Protein AF-0000000078269345 (afdb_homodimer)

Organism: Desulfomicrobium norvegicum (strain DSM 1741 / NCIMB 8310) (NCBI:txid52561)

Secondary structure (DSSP, 8-state):
--GGGTTTT-TTEEEPTTS-EEESS---SHHHHHHHHHHHHIIIIIIHHHHHSTT--PPPGGGGS----------TTS--EEEEEESS---GGG-SSEEEE---TTS--TT--S-HHHHHHHHHHHHHHHHHHHS-HHHHHHHHHHHTTS-TTBGGGHHHHHHHHTTSSSEEEEEE-TTS-EEEEEEEEE----HHHHHHHHHHHTTS--TT-HHHHHHHHHHHHHHHHHHTT--S--HHHHHHHHHHHHHHHTT--EEEEEE-SSS--EEEEE--STT-SS-EEEEEEEEE-----HHHHHHHHHHT--SBTTTTEEEEEEEEEE----TT-TTTT-SEEEEEEEEEPTTT--EE-S--SS--HHHHHHHHHHHHHT--EEEEEETTTEEEEE--SHHHHHHHHHHHHHHHHHHHHHS-HHHHHHHHHHHHHHHT-GGGHHHHHHTHHHHHHHHHHHHHHHHHHHHHHHHHHHTTEETTEE--HHHHHHHHHHHHHHHHHHTTS--HHHHHHHHHHHHHHHT-HHHIIIIISS-GGGS-HHHHHHHHHHHHHHHHHHHHHHHHHHHHH-/--GGGTTTT-TTEEEPTTS-EEESS---SHHHHHHHHHHHHIIIIIIHHHHHSTT--PPPGGGGS----------TTS--EEEEEESS---GGG-SSEEEE---TTS--TT--S-HHHHHHHHHHHHHHHHHHHS-HHHHHHHHHHHTTS-TTBGGGHHHHHHHHTTSSSEEEEEE-TTS-EEEEEEEEE----HHHHHHHHHHHTTS--TT-HHHHHHHHHHHHHHHHHHTT--S--HHHHHHHHHHHHHHHTT--EEEEEE-SSS--EEEEE--STT-SS-EEEEEEEEE-----HHHHHHHHHHT--SBTTTTEEEEEEEEEE----TT-TTTT-SEEEEEEEEEPTTT--EE-S--SS--HHHHHHHHHHHHHT----EEEETTTEEEE-S-SHHHHHHHHHHHHHHHHHHHHHS-HHHHHHHHHHHHHHHT-GGGHHHHHHTHHHHHHHHHHHHHHHHHHHHHHHHHHHTTEETTEE--HHHHHHHHHHHHHHHHHHTTS--HHHHHHHHHHHHHHHT-HHHIIIIISS-GGGS-HHHHHHHHHHHHHHHHHHHHHHHHHHHHH-

Radius of gyration: 35.59 Å; Cα contacts (8 Å, |Δi|>4): 1760; chains: 2; bounding box: 74×124×96 Å

Solvent-accessible surface area (backbone atoms only — not comparable to full-atom values): 61365 Å² total; per-residue (Å²): 110,63,54,59,53,48,46,53,64,26,85,65,44,43,62,46,95,86,34,42,54,28,66,74,57,86,43,67,46,64,67,56,42,49,54,55,48,50,54,46,46,44,39,64,56,45,41,36,46,52,74,69,37,86,81,53,80,71,35,57,51,65,70,71,41,84,57,79,66,50,60,67,56,73,38,84,88,47,56,25,38,40,35,42,32,38,74,40,61,82,54,77,64,76,48,87,47,42,58,46,80,41,64,52,85,72,49,68,56,79,80,67,72,65,65,72,65,65,49,47,54,52,44,45,51,52,42,50,47,57,50,44,72,71,44,41,74,87,49,43,62,60,47,52,63,71,40,68,90,48,58,77,27,40,53,63,36,42,51,66,44,47,72,54,49,23,71,33,94,41,19,36,32,33,25,24,45,79,83,46,36,51,26,42,37,28,37,64,24,48,63,44,33,63,58,42,63,53,49,52,52,48,24,44,74,70,62,51,31,52,90,92,32,46,68,47,31,66,73,32,43,64,57,49,52,44,38,56,32,34,52,60,72,33,49,76,66,49,70,68,55,49,17,50,37,47,36,48,52,51,40,52,76,70,67,50,54,40,40,35,40,36,30,43,40,42,68,56,37,41,35,38,42,29,53,63,73,91,86,59,94,61,62,42,39,35,38,34,35,49,24,57,64,80,72,81,54,61,64,59,54,48,50,36,55,75,74,48,31,43,46,38,69,90,68,33,26,30,40,37,35,38,35,46,39,71,48,78,89,39,95,72,37,75,67,48,76,52,20,46,44,82,68,46,52,34,38,35,24,46,38,53,57,49,71,42,64,84,63,70,74,65,71,49,56,62,57,52,52,51,48,52,49,26,33,76,70,30,65,31,80,48,76,43,58,31,90,76,71,42,75,40,62,44,15,74,45,69,69,37,24,35,42,46,46,33,33,50,45,64,71,41,36,65,55,58,44,69,47,54,68,70,58,44,49,53,50,48,49,52,49,50,57,60,78,66,32,73,91,44,47,67,61,41,59,75,40,40,68,48,47,49,50,33,47,49,54,51,48,46,41,55,52,44,32,53,42,43,49,41,53,36,31,55,70,28,30,57,98,88,34,79,52,51,71,57,56,33,40,54,52,47,41,50,52,52,59,51,48,64,68,55,46,82,68,73,49,66,72,58,52,54,39,46,46,52,37,51,48,53,49,70,64,30,62,65,58,40,60,69,42,60,64,53,59,75,88,76,43,54,74,68,35,51,52,38,41,53,39,49,53,48,37,52,52,52,47,52,50,49,51,50,51,50,51,54,57,69,73,94,111,62,53,59,54,46,45,53,63,26,87,65,43,44,61,46,94,87,34,43,54,29,68,74,58,86,42,65,45,63,69,57,42,49,54,53,49,49,54,47,46,45,39,65,55,44,42,37,45,53,75,70,37,86,80,54,79,69,35,56,53,66,71,72,40,85,54,81,66,52,61,67,56,73,38,85,89,47,55,25,37,40,36,41,33,36,76,41,61,80,53,75,63,77,48,85,47,42,59,45,79,41,65,53,83,74,50,66,56,83,81,66,72,66,65,72,66,66,48,46,56,53,45,44,52,51,41,48,47,57,50,43,72,71,44,42,75,87,49,44,63,59,48,52,63,72,40,68,90,48,59,77,27,40,54,65,36,43,51,65,44,48,72,55,49,24,71,35,94,41,18,36,32,34,23,24,45,82,84,44,35,50,26,42,38,27,37,64,25,48,61,44,31,61,59,41,61,53,48,51,51,49,24,45,73,70,61,51,30,52,92,90,32,45,66,49,30,66,73,32,42,64,58,49,52,45,36,57,33,34,50,58,71,31,48,72,65,52,70,68,57,50,18,51,40,48,35,48,52,50,39,52,76,70,68,49,55,40,39,34,40,38,31,44,40,44,67,56,39,41,36,38,41,29,54,62,74,91,87,61,94,60,63,42,39,37,39,34,34,49,24,58,63,81,70,80,54,62,65,58,53,48,50,37,54,76,72,47,31,44,47,37,69,91,68,33,26,30,41,38,34,40,36,45,40,72,46,78,87,37,93,72,37,74,69,44,76,52,20,45,43,81,67,46,51,32,37,35,24,45,39,52,58,50,71,42,64,84,63,70,74,67,71,49,56,62,58,51,52,49,47,51,49,26,33,77,70,30,66,32,81,52,77,44,59,29,89,70,70,42,74,40,80,34,12,76,44,69,70,38,24,37,41,46,46,35,32,51,46,62,71,40,36,64,56,60,42,69,47,54,69,71,59,42,49,53,50,47,50,53,48,49,58,58,78,66,32,72,90,45,46,68,61,40,60,75,38,40,69,50,47,49,51,33,46,51,54,50,49,47,40,56,51,44,33,54,42,42,49,40,53,36,30,56,71,28,30,56,96,88,36,79,53,52,71,57,56,34,39,53,52,46,42,51,52,52,59,51,48,65,68,56,45,80,68,73,51,67,71,58,53,53,39,44,45,50,37,52,47,54,51,68,64,30,63,67,56,40,60,68,44,63,64,54,58,75,87,76,44,52,75,68,35,50,52,38,42,53,39,49,55,49,38,50,52,51,46,52,50,49,51,49,51,50,51,54,56,70,76,94

Structure (mmCIF, N/CA/C/O backbone):
data_AF-0000000078269345-model_v1
#
loop_
_entity.id
_entity.type
_entity.pdbx_description
1 polymer 'Uncharacterized protein'
#
loop_
_atom_site.group_PDB
_atom_site.id
_atom_site.type_symbol
_atom_site.label_atom_id
_atom_site.label_alt_id
_atom_site.label_comp_id
_atom_site.label_asym_id
_atom_site.label_entity_id
_atom_site.label_seq_id
_atom_site.pdbx_PDB_ins_code
_atom_site.Cartn_x
_atom_site.Cartn_y
_atom_site.Cartn_z
_atom_site.occupancy
_atom_site.B_iso_or_equiv
_atom_site.auth_seq_id
_atom_site.auth_comp_id
_atom_site.auth_asym_id
_atom_site.auth_atom_id
_atom_site.pdbx_PDB_model_num
ATOM 1 N N . MET A 1 1 ? 23.844 -25.688 14.57 1 81.94 1 MET A N 1
ATOM 2 C CA . MET A 1 1 ? 24.719 -24.547 14.344 1 81.94 1 MET A CA 1
ATOM 3 C C . MET A 1 1 ? 24.062 -23.266 14.844 1 81.94 1 MET A C 1
ATOM 5 O O . MET A 1 1 ? 22.859 -23.094 14.734 1 81.94 1 MET A O 1
ATOM 9 N N . LYS A 1 2 ? 24.875 -22.453 15.406 1 90.5 2 LYS A N 1
ATOM 10 C CA . LYS A 1 2 ? 24.391 -21.141 15.828 1 90.5 2 LYS A CA 1
ATOM 11 C C . LYS A 1 2 ? 24.266 -20.188 14.641 1 90.5 2 LYS A C 1
ATOM 13 O O . LYS A 1 2 ? 25.141 -20.172 13.766 1 90.5 2 LYS A O 1
ATOM 18 N N . TRP A 1 3 ? 23.172 -19.5 14.578 1 93.38 3 TRP A N 1
ATOM 19 C CA . TRP A 1 3 ? 22.906 -18.625 13.438 1 93.38 3 TRP A CA 1
ATOM 20 C C . TRP A 1 3 ? 24.016 -17.578 13.297 1 93.38 3 TRP A C 1
ATOM 22 O O . TRP A 1 3 ? 24.312 -17.125 12.195 1 93.38 3 TRP A O 1
ATOM 32 N N . GLN A 1 4 ? 24.688 -17.188 14.352 1 92.56 4 GLN A N 1
ATOM 33 C CA . GLN A 1 4 ? 25.734 -16.172 14.359 1 92.56 4 GLN A CA 1
ATOM 34 C C . GLN A 1 4 ? 26.938 -16.594 13.516 1 92.56 4 GLN A C 1
ATOM 36 O O . GLN A 1 4 ? 27.672 -15.75 13 1 92.56 4 GLN A O 1
ATOM 41 N N . ASN A 1 5 ? 27.078 -17.875 13.359 1 93.38 5 ASN A N 1
ATOM 42 C CA . ASN A 1 5 ? 28.219 -18.406 12.625 1 93.38 5 ASN A CA 1
ATOM 43 C C . ASN A 1 5 ? 27.891 -18.641 11.156 1 93.38 5 ASN A C 1
ATOM 45 O O . ASN A 1 5 ? 28.766 -19 10.367 1 93.38 5 ASN A O 1
ATOM 49 N N . ALA A 1 6 ? 26.688 -18.375 10.828 1 96.25 6 ALA A N 1
ATOM 50 C CA . ALA A 1 6 ? 26.281 -18.609 9.445 1 96.25 6 ALA A CA 1
ATOM 51 C C . ALA A 1 6 ? 27.109 -17.766 8.484 1 96.25 6 ALA A C 1
ATOM 53 O O . ALA A 1 6 ? 27.312 -16.562 8.719 1 96.25 6 ALA A O 1
ATOM 54 N N . PHE A 1 7 ? 27.672 -18.422 7.449 1 97.25 7 PHE A N 1
ATOM 55 C CA . PHE A 1 7 ? 28.391 -17.828 6.328 1 97.25 7 PHE A CA 1
ATOM 56 C C . PHE A 1 7 ? 29.703 -17.188 6.793 1 97.25 7 PHE A C 1
ATOM 58 O O . PHE A 1 7 ? 30.172 -16.219 6.195 1 97.25 7 PHE A O 1
ATOM 65 N N . SER A 1 8 ? 30.219 -17.656 7.855 1 94.94 8 SER A N 1
ATOM 66 C CA . SER A 1 8 ? 31.469 -17.125 8.406 1 94.94 8 SER A CA 1
ATOM 67 C C . SER A 1 8 ? 32.656 -17.578 7.594 1 94.94 8 SER A C 1
ATOM 69 O O . SER A 1 8 ? 33.75 -17 7.703 1 94.94 8 SER A O 1
ATOM 71 N N . LYS A 1 9 ? 32.469 -18.531 6.719 1 95 9 LYS A N 1
ATOM 72 C CA . LYS A 1 9 ? 33.625 -19.094 5.977 1 95 9 LYS A CA 1
ATOM 73 C C . LYS A 1 9 ? 33.562 -18.641 4.516 1 95 9 LYS A C 1
ATOM 75 O O . LYS A 1 9 ? 34.25 -19.219 3.668 1 95 9 LYS A O 1
ATOM 80 N N . ILE A 1 10 ? 32.75 -17.734 4.168 1 95.31 10 ILE A N 1
ATOM 81 C CA . ILE A 1 10 ? 32.75 -17.188 2.816 1 95.31 10 ILE A CA 1
ATOM 82 C C . ILE A 1 10 ? 33.969 -16.281 2.625 1 95.31 10 ILE A C 1
ATOM 84 O O . ILE A 1 10 ? 34.125 -15.297 3.342 1 95.31 10 ILE A O 1
ATOM 88 N N . PRO A 1 11 ? 34.781 -16.484 1.674 1 93 11 PRO A N 1
ATOM 89 C CA . PRO A 1 11 ? 36.062 -15.773 1.539 1 93 11 PRO A CA 1
ATOM 90 C C . PRO A 1 11 ? 35.906 -14.289 1.24 1 93 11 PRO A C 1
ATOM 92 O O . PRO A 1 11 ? 36.75 -13.477 1.604 1 93 11 PRO A O 1
ATOM 95 N N . THR A 1 12 ? 34.875 -13.938 0.641 1 93.25 12 THR A N 1
ATOM 96 C CA . THR A 1 12 ? 34.688 -12.562 0.177 1 93.25 12 THR A CA 1
ATOM 97 C C . THR A 1 12 ? 34.125 -11.688 1.286 1 93.25 12 THR A C 1
ATOM 99 O O . THR A 1 12 ? 33.969 -10.477 1.117 1 93.25 12 THR A O 1
ATOM 102 N N . PHE A 1 13 ? 33.875 -12.336 2.455 1 94.62 13 PHE A N 1
ATOM 103 C CA . PHE A 1 13 ? 33.25 -11.586 3.545 1 94.62 13 PHE A CA 1
ATOM 104 C C . PHE A 1 13 ? 34.094 -11.688 4.812 1 94.62 13 PHE A C 1
ATOM 106 O O . PHE A 1 13 ? 34.812 -12.672 5.008 1 94.62 13 PHE A O 1
ATOM 113 N N . LYS A 1 14 ? 34 -10.625 5.547 1 93.81 14 LYS A N 1
ATOM 114 C CA . LYS A 1 14 ? 34.531 -10.625 6.906 1 93.81 14 LYS A CA 1
ATOM 115 C C . LYS A 1 14 ? 33.406 -10.75 7.934 1 93.81 14 LYS A C 1
ATOM 117 O O . LYS A 1 14 ? 32.406 -10.055 7.844 1 93.81 14 LYS A O 1
ATOM 122 N N . THR A 1 15 ? 33.625 -11.703 8.836 1 92.75 15 THR A N 1
ATOM 123 C CA . THR A 1 15 ? 32.656 -11.898 9.891 1 92.75 15 THR A CA 1
ATOM 124 C C . THR A 1 15 ? 33.125 -11.289 11.203 1 92.75 15 THR A C 1
ATOM 126 O O . THR A 1 15 ? 34.188 -11.633 11.695 1 92.75 15 THR A O 1
ATOM 129 N N . LEU A 1 16 ? 32.281 -10.438 11.695 1 90.38 16 LEU A N 1
ATOM 130 C CA . LEU A 1 16 ? 32.594 -9.836 12.984 1 90.38 16 LEU A CA 1
ATOM 131 C C . LEU A 1 16 ? 32.188 -10.75 14.125 1 90.38 16 LEU A C 1
ATOM 133 O O . LEU A 1 16 ? 31.438 -11.711 13.914 1 90.38 16 LEU A O 1
ATOM 137 N N . LYS A 1 17 ? 32.594 -10.375 15.32 1 85.25 17 LYS A N 1
ATOM 138 C CA . LYS A 1 17 ? 32.25 -11.156 16.516 1 85.25 17 LYS A CA 1
ATOM 139 C C . LYS A 1 17 ? 30.766 -11.125 16.781 1 85.25 17 LYS A C 1
ATOM 141 O O . LYS A 1 17 ? 30.188 -12.109 17.266 1 85.25 17 LYS A O 1
ATOM 146 N N . SER A 1 18 ? 30.188 -10.117 16.406 1 84.62 18 SER A N 1
ATOM 147 C CA . SER A 1 18 ? 28.75 -9.938 16.625 1 84.62 18 SER A CA 1
ATOM 148 C C . SER A 1 18 ? 27.938 -10.719 15.594 1 84.62 18 SER A C 1
ATOM 150 O O . SER A 1 18 ? 26.719 -10.82 15.711 1 84.62 18 SER A O 1
ATOM 152 N N . GLY A 1 19 ? 28.625 -11.273 14.633 1 89.88 19 GLY A N 1
ATOM 153 C CA . GLY A 1 19 ? 27.953 -12.055 13.609 1 89.88 19 GLY A CA 1
ATOM 154 C C . GLY A 1 19 ? 27.688 -11.266 12.344 1 89.88 19 GLY A C 1
ATOM 155 O O . GLY A 1 19 ? 27.266 -11.828 11.328 1 89.88 19 GLY A O 1
ATOM 156 N N . HIS A 1 20 ? 27.969 -9.984 12.383 1 93.69 20 HIS A N 1
ATOM 157 C CA . HIS A 1 20 ? 27.688 -9.141 11.227 1 93.69 20 HIS A CA 1
ATOM 158 C C . HIS A 1 20 ? 28.672 -9.422 10.094 1 93.69 20 HIS A C 1
ATOM 160 O O . HIS A 1 20 ? 29.828 -9.766 10.352 1 93.69 20 HIS A O 1
ATOM 166 N N . LEU A 1 21 ? 28.203 -9.32 8.891 1 94.88 21 LEU A N 1
ATOM 167 C CA . LEU A 1 21 ? 29 -9.594 7.699 1 94.88 21 LEU A CA 1
ATOM 168 C C . LEU A 1 21 ? 29.391 -8.297 7.004 1 94.88 21 LEU A C 1
ATOM 170 O O . LEU A 1 21 ? 28.578 -7.398 6.84 1 94.88 21 LEU A O 1
ATOM 174 N N . LEU A 1 22 ? 30.672 -8.234 6.637 1 94.81 22 LEU A N 1
ATOM 175 C CA . LEU A 1 22 ? 31.203 -7.094 5.898 1 94.81 22 LEU A CA 1
ATOM 176 C C . LEU A 1 22 ? 31.844 -7.543 4.594 1 94.81 22 LEU A C 1
ATOM 178 O O . LEU A 1 22 ? 32.562 -8.547 4.566 1 94.81 22 LEU A O 1
ATOM 182 N N . PRO A 1 23 ? 31.531 -6.781 3.555 1 95.12 23 PRO A N 1
ATOM 183 C CA . PRO A 1 23 ? 32.25 -7.113 2.328 1 95.12 23 PRO A CA 1
ATOM 184 C C . PRO A 1 23 ? 33.719 -6.73 2.396 1 95.12 23 PRO A C 1
ATOM 186 O O . PRO A 1 23 ? 34.062 -5.656 2.895 1 95.12 23 PRO A O 1
ATOM 189 N N . LYS A 1 24 ? 34.625 -7.531 1.898 1 93.75 24 LYS A N 1
ATOM 190 C CA . LYS A 1 24 ? 36.062 -7.27 1.914 1 93.75 24 LYS A CA 1
ATOM 191 C C . LYS A 1 24 ? 36.438 -6.25 0.845 1 93.75 24 LYS A C 1
ATOM 193 O O . LYS A 1 24 ? 37.469 -5.586 0.953 1 93.75 24 LYS A O 1
ATOM 198 N N . SER A 1 25 ? 35.656 -6.195 -0.203 1 94.12 25 SER A N 1
ATOM 199 C CA . SER A 1 25 ? 35.875 -5.242 -1.289 1 94.12 25 SER A CA 1
ATOM 200 C C . SER A 1 25 ? 34.562 -4.473 -1.593 1 94.12 25 SER A C 1
ATOM 202 O O . SER A 1 25 ? 33.469 -4.965 -1.33 1 94.12 25 SER A O 1
ATOM 204 N N . PRO A 1 26 ? 34.812 -3.287 -2.09 1 94.19 26 PRO A N 1
ATOM 205 C CA . PRO A 1 26 ? 33.594 -2.529 -2.461 1 94.19 26 PRO A CA 1
ATOM 206 C C . PRO A 1 26 ? 32.75 -3.258 -3.488 1 94.19 26 PRO A C 1
ATOM 208 O O . PRO A 1 26 ? 33.281 -3.924 -4.383 1 94.19 26 PRO A O 1
ATOM 211 N N . LEU A 1 27 ? 31.453 -3.119 -3.307 1 96.69 27 LEU A N 1
ATOM 212 C CA . LEU A 1 27 ? 30.5 -3.727 -4.23 1 96.69 27 LEU A CA 1
ATOM 213 C C . LEU A 1 27 ? 30.172 -2.777 -5.375 1 96.69 27 LEU A C 1
ATOM 215 O O . LEU A 1 27 ? 29.688 -1.662 -5.148 1 96.69 27 LEU A O 1
ATOM 219 N N . ARG A 1 28 ? 30.375 -3.275 -6.633 1 95.75 28 ARG A N 1
ATOM 220 C CA . ARG A 1 28 ? 30.266 -2.352 -7.758 1 95.75 28 ARG A CA 1
ATOM 221 C C . ARG A 1 28 ? 29.266 -2.854 -8.781 1 95.75 28 ARG A C 1
ATOM 223 O O . ARG A 1 28 ? 28.875 -2.119 -9.695 1 95.75 28 ARG A O 1
ATOM 230 N N . ASP A 1 29 ? 28.859 -4.004 -8.602 1 94.69 29 ASP A N 1
ATOM 231 C CA . ASP A 1 29 ? 27.875 -4.547 -9.547 1 94.69 29 ASP A CA 1
ATOM 232 C C . ASP A 1 29 ? 26.703 -5.188 -8.812 1 94.69 29 ASP A C 1
ATOM 234 O O . ASP A 1 29 ? 26.844 -5.605 -7.66 1 94.69 29 ASP A O 1
ATOM 238 N N . LEU A 1 30 ? 25.594 -5.242 -9.531 1 96.19 30 LEU A N 1
ATOM 239 C CA . LEU A 1 30 ? 24.344 -5.699 -8.93 1 96.19 30 LEU A CA 1
ATOM 240 C C . LEU A 1 30 ? 24.438 -7.172 -8.531 1 96.19 30 LEU A C 1
ATOM 242 O O . LEU A 1 30 ? 23.797 -7.598 -7.566 1 96.19 30 LEU A O 1
ATOM 246 N N . ASP A 1 31 ? 25.219 -7.941 -9.297 1 94.44 31 ASP A N 1
ATOM 247 C CA . ASP A 1 31 ? 25.344 -9.359 -8.977 1 94.44 31 ASP A CA 1
ATOM 248 C C . ASP A 1 31 ? 26.094 -9.555 -7.66 1 94.44 31 ASP A C 1
ATOM 250 O O . ASP A 1 31 ? 25.719 -10.398 -6.844 1 94.44 31 ASP A O 1
ATOM 254 N N . GLU A 1 32 ? 27.125 -8.781 -7.527 1 95.56 32 GLU A N 1
ATOM 255 C CA . GLU A 1 32 ? 27.859 -8.812 -6.273 1 95.56 32 GLU A CA 1
ATOM 256 C C . GLU A 1 32 ? 27 -8.352 -5.105 1 95.56 32 GLU A C 1
ATOM 258 O O . GLU A 1 32 ? 27.031 -8.953 -4.027 1 95.56 32 GLU A O 1
ATOM 263 N N . LEU A 1 33 ? 26.312 -7.336 -5.379 1 97.69 33 LEU A N 1
ATOM 264 C CA . LEU A 1 33 ? 25.406 -6.828 -4.344 1 97.69 33 LEU A CA 1
ATOM 265 C C . LEU A 1 33 ? 24.359 -7.867 -3.977 1 97.69 33 LEU A C 1
ATOM 267 O O . LEU A 1 33 ? 24.078 -8.086 -2.795 1 97.69 33 LEU A O 1
ATOM 271 N N . ARG A 1 34 ? 23.734 -8.445 -4.926 1 97.06 34 ARG A N 1
ATOM 272 C CA . ARG A 1 34 ? 22.703 -9.453 -4.707 1 97.06 34 ARG A CA 1
ATOM 273 C C . ARG A 1 34 ? 23.219 -10.578 -3.822 1 97.06 34 ARG A C 1
ATOM 275 O O . ARG A 1 34 ? 22.562 -10.984 -2.869 1 97.06 34 ARG A O 1
ATOM 282 N N . ARG A 1 35 ? 24.375 -11.047 -4.105 1 95.88 35 ARG A N 1
ATOM 283 C CA . ARG A 1 35 ? 24.969 -12.133 -3.334 1 95.88 35 ARG A CA 1
ATOM 284 C C . ARG A 1 35 ? 25.203 -11.719 -1.883 1 95.88 35 ARG A C 1
ATOM 286 O O . ARG A 1 35 ? 24.875 -12.477 -0.96 1 95.88 35 ARG A O 1
ATOM 293 N N . PHE A 1 36 ? 25.75 -10.617 -1.763 1 97.5 36 PHE A N 1
ATOM 294 C CA . PHE A 1 36 ? 25.984 -10.086 -0.425 1 97.5 36 PHE A CA 1
ATOM 295 C C . PHE A 1 36 ? 24.672 -9.977 0.35 1 97.5 36 PHE A C 1
ATOM 297 O O . PHE A 1 36 ? 24.578 -10.438 1.489 1 97.5 36 PHE A O 1
ATOM 304 N N . LEU A 1 37 ? 23.656 -9.383 -0.252 1 98.25 37 LEU A N 1
ATOM 305 C CA . LEU A 1 37 ? 22.359 -9.18 0.382 1 98.25 37 LEU A CA 1
ATOM 306 C C . LEU A 1 37 ? 21.688 -10.516 0.678 1 98.25 37 LEU A C 1
ATOM 308 O O . LEU A 1 37 ? 21 -10.656 1.693 1 98.25 37 LEU A O 1
ATOM 312 N N . ASP A 1 38 ? 21.828 -11.469 -0.211 1 97.88 38 ASP A N 1
ATOM 313 C CA . ASP A 1 38 ? 21.266 -12.797 0.034 1 97.88 38 ASP A CA 1
ATOM 314 C C . ASP A 1 38 ? 21.719 -13.352 1.381 1 97.88 38 ASP A C 1
ATOM 316 O O . ASP A 1 38 ? 20.906 -13.773 2.195 1 97.88 38 ASP A O 1
ATOM 320 N N . PHE A 1 39 ? 22.938 -13.281 1.564 1 97.94 39 PHE A N 1
ATOM 321 C CA . PHE A 1 39 ? 23.484 -13.898 2.768 1 97.94 39 PHE A CA 1
ATOM 322 C C . PHE A 1 39 ? 23.078 -13.117 4.012 1 97.94 39 PHE A C 1
ATOM 324 O O . PHE A 1 39 ? 22.781 -13.711 5.051 1 97.94 39 PHE A O 1
ATOM 331 N N . ILE A 1 40 ? 23.078 -11.828 3.879 1 97.94 40 ILE A N 1
ATOM 332 C CA . ILE A 1 40 ? 22.656 -11.016 5.012 1 97.94 40 ILE A CA 1
ATOM 333 C C . ILE A 1 40 ? 21.188 -11.297 5.328 1 97.94 40 ILE A C 1
ATOM 335 O O . ILE A 1 40 ? 20.828 -11.516 6.488 1 97.94 40 ILE A O 1
ATOM 339 N N . HIS A 1 41 ? 20.375 -11.312 4.352 1 98 41 HIS A N 1
ATOM 340 C CA . HIS A 1 41 ? 18.938 -11.508 4.547 1 98 41 HIS A CA 1
ATOM 341 C C . HIS A 1 41 ? 18.656 -12.914 5.066 1 98 41 HIS A C 1
ATOM 343 O O . HIS A 1 41 ? 17.797 -13.094 5.938 1 98 41 HIS A O 1
ATOM 349 N N . ILE A 1 42 ? 19.312 -13.867 4.527 1 97.88 42 ILE A N 1
ATOM 350 C CA . ILE A 1 42 ? 19.141 -15.227 5.02 1 97.88 42 ILE A CA 1
ATOM 351 C C . ILE A 1 42 ? 19.5 -15.289 6.5 1 97.88 42 ILE A C 1
ATOM 353 O O . ILE A 1 42 ? 18.734 -15.828 7.309 1 97.88 42 ILE A O 1
ATOM 357 N N . LYS A 1 43 ? 20.594 -14.75 6.801 1 97.19 43 LYS A N 1
ATOM 358 C CA . LYS A 1 43 ? 21.141 -14.836 8.148 1 97.19 43 LYS A CA 1
ATOM 359 C C . LYS A 1 43 ? 20.234 -14.109 9.148 1 97.19 43 LYS A C 1
ATOM 361 O O . LYS A 1 43 ? 19.812 -14.695 10.148 1 97.19 43 LYS A O 1
ATOM 366 N N . PHE A 1 44 ? 19.859 -12.93 8.852 1 96.75 44 PHE A N 1
ATOM 367 C CA . PHE A 1 44 ? 19.25 -12.078 9.859 1 96.75 44 PHE A CA 1
ATOM 368 C C . PHE A 1 44 ? 17.734 -12.133 9.758 1 96.75 44 PHE A C 1
ATOM 370 O O . PHE A 1 44 ? 17.031 -11.812 10.727 1 96.75 44 PHE A O 1
ATOM 377 N N . CYS A 1 45 ? 17.234 -12.523 8.625 1 96.62 45 CYS A N 1
ATOM 378 C CA . CYS A 1 45 ? 15.797 -12.438 8.461 1 96.62 45 CYS A CA 1
ATOM 379 C C . CYS A 1 45 ? 15.172 -13.828 8.375 1 96.62 45 CYS A C 1
ATOM 381 O O . CYS A 1 45 ? 13.953 -13.969 8.453 1 96.62 45 CYS A O 1
ATOM 383 N N . LEU A 1 46 ? 15.953 -14.836 8.188 1 96.56 46 LEU A N 1
ATOM 384 C CA . LEU A 1 46 ? 15.414 -16.188 8.156 1 96.56 46 LEU A CA 1
ATOM 385 C C . LEU A 1 46 ? 16 -17.031 9.281 1 96.56 46 LEU A C 1
ATOM 387 O O . LEU A 1 46 ? 15.273 -17.5 10.156 1 96.56 46 LEU A O 1
ATOM 391 N N . LEU A 1 47 ? 17.297 -17.109 9.383 1 96.94 47 LEU A N 1
ATOM 392 C CA . LEU A 1 47 ? 17.953 -18.016 10.32 1 96.94 47 LEU A CA 1
ATOM 393 C C . LEU A 1 47 ? 17.812 -17.516 11.75 1 96.94 47 LEU A C 1
ATOM 395 O O . LEU A 1 47 ? 17.484 -18.281 12.656 1 96.94 47 LEU A O 1
ATOM 399 N N . LYS A 1 48 ? 18.062 -16.281 11.953 1 95.75 48 LYS A N 1
ATOM 400 C CA . LYS A 1 48 ? 17.953 -15.719 13.297 1 95.75 48 LYS A CA 1
ATOM 401 C C . LYS A 1 48 ? 16.547 -15.883 13.852 1 95.75 48 LYS A C 1
ATOM 403 O O . LYS A 1 48 ? 16.359 -16.438 14.93 1 95.75 48 LYS A O 1
ATOM 408 N N . PRO A 1 49 ? 15.578 -15.422 13.148 1 95.12 49 PRO A N 1
ATOM 409 C CA . PRO A 1 49 ? 14.227 -15.656 13.664 1 95.12 49 PRO A CA 1
ATOM 410 C C . PRO A 1 49 ? 13.914 -17.141 13.875 1 95.12 49 PRO A C 1
ATOM 412 O O . PRO A 1 49 ? 13.219 -17.5 14.828 1 95.12 49 PRO A O 1
ATOM 415 N N . TYR A 1 50 ? 14.344 -18 13 1 95.25 50 TYR A N 1
ATOM 416 C CA . TYR A 1 50 ? 14.156 -19.438 13.133 1 95.25 50 TYR A CA 1
ATOM 417 C C . TYR A 1 50 ? 14.727 -19.938 14.453 1 95.25 50 TYR A C 1
ATOM 419 O O . TYR A 1 50 ? 14.117 -20.781 15.117 1 95.25 50 TYR A O 1
ATOM 427 N N . ALA A 1 51 ? 15.812 -19.391 14.836 1 94.31 51 ALA A N 1
ATOM 428 C CA . ALA A 1 51 ? 16.516 -19.844 16.047 1 94.31 51 ALA A CA 1
ATOM 429 C C . ALA A 1 51 ? 15.906 -19.219 17.297 1 94.31 51 ALA A C 1
ATOM 431 O O . ALA A 1 51 ? 15.914 -19.812 18.359 1 94.31 51 ALA A O 1
ATOM 432 N N . GLU A 1 52 ? 15.344 -18.031 17.141 1 93.12 52 GLU A N 1
ATOM 433 C CA . GLU A 1 52 ? 14.984 -17.25 18.328 1 93.12 52 GLU A CA 1
ATOM 434 C C . GLU A 1 52 ? 13.477 -17.312 18.594 1 93.12 52 GLU A C 1
ATOM 436 O O . GLU A 1 52 ? 13.031 -17.172 19.734 1 93.12 52 GLU A O 1
ATOM 441 N N . ILE A 1 53 ? 12.805 -17.453 17.594 1 90.06 53 ILE A N 1
ATOM 442 C CA . ILE A 1 53 ? 11.359 -17.391 17.766 1 90.06 53 ILE A CA 1
ATOM 443 C C . ILE A 1 53 ? 10.789 -18.812 17.766 1 90.06 53 ILE A C 1
ATOM 445 O O . ILE A 1 53 ? 10.992 -19.562 16.812 1 90.06 53 ILE A O 1
ATOM 449 N N . LYS A 1 54 ? 10.039 -19.016 18.812 1 86.56 54 LYS A N 1
ATOM 450 C CA . LYS A 1 54 ? 9.398 -20.328 18.922 1 86.56 54 LYS A CA 1
ATOM 451 C C . LYS A 1 54 ? 8.258 -20.469 17.938 1 86.56 54 LYS A C 1
ATOM 453 O O . LYS A 1 54 ? 7.426 -19.578 17.797 1 86.56 54 LYS A O 1
ATOM 458 N N . GLY A 1 55 ? 8.289 -21.625 17.234 1 82.94 55 GLY A N 1
ATOM 459 C CA . GLY A 1 55 ? 7.219 -21.891 16.297 1 82.94 55 GLY A CA 1
ATOM 460 C C . GLY A 1 55 ? 7.398 -21.172 14.961 1 82.94 55 GLY A C 1
ATOM 461 O O . GLY A 1 55 ? 6.418 -20.828 14.305 1 82.94 55 GLY A O 1
ATOM 462 N N . TYR A 1 56 ? 8.562 -20.938 14.625 1 87.94 56 TYR A N 1
ATOM 463 C CA . TYR A 1 56 ? 8.844 -20.344 13.328 1 87.94 56 TYR A CA 1
ATOM 464 C C . TYR A 1 56 ? 8.18 -21.125 12.211 1 87.94 56 TYR A C 1
ATOM 466 O O . TYR A 1 56 ? 8.305 -22.359 12.148 1 87.94 56 TYR A O 1
ATOM 474 N N . PRO A 1 57 ? 7.473 -20.453 11.383 1 85.12 57 PRO A N 1
ATOM 475 C CA . PRO A 1 57 ? 6.781 -21.141 10.281 1 85.12 57 PRO A CA 1
ATOM 476 C C . PRO A 1 57 ? 7.727 -21.531 9.148 1 85.12 57 PRO A C 1
ATOM 478 O O . PRO A 1 57 ? 8.008 -20.734 8.258 1 85.12 57 PRO A O 1
ATOM 481 N N . VAL A 1 58 ? 8.117 -22.719 9.141 1 85.19 58 VAL A N 1
ATOM 482 C CA . VAL A 1 58 ? 8.984 -23.203 8.078 1 85.19 58 VAL A CA 1
ATOM 483 C C . VAL A 1 58 ? 8.164 -23.422 6.805 1 85.19 58 VAL A C 1
ATOM 485 O O . VAL A 1 58 ? 6.98 -23.781 6.875 1 85.19 58 VAL A O 1
ATOM 488 N N . VAL A 1 59 ? 8.82 -23.25 5.695 1 85.06 59 VAL A N 1
ATOM 489 C CA . VAL A 1 59 ? 8.148 -23.344 4.406 1 85.06 59 VAL A CA 1
ATOM 490 C C . VAL A 1 59 ? 8.227 -24.781 3.883 1 85.06 59 VAL A C 1
ATOM 492 O O . VAL A 1 59 ? 9.289 -25.406 3.938 1 85.06 59 VAL A O 1
ATOM 495 N N . ASP A 1 60 ? 7.094 -25.188 3.455 1 78.94 60 ASP A N 1
ATOM 496 C CA . ASP A 1 60 ? 7.105 -26.453 2.74 1 78.94 60 ASP A CA 1
ATOM 497 C C . ASP A 1 60 ? 7.719 -26.297 1.35 1 78.94 60 ASP A C 1
ATOM 499 O O . ASP A 1 60 ? 7.426 -25.328 0.642 1 78.94 60 ASP A O 1
ATOM 503 N N . ALA A 1 61 ? 8.609 -27.234 1.045 1 78.62 61 ALA A N 1
ATOM 504 C CA . ALA A 1 61 ? 9.289 -27.156 -0.247 1 78.62 61 ALA A CA 1
ATOM 505 C C . ALA A 1 61 ? 8.281 -26.984 -1.384 1 78.62 61 ALA A C 1
ATOM 507 O O . ALA A 1 61 ? 8.555 -26.281 -2.357 1 78.62 61 ALA A O 1
ATOM 508 N N . ARG A 1 62 ? 7.215 -27.469 -1.246 1 72.69 62 ARG A N 1
ATOM 509 C CA . ARG A 1 62 ? 6.191 -27.453 -2.283 1 72.69 62 ARG A CA 1
ATOM 510 C C . ARG A 1 62 ? 5.586 -26.062 -2.439 1 72.69 62 ARG A C 1
ATOM 512 O O . ARG A 1 62 ? 5.008 -25.75 -3.48 1 72.69 62 ARG A O 1
ATOM 519 N N . ASP A 1 63 ? 5.723 -25.297 -1.416 1 77.44 63 ASP A N 1
ATOM 520 C CA . ASP A 1 63 ? 5.195 -23.922 -1.474 1 77.44 63 ASP A CA 1
ATOM 521 C C . ASP A 1 63 ? 6.031 -23.062 -2.408 1 77.44 63 ASP A C 1
ATOM 523 O O . ASP A 1 63 ? 5.602 -21.969 -2.799 1 77.44 63 ASP A O 1
ATOM 527 N N . LEU A 1 64 ? 7.125 -23.625 -2.709 1 85.12 64 LEU A N 1
ATOM 528 C CA . LEU A 1 64 ? 8.008 -22.859 -3.596 1 85.12 64 LEU A CA 1
ATOM 529 C C . LEU A 1 64 ? 7.688 -23.156 -5.059 1 85.12 64 LEU A C 1
ATOM 531 O O . LEU A 1 64 ? 8.219 -22.5 -5.957 1 85.12 64 LEU A O 1
ATOM 535 N N . LEU A 1 65 ? 6.84 -24.094 -5.215 1 77.38 65 LEU A N 1
ATOM 536 C CA . LEU A 1 65 ? 6.355 -24.312 -6.574 1 77.38 65 LEU A CA 1
ATOM 537 C C . LEU A 1 65 ? 5.395 -23.203 -6.996 1 77.38 65 LEU A C 1
ATOM 539 O O . LEU A 1 65 ? 4.648 -22.672 -6.168 1 77.38 65 LEU A O 1
ATOM 543 N N . PRO A 1 66 ? 5.562 -22.906 -8.266 1 70.06 66 PRO A N 1
ATOM 544 C CA . PRO A 1 66 ? 4.668 -21.844 -8.719 1 70.06 66 PRO A CA 1
ATOM 545 C C . PRO A 1 66 ? 3.195 -22.172 -8.492 1 70.06 66 PRO A C 1
ATOM 547 O O . PRO A 1 66 ? 2.734 -23.25 -8.875 1 70.06 66 PRO A O 1
ATOM 550 N N . SER A 1 67 ? 2.664 -21.656 -7.324 1 61.81 67 SER A N 1
ATOM 551 C CA . SER A 1 67 ? 1.261 -21.938 -7.043 1 61.81 67 SER A CA 1
ATOM 552 C C . SER A 1 67 ? 0.445 -20.641 -6.949 1 61.81 67 SER A C 1
ATOM 554 O O . SER A 1 67 ? 1 -19.562 -6.742 1 61.81 67 SER A O 1
ATOM 556 N N . PHE A 1 68 ? -0.877 -20.797 -7.277 1 56.91 68 PHE A N 1
ATOM 557 C CA . PHE A 1 68 ? -1.891 -19.75 -7.258 1 56.91 68 PHE A CA 1
ATOM 558 C C . PHE A 1 68 ? -2.391 -19.516 -5.84 1 56.91 68 PHE A C 1
ATOM 560 O O . PHE A 1 68 ? -3.154 -18.578 -5.598 1 56.91 68 PHE A O 1
ATOM 567 N N . GLU A 1 69 ? -1.93 -20.312 -4.906 1 56.19 69 GLU A N 1
ATOM 568 C CA . GLU A 1 69 ? -2.686 -20.219 -3.662 1 56.19 69 GLU A CA 1
ATOM 569 C C . GLU A 1 69 ? -2.098 -19.156 -2.744 1 56.19 69 GLU A C 1
ATOM 571 O O . GLU A 1 69 ? -0.885 -19.109 -2.529 1 56.19 69 GLU A O 1
ATOM 576 N N . PRO A 1 70 ? -2.973 -18.234 -2.385 1 57.44 70 PRO A N 1
ATOM 577 C CA . PRO A 1 70 ? -2.523 -17.203 -1.443 1 57.44 70 PRO A CA 1
ATOM 578 C C . PRO A 1 70 ? -2.289 -17.75 -0.037 1 57.44 70 PRO A C 1
ATOM 580 O O . PRO A 1 70 ? -2.99 -18.672 0.398 1 57.44 70 PRO A O 1
ATOM 583 N N . SER A 1 71 ? -1.088 -17.594 0.478 1 57.75 71 SER A N 1
ATOM 584 C CA . SER A 1 71 ? -0.898 -17.859 1.9 1 57.75 71 SER A CA 1
ATOM 585 C C . SER A 1 71 ? -1.55 -16.781 2.756 1 57.75 71 SER A C 1
ATOM 587 O O . SER A 1 71 ? -1.228 -15.602 2.623 1 57.75 71 SER A O 1
ATOM 589 N N . LEU A 1 72 ? -2.648 -17.094 3.562 1 60.41 72 LEU A N 1
ATOM 590 C CA . LEU A 1 72 ? -3.498 -16.078 4.172 1 60.41 72 LEU A CA 1
ATOM 591 C C . LEU A 1 72 ? -3.082 -15.812 5.617 1 60.41 72 LEU A C 1
ATOM 593 O O . LEU A 1 72 ? -3.65 -14.938 6.281 1 60.41 72 LEU A O 1
ATOM 597 N N . THR A 1 73 ? -1.941 -16.531 6.113 1 63.28 73 THR A N 1
ATOM 598 C CA . THR A 1 73 ? -1.596 -16.219 7.496 1 63.28 73 THR A CA 1
ATOM 599 C C . THR A 1 73 ? -0.434 -15.234 7.555 1 63.28 73 THR A C 1
ATOM 601 O O . THR A 1 73 ? 0.599 -15.445 6.914 1 63.28 73 THR A O 1
ATOM 604 N N . GLU A 1 74 ? -0.661 -14.156 8.297 1 69.88 74 GLU A N 1
ATOM 605 C CA . GLU A 1 74 ? 0.409 -13.172 8.461 1 69.88 74 GLU A CA 1
ATOM 606 C C . GLU A 1 74 ? 1.064 -13.297 9.836 1 69.88 74 GLU A C 1
ATOM 608 O O . GLU A 1 74 ? 0.382 -13.516 10.836 1 69.88 74 GLU A O 1
ATOM 613 N N . PHE A 1 75 ? 2.434 -13.211 9.836 1 76.25 75 PHE A N 1
ATOM 614 C CA . PHE A 1 75 ? 3.227 -13.211 11.062 1 76.25 75 PHE A CA 1
ATOM 615 C C . PHE A 1 75 ? 3.873 -11.852 11.281 1 76.25 75 PHE A C 1
ATOM 617 O O . PHE A 1 75 ? 5.035 -11.641 10.93 1 76.25 75 PHE A O 1
ATOM 624 N N . PRO A 1 76 ? 3.107 -11.008 11.945 1 73.69 76 PRO A N 1
ATOM 625 C CA . PRO A 1 76 ? 3.568 -9.617 12.062 1 73.69 76 PRO A CA 1
ATOM 626 C C . PRO A 1 76 ? 4.828 -9.484 12.914 1 73.69 76 PRO A C 1
ATOM 628 O O . PRO A 1 76 ? 5.535 -8.477 12.812 1 73.69 76 PRO A O 1
ATOM 631 N N . GLU A 1 77 ? 5.129 -10.438 13.703 1 81.81 77 GLU A N 1
ATOM 632 C CA . GLU A 1 77 ? 6.285 -10.367 14.594 1 81.81 77 GLU A CA 1
ATOM 633 C C . GLU A 1 77 ? 7.578 -10.695 13.844 1 81.81 77 GLU A C 1
ATOM 635 O O . GLU A 1 77 ? 8.672 -10.406 14.336 1 81.81 77 GLU A O 1
ATOM 640 N N . LEU A 1 78 ? 7.414 -11.242 12.727 1 89.56 78 LEU A N 1
ATOM 641 C CA . LEU A 1 78 ? 8.586 -11.648 11.969 1 89.56 78 LEU A CA 1
ATOM 642 C C . LEU A 1 78 ? 9.055 -10.523 11.047 1 89.56 78 LEU A C 1
ATOM 644 O O . LEU A 1 78 ? 8.25 -9.695 10.617 1 89.56 78 LEU A O 1
ATOM 648 N N . PRO A 1 79 ? 10.312 -10.508 10.781 1 92.06 79 PRO A N 1
ATOM 649 C CA . PRO A 1 79 ? 10.828 -9.445 9.914 1 92.06 79 PRO A CA 1
ATOM 650 C C . PRO A 1 79 ? 10.227 -9.5 8.508 1 92.06 79 PRO A C 1
ATOM 652 O O . PRO A 1 79 ? 9.977 -10.578 7.977 1 92.06 79 PRO A O 1
ATOM 655 N N . GLY A 1 80 ? 9.977 -8.375 7.953 1 91.69 80 GLY A N 1
ATOM 656 C CA . GLY A 1 80 ? 9.516 -8.18 6.586 1 91.69 80 GLY A CA 1
ATOM 657 C C . GLY A 1 80 ? 10.016 -6.891 5.965 1 91.69 80 GLY A C 1
ATOM 658 O O . GLY A 1 80 ? 10.141 -5.875 6.652 1 91.69 80 GLY A O 1
ATOM 659 N N . PHE A 1 81 ? 10.344 -6.984 4.676 1 93.75 81 PHE A N 1
ATOM 660 C CA . PHE A 1 81 ? 10.844 -5.766 4.047 1 93.75 81 PHE A CA 1
ATOM 661 C C . PHE A 1 81 ? 10.664 -5.824 2.537 1 93.75 81 PHE A C 1
ATOM 663 O O . PHE A 1 81 ? 10.352 -6.883 1.983 1 93.75 81 PHE A O 1
ATOM 670 N N . SER A 1 82 ? 10.789 -4.711 1.898 1 94.25 82 SER A N 1
ATOM 671 C CA . SER A 1 82 ? 10.992 -4.539 0.464 1 94.25 82 SER A CA 1
ATOM 672 C C . SER A 1 82 ? 12.141 -3.582 0.181 1 94.25 82 SER A C 1
ATOM 674 O O . SER A 1 82 ? 12.453 -2.717 1.002 1 94.25 82 SER A O 1
ATOM 676 N N . MET A 1 83 ? 12.766 -3.816 -0.843 1 97.38 83 MET A N 1
ATOM 677 C CA . MET A 1 83 ? 13.867 -2.934 -1.209 1 97.38 83 MET A CA 1
ATOM 678 C C . MET A 1 83 ? 14.078 -2.918 -2.721 1 97.38 83 MET A C 1
ATOM 680 O O . MET A 1 83 ? 13.633 -3.828 -3.422 1 97.38 83 MET A O 1
ATOM 684 N N . VAL A 1 84 ? 14.688 -1.882 -3.207 1 97.81 84 VAL A N 1
ATOM 685 C CA . VAL A 1 84 ? 15.07 -1.761 -4.609 1 97.81 84 VAL A CA 1
ATOM 686 C C . VAL A 1 84 ? 16.5 -1.253 -4.711 1 97.81 84 VAL A C 1
ATOM 688 O O . VAL A 1 84 ? 16.938 -0.428 -3.902 1 97.81 84 VAL A O 1
ATOM 691 N N . ALA A 1 85 ? 17.234 -1.808 -5.574 1 98.56 85 ALA A N 1
ATOM 692 C CA . ALA A 1 85 ? 18.594 -1.357 -5.887 1 98.56 85 ALA A CA 1
ATOM 693 C C . ALA A 1 85 ? 18.734 -1.062 -7.375 1 98.56 85 ALA A C 1
ATOM 695 O O . ALA A 1 85 ? 18.188 -1.782 -8.219 1 98.56 85 ALA A O 1
ATOM 696 N N . PHE A 1 86 ? 19.531 -0.043 -7.676 1 97.69 86 PHE A N 1
ATOM 697 C CA . PHE A 1 86 ? 19.766 0.355 -9.062 1 97.69 86 PHE A CA 1
ATOM 698 C C . PHE A 1 86 ? 21.25 0.273 -9.406 1 97.69 86 PHE A C 1
ATOM 700 O O . PHE A 1 86 ? 22.109 0.635 -8.594 1 97.69 86 PHE A O 1
ATOM 707 N N . GLY A 1 87 ? 21.531 -0.256 -10.617 1 96.69 87 GLY A N 1
ATOM 708 C CA . GLY A 1 87 ? 22.891 -0.293 -11.109 1 96.69 87 GLY A CA 1
ATOM 709 C C . GLY A 1 87 ? 23.359 1.041 -11.656 1 96.69 87 GLY A C 1
ATOM 710 O O . GLY A 1 87 ? 24.062 1.09 -12.672 1 96.69 87 GLY A O 1
ATOM 711 N N . ARG A 1 88 ? 22.906 2.088 -11.117 1 95.88 88 ARG A N 1
ATOM 712 C CA . ARG A 1 88 ? 23.266 3.461 -11.469 1 95.88 88 ARG A CA 1
ATOM 713 C C . ARG A 1 88 ? 23.062 4.395 -10.273 1 95.88 88 ARG A C 1
ATOM 715 O O . ARG A 1 88 ? 22.5 4 -9.258 1 95.88 88 ARG A O 1
ATOM 722 N N . SER A 1 89 ? 23.609 5.586 -10.445 1 94.62 89 SER A N 1
ATOM 723 C CA . SER A 1 89 ? 23.328 6.613 -9.453 1 94.62 89 SER A CA 1
ATOM 724 C C . SER A 1 89 ? 21.891 7.109 -9.555 1 94.62 89 SER A C 1
ATOM 726 O O . SER A 1 89 ? 21.281 7.039 -10.617 1 94.62 89 SER A O 1
ATOM 728 N N . LEU A 1 90 ? 21.406 7.645 -8.43 1 94.62 90 LEU A N 1
ATOM 729 C CA . LEU A 1 90 ? 20.031 8.141 -8.391 1 94.62 90 LEU A CA 1
ATOM 730 C C . LEU A 1 90 ? 19.953 9.57 -8.914 1 94.62 90 LEU A C 1
ATOM 732 O O . LEU A 1 90 ? 20.875 10.359 -8.727 1 94.62 90 LEU A O 1
ATOM 736 N N . ASP A 1 91 ? 18.875 9.828 -9.664 1 92.25 91 ASP A N 1
ATOM 737 C CA . ASP A 1 91 ? 18.438 11.18 -10 1 92.25 91 ASP A CA 1
ATOM 738 C C . ASP A 1 91 ? 17.188 11.555 -9.219 1 92.25 91 ASP A C 1
ATOM 740 O O . ASP A 1 91 ? 16.062 11.383 -9.711 1 92.25 91 ASP A O 1
ATOM 744 N N . TYR A 1 92 ? 17.469 12.078 -8.086 1 92.56 92 TYR A N 1
ATOM 745 C CA . TYR A 1 92 ? 16.484 12.164 -7.008 1 92.56 92 TYR A CA 1
ATOM 746 C C . TYR A 1 92 ? 15.156 12.703 -7.52 1 92.56 92 TYR A C 1
ATOM 748 O O . TYR A 1 92 ? 14.109 12.102 -7.297 1 92.56 92 TYR A O 1
ATOM 756 N N . PHE A 1 93 ? 15.172 13.797 -8.258 1 91.5 93 PHE A N 1
ATOM 757 C CA . PHE A 1 93 ? 13.945 14.43 -8.727 1 91.5 93 PHE A CA 1
ATOM 758 C C . PHE A 1 93 ? 13.297 13.602 -9.828 1 91.5 93 PHE A C 1
ATOM 760 O O . PHE A 1 93 ? 12.07 13.547 -9.93 1 91.5 93 PHE A O 1
ATOM 767 N N . ASN A 1 94 ? 14.062 12.906 -10.609 1 90.69 94 ASN A N 1
ATOM 768 C CA . ASN A 1 94 ? 13.547 12.266 -11.812 1 90.69 94 ASN A CA 1
ATOM 769 C C . ASN A 1 94 ? 13.195 10.797 -11.555 1 90.69 94 ASN A C 1
ATOM 771 O O . ASN A 1 94 ? 12.688 10.109 -12.438 1 90.69 94 ASN A O 1
ATOM 775 N N . GLU A 1 95 ? 13.414 10.406 -10.352 1 93.25 95 GLU A N 1
ATOM 776 C CA . GLU A 1 95 ? 13.016 9.031 -10.047 1 93.25 95 GLU A CA 1
ATOM 777 C C . GLU A 1 95 ? 11.5 8.859 -10.133 1 93.25 95 GLU A C 1
ATOM 779 O O . GLU A 1 95 ? 10.75 9.82 -9.945 1 93.25 95 GLU A O 1
ATOM 784 N N . ILE A 1 96 ? 10.992 7.68 -10.312 1 90.94 96 ILE A N 1
ATOM 785 C CA . ILE A 1 96 ? 9.578 7.449 -10.594 1 90.94 96 ILE A CA 1
ATOM 786 C C . ILE A 1 96 ? 8.875 6.961 -9.328 1 90.94 96 ILE A C 1
ATOM 788 O O . ILE A 1 96 ? 7.777 6.402 -9.398 1 90.94 96 ILE A O 1
ATOM 792 N N . PHE A 1 97 ? 9.438 7.051 -8.172 1 92.69 97 PHE A N 1
ATOM 793 C CA . PHE A 1 97 ? 8.867 6.684 -6.883 1 92.69 97 PHE A CA 1
ATOM 794 C C . PHE A 1 97 ? 9.359 7.621 -5.789 1 92.69 97 PHE A C 1
ATOM 796 O O . PHE A 1 97 ? 10.273 8.422 -6.012 1 92.69 97 PHE A O 1
ATOM 803 N N . GLN A 1 98 ? 8.711 7.57 -4.613 1 90.94 98 GLN A N 1
ATOM 804 C CA . GLN A 1 98 ? 9.016 8.477 -3.512 1 90.94 98 GLN A CA 1
ATOM 805 C C . GLN A 1 98 ? 9.859 7.793 -2.443 1 90.94 98 GLN A C 1
ATOM 807 O O . GLN A 1 98 ? 9.633 6.629 -2.117 1 90.94 98 GLN A O 1
ATOM 812 N N . PHE A 1 99 ? 10.852 8.484 -1.979 1 93 99 PHE A N 1
ATOM 813 C CA . PHE A 1 99 ? 11.672 8.016 -0.873 1 93 99 PHE A CA 1
ATOM 814 C C . PHE A 1 99 ? 12.406 9.172 -0.213 1 93 99 PHE A C 1
ATOM 816 O O . PHE A 1 99 ? 12.5 10.266 -0.783 1 93 99 PHE A O 1
ATOM 823 N N . ASP A 1 100 ? 12.852 8.961 0.991 1 92.19 100 ASP A N 1
ATOM 824 C CA . ASP A 1 100 ? 13.734 9.914 1.659 1 92.19 100 ASP A CA 1
ATOM 825 C C . ASP A 1 100 ? 15.195 9.641 1.328 1 92.19 100 ASP A C 1
ATOM 827 O O . ASP A 1 100 ? 15.68 8.523 1.521 1 92.19 100 ASP A O 1
ATOM 831 N N . LEU A 1 101 ? 15.852 10.656 0.919 1 94.25 101 LEU A N 1
ATOM 832 C CA . LEU A 1 101 ? 17.219 10.523 0.425 1 94.25 101 LEU A CA 1
ATOM 833 C C . LEU A 1 101 ? 18.219 10.469 1.58 1 94.25 101 LEU A C 1
ATOM 835 O O . LEU A 1 101 ? 18.094 11.219 2.549 1 94.25 101 LEU A O 1
ATOM 839 N N . LEU A 1 102 ? 19.141 9.531 1.481 1 94.31 102 LEU A N 1
ATOM 840 C CA . LEU A 1 102 ? 20.297 9.477 2.371 1 94.31 102 LEU A CA 1
ATOM 841 C C . LEU A 1 102 ? 21.562 9.914 1.644 1 94.31 102 LEU A C 1
ATOM 843 O O . LEU A 1 102 ? 21.609 9.898 0.411 1 94.31 102 LEU A O 1
ATOM 847 N N . HIS A 1 103 ? 22.547 10.297 2.432 1 90.5 103 HIS A N 1
ATOM 848 C CA . HIS A 1 103 ? 23.75 10.852 1.84 1 90.5 103 HIS A CA 1
ATOM 849 C C . HIS A 1 103 ? 24.984 10.07 2.283 1 90.5 103 HIS A C 1
ATOM 851 O O . HIS A 1 103 ? 25 9.484 3.367 1 90.5 103 HIS A O 1
ATOM 857 N N . THR A 1 104 ? 25.922 10.008 1.406 1 90 104 THR A N 1
ATOM 858 C CA . THR A 1 104 ? 27.203 9.375 1.709 1 90 104 THR A CA 1
ATOM 859 C C . THR A 1 104 ? 28.344 10.375 1.605 1 90 104 THR A C 1
ATOM 861 O O . THR A 1 104 ? 28.219 11.398 0.922 1 90 104 THR A O 1
ATOM 864 N N . CYS A 1 105 ? 29.391 10.102 2.303 1 82.12 105 CYS A N 1
ATOM 865 C CA . CYS A 1 105 ? 30.547 10.977 2.297 1 82.12 105 CYS A CA 1
ATOM 866 C C . CYS A 1 105 ? 31.281 10.906 0.958 1 82.12 105 CYS A C 1
ATOM 868 O O . CYS A 1 105 ? 32.062 11.797 0.632 1 82.12 105 CYS A O 1
ATOM 870 N N . ARG A 1 106 ? 30.938 9.977 0.201 1 75.81 106 ARG A N 1
ATOM 871 C CA . ARG A 1 106 ? 31.625 9.766 -1.07 1 75.81 106 ARG A CA 1
ATOM 872 C C . ARG A 1 106 ? 30.969 10.578 -2.184 1 75.81 106 ARG A C 1
ATOM 874 O O . ARG A 1 106 ? 31.5 10.641 -3.299 1 75.81 106 ARG A O 1
ATOM 881 N N . ASP A 1 107 ? 29.719 11.031 -1.989 1 68.06 107 ASP A N 1
ATOM 882 C CA . ASP A 1 107 ? 29.047 11.883 -2.967 1 68.06 107 ASP A CA 1
ATOM 883 C C . ASP A 1 107 ? 29.062 13.344 -2.527 1 68.06 107 ASP A C 1
ATOM 885 O O . ASP A 1 107 ? 28.141 13.805 -1.861 1 68.06 107 ASP A O 1
ATOM 889 N N . PRO A 1 108 ? 30.234 13.875 -2.504 1 53.06 108 PRO A N 1
ATOM 890 C CA . PRO A 1 108 ? 30.281 15.242 -1.977 1 53.06 108 PRO A CA 1
ATOM 891 C C . PRO A 1 108 ? 29.266 16.172 -2.654 1 53.06 108 PRO A C 1
ATOM 893 O O . PRO A 1 108 ? 29.312 16.359 -3.873 1 53.06 108 PRO A O 1
ATOM 896 N N . ASP A 1 109 ? 28.141 15.977 -2.705 1 50.31 109 ASP A N 1
ATOM 897 C CA . ASP A 1 109 ? 27.422 17.156 -3.174 1 50.31 109 ASP A CA 1
ATOM 898 C C . ASP A 1 109 ? 28.172 18.438 -2.811 1 50.31 109 ASP A C 1
ATOM 900 O O . ASP A 1 109 ? 28.953 18.453 -1.854 1 50.31 109 ASP A O 1
ATOM 904 N N . SER A 1 110 ? 28.141 19.375 -3.895 1 44.25 110 SER A N 1
ATOM 905 C CA . SER A 1 110 ? 28.828 20.656 -4.055 1 44.25 110 SER A CA 1
ATOM 906 C C . SER A 1 110 ? 28.844 21.438 -2.752 1 44.25 110 SER A C 1
ATOM 908 O O . SER A 1 110 ? 29.594 22.406 -2.607 1 44.25 110 SER A O 1
ATOM 910 N N . ARG A 1 111 ? 27.781 21.406 -2.078 1 39.31 111 ARG A N 1
ATOM 911 C CA . ARG A 1 111 ? 27.719 22.531 -1.153 1 39.31 111 ARG A CA 1
ATOM 912 C C . ARG A 1 111 ? 28.812 22.438 -0.092 1 39.31 111 ARG A C 1
ATOM 914 O O . ARG A 1 111 ? 29.094 23.422 0.604 1 39.31 111 ARG A O 1
ATOM 921 N N . VAL A 1 112 ? 29.016 21.234 0.511 1 42.56 112 VAL A N 1
ATOM 922 C CA . VAL A 1 112 ? 29.875 21.344 1.687 1 42.56 112 VAL A CA 1
ATOM 923 C C . VAL A 1 112 ? 31.344 21.297 1.264 1 42.56 112 VAL A C 1
ATOM 925 O O . VAL A 1 112 ? 31.875 20.219 0.998 1 42.56 112 VAL A O 1
ATOM 928 N N . LEU A 1 113 ? 31.75 21.953 0.529 1 38.38 113 LEU A N 1
ATOM 929 C CA . LEU A 1 113 ? 33.156 22.172 0.266 1 38.38 113 LEU A CA 1
ATOM 930 C C . LEU A 1 113 ? 33.969 22.109 1.56 1 38.38 113 LEU A C 1
ATOM 932 O O . LEU A 1 113 ? 35.188 22.328 1.549 1 38.38 113 LEU A O 1
ATOM 936 N N . GLY A 1 114 ? 33.375 22.266 2.787 1 38.91 114 GLY A N 1
ATOM 937 C CA . GLY A 1 114 ? 34.406 22.438 3.803 1 38.91 114 GLY A CA 1
ATOM 938 C C . GLY A 1 114 ? 35.125 21.141 4.129 1 38.91 114 GLY A C 1
ATOM 939 O O . GLY A 1 114 ? 34.938 20.125 3.465 1 38.91 114 GLY A O 1
ATOM 940 N N . GLU A 1 115 ? 35.875 21.062 5.289 1 44.03 115 GLU A N 1
ATOM 941 C CA . GLU A 1 115 ? 36.75 20.016 5.812 1 44.03 115 GLU A CA 1
ATOM 942 C C . GLU A 1 115 ? 36 18.703 5.992 1 44.03 115 GLU A C 1
ATOM 944 O O . GLU A 1 115 ? 34.844 18.703 6.465 1 44.03 115 GLU A O 1
ATOM 949 N N . SER A 1 116 ? 36.438 17.562 5.43 1 47.44 116 SER A N 1
ATOM 950 C CA . SER A 1 116 ? 35.969 16.172 5.305 1 47.44 116 SER A CA 1
ATOM 951 C C . SER A 1 116 ? 35.219 15.727 6.562 1 47.44 116 SER A C 1
ATOM 953 O O . SER A 1 116 ? 34.156 15.102 6.477 1 47.44 116 SER A O 1
ATOM 955 N N . CYS A 1 117 ? 35.844 16.031 7.723 1 49.78 117 CYS A N 1
ATOM 956 C CA . CYS A 1 117 ? 35.375 15.523 9.008 1 49.78 117 CYS A CA 1
ATOM 957 C C . CYS A 1 117 ? 34.031 16.156 9.383 1 49.78 117 CYS A C 1
ATOM 959 O O . CYS A 1 117 ? 33.156 15.477 9.922 1 49.78 117 CYS A O 1
ATOM 961 N N . VAL A 1 118 ? 34 17.469 9.25 1 48.28 118 VAL A N 1
ATOM 962 C CA . VAL A 1 118 ? 32.812 18.203 9.656 1 48.28 118 VAL A CA 1
ATOM 963 C C . VAL A 1 118 ? 31.625 17.75 8.828 1 48.28 118 VAL A C 1
ATOM 965 O O . VAL A 1 118 ? 30.516 17.594 9.352 1 48.28 118 VAL A O 1
ATOM 968 N N . LEU A 1 119 ? 31.969 17.172 7.723 1 58.06 119 LEU A N 1
ATOM 969 C CA . LEU A 1 119 ? 30.953 16.766 6.77 1 58.06 119 LEU A CA 1
ATOM 970 C C . LEU A 1 119 ? 30.359 15.406 7.16 1 58.06 119 LEU A C 1
ATOM 972 O O . LEU A 1 119 ? 29.156 15.211 7.078 1 58.06 119 LEU A O 1
ATOM 976 N N . GLU A 1 120 ? 31.297 14.68 7.801 1 69.38 120 GLU A N 1
ATOM 977 C CA . GLU A 1 120 ? 30.875 13.328 8.133 1 69.38 120 GLU A CA 1
ATOM 978 C C . GLU A 1 120 ? 29.844 13.336 9.273 1 69.38 120 GLU A C 1
ATOM 980 O O . GLU A 1 120 ? 28.859 12.609 9.219 1 69.38 120 GLU A O 1
ATOM 985 N N . THR A 1 121 ? 30.188 14.195 10.188 1 73.75 121 THR A N 1
ATOM 986 C CA . THR A 1 121 ? 29.297 14.25 11.336 1 73.75 121 THR A CA 1
ATOM 987 C C . THR A 1 121 ? 27.953 14.859 10.953 1 73.75 121 THR A C 1
ATOM 989 O O . THR A 1 121 ? 26.891 14.406 11.414 1 73.75 121 THR A O 1
ATOM 992 N N . SER A 1 122 ? 28.062 15.852 10.109 1 77.12 122 SER A N 1
ATOM 993 C CA . SER A 1 122 ? 26.828 16.516 9.68 1 77.12 122 SER A CA 1
ATOM 994 C C . SER A 1 122 ? 25.969 15.578 8.844 1 77.12 122 SER A C 1
ATOM 996 O O . SER A 1 122 ? 24.75 15.547 9.008 1 77.12 122 SER A O 1
ATOM 998 N N . LEU A 1 123 ? 26.641 14.82 8.078 1 82.56 123 LEU A N 1
ATOM 999 C CA . LEU A 1 123 ? 25.922 13.883 7.23 1 82.56 123 LEU A CA 1
ATOM 1000 C C . LEU A 1 123 ? 25.297 12.766 8.062 1 82.56 123 LEU A C 1
ATOM 1002 O O . LEU A 1 123 ? 24.172 12.344 7.797 1 82.56 123 LEU A O 1
ATOM 1006 N N . HIS A 1 124 ? 26.078 12.391 8.984 1 85.56 124 HIS A N 1
ATOM 1007 C CA . HIS A 1 124 ? 25.578 11.344 9.867 1 85.56 124 HIS A CA 1
ATOM 1008 C C . HIS A 1 124 ? 24.328 11.805 10.609 1 85.56 124 HIS A C 1
ATOM 1010 O O . HIS A 1 124 ? 23.344 11.062 10.695 1 85.56 124 HIS A O 1
ATOM 1016 N N . ASP A 1 125 ? 24.438 12.953 11.055 1 82.56 125 ASP A N 1
ATOM 1017 C CA . ASP A 1 125 ? 23.297 13.492 11.805 1 82.56 125 ASP A CA 1
ATOM 1018 C C . ASP A 1 125 ? 22.062 13.625 10.914 1 82.56 125 ASP A C 1
ATOM 1020 O O . ASP A 1 125 ? 20.953 13.352 11.352 1 82.56 125 ASP A O 1
ATOM 1024 N N . LYS A 1 126 ? 22.328 14 9.773 1 83.31 126 LYS A N 1
ATOM 1025 C CA . LYS A 1 126 ? 21.219 14.133 8.82 1 83.31 126 LYS A CA 1
ATOM 1026 C C . LYS A 1 126 ? 20.594 12.781 8.516 1 83.31 126 LYS A C 1
ATOM 1028 O O . LYS A 1 126 ? 19.359 12.656 8.5 1 83.31 126 LYS A O 1
ATOM 1033 N N . ASN A 1 127 ? 21.359 11.82 8.289 1 91.81 127 ASN A N 1
ATOM 1034 C CA . ASN A 1 127 ? 20.859 10.477 8.008 1 91.81 127 ASN A CA 1
ATOM 1035 C C . ASN A 1 127 ? 20.172 9.867 9.219 1 91.81 127 ASN A C 1
ATOM 1037 O O . ASN A 1 127 ? 19.141 9.195 9.07 1 91.81 127 ASN A O 1
ATOM 1041 N N . LEU A 1 128 ? 20.766 10.125 10.312 1 90.5 128 LEU A N 1
ATOM 1042 C CA . LEU A 1 128 ? 20.172 9.641 11.555 1 90.5 128 LEU A CA 1
ATOM 1043 C C . LEU A 1 128 ? 18.781 10.234 11.758 1 90.5 128 LEU A C 1
ATOM 1045 O O . LEU A 1 128 ? 17.844 9.516 12.102 1 90.5 128 LEU A O 1
ATOM 1049 N N . ALA A 1 129 ? 18.688 11.469 11.516 1 84.38 129 ALA A N 1
ATOM 1050 C CA . ALA A 1 129 ? 17.406 12.156 11.664 1 84.38 129 ALA A CA 1
ATOM 1051 C C . ALA A 1 129 ? 16.375 11.594 10.688 1 84.38 129 ALA A C 1
ATOM 1053 O O . ALA A 1 129 ? 15.203 11.469 11.031 1 84.38 129 ALA A O 1
ATOM 1054 N N . CYS A 1 130 ? 16.828 11.297 9.594 1 87.81 130 CYS A N 1
ATOM 1055 C CA . CYS A 1 130 ? 15.945 10.742 8.57 1 87.81 130 CYS A CA 1
ATOM 1056 C C . CYS A 1 130 ? 15.367 9.406 9.023 1 87.81 130 CYS A C 1
ATOM 1058 O O . CYS A 1 130 ? 14.172 9.156 8.867 1 87.81 130 CYS A O 1
ATOM 1060 N N . PHE A 1 131 ? 16.141 8.586 9.648 1 91 131 PHE A N 1
ATOM 1061 C CA . PHE A 1 131 ? 15.695 7.289 10.148 1 91 131 PHE A CA 1
ATOM 1062 C C . PHE A 1 131 ? 14.719 7.465 11.305 1 91 131 PHE A C 1
ATOM 1064 O O . PHE A 1 131 ? 13.672 6.824 11.344 1 91 131 PHE A O 1
ATOM 1071 N N . LEU A 1 132 ? 15.102 8.297 12.109 1 85.38 132 LEU A N 1
ATOM 1072 C CA . LEU A 1 132 ? 14.328 8.469 13.336 1 85.38 132 LEU A CA 1
ATOM 1073 C C . LEU A 1 132 ? 12.938 9.023 13.031 1 85.38 132 LEU A C 1
ATOM 1075 O O . LEU A 1 132 ? 11.977 8.719 13.734 1 85.38 132 LEU A O 1
ATOM 1079 N N . ALA A 1 133 ? 12.852 9.727 11.977 1 78.75 133 ALA A N 1
ATOM 1080 C CA . ALA A 1 133 ? 11.578 10.32 11.586 1 78.75 133 ALA A CA 1
ATOM 1081 C C . ALA A 1 133 ? 10.555 9.25 11.227 1 78.75 133 ALA A C 1
ATOM 1083 O O . ALA A 1 133 ? 9.352 9.469 11.352 1 78.75 133 ALA A O 1
ATOM 1084 N N . HIS A 1 134 ? 11 8.094 10.906 1 81.38 134 HIS A N 1
ATOM 1085 C CA . HIS A 1 134 ? 10.094 7.066 10.406 1 81.38 134 HIS A CA 1
ATOM 1086 C C . HIS A 1 134 ? 10.117 5.828 11.297 1 81.38 134 HIS A C 1
ATOM 1088 O O . HIS A 1 134 ? 9.406 4.855 11.039 1 81.38 134 HIS A O 1
ATOM 1094 N N . MET A 1 135 ? 10.867 5.895 12.312 1 82.69 135 MET A N 1
ATOM 1095 C CA . MET A 1 135 ? 11.008 4.734 13.188 1 82.69 135 MET A CA 1
ATOM 1096 C C . MET A 1 135 ? 10.055 4.82 14.367 1 82.69 135 MET A C 1
ATOM 1098 O O . MET A 1 135 ? 9.844 5.898 14.93 1 82.69 135 MET A O 1
ATOM 1102 N N . PRO A 1 136 ? 9.508 3.682 14.695 1 73.44 136 PRO A N 1
ATOM 1103 C CA . PRO A 1 136 ? 8.719 3.68 15.938 1 73.44 136 PRO A CA 1
ATOM 1104 C C . PRO A 1 136 ? 9.523 4.156 17.141 1 73.44 136 PRO A C 1
ATOM 1106 O O . PRO A 1 136 ? 10.727 3.904 17.219 1 73.44 136 PRO A O 1
ATOM 1109 N N . LYS A 1 137 ? 8.914 4.664 18.078 1 71.56 137 LYS A N 1
ATOM 1110 C CA . LYS A 1 137 ? 9.547 5.266 19.25 1 71.56 137 LYS A CA 1
ATOM 1111 C C . LYS A 1 137 ? 10.344 4.23 20.047 1 71.56 137 LYS A C 1
ATOM 1113 O O . LYS A 1 137 ? 11.43 4.523 20.547 1 71.56 137 LYS A O 1
ATOM 1118 N N . GLU A 1 138 ? 9.789 3.094 20.016 1 75 138 GLU A N 1
ATOM 1119 C CA . GLU A 1 138 ? 10.391 2.039 20.828 1 75 138 GLU A CA 1
ATOM 1120 C C . GLU A 1 138 ? 11.766 1.646 20.297 1 75 138 GLU A C 1
ATOM 1122 O O . GLU A 1 138 ? 12.602 1.143 21.047 1 75 138 GLU A O 1
ATOM 1127 N N . MET A 1 139 ? 11.992 1.947 19.062 1 85.81 139 MET A N 1
ATOM 1128 C CA . MET A 1 139 ? 13.227 1.479 18.422 1 85.81 139 MET A CA 1
ATOM 1129 C C . MET A 1 139 ? 14.258 2.6 18.344 1 85.81 139 MET A C 1
ATOM 1131 O O . MET A 1 139 ? 15.43 2.35 18.047 1 85.81 139 MET A O 1
ATOM 1135 N N . ARG A 1 140 ? 13.914 3.73 18.656 1 85.25 140 ARG A N 1
ATOM 1136 C CA . ARG A 1 140 ? 14.742 4.902 18.375 1 85.25 140 ARG A CA 1
ATOM 1137 C C . ARG A 1 140 ? 16 4.898 19.234 1 85.25 140 ARG A C 1
ATOM 1139 O O . ARG A 1 140 ? 17.094 5.137 18.734 1 85.25 140 ARG A O 1
ATOM 1146 N N . GLU A 1 141 ? 15.852 4.57 20.469 1 87.38 141 GLU A N 1
ATOM 1147 C CA . GLU A 1 141 ? 17.016 4.574 21.359 1 87.38 141 GLU A CA 1
ATOM 1148 C C . GLU A 1 141 ? 17.984 3.457 21 1 87.38 141 GLU A C 1
ATOM 1150 O O . GLU A 1 141 ? 19.203 3.666 20.969 1 87.38 141 GLU A O 1
ATOM 1155 N N . GLU A 1 142 ? 17.438 2.41 20.75 1 91.38 142 GLU A N 1
ATOM 1156 C CA . GLU A 1 142 ? 18.266 1.284 20.344 1 91.38 142 GLU A CA 1
ATOM 1157 C C . GLU A 1 142 ? 19.016 1.594 19.047 1 91.38 142 GLU A C 1
ATOM 1159 O O . GLU A 1 142 ? 20.188 1.233 18.891 1 91.38 142 GLU A O 1
ATOM 1164 N N . PHE A 1 143 ? 18.406 2.268 18.188 1 94.56 143 PHE A N 1
ATOM 1165 C CA . PHE A 1 143 ? 19 2.605 16.906 1 94.56 143 PHE A CA 1
ATOM 1166 C C . PHE A 1 143 ? 20.141 3.6 17.078 1 94.56 143 PHE A C 1
ATOM 1168 O O . PHE A 1 143 ? 21.203 3.434 16.469 1 94.56 143 PHE A O 1
ATOM 1175 N N . LYS A 1 144 ? 19.938 4.5 17.859 1 91.38 144 LYS A N 1
ATOM 1176 C CA . LYS A 1 144 ? 20.969 5.496 18.125 1 91.38 144 LYS A CA 1
ATOM 1177 C C . LYS A 1 144 ? 22.219 4.855 18.703 1 91.38 144 LYS A C 1
ATOM 1179 O O . LYS A 1 144 ? 23.328 5.156 18.281 1 91.38 144 LYS A O 1
ATOM 1184 N N . GLU A 1 145 ? 21.969 4.023 19.531 1 91.69 145 GLU A N 1
ATOM 1185 C CA . GLU A 1 145 ? 23.094 3.354 20.188 1 91.69 145 GLU A CA 1
ATOM 1186 C C . GLU A 1 145 ? 23.812 2.428 19.219 1 91.69 145 GLU A C 1
ATOM 1188 O O . GLU A 1 145 ? 25.047 2.4 19.188 1 91.69 145 GLU A O 1
ATOM 1193 N N . ALA A 1 146 ? 23.094 1.792 18.469 1 92.81 146 ALA A N 1
ATOM 1194 C CA . ALA A 1 146 ? 23.656 0.805 17.562 1 92.81 146 ALA A CA 1
ATOM 1195 C C . ALA A 1 146 ? 24.453 1.482 16.453 1 92.81 146 ALA A C 1
ATOM 1197 O O . ALA A 1 146 ? 25.422 0.914 15.93 1 92.81 146 ALA A O 1
ATOM 1198 N N . THR A 1 147 ? 24.078 2.717 16.109 1 92.56 147 THR A N 1
ATOM 1199 C CA . THR A 1 147 ? 24.672 3.342 14.93 1 92.56 147 THR A CA 1
ATOM 1200 C C . THR A 1 147 ? 25.656 4.438 15.328 1 92.56 147 THR A C 1
ATOM 1202 O O . THR A 1 147 ? 26.188 5.148 14.469 1 92.56 147 THR A O 1
ATOM 1205 N N . LYS A 1 148 ? 25.938 4.566 16.484 1 87.56 148 LYS A N 1
ATOM 1206 C CA . LYS A 1 148 ? 26.766 5.645 17.016 1 87.56 148 LYS A CA 1
ATOM 1207 C C . LYS A 1 148 ? 28.141 5.656 16.344 1 87.56 148 LYS A C 1
ATOM 1209 O O . LYS A 1 148 ? 28.656 6.719 16 1 87.56 148 LYS A O 1
ATOM 1214 N N . ASP A 1 149 ? 28.641 4.531 16.094 1 84.62 149 ASP A N 1
ATOM 1215 C CA . ASP A 1 149 ? 30 4.434 15.578 1 84.62 149 ASP A CA 1
ATOM 1216 C C . ASP A 1 149 ? 30 3.963 14.125 1 84.62 149 ASP A C 1
ATOM 1218 O O . ASP A 1 149 ? 31.016 3.475 13.625 1 84.62 149 ASP A O 1
ATOM 1222 N N . HIS A 1 150 ? 28.875 4.09 13.523 1 87.62 150 HIS A N 1
ATOM 1223 C CA . HIS A 1 150 ? 28.766 3.584 12.156 1 87.62 150 HIS A CA 1
ATOM 1224 C C . HIS A 1 150 ? 28.234 4.656 11.211 1 87.62 150 HIS A C 1
ATOM 1226 O O . HIS A 1 150 ? 27.391 5.473 11.602 1 87.62 150 HIS A O 1
ATOM 1232 N N . GLN A 1 151 ? 28.766 4.625 10.062 1 88.94 151 GLN A N 1
ATOM 1233 C CA . GLN A 1 151 ? 28.141 5.43 9.023 1 88.94 151 GLN A CA 1
ATOM 1234 C C . GLN A 1 151 ? 26.891 4.75 8.469 1 88.94 151 GLN A C 1
ATOM 1236 O O . GLN A 1 151 ? 26.984 3.754 7.746 1 88.94 151 GLN A O 1
ATOM 1241 N N . ILE A 1 152 ? 25.812 5.32 8.633 1 92.62 152 ILE A N 1
ATOM 1242 C CA . ILE A 1 152 ? 24.5 4.715 8.414 1 92.62 152 ILE A CA 1
ATOM 1243 C C . ILE A 1 152 ? 24.328 4.379 6.934 1 92.62 152 ILE A C 1
ATOM 1245 O O . ILE A 1 152 ? 23.781 3.326 6.586 1 92.62 152 ILE A O 1
ATOM 1249 N N . SER A 1 153 ? 24.844 5.164 6.055 1 94.19 153 SER A N 1
ATOM 1250 C CA . SER A 1 153 ? 24.562 4.977 4.633 1 94.19 153 SER A CA 1
ATOM 1251 C C . SER A 1 153 ? 25.578 4.023 4 1 94.19 153 SER A C 1
ATOM 1253 O O . SER A 1 153 ? 25.391 3.564 2.873 1 94.19 153 SER A O 1
ATOM 1255 N N . ASP A 1 154 ? 26.625 3.689 4.707 1 93.5 154 ASP A N 1
ATOM 1256 C CA . ASP A 1 154 ? 27.656 2.807 4.176 1 93.5 154 ASP A CA 1
ATOM 1257 C C . ASP A 1 154 ? 27.156 1.37 4.07 1 93.5 154 ASP A C 1
ATOM 1259 O O . ASP A 1 154 ? 26.469 0.881 4.973 1 93.5 154 ASP A O 1
ATOM 1263 N N . ILE A 1 155 ? 27.578 0.723 3.014 1 95.31 155 ILE A N 1
ATOM 1264 C CA . ILE A 1 155 ? 27.125 -0.64 2.752 1 95.31 155 ILE A CA 1
ATOM 1265 C C . ILE A 1 155 ? 27.625 -1.571 3.85 1 95.31 155 ILE A C 1
ATOM 1267 O O . ILE A 1 155 ? 27.016 -2.604 4.129 1 95.31 155 ILE A O 1
ATOM 1271 N N . SER A 1 156 ? 28.688 -1.224 4.488 1 92.75 156 SER A N 1
ATOM 1272 C CA . SER A 1 156 ? 29.25 -2.029 5.562 1 92.75 156 SER A CA 1
ATOM 1273 C C . SER A 1 156 ? 28.344 -2.061 6.777 1 92.75 156 SER A C 1
ATOM 1275 O O . SER A 1 156 ? 28.422 -2.965 7.609 1 92.75 156 SER A O 1
ATOM 1277 N N . SER A 1 157 ? 27.484 -1.087 6.867 1 94.25 157 SER A N 1
ATOM 1278 C CA . SER A 1 157 ? 26.578 -1.001 8.008 1 94.25 157 SER A CA 1
ATOM 1279 C C . SER A 1 157 ? 25.266 -1.738 7.727 1 94.25 157 SER A C 1
ATOM 1281 O O . SER A 1 157 ? 24.422 -1.885 8.617 1 94.25 157 SER A O 1
ATOM 1283 N N . TYR A 1 158 ? 25.109 -2.223 6.539 1 97.12 158 TYR A N 1
ATOM 1284 C CA . TYR A 1 158 ? 23.828 -2.791 6.137 1 97.12 158 TYR A CA 1
ATOM 1285 C C . TYR A 1 158 ? 23.469 -4 6.992 1 97.12 158 TYR A C 1
ATOM 1287 O O . TYR A 1 158 ? 22.312 -4.195 7.359 1 97.12 158 TYR A O 1
ATOM 1295 N N . SER A 1 159 ? 24.484 -4.785 7.262 1 95.69 159 SER A N 1
ATOM 1296 C CA . SER A 1 159 ? 24.25 -5.973 8.078 1 95.69 159 SER A CA 1
ATOM 1297 C C . SER A 1 159 ? 23.656 -5.609 9.438 1 95.69 159 SER A C 1
ATOM 1299 O O . SER A 1 159 ? 22.812 -6.34 9.969 1 95.69 159 SER A O 1
ATOM 1301 N N . LEU A 1 160 ? 24.047 -4.547 9.945 1 94.62 160 LEU A N 1
ATOM 1302 C CA . LEU A 1 160 ? 23.516 -4.047 11.211 1 94.62 160 LEU A CA 1
ATOM 1303 C C . LEU A 1 160 ? 22.141 -3.436 11.016 1 94.62 160 LEU A C 1
ATOM 1305 O O . LEU A 1 160 ? 21.219 -3.695 11.805 1 94.62 160 LEU A O 1
ATOM 1309 N N . LEU A 1 161 ? 21.984 -2.711 9.953 1 96.62 161 LEU A N 1
ATOM 1310 C CA . LEU A 1 161 ? 20.797 -1.904 9.727 1 96.62 161 LEU A CA 1
ATOM 1311 C C . LEU A 1 161 ? 19.609 -2.785 9.344 1 96.62 161 LEU A C 1
ATOM 1313 O O . LEU A 1 161 ? 18.453 -2.393 9.531 1 96.62 161 LEU A O 1
ATOM 1317 N N . VAL A 1 162 ? 19.859 -3.945 8.828 1 96.31 162 VAL A N 1
ATOM 1318 C CA . VAL A 1 162 ? 18.797 -4.801 8.312 1 96.31 162 VAL A CA 1
ATOM 1319 C C . VAL A 1 162 ? 17.844 -5.164 9.438 1 96.31 162 VAL A C 1
ATOM 1321 O O . VAL A 1 162 ? 16.641 -5.344 9.203 1 96.31 162 VAL A O 1
ATOM 1324 N N . GLY A 1 163 ? 18.297 -5.23 10.648 1 93.06 163 GLY A N 1
ATOM 1325 C CA . GLY A 1 163 ? 17.453 -5.508 11.797 1 93.06 163 GLY A CA 1
ATOM 1326 C C . GLY A 1 163 ? 16.422 -4.422 12.055 1 93.06 163 GLY A C 1
ATOM 1327 O O . GLY A 1 163 ? 15.344 -4.695 12.594 1 93.06 163 GLY A O 1
ATOM 1328 N N . PHE A 1 164 ? 16.703 -3.205 11.656 1 94.31 164 PHE A N 1
ATOM 1329 C CA . PHE A 1 164 ? 15.797 -2.076 11.805 1 94.31 164 PHE A CA 1
ATOM 1330 C C . PHE A 1 164 ? 14.961 -1.88 10.547 1 94.31 164 PHE A C 1
ATOM 1332 O O . PHE A 1 164 ? 13.758 -1.655 10.625 1 94.31 164 PHE A O 1
ATOM 1339 N N . LEU A 1 165 ? 15.617 -2.066 9.43 1 95.06 165 LEU A N 1
ATOM 1340 C CA . LEU A 1 165 ? 14.961 -1.885 8.141 1 95.06 165 LEU A CA 1
ATOM 1341 C C . LEU A 1 165 ? 13.828 -2.889 7.965 1 95.06 165 LEU A C 1
ATOM 1343 O O . LEU A 1 165 ? 12.797 -2.566 7.371 1 95.06 165 LEU A O 1
ATOM 1347 N N . SER A 1 166 ? 13.969 -4.023 8.484 1 92.94 166 SER A N 1
ATOM 1348 C CA . SER A 1 166 ? 12.984 -5.09 8.336 1 92.94 166 SER A CA 1
ATOM 1349 C C . SER A 1 166 ? 11.773 -4.855 9.242 1 92.94 166 SER A C 1
ATOM 1351 O O . SER A 1 166 ? 10.789 -5.594 9.172 1 92.94 166 SER A O 1
ATOM 1353 N N . ARG A 1 167 ? 11.852 -3.852 10.008 1 86.31 167 ARG A N 1
ATOM 1354 C CA . ARG A 1 167 ? 10.75 -3.516 10.898 1 86.31 167 ARG A CA 1
ATOM 1355 C C . ARG A 1 167 ? 10.078 -2.211 10.477 1 86.31 167 ARG A C 1
ATOM 1357 O O . ARG A 1 167 ? 9.172 -1.728 11.148 1 86.31 167 ARG A O 1
ATOM 1364 N N . MET A 1 168 ? 10.617 -1.696 9.445 1 83.94 168 MET A N 1
ATOM 1365 C CA . MET A 1 168 ? 10.031 -0.473 8.906 1 83.94 168 MET A CA 1
ATOM 1366 C C . MET A 1 168 ? 8.992 -0.793 7.836 1 83.94 168 MET A C 1
ATOM 1368 O O . MET A 1 168 ? 9.102 -1.807 7.141 1 83.94 168 MET A O 1
ATOM 1372 N N . ASP A 1 169 ? 7.969 0.016 7.637 1 75.38 169 ASP A N 1
ATOM 1373 C CA . ASP A 1 169 ? 6.801 -0.242 6.801 1 75.38 169 ASP A CA 1
ATOM 1374 C C . ASP A 1 169 ? 7.141 -0.092 5.316 1 75.38 169 ASP A C 1
ATOM 1376 O O . ASP A 1 169 ? 6.574 -0.786 4.473 1 75.38 169 ASP A O 1
ATOM 1380 N N . ARG A 1 170 ? 7.984 0.786 4.957 1 87.69 170 ARG A N 1
ATOM 1381 C CA . ARG A 1 170 ? 8.227 1.089 3.551 1 87.69 170 ARG A CA 1
ATOM 1382 C C . ARG A 1 170 ? 9.602 0.597 3.113 1 87.69 170 ARG A C 1
ATOM 1384 O O . ARG A 1 170 ? 10.367 0.074 3.924 1 87.69 170 ARG A O 1
ATOM 1391 N N . ALA A 1 171 ? 9.805 0.654 1.848 1 93.62 171 ALA A N 1
ATOM 1392 C CA . ALA A 1 171 ? 10.977 0.028 1.244 1 93.62 171 ALA A CA 1
ATOM 1393 C C . ALA A 1 171 ? 12.227 0.884 1.451 1 93.62 171 ALA A C 1
ATOM 1395 O O . ALA A 1 171 ? 12.125 2.053 1.834 1 93.62 171 ALA A O 1
ATOM 1396 N N . HIS A 1 172 ? 13.383 0.295 1.351 1 97.06 172 HIS A N 1
ATOM 1397 C CA . HIS A 1 172 ? 14.625 1.053 1.32 1 97.06 172 HIS A CA 1
ATOM 1398 C C . HIS A 1 172 ? 15.312 0.931 -0.037 1 97.06 172 HIS A C 1
ATOM 1400 O O . HIS A 1 172 ? 14.93 0.091 -0.855 1 97.06 172 HIS A O 1
ATOM 1406 N N . VAL A 1 173 ? 16.281 1.834 -0.304 1 98.06 173 VAL A N 1
ATOM 1407 C CA . VAL A 1 173 ? 16.828 1.996 -1.643 1 98.06 173 VAL A CA 1
ATOM 1408 C C . VAL A 1 173 ? 18.359 1.914 -1.581 1 98.06 173 VAL A C 1
ATOM 1410 O O . VAL A 1 173 ? 18.984 2.506 -0.698 1 98.06 173 VAL A O 1
ATOM 1413 N N . LEU A 1 174 ? 18.922 1.151 -2.48 1 98.56 174 LEU A N 1
ATOM 1414 C CA . LEU A 1 174 ? 20.359 1.116 -2.691 1 98.56 174 LEU A CA 1
ATOM 1415 C C . LEU A 1 174 ? 20.719 1.583 -4.102 1 98.56 174 LEU A C 1
ATOM 1417 O O . LEU A 1 174 ? 19.938 1.381 -5.039 1 98.56 174 LEU A O 1
ATOM 1421 N N . SER A 1 175 ? 21.844 2.207 -4.258 1 98 175 SER A N 1
ATOM 1422 C CA . SER A 1 175 ? 22.312 2.664 -5.562 1 98 175 SER A CA 1
ATOM 1423 C C . SER A 1 175 ? 23.812 2.91 -5.559 1 98 175 SER A C 1
ATOM 1425 O O . SER A 1 175 ? 24.484 2.734 -4.531 1 98 175 SER A O 1
ATOM 1427 N N . LEU A 1 176 ? 24.312 3.232 -6.711 1 97.12 176 LEU A N 1
ATOM 1428 C CA . LEU A 1 176 ? 25.734 3.531 -6.848 1 97.12 176 LEU A CA 1
ATOM 1429 C C . LEU A 1 176 ? 26.016 5 -6.543 1 97.12 176 LEU A C 1
ATOM 1431 O O . LEU A 1 176 ? 25.219 5.875 -6.895 1 97.12 176 LEU A O 1
ATOM 1435 N N . ASP A 1 177 ? 27.156 5.18 -5.852 1 93.69 177 ASP A N 1
ATOM 1436 C CA . ASP A 1 177 ? 27.625 6.551 -5.668 1 93.69 177 ASP A CA 1
ATOM 1437 C C . ASP A 1 177 ? 28.5 6.988 -6.836 1 93.69 177 ASP A C 1
ATOM 1439 O O . ASP A 1 177 ? 28.578 6.305 -7.859 1 93.69 177 ASP A O 1
ATOM 1443 N N . ARG A 1 178 ? 29.156 8.117 -6.711 1 88.88 178 ARG A N 1
ATOM 1444 C CA . ARG A 1 178 ? 29.969 8.68 -7.789 1 88.88 178 ARG A CA 1
ATOM 1445 C C . ARG A 1 178 ? 31.188 7.809 -8.078 1 88.88 178 ARG A C 1
ATOM 1447 O O . ARG A 1 178 ? 31.703 7.809 -9.195 1 88.88 178 ARG A O 1
ATOM 1454 N N . ASP A 1 179 ? 31.625 7.07 -7.078 1 91.44 179 ASP A N 1
ATOM 1455 C CA . ASP A 1 179 ? 32.781 6.207 -7.246 1 91.44 179 ASP A CA 1
ATOM 1456 C C . ASP A 1 179 ? 32.375 4.82 -7.742 1 91.44 179 ASP A C 1
ATOM 1458 O O . ASP A 1 179 ? 33.219 3.924 -7.863 1 91.44 179 ASP A O 1
ATOM 1462 N N . GLY A 1 180 ? 31.125 4.664 -7.887 1 94.62 180 GLY A N 1
ATOM 1463 C CA . GLY A 1 180 ? 30.641 3.396 -8.406 1 94.62 180 GLY A CA 1
ATOM 1464 C C . GLY A 1 180 ? 30.516 2.324 -7.344 1 94.62 180 GLY A C 1
ATOM 1465 O O . GLY A 1 180 ? 30.656 1.136 -7.633 1 94.62 180 GLY A O 1
ATOM 1466 N N . GLN A 1 181 ? 30.281 2.742 -6.117 1 96.06 181 GLN A N 1
ATOM 1467 C CA . GLN A 1 181 ? 30.094 1.796 -5.023 1 96.06 181 GLN A CA 1
ATOM 1468 C C . GLN A 1 181 ? 28.672 1.87 -4.461 1 96.06 181 GLN A C 1
ATOM 1470 O O . GLN A 1 181 ? 28.125 2.959 -4.316 1 96.06 181 GLN A O 1
ATOM 1475 N N . PHE A 1 182 ? 28.141 0.725 -4.121 1 97.75 182 PHE A N 1
ATOM 1476 C CA . PHE A 1 182 ? 26.781 0.695 -3.584 1 97.75 182 PHE A CA 1
ATOM 1477 C C . PHE A 1 182 ? 26.75 1.249 -2.164 1 97.75 182 PHE A C 1
ATOM 1479 O O . PHE A 1 182 ? 27.672 1.013 -1.378 1 97.75 182 PHE A O 1
ATOM 1486 N N . TYR A 1 183 ? 25.719 1.924 -1.851 1 96.69 183 TYR A N 1
ATOM 1487 C CA . TYR A 1 183 ? 25.422 2.404 -0.507 1 96.69 183 TYR A CA 1
ATOM 1488 C C . TYR A 1 183 ? 23.906 2.449 -0.27 1 96.69 183 TYR A C 1
ATOM 1490 O O . TYR A 1 183 ? 23.125 2.27 -1.202 1 96.69 183 TYR A O 1
ATOM 1498 N N . LEU A 1 184 ? 23.531 2.547 0.958 1 97.62 184 LEU A N 1
ATOM 1499 C CA . LEU A 1 184 ? 22.125 2.787 1.293 1 97.62 184 LEU A CA 1
ATOM 1500 C C . LEU A 1 184 ? 21.734 4.223 0.965 1 97.62 184 LEU A C 1
ATOM 1502 O O . LEU A 1 184 ? 22.062 5.148 1.706 1 97.62 184 LEU A O 1
ATOM 1506 N N . SER A 1 185 ? 20.906 4.371 -0.082 1 97 185 SER A N 1
ATOM 1507 C CA . SER A 1 185 ? 20.719 5.703 -0.644 1 97 185 SER A CA 1
ATOM 1508 C C . SER A 1 185 ? 19.375 6.285 -0.254 1 97 185 SER A C 1
ATOM 1510 O O . SER A 1 185 ? 19.125 7.477 -0.442 1 97 185 SER A O 1
ATOM 1512 N N . GLY A 1 186 ? 18.5 5.461 0.264 1 96.88 186 GLY A N 1
ATOM 1513 C CA . GLY A 1 186 ? 17.203 5.996 0.655 1 96.88 186 GLY A CA 1
ATOM 1514 C C . GLY A 1 186 ? 16.422 5.055 1.545 1 96.88 186 GLY A C 1
ATOM 1515 O O . GLY A 1 186 ? 16.703 3.859 1.607 1 96.88 186 GLY A O 1
ATOM 1516 N N . ILE A 1 187 ? 15.414 5.641 2.236 1 94.88 187 ILE A N 1
ATOM 1517 C CA . ILE A 1 187 ? 14.5 4.871 3.074 1 94.88 187 ILE A CA 1
ATOM 1518 C C . ILE A 1 187 ? 13.078 5.387 2.9 1 94.88 187 ILE A C 1
ATOM 1520 O O . ILE A 1 187 ? 12.852 6.379 2.199 1 94.88 187 ILE A O 1
ATOM 1524 N N . TYR A 1 188 ? 12.141 4.594 3.439 1 91 188 TYR A N 1
ATOM 1525 C CA . TYR A 1 188 ? 10.734 4.969 3.441 1 91 188 TYR A CA 1
ATOM 1526 C C . TYR A 1 188 ? 10.219 5.172 2.02 1 91 188 TYR A C 1
ATOM 1528 O O . TYR A 1 188 ? 9.562 6.172 1.73 1 91 188 TYR A O 1
ATOM 1536 N N . ALA A 1 189 ? 10.594 4.27 1.206 1 92.06 189 ALA A N 1
ATOM 1537 C CA . ALA A 1 189 ? 10.242 4.355 -0.208 1 92.06 189 ALA A CA 1
ATOM 1538 C C . ALA A 1 189 ? 8.844 3.787 -0.459 1 92.06 189 ALA A C 1
ATOM 1540 O O . ALA A 1 189 ? 8.484 2.752 0.104 1 92.06 189 ALA A O 1
ATOM 1541 N N . SER A 1 190 ? 8.102 4.5 -1.209 1 88.25 190 SER A N 1
ATOM 1542 C CA . SER A 1 190 ? 6.812 4.023 -1.707 1 88.25 190 SER A CA 1
ATOM 1543 C C . SER A 1 190 ? 6.926 3.535 -3.148 1 88.25 190 SER A C 1
ATOM 1545 O O . SER A 1 190 ? 7.094 4.34 -4.07 1 88.25 190 SER A O 1
ATOM 1547 N N . LEU A 1 191 ? 6.75 2.254 -3.283 1 87.94 191 LEU A N 1
ATOM 1548 C CA . LEU A 1 191 ? 6.801 1.679 -4.625 1 87.94 191 LEU A CA 1
ATOM 1549 C C . LEU A 1 191 ? 5.43 1.74 -5.293 1 87.94 191 LEU A C 1
ATOM 1551 O O . LEU A 1 191 ? 4.484 1.089 -4.844 1 87.94 191 LEU A O 1
ATOM 1555 N N . PRO A 1 192 ? 5.359 2.646 -6.266 1 78.94 192 PRO A N 1
ATOM 1556 C CA . PRO A 1 192 ? 4.051 2.805 -6.906 1 78.94 192 PRO A CA 1
ATOM 1557 C C . PRO A 1 192 ? 3.545 1.513 -7.543 1 78.94 192 PRO A C 1
ATOM 1559 O O . PRO A 1 192 ? 4.34 0.731 -8.07 1 78.94 192 PRO A O 1
ATOM 1562 N N . SER A 1 193 ? 2.215 1.264 -7.289 1 77.19 193 SER A N 1
ATOM 1563 C CA . SER A 1 193 ? 1.579 0.101 -7.898 1 77.19 193 SER A CA 1
ATOM 1564 C C . SER A 1 193 ? 0.257 0.478 -8.562 1 77.19 193 SER A C 1
ATOM 1566 O O . SER A 1 193 ? -0.747 0.688 -7.879 1 77.19 193 SER A O 1
ATOM 1568 N N . ASP A 1 194 ? 0.351 0.812 -9.828 1 82.44 194 ASP A N 1
ATOM 1569 C CA . ASP A 1 194 ? -0.877 0.992 -10.594 1 82.44 194 ASP A CA 1
ATOM 1570 C C . ASP A 1 194 ? -1.408 -0.346 -11.102 1 82.44 194 ASP A C 1
ATOM 1572 O O . ASP A 1 194 ? -1.373 -0.617 -12.305 1 82.44 194 ASP A O 1
ATOM 1576 N N . LEU A 1 195 ? -1.982 -1.1 -10.203 1 85.06 195 LEU A N 1
ATOM 1577 C CA . LEU A 1 195 ? -2.398 -2.475 -10.461 1 85.06 195 LEU A CA 1
ATOM 1578 C C . LEU A 1 195 ? -3.479 -2.525 -11.539 1 85.06 195 LEU A C 1
ATOM 1580 O O . LEU A 1 195 ? -3.418 -3.357 -12.445 1 85.06 195 LEU A O 1
ATOM 1584 N N . ASP A 1 196 ? -4.422 -1.617 -11.547 1 87.75 196 ASP A N 1
ATOM 1585 C CA . ASP A 1 196 ? -5.555 -1.658 -12.469 1 87.75 196 ASP A CA 1
ATOM 1586 C C . ASP A 1 196 ? -5.098 -1.486 -13.914 1 87.75 196 ASP A C 1
ATOM 1588 O O . ASP A 1 196 ? -5.484 -2.262 -14.789 1 87.75 196 ASP A O 1
ATOM 1592 N N . THR A 1 197 ? -4.246 -0.525 -14.039 1 86.81 197 THR A N 1
ATOM 1593 C CA . THR A 1 197 ? -3.773 -0.239 -15.391 1 86.81 197 THR A CA 1
ATOM 1594 C C . THR A 1 197 ? -2.98 -1.418 -15.945 1 86.81 197 THR A C 1
ATOM 1596 O O . THR A 1 197 ? -3.193 -1.831 -17.094 1 86.81 197 THR A O 1
ATOM 1599 N N . GLU A 1 198 ? -2.197 -1.977 -15.188 1 88.75 198 GLU A N 1
ATOM 1600 C CA . GLU A 1 198 ? -1.359 -3.088 -15.633 1 88.75 198 GLU A CA 1
ATOM 1601 C C . GLU A 1 198 ? -2.191 -4.344 -15.875 1 88.75 198 GLU A C 1
ATOM 1603 O O . GLU A 1 198 ? -1.972 -5.059 -16.859 1 88.75 198 GLU A O 1
ATOM 1608 N N . LEU A 1 199 ? -3.125 -4.594 -15.016 1 91.31 199 LEU A N 1
ATOM 1609 C CA . LEU A 1 199 ? -3.992 -5.758 -15.141 1 91.31 199 LEU A CA 1
ATOM 1610 C C . LEU A 1 199 ? -4.84 -5.668 -16.406 1 91.31 199 LEU A C 1
ATOM 1612 O O . LEU A 1 199 ? -4.914 -6.625 -17.172 1 91.31 199 LEU A O 1
ATOM 1616 N N . LYS A 1 200 ? -5.457 -4.578 -16.594 1 93 200 LYS A N 1
ATOM 1617 C CA . LYS A 1 200 ? -6.336 -4.398 -17.75 1 93 200 LYS A CA 1
ATOM 1618 C C . LYS A 1 200 ? -5.539 -4.406 -19.062 1 93 200 LYS A C 1
ATOM 1620 O O . LYS A 1 200 ? -5.988 -4.973 -20.062 1 93 200 L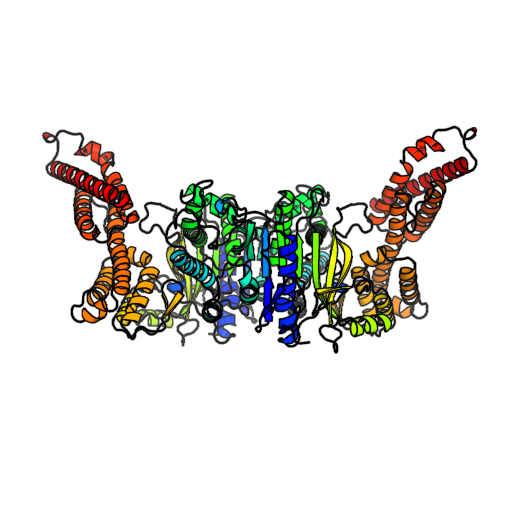YS A O 1
ATOM 1625 N N . ARG A 1 201 ? -4.379 -3.805 -19.062 1 91.81 201 ARG A N 1
ATOM 1626 C CA . ARG A 1 201 ? -3.531 -3.85 -20.25 1 91.81 201 ARG A CA 1
ATOM 1627 C C . ARG A 1 201 ? -3.158 -5.285 -20.594 1 91.81 201 ARG A C 1
ATOM 1629 O O . ARG A 1 201 ? -3.254 -5.688 -21.766 1 91.81 201 ARG A O 1
ATOM 1636 N N . PHE A 1 202 ? -2.762 -5.984 -19.688 1 90.31 202 PHE A N 1
ATOM 1637 C CA . PHE A 1 202 ? -2.387 -7.379 -19.891 1 90.31 202 PHE A CA 1
ATOM 1638 C C . PHE A 1 202 ? -3.588 -8.203 -20.344 1 90.31 202 PHE A C 1
ATOM 1640 O O . PHE A 1 202 ? -3.48 -9.023 -21.25 1 90.31 202 PHE A O 1
ATOM 1647 N N . GLY A 1 203 ? -4.715 -7.988 -19.641 1 93.25 203 GLY A N 1
ATOM 1648 C CA . GLY A 1 203 ? -5.93 -8.711 -20 1 93.25 203 GLY A CA 1
ATOM 1649 C C . GLY A 1 203 ? -6.398 -8.438 -21.406 1 93.25 203 GLY A C 1
ATOM 1650 O O . GLY A 1 203 ? -6.863 -9.344 -22.109 1 93.25 203 GLY A O 1
ATOM 1651 N N . LEU A 1 204 ? -6.25 -7.242 -21.812 1 93.88 204 LEU A N 1
ATOM 1652 C CA . LEU A 1 204 ? -6.625 -6.867 -23.172 1 93.88 204 LEU A CA 1
ATOM 1653 C C . LEU A 1 204 ? -5.664 -7.477 -24.188 1 93.88 204 LEU A C 1
ATOM 1655 O O . LEU A 1 204 ? -6.094 -8.023 -25.203 1 93.88 204 LEU A O 1
ATOM 1659 N N . ARG A 1 205 ? -4.434 -7.469 -23.875 1 89 205 ARG A N 1
ATOM 1660 C CA . ARG A 1 205 ? -3.414 -8.016 -24.766 1 89 205 ARG A CA 1
ATOM 1661 C C . ARG A 1 205 ? -3.557 -9.523 -24.906 1 89 205 ARG A C 1
ATOM 1663 O O . ARG A 1 205 ? -3.336 -10.078 -25.984 1 89 205 ARG A O 1
ATOM 1670 N N . SER A 1 206 ? -3.877 -10.133 -23.828 1 88.25 206 SER A N 1
ATOM 1671 C CA . SER A 1 206 ? -4.02 -11.586 -23.828 1 88.25 206 SER A CA 1
ATOM 1672 C C . SER A 1 206 ? -5.402 -12.008 -24.312 1 88.25 206 SER A C 1
ATOM 1674 O O . SER A 1 206 ? -5.727 -13.195 -24.328 1 88.25 206 SER A O 1
ATOM 1676 N N . ARG A 1 207 ? -6.273 -11.047 -24.531 1 87.94 207 ARG A N 1
ATOM 1677 C CA . ARG A 1 207 ? -7.621 -11.266 -25.047 1 87.94 207 ARG A CA 1
ATOM 1678 C C . ARG A 1 207 ? -8.5 -11.961 -24.016 1 87.94 207 ARG A C 1
ATOM 1680 O O . ARG A 1 207 ? -9.422 -12.695 -24.375 1 87.94 207 ARG A O 1
ATOM 1687 N N . LYS A 1 208 ? -8.062 -11.766 -22.875 1 91.69 208 LYS A N 1
ATOM 1688 C CA . LYS A 1 208 ? -8.891 -12.258 -21.781 1 91.69 208 LYS A CA 1
ATOM 1689 C C . LYS A 1 208 ? -9.938 -11.219 -21.375 1 91.69 208 LYS A C 1
ATOM 1691 O O . LYS A 1 208 ? -10.906 -11.547 -20.688 1 91.69 208 LYS A O 1
ATOM 1696 N N . PHE A 1 209 ? -9.656 -10.008 -21.688 1 94.88 209 PHE A N 1
ATOM 1697 C CA . PHE A 1 209 ? -10.594 -8.914 -21.484 1 94.88 209 PHE A CA 1
ATOM 1698 C C . PHE A 1 209 ? -11.016 -8.305 -22.812 1 94.88 209 PHE A C 1
ATOM 1700 O O . PHE A 1 209 ? -10.328 -8.477 -23.828 1 94.88 209 PHE A O 1
ATOM 1707 N N . LYS A 1 210 ? -12.125 -7.77 -22.859 1 93.69 210 LYS A N 1
ATOM 1708 C CA . LYS A 1 210 ? -12.617 -6.93 -23.953 1 93.69 210 LYS A CA 1
ATOM 1709 C C . LYS A 1 210 ? -13.172 -5.609 -23.422 1 93.69 210 LYS A C 1
ATOM 1711 O O . LYS A 1 210 ? -13.828 -5.582 -22.391 1 93.69 210 LYS A O 1
ATOM 1716 N N . SER A 1 211 ? -12.898 -4.598 -24.219 1 90.5 211 SER A N 1
ATOM 1717 C CA . SER A 1 211 ? -13.344 -3.277 -23.797 1 90.5 211 SER A CA 1
ATOM 1718 C C . SER A 1 211 ? -14.852 -3.25 -23.578 1 90.5 211 SER A C 1
ATOM 1720 O O . SER A 1 211 ? -15.617 -3.719 -24.422 1 90.5 211 SER A O 1
ATOM 1722 N N . ASN A 1 212 ? -15.242 -2.779 -22.453 1 87.56 212 ASN A N 1
ATOM 1723 C CA . ASN A 1 212 ? -16.641 -2.553 -22.109 1 87.56 212 ASN A CA 1
ATOM 1724 C C . ASN A 1 212 ? -17.391 -3.867 -21.906 1 87.56 212 ASN A C 1
ATOM 1726 O O . ASN A 1 212 ? -18.609 -3.916 -22.062 1 87.56 212 ASN A O 1
ATOM 1730 N N . ASP A 1 213 ? -16.688 -4.934 -21.656 1 91.94 213 ASP A N 1
ATOM 1731 C CA . ASP A 1 213 ? -17.312 -6.223 -21.391 1 91.94 213 ASP A CA 1
ATOM 1732 C C . ASP A 1 213 ? -17.094 -6.648 -19.938 1 91.94 213 ASP A C 1
ATOM 1734 O O . ASP A 1 213 ? -16.109 -7.312 -19.625 1 91.94 213 ASP A O 1
ATOM 1738 N N . ASN A 1 214 ? -18.047 -6.422 -19.141 1 89.19 214 ASN A N 1
ATOM 1739 C CA . ASN A 1 214 ? -17.938 -6.652 -17.703 1 89.19 214 ASN A CA 1
ATOM 1740 C C . ASN A 1 214 ? -18 -8.141 -17.375 1 89.19 214 ASN A C 1
ATOM 1742 O O . ASN A 1 214 ? -17.359 -8.594 -16.438 1 89.19 214 ASN A O 1
ATOM 1746 N N . LEU A 1 215 ? -18.766 -8.773 -18.094 1 87.94 215 LEU A N 1
ATOM 1747 C CA . LEU A 1 215 ? -18.922 -10.203 -17.828 1 87.94 215 LEU A CA 1
ATOM 1748 C C . LEU A 1 215 ? -17.625 -10.953 -18.109 1 87.94 215 LEU A C 1
ATOM 1750 O O . LEU A 1 215 ? -17.156 -11.742 -17.281 1 87.94 215 LEU A O 1
ATOM 1754 N N . LEU A 1 216 ? -17.078 -10.656 -19.219 1 91.69 216 LEU A N 1
ATOM 1755 C CA . LEU A 1 216 ? -15.805 -11.273 -19.562 1 91.69 216 LEU A CA 1
ATOM 1756 C C . LEU A 1 216 ? -14.719 -10.883 -18.562 1 91.69 216 LEU A C 1
ATOM 1758 O O . LEU A 1 216 ? -13.898 -11.719 -18.188 1 91.69 216 LEU A O 1
ATOM 1762 N N . TYR A 1 217 ? -14.789 -9.703 -18.172 1 93.38 217 TYR A N 1
ATOM 1763 C CA . TYR A 1 217 ? -13.836 -9.203 -17.188 1 93.38 217 TYR A CA 1
ATOM 1764 C C . TYR A 1 217 ? -13.969 -9.953 -15.867 1 93.38 217 TYR A C 1
ATOM 1766 O O . TYR A 1 217 ? -12.977 -10.43 -15.32 1 93.38 217 TYR A O 1
ATOM 1774 N N . GLU A 1 218 ? -15.156 -10.125 -15.422 1 89.25 218 GLU A N 1
ATOM 1775 C CA . GLU A 1 218 ? -15.414 -10.789 -14.148 1 89.25 218 GLU A CA 1
ATOM 1776 C C . GLU A 1 218 ? -14.961 -12.242 -14.172 1 89.25 218 GLU A C 1
ATOM 1778 O O . GLU A 1 218 ? -14.391 -12.734 -13.195 1 89.25 218 GLU A O 1
ATOM 1783 N N . ASN A 1 219 ? -15.102 -12.781 -15.297 1 85.94 219 ASN A N 1
ATOM 1784 C CA . ASN A 1 219 ? -14.828 -14.211 -15.406 1 85.94 219 ASN A CA 1
ATOM 1785 C C . ASN A 1 219 ? -13.328 -14.484 -15.492 1 85.94 219 ASN A C 1
ATOM 1787 O O . ASN A 1 219 ? -12.867 -15.555 -15.086 1 85.94 219 ASN A O 1
ATOM 1791 N N . ASN A 1 220 ? -12.617 -13.477 -15.977 1 89.69 220 ASN A N 1
ATOM 1792 C CA . ASN A 1 220 ? -11.219 -13.758 -16.266 1 89.69 220 ASN A CA 1
ATOM 1793 C C . ASN A 1 220 ? -10.289 -12.977 -15.344 1 89.69 220 ASN A C 1
ATOM 1795 O O . ASN A 1 220 ? -9.078 -13.211 -15.336 1 89.69 220 ASN A O 1
ATOM 1799 N N . ARG A 1 221 ? -10.812 -12.18 -14.609 1 90.25 221 ARG A N 1
ATOM 1800 C CA . ARG A 1 221 ? -9.992 -11.273 -13.805 1 90.25 221 ARG A CA 1
ATOM 1801 C C . ARG A 1 221 ? -9.094 -12.055 -12.859 1 90.25 221 ARG A C 1
ATOM 1803 O O . ARG A 1 221 ? -7.906 -11.742 -12.727 1 90.25 221 ARG A O 1
ATOM 1810 N N . GLU A 1 222 ? -9.633 -12.984 -12.219 1 82.75 222 GLU A N 1
ATOM 1811 C CA . GLU A 1 222 ? -8.844 -13.766 -11.258 1 82.75 222 GLU A CA 1
ATOM 1812 C C . GLU A 1 222 ? -7.672 -14.461 -11.945 1 82.75 222 GLU A C 1
ATOM 1814 O O . GLU A 1 222 ? -6.551 -14.445 -11.438 1 82.75 222 GLU A O 1
ATOM 1819 N N . PHE A 1 223 ? -7.945 -15.008 -13.07 1 83.31 223 PHE A N 1
ATOM 1820 C CA . PHE A 1 223 ? -6.895 -15.68 -13.82 1 83.31 223 PHE A CA 1
ATOM 1821 C C . PHE A 1 223 ? -5.789 -14.703 -14.203 1 83.31 223 PHE A C 1
ATOM 1823 O O . PHE A 1 223 ? -4.605 -14.992 -14.023 1 83.31 223 PHE A O 1
ATOM 1830 N N . VAL A 1 224 ? -6.23 -13.594 -14.781 1 88.5 224 VAL A N 1
ATOM 1831 C CA . VAL A 1 224 ? -5.262 -12.617 -15.258 1 88.5 224 VAL A CA 1
ATOM 1832 C C . VAL A 1 224 ? -4.438 -12.086 -14.086 1 88.5 224 VAL A C 1
ATOM 1834 O O . VAL A 1 224 ? -3.215 -11.953 -14.195 1 88.5 224 VAL A O 1
ATOM 1837 N N . TYR A 1 225 ? -5.16 -11.82 -13.008 1 87.69 225 TYR A N 1
ATOM 1838 C CA . TYR A 1 225 ? -4.496 -11.336 -11.805 1 87.69 225 TYR A CA 1
ATOM 1839 C C . TYR A 1 225 ? -3.471 -12.344 -11.305 1 87.69 225 TYR A C 1
ATOM 1841 O O . TYR A 1 225 ? -2.314 -11.992 -11.055 1 87.69 225 TYR A O 1
ATOM 1849 N N . GLN A 1 226 ? -3.771 -13.531 -11.242 1 83.88 226 GLN A N 1
ATOM 1850 C CA . GLN A 1 226 ? -2.893 -14.602 -10.766 1 83.88 226 GLN A CA 1
ATOM 1851 C C . GLN A 1 226 ? -1.702 -14.789 -11.703 1 83.88 226 GLN A C 1
ATOM 1853 O O . GLN A 1 226 ? -0.566 -14.938 -11.25 1 83.88 226 GLN A O 1
ATOM 1858 N N . PHE A 1 227 ? -2.021 -14.812 -12.938 1 84.94 227 PHE A N 1
ATOM 1859 C CA . PHE A 1 227 ? -0.963 -15.008 -13.922 1 84.94 227 PHE A CA 1
ATOM 1860 C C . PHE A 1 227 ? 0.084 -13.906 -13.812 1 84.94 227 PHE A C 1
ATOM 1862 O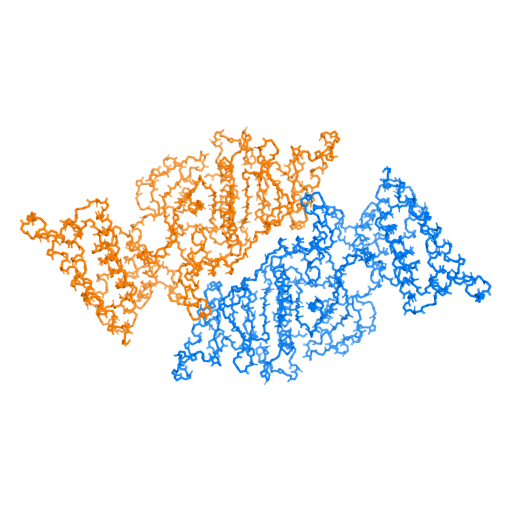 O . PHE A 1 227 ? 1.285 -14.18 -13.812 1 84.94 227 PHE A O 1
ATOM 1869 N N . LEU A 1 228 ? -0.422 -12.758 -13.734 1 86.88 228 LEU A N 1
ATOM 1870 C CA . LEU A 1 228 ? 0.477 -11.617 -13.672 1 86.88 228 LEU A CA 1
ATOM 1871 C C . LEU A 1 228 ? 1.331 -11.664 -12.406 1 86.88 228 LEU A C 1
ATOM 1873 O O . LEU A 1 228 ? 2.539 -11.43 -12.461 1 86.88 228 LEU A O 1
ATOM 1877 N N . MET A 1 229 ? 0.792 -11.961 -11.305 1 86.12 229 MET A N 1
ATOM 1878 C CA . MET A 1 229 ? 1.518 -12.023 -10.039 1 86.12 229 MET A CA 1
ATOM 1879 C C . MET A 1 229 ? 2.496 -13.195 -10.031 1 86.12 229 MET A C 1
ATOM 1881 O O . MET A 1 229 ? 3.619 -13.062 -9.539 1 86.12 229 MET A O 1
ATOM 1885 N N . GLU A 1 230 ? 2.094 -14.227 -10.617 1 84.56 230 GLU A N 1
ATOM 1886 C CA . GLU A 1 230 ? 2.971 -15.391 -10.711 1 84.56 230 GLU A CA 1
ATOM 1887 C C . GLU A 1 230 ? 4.191 -15.094 -11.578 1 84.56 230 GLU A C 1
ATOM 1889 O O . GLU A 1 230 ? 5.293 -15.562 -11.289 1 84.56 230 GLU A O 1
ATOM 1894 N N . LEU A 1 231 ? 3.902 -14.391 -12.594 1 85.81 231 LEU A N 1
ATOM 1895 C CA . LEU A 1 231 ? 4.98 -14.023 -13.5 1 85.81 231 LEU A CA 1
ATOM 1896 C C . LEU A 1 231 ? 6.133 -13.367 -12.742 1 85.81 231 LEU A C 1
ATOM 1898 O O . LEU A 1 231 ? 7.297 -13.523 -13.117 1 85.81 231 LEU A O 1
ATOM 1902 N N . TYR A 1 232 ? 5.805 -12.789 -11.648 1 86 232 TYR A N 1
ATOM 1903 C CA . TYR A 1 232 ? 6.824 -12.055 -10.906 1 86 232 TYR A CA 1
ATOM 1904 C C . TYR A 1 232 ? 7.078 -12.703 -9.547 1 86 232 TYR A C 1
ATOM 1906 O O . TYR A 1 232 ? 7.621 -12.07 -8.641 1 86 232 TYR A O 1
ATOM 1914 N N . GLY A 1 233 ? 6.566 -13.844 -9.383 1 83 233 GLY A N 1
ATOM 1915 C CA . GLY A 1 233 ? 6.984 -14.703 -8.281 1 83 233 GLY A CA 1
ATOM 1916 C C . GLY A 1 233 ? 6.18 -14.477 -7.016 1 83 233 GLY A C 1
ATOM 1917 O O . GLY A 1 233 ? 6.594 -14.898 -5.93 1 83 233 GLY A O 1
ATOM 1918 N N . TYR A 1 234 ? 5.051 -13.836 -7.133 1 80.19 234 TYR A N 1
ATOM 1919 C CA . TYR A 1 234 ? 4.273 -13.578 -5.926 1 80.19 234 TYR A CA 1
ATOM 1920 C C . TYR A 1 234 ? 2.859 -14.125 -6.059 1 80.19 234 TYR A C 1
ATOM 1922 O O . TYR A 1 234 ? 2.252 -14.039 -7.129 1 80.19 234 TYR A O 1
ATOM 1930 N N . PRO A 1 235 ? 2.408 -14.734 -4.934 1 75.69 235 PRO A N 1
ATOM 1931 C CA . PRO A 1 235 ? 0.958 -14.922 -4.871 1 75.69 235 PRO A CA 1
ATOM 1932 C C . PRO A 1 235 ? 0.201 -13.625 -4.629 1 75.69 235 PRO A C 1
ATOM 1934 O O . PRO A 1 235 ? 0.812 -12.594 -4.32 1 75.69 235 PRO A O 1
ATOM 1937 N N . ILE A 1 236 ? -1.127 -13.656 -4.914 1 70.81 236 ILE A N 1
ATOM 1938 C CA . ILE A 1 236 ? -1.945 -12.508 -4.543 1 70.81 236 ILE A CA 1
ATOM 1939 C C . ILE A 1 236 ? -2.096 -12.453 -3.023 1 70.81 236 ILE A C 1
ATOM 1941 O O . ILE A 1 236 ? -2.822 -13.258 -2.436 1 70.81 236 ILE A O 1
ATOM 1945 N N . SER A 1 237 ? -1.293 -11.781 -2.314 1 68.38 237 SER A N 1
ATOM 1946 C CA . SER A 1 237 ? -1.369 -11.852 -0.86 1 68.38 237 SER A CA 1
ATOM 1947 C C . SER A 1 237 ? -1.307 -10.469 -0.232 1 68.38 237 SER A C 1
ATOM 1949 O O . SER A 1 237 ? -2.146 -10.117 0.6 1 68.38 237 SER A O 1
ATOM 1951 N N . SER A 1 238 ? -0.163 -9.742 -0.306 1 72.19 238 SER A N 1
ATOM 1952 C CA . SER A 1 238 ? 0 -8.477 0.398 1 72.19 238 SER A CA 1
ATOM 1953 C C . SER A 1 238 ? 0.266 -7.336 -0.576 1 72.19 238 SER A C 1
ATOM 1955 O O . SER A 1 238 ? 0.692 -7.562 -1.71 1 72.19 238 SER A O 1
ATOM 1957 N N . GLU A 1 239 ? -0.054 -6.176 -0.076 1 73.94 239 GLU A N 1
ATOM 1958 C CA . GLU A 1 239 ? 0.173 -4.977 -0.874 1 73.94 239 GLU A CA 1
ATOM 1959 C C . GLU A 1 239 ? 1.658 -4.781 -1.166 1 73.94 239 GLU A C 1
ATOM 1961 O O . GLU A 1 239 ? 2.029 -4.324 -2.25 1 73.94 239 GLU A O 1
ATOM 1966 N N . ARG A 1 240 ? 2.457 -5.227 -0.201 1 77.56 240 ARG A N 1
ATOM 1967 C CA . ARG A 1 240 ? 3.9 -5.09 -0.364 1 77.56 240 ARG A CA 1
ATOM 1968 C C . ARG A 1 240 ? 4.402 -5.926 -1.536 1 77.56 240 ARG A C 1
ATOM 1970 O O . ARG A 1 240 ? 5.191 -5.445 -2.354 1 77.56 240 ARG A O 1
ATOM 1977 N N . LYS A 1 241 ? 3.938 -7.082 -1.66 1 81.38 241 LYS A N 1
ATOM 1978 C CA . LYS A 1 241 ? 4.367 -7.996 -2.717 1 81.38 241 LYS A CA 1
ATOM 1979 C C . LYS A 1 241 ? 3.811 -7.566 -4.07 1 81.38 241 LYS A C 1
ATOM 1981 O O . LYS A 1 241 ? 4.516 -7.613 -5.082 1 81.38 241 LYS A O 1
ATOM 1986 N N . THR A 1 242 ? 2.619 -7.129 -4.008 1 82.69 242 THR A N 1
ATOM 1987 C CA . THR A 1 242 ? 2.008 -6.66 -5.246 1 82.69 242 THR A CA 1
ATOM 1988 C C . THR A 1 242 ? 2.73 -5.422 -5.773 1 82.69 242 THR A C 1
ATOM 1990 O O . THR A 1 242 ? 3.014 -5.324 -6.969 1 82.69 242 THR A O 1
ATOM 1993 N N . SER A 1 243 ? 3.043 -4.508 -4.867 1 86.62 243 SER A N 1
ATOM 1994 C CA . SER A 1 243 ? 3.746 -3.289 -5.262 1 86.62 243 SER A CA 1
ATOM 1995 C C . SER A 1 243 ? 5.133 -3.605 -5.809 1 86.62 243 SER A C 1
ATOM 1997 O O . SER A 1 243 ? 5.574 -3 -6.789 1 86.62 243 SER A O 1
ATOM 1999 N N . ALA A 1 244 ? 5.75 -4.562 -5.203 1 89.25 244 ALA A N 1
ATOM 2000 C CA . ALA A 1 244 ? 7.074 -4.973 -5.664 1 89.25 244 ALA A CA 1
ATOM 2001 C C . ALA A 1 244 ? 7.008 -5.578 -7.062 1 89.25 244 ALA A C 1
ATOM 2003 O O . ALA A 1 244 ? 7.828 -5.25 -7.926 1 89.25 244 ALA A O 1
ATOM 2004 N N . ALA A 1 245 ? 6.051 -6.402 -7.285 1 89.94 245 ALA A N 1
ATOM 2005 C CA . ALA A 1 245 ? 5.879 -7.059 -8.578 1 89.94 245 ALA A CA 1
ATOM 2006 C C . ALA A 1 245 ? 5.602 -6.035 -9.68 1 89.94 245 ALA A C 1
ATOM 2008 O O . ALA A 1 245 ? 6.246 -6.055 -10.727 1 89.94 245 ALA A O 1
ATOM 2009 N N . ILE A 1 246 ? 4.711 -5.156 -9.445 1 90.06 246 ILE A N 1
ATOM 2010 C CA . ILE A 1 246 ? 4.289 -4.184 -10.445 1 90.06 246 ILE A CA 1
ATOM 2011 C C . ILE A 1 246 ? 5.414 -3.184 -10.703 1 90.06 246 ILE A C 1
ATOM 2013 O O . ILE A 1 246 ? 5.629 -2.754 -11.836 1 90.06 246 ILE A O 1
ATOM 2017 N N . PHE A 1 247 ? 6.121 -2.828 -9.68 1 93.12 247 PHE A N 1
ATOM 2018 C CA . PHE A 1 247 ? 7.254 -1.929 -9.852 1 93.12 247 PHE A CA 1
ATOM 2019 C C . PHE A 1 247 ? 8.352 -2.594 -10.68 1 93.12 247 PHE A C 1
ATOM 2021 O O . PHE A 1 247 ? 8.961 -1.957 -11.539 1 93.12 247 PHE A O 1
ATOM 2028 N N . ALA A 1 248 ? 8.578 -3.859 -10.406 1 93.69 248 ALA A N 1
ATOM 2029 C CA . ALA A 1 248 ? 9.555 -4.609 -11.195 1 93.69 248 ALA A CA 1
ATOM 2030 C C . ALA A 1 248 ? 9.172 -4.617 -12.672 1 93.69 248 ALA A C 1
ATOM 2032 O O . ALA A 1 248 ? 10.023 -4.434 -13.547 1 93.69 248 ALA A O 1
ATOM 2033 N N . ARG A 1 249 ? 7.996 -4.875 -12.898 1 90.75 249 ARG A N 1
ATOM 2034 C CA . ARG A 1 249 ? 7.504 -4.871 -14.273 1 90.75 249 ARG A CA 1
ATOM 2035 C C . ARG A 1 249 ? 7.754 -3.523 -14.945 1 90.75 249 ARG A C 1
ATOM 2037 O O . ARG A 1 249 ? 8.203 -3.467 -16.094 1 90.75 249 ARG A O 1
ATOM 2044 N N . ARG A 1 250 ? 7.477 -2.475 -14.273 1 90.12 250 ARG A N 1
ATOM 2045 C CA . ARG A 1 250 ? 7.684 -1.128 -14.797 1 90.12 250 ARG A CA 1
ATOM 2046 C C . ARG A 1 250 ? 9.164 -0.875 -15.086 1 90.12 250 ARG A C 1
ATOM 2048 O O . ARG A 1 250 ? 9.508 -0.371 -16.156 1 90.12 250 ARG A O 1
ATOM 2055 N N . LEU A 1 251 ? 9.953 -1.159 -14.141 1 93.31 251 LEU A N 1
ATOM 2056 C CA . LEU A 1 251 ? 11.383 -0.96 -14.305 1 93.31 251 LEU A CA 1
ATOM 2057 C C . LEU A 1 251 ? 11.914 -1.774 -15.484 1 93.31 251 LEU A C 1
ATOM 2059 O O . LEU A 1 251 ? 12.734 -1.288 -16.266 1 93.31 251 LEU A O 1
ATOM 2063 N N . HIS A 1 252 ? 11.445 -2.963 -15.594 1 92.06 252 HIS A N 1
ATOM 2064 C CA . HIS A 1 252 ? 11.875 -3.824 -16.688 1 92.06 252 HIS A CA 1
ATOM 2065 C C . HIS A 1 252 ? 11.484 -3.232 -18.047 1 92.06 252 HIS A C 1
ATOM 2067 O O . HIS A 1 252 ? 12.281 -3.232 -18.984 1 92.06 252 HIS A O 1
ATOM 2073 N N . LYS A 1 253 ? 10.312 -2.83 -18.156 1 86.44 253 LYS A N 1
ATOM 2074 C CA . LYS A 1 253 ? 9.82 -2.213 -19.391 1 86.44 253 LYS A CA 1
ATOM 2075 C C . LYS A 1 253 ? 10.648 -0.977 -19.75 1 86.44 253 LYS A C 1
ATOM 2077 O O . LYS A 1 253 ? 10.82 -0.663 -20.922 1 86.44 253 LYS A O 1
ATOM 2082 N N . MET A 1 254 ? 11.164 -0.321 -18.766 1 89.5 254 MET A N 1
ATOM 2083 C CA . MET A 1 254 ? 11.945 0.896 -18.953 1 89.5 254 MET A CA 1
ATOM 2084 C C . MET A 1 254 ? 13.398 0.563 -19.312 1 89.5 254 MET A C 1
ATOM 2086 O O . MET A 1 254 ? 14.18 1.454 -19.641 1 89.5 254 MET A O 1
ATOM 2090 N N . GLY A 1 255 ? 13.75 -0.663 -19.203 1 89.75 255 GLY A N 1
ATOM 2091 C CA . GLY A 1 255 ? 15.109 -1.072 -19.5 1 89.75 255 GLY A CA 1
ATOM 2092 C C . GLY A 1 255 ? 16.094 -0.773 -18.391 1 89.75 255 GLY A C 1
ATOM 2093 O O . GLY A 1 255 ? 17.297 -0.663 -18.625 1 89.75 255 GLY A O 1
ATOM 2094 N N . GLU A 1 256 ? 15.602 -0.656 -17.156 1 93.44 256 GLU A N 1
ATOM 2095 C CA . GLU A 1 256 ? 16.438 -0.358 -16 1 93.44 256 GLU A CA 1
ATOM 2096 C C . GLU A 1 256 ? 17.219 -1.588 -15.555 1 93.44 256 GLU A C 1
ATOM 2098 O O . GLU A 1 256 ? 16.75 -2.717 -15.688 1 93.44 256 GLU A O 1
ATOM 2103 N N . ASN A 1 257 ? 18.422 -1.355 -15.125 1 95.38 257 ASN A N 1
ATOM 2104 C CA . ASN A 1 257 ? 19.188 -2.363 -14.391 1 95.38 257 ASN A CA 1
ATOM 2105 C C . ASN A 1 257 ? 18.875 -2.316 -12.898 1 95.38 257 ASN A C 1
ATOM 2107 O O . ASN A 1 257 ? 19.328 -1.408 -12.195 1 95.38 257 ASN A O 1
ATOM 2111 N N . PHE A 1 258 ? 18.125 -3.32 -12.43 1 97.12 258 PHE A N 1
ATOM 2112 C CA . PHE A 1 258 ? 17.594 -3.184 -11.07 1 97.12 258 PHE A CA 1
ATOM 2113 C C . PHE A 1 258 ? 17.594 -4.527 -10.352 1 97.12 258 PHE A C 1
ATOM 2115 O O . PHE A 1 258 ? 17.797 -5.57 -10.977 1 97.12 258 PHE A O 1
ATOM 2122 N N . LEU A 1 259 ? 17.5 -4.496 -9.039 1 98 259 LEU A N 1
ATOM 2123 C CA . LEU A 1 259 ? 17.281 -5.605 -8.125 1 98 259 LEU A CA 1
ATOM 2124 C C . LEU A 1 259 ? 16.203 -5.258 -7.098 1 98 259 LEU A C 1
ATOM 2126 O O . LEU A 1 259 ? 16.312 -4.27 -6.375 1 98 259 LEU A O 1
ATOM 2130 N N . ILE A 1 260 ? 15.125 -6.008 -7.102 1 97.31 260 ILE A N 1
ATOM 2131 C CA . ILE A 1 260 ? 14.086 -5.863 -6.086 1 97.31 260 ILE A CA 1
ATOM 2132 C C . ILE A 1 260 ? 14.055 -7.102 -5.199 1 97.31 260 ILE A C 1
ATOM 2134 O O . ILE A 1 260 ? 14.133 -8.227 -5.691 1 97.31 260 ILE A O 1
ATOM 2138 N N . LYS A 1 261 ? 14.039 -6.902 -3.932 1 96.94 261 LYS A N 1
ATOM 2139 C CA . LYS A 1 261 ? 13.883 -7.988 -2.969 1 96.94 261 LYS A CA 1
ATOM 2140 C C . LYS A 1 261 ? 12.711 -7.715 -2.021 1 96.94 261 LYS A C 1
ATOM 2142 O O . LYS A 1 261 ? 12.477 -6.57 -1.635 1 96.94 261 LYS A O 1
ATOM 2147 N N . ALA A 1 262 ? 12.055 -8.758 -1.731 1 94.5 262 ALA A N 1
ATOM 2148 C CA . ALA A 1 262 ? 10.93 -8.633 -0.808 1 94.5 262 ALA A CA 1
ATOM 2149 C C . ALA A 1 262 ? 10.812 -9.867 0.079 1 94.5 262 ALA A C 1
ATOM 2151 O O . ALA A 1 262 ? 10.992 -10.992 -0.388 1 94.5 262 ALA A O 1
ATOM 2152 N N . LEU A 1 263 ? 10.68 -9.648 1.305 1 92.88 263 LEU A N 1
ATOM 2153 C CA . LEU A 1 263 ? 10.367 -10.672 2.287 1 92.88 263 LEU A CA 1
ATOM 2154 C C . LEU A 1 263 ? 9.016 -10.398 2.947 1 92.88 263 LEU A C 1
ATOM 2156 O O . LEU A 1 263 ? 8.836 -9.359 3.59 1 92.88 263 LEU A O 1
ATOM 2160 N N . GLY A 1 264 ? 8.141 -11.266 2.693 1 81.81 264 GLY A N 1
ATOM 2161 C CA . GLY A 1 264 ? 6.824 -11.102 3.291 1 81.81 264 GLY A CA 1
ATOM 2162 C C . GLY A 1 264 ? 6.711 -11.727 4.672 1 81.81 264 GLY A C 1
ATOM 2163 O O . GLY A 1 264 ? 7.562 -12.523 5.066 1 81.81 264 GLY A O 1
ATOM 2164 N N . GLN A 1 265 ? 5.664 -11.344 5.344 1 80.38 265 GLN A N 1
ATOM 2165 C CA . GLN A 1 265 ? 5.414 -11.883 6.68 1 80.38 265 GLN A CA 1
ATOM 2166 C C . GLN A 1 265 ? 4.391 -13.016 6.629 1 80.38 265 GLN A C 1
ATOM 2168 O O . GLN A 1 265 ? 4.023 -13.578 7.664 1 80.38 265 GLN A O 1
ATOM 2173 N N . SER A 1 266 ? 4.039 -13.383 5.41 1 73.81 266 SER A N 1
ATOM 2174 C CA . SER A 1 266 ? 3.074 -14.469 5.266 1 73.81 266 SER A CA 1
ATOM 2175 C C . SER A 1 266 ? 3.742 -15.734 4.75 1 73.81 266 SER A C 1
ATOM 2177 O O . SER A 1 266 ? 3.539 -16.812 5.305 1 73.81 266 SER A O 1
ATOM 2179 N N . ASP A 1 267 ? 4.496 -15.711 3.699 1 76.38 267 ASP A N 1
ATOM 2180 C CA . ASP A 1 267 ? 5.051 -16.906 3.074 1 76.38 267 ASP A CA 1
ATOM 2181 C C . ASP A 1 267 ? 6.496 -17.141 3.508 1 76.38 267 ASP A C 1
ATOM 2183 O O . ASP A 1 267 ? 7.055 -18.219 3.291 1 76.38 267 ASP A O 1
ATOM 2187 N N . ARG A 1 268 ? 7.152 -16.297 4.207 1 88 268 ARG A N 1
ATOM 2188 C CA . ARG A 1 268 ? 8.523 -16.375 4.711 1 88 268 ARG A CA 1
ATOM 2189 C C . ARG A 1 268 ? 9.492 -16.75 3.602 1 88 268 ARG A C 1
ATOM 2191 O O . ARG A 1 268 ? 10.422 -17.531 3.822 1 88 268 ARG A O 1
ATOM 2198 N N . THR A 1 269 ? 9.211 -16.312 2.418 1 90.88 269 THR A N 1
ATOM 2199 C CA . THR A 1 269 ? 10.07 -16.531 1.257 1 90.88 269 THR A CA 1
ATOM 2200 C C . THR A 1 269 ? 10.727 -15.234 0.815 1 90.88 269 THR A C 1
ATOM 2202 O O . THR A 1 269 ? 10.047 -14.219 0.639 1 90.88 269 THR A O 1
ATOM 2205 N N . LEU A 1 270 ? 12.016 -15.305 0.722 1 94.81 270 LEU A N 1
ATOM 2206 C CA . LEU A 1 270 ? 12.758 -14.18 0.16 1 94.81 270 LEU A CA 1
ATOM 2207 C C . LEU A 1 270 ? 12.727 -14.219 -1.364 1 94.81 270 LEU A C 1
ATOM 2209 O O . LEU A 1 270 ? 13.289 -15.117 -1.982 1 94.81 270 LEU A O 1
ATOM 2213 N N . THR A 1 271 ? 12.078 -13.25 -1.953 1 94.69 271 THR A N 1
ATOM 2214 C CA . THR A 1 271 ? 11.961 -13.219 -3.406 1 94.69 271 THR A CA 1
ATOM 2215 C C . THR A 1 271 ? 12.852 -12.125 -3.994 1 94.69 271 THR A C 1
ATOM 2217 O O . THR A 1 271 ? 12.844 -10.984 -3.521 1 94.69 271 THR A O 1
ATOM 2220 N N . SER A 1 272 ? 13.609 -12.492 -4.895 1 96.5 272 SER A N 1
ATOM 2221 C CA . SER A 1 272 ? 14.445 -11.555 -5.637 1 96.5 272 SER A CA 1
ATOM 2222 C C . SER A 1 272 ? 14.016 -11.477 -7.102 1 96.5 272 SER A C 1
ATOM 2224 O O . SER A 1 272 ? 13.836 -12.508 -7.754 1 96.5 272 SER A O 1
ATOM 2226 N N . ILE A 1 273 ? 13.805 -10.281 -7.625 1 95.81 273 ILE A N 1
ATOM 2227 C CA . ILE A 1 273 ? 13.508 -10 -9.023 1 95.81 273 ILE A CA 1
ATOM 2228 C C . ILE A 1 273 ? 14.578 -9.062 -9.594 1 95.81 273 ILE A C 1
ATOM 2230 O O . ILE A 1 273 ? 14.812 -7.984 -9.055 1 95.81 273 ILE A O 1
ATOM 2234 N N . PHE A 1 274 ? 15.258 -9.453 -10.625 1 95.69 274 PHE A N 1
ATOM 2235 C CA . PHE A 1 274 ? 16.344 -8.586 -11.086 1 95.69 274 PHE A CA 1
ATOM 2236 C C . PHE A 1 274 ? 16.531 -8.719 -12.594 1 95.69 274 PHE A C 1
ATOM 2238 O O . PHE A 1 274 ? 16.109 -9.703 -13.195 1 95.69 274 PHE A O 1
ATOM 2245 N N . SER A 1 275 ? 17.078 -7.656 -13.094 1 91.62 275 SER A N 1
ATOM 2246 C CA . SER A 1 275 ? 17.297 -7.574 -14.531 1 91.62 275 SER A CA 1
ATOM 2247 C C . SER A 1 275 ? 18.453 -8.469 -14.977 1 91.62 275 SER A C 1
ATOM 2249 O O . SER A 1 275 ? 19.375 -8.727 -14.195 1 91.62 275 SER A O 1
ATOM 2251 N N . THR A 1 276 ? 18.172 -9.117 -16.047 1 78.19 276 THR A N 1
ATOM 2252 C CA . THR A 1 276 ? 19.25 -9.891 -16.656 1 78.19 276 THR A CA 1
ATOM 2253 C C . THR A 1 276 ? 19.781 -9.18 -17.891 1 78.19 276 THR A C 1
ATOM 2255 O O . THR A 1 276 ? 19.312 -8.094 -18.25 1 78.19 276 THR A O 1
ATOM 2258 N N . GLN A 1 277 ? 20.781 -9.883 -18.422 1 68.62 277 GLN A N 1
ATOM 2259 C CA . GLN A 1 277 ? 21.391 -9.344 -19.625 1 68.62 277 GLN A CA 1
ATOM 2260 C C . GLN A 1 277 ? 20.328 -9.016 -20.672 1 68.62 277 GLN A C 1
ATOM 2262 O O . GLN A 1 277 ? 19.219 -9.539 -20.625 1 68.62 277 GLN A O 1
ATOM 2267 N N . SER A 1 278 ? 20.609 -8.125 -21.516 1 65 278 SER A N 1
ATOM 2268 C CA . SER A 1 278 ? 19.781 -7.512 -22.547 1 65 278 SER A CA 1
ATOM 2269 C C . SER A 1 278 ? 19.125 -8.57 -23.438 1 65 278 SER A C 1
ATOM 2271 O O . SER A 1 278 ? 19.75 -9.594 -23.734 1 65 278 SER A O 1
ATOM 2273 N N . GLY A 1 279 ? 17.656 -8.523 -23.5 1 68.19 279 GLY A N 1
ATOM 2274 C CA . GLY A 1 279 ? 16.953 -9.258 -24.531 1 68.19 279 GLY A CA 1
ATOM 2275 C C . GLY A 1 279 ? 15.867 -10.172 -23.969 1 68.19 279 GLY A C 1
ATOM 2276 O O . GLY A 1 279 ? 15.031 -10.68 -24.719 1 68.19 279 GLY A O 1
ATOM 2277 N N . HIS A 1 280 ? 15.883 -10.391 -22.609 1 80.38 280 HIS A N 1
ATOM 2278 C CA . HIS A 1 280 ? 14.844 -11.281 -22.078 1 80.38 280 HIS A CA 1
ATOM 2279 C C . HIS A 1 280 ? 13.547 -10.523 -21.844 1 80.38 280 HIS A C 1
ATOM 2281 O O . HIS A 1 280 ? 13.57 -9.375 -21.375 1 80.38 280 HIS A O 1
ATOM 2287 N N . PRO A 1 281 ? 12.516 -11.172 -22.156 1 83.62 281 PRO A N 1
ATOM 2288 C CA . PRO A 1 281 ? 11.219 -10.5 -22.031 1 83.62 281 PRO A CA 1
ATOM 2289 C C . PRO A 1 281 ? 10.812 -10.266 -20.578 1 83.62 281 PRO A C 1
ATOM 2291 O O . PRO A 1 281 ? 9.969 -9.414 -20.297 1 83.62 281 PRO A O 1
ATOM 2294 N N . TYR A 1 282 ? 11.406 -11.031 -19.703 1 89.56 282 TYR A N 1
ATOM 2295 C CA . TYR A 1 282 ? 11.062 -10.914 -18.297 1 89.56 282 TYR A CA 1
ATOM 2296 C C . TYR A 1 282 ? 12.312 -10.891 -17.422 1 89.56 282 TYR A C 1
ATOM 2298 O O . TYR A 1 282 ? 13.359 -11.406 -17.828 1 89.56 282 TYR A O 1
ATOM 2306 N N . PRO A 1 283 ? 12.148 -10.281 -16.25 1 92.62 283 PRO A N 1
ATOM 2307 C CA . PRO A 1 283 ? 13.266 -10.367 -15.32 1 92.62 283 PRO A CA 1
ATOM 2308 C C . PRO A 1 283 ? 13.422 -11.758 -14.711 1 92.62 283 PRO A C 1
ATOM 2310 O O . PRO A 1 283 ? 12.555 -12.625 -14.906 1 92.62 283 PRO A O 1
ATOM 2313 N N . ARG A 1 284 ? 14.516 -11.945 -14.047 1 92.94 284 ARG A N 1
ATOM 2314 C CA . ARG A 1 284 ? 14.742 -13.203 -13.344 1 92.94 284 ARG A CA 1
ATOM 2315 C C . ARG A 1 284 ? 14.102 -13.188 -11.961 1 92.94 284 ARG A C 1
ATOM 2317 O O . ARG A 1 284 ? 14.047 -12.141 -11.305 1 92.94 284 ARG A O 1
ATOM 2324 N N . VAL A 1 285 ? 13.656 -14.383 -11.602 1 94.19 285 VAL A N 1
ATOM 2325 C CA . VAL A 1 285 ? 13.008 -14.523 -10.305 1 94.19 285 VAL A CA 1
ATOM 2326 C C . VAL A 1 285 ? 13.648 -15.68 -9.531 1 94.19 285 VAL A C 1
ATOM 2328 O O . VAL A 1 285 ? 13.875 -16.75 -10.094 1 94.19 285 VAL A O 1
ATOM 2331 N N . GLU A 1 286 ? 14 -15.391 -8.289 1 95.69 286 GLU A N 1
ATOM 2332 C CA . GLU A 1 286 ? 14.492 -16.422 -7.379 1 95.69 286 GLU A CA 1
ATOM 2333 C C . GLU A 1 286 ? 13.82 -16.312 -6.016 1 95.69 286 GLU A C 1
ATOM 2335 O O . GLU A 1 286 ? 13.438 -15.219 -5.586 1 95.69 286 GLU A O 1
ATOM 2340 N N . LYS A 1 287 ? 13.68 -17.453 -5.395 1 94.31 287 LYS A N 1
ATOM 2341 C CA . LYS A 1 287 ? 13.133 -17.5 -4.043 1 94.31 287 LYS A CA 1
ATOM 2342 C C . LYS A 1 287 ? 14.031 -18.297 -3.111 1 94.31 287 LYS A C 1
ATOM 2344 O O . LYS A 1 287 ? 14.609 -19.312 -3.518 1 94.31 287 LYS A O 1
ATOM 2349 N N . ILE A 1 288 ? 14.148 -17.797 -1.926 1 96.44 288 ILE A N 1
ATOM 2350 C CA . ILE A 1 288 ? 14.922 -18.484 -0.903 1 96.44 288 ILE A CA 1
ATOM 2351 C C . ILE A 1 288 ? 14.055 -18.703 0.338 1 96.44 288 ILE A C 1
ATOM 2353 O O . ILE A 1 288 ? 13.32 -17.812 0.748 1 96.44 288 ILE A O 1
ATOM 2357 N N . ALA A 1 289 ? 14.117 -19.938 0.89 1 95.31 289 ALA A N 1
ATOM 2358 C CA . ALA A 1 289 ? 13.375 -20.234 2.109 1 95.31 289 ALA A CA 1
ATOM 2359 C C . ALA A 1 289 ? 14.055 -21.344 2.912 1 95.31 289 ALA A C 1
ATOM 2361 O O . ALA A 1 289 ? 14.969 -22 2.412 1 95.31 289 ALA A O 1
ATOM 2362 N N . LEU A 1 290 ? 13.742 -21.391 4.156 1 96 290 LEU A N 1
ATOM 2363 C CA . LEU A 1 290 ? 14.125 -22.531 4.984 1 96 290 LEU A CA 1
ATOM 2364 C C . LEU A 1 290 ? 13.133 -23.688 4.816 1 96 290 LEU A C 1
ATOM 2366 O O . LEU A 1 290 ? 11.93 -23.5 5.02 1 96 290 LEU A O 1
ATOM 2370 N N . VAL A 1 291 ? 13.664 -24.828 4.441 1 92.81 291 VAL A N 1
ATOM 2371 C CA . VAL A 1 291 ? 12.781 -25.938 4.105 1 92.81 291 VAL A CA 1
ATOM 2372 C C . VAL A 1 291 ? 13.242 -27.203 4.84 1 92.81 291 VAL A C 1
ATOM 2374 O O . VAL A 1 291 ? 14.445 -27.469 4.922 1 92.81 291 VAL A O 1
ATOM 2377 N N . PRO A 1 292 ? 12.281 -27.906 5.414 1 90.69 292 PRO A N 1
ATOM 2378 C CA . PRO A 1 292 ? 12.633 -29.219 5.961 1 90.69 292 PRO A CA 1
ATOM 2379 C C . PRO A 1 292 ? 12.789 -30.281 4.883 1 90.69 292 PRO A C 1
ATOM 2381 O O . PRO A 1 292 ? 12.031 -30.297 3.906 1 90.69 292 PRO A O 1
ATOM 2384 N N . VAL A 1 293 ? 13.758 -31.094 5.043 1 87.75 293 VAL A N 1
ATOM 2385 C CA . VAL A 1 293 ? 13.992 -32.188 4.105 1 87.75 293 VAL A CA 1
ATOM 2386 C C . VAL A 1 293 ? 13.227 -33.438 4.551 1 87.75 293 VAL A C 1
ATOM 2388 O O . VAL A 1 293 ? 13.57 -34.031 5.559 1 87.75 293 VAL A O 1
ATOM 2391 N N . GLU A 1 294 ? 12.18 -33.625 3.812 1 74.12 294 GLU A N 1
ATOM 2392 C CA . GLU A 1 294 ? 11.344 -34.781 4.137 1 74.12 294 GLU A CA 1
ATOM 2393 C C . GLU A 1 294 ? 11.586 -35.938 3.152 1 74.12 294 GLU A C 1
ATOM 2395 O O . GLU A 1 294 ? 10.766 -36.844 3.039 1 74.12 294 GLU A O 1
ATOM 2400 N N . ILE A 1 295 ? 12.688 -35.938 2.516 1 64.81 295 ILE A N 1
ATOM 2401 C CA . ILE A 1 295 ? 12.961 -36.969 1.526 1 64.81 295 ILE A CA 1
ATOM 2402 C C . ILE A 1 295 ? 13.297 -38.281 2.23 1 64.81 295 ILE A C 1
ATOM 2404 O O . ILE A 1 295 ? 13.953 -38.281 3.277 1 64.81 295 ILE A O 1
ATOM 2408 N N . ARG A 1 296 ? 12.711 -39.406 1.77 1 61.84 296 ARG A N 1
ATOM 2409 C CA . ARG A 1 296 ? 12.938 -40.719 2.367 1 61.84 296 ARG A CA 1
ATOM 2410 C C . ARG A 1 296 ? 14.266 -41.312 1.907 1 61.84 296 ARG A C 1
ATOM 2412 O O . ARG A 1 296 ? 14.766 -42.25 2.5 1 61.84 296 ARG A O 1
ATOM 2419 N N . GLY A 1 297 ? 14.781 -40.719 0.778 1 64.75 297 GLY A N 1
ATOM 2420 C CA . GLY A 1 297 ? 16.016 -41.344 0.361 1 64.75 297 GLY A CA 1
ATOM 2421 C C . GLY A 1 297 ? 17.156 -41.125 1.343 1 64.75 297 GLY A C 1
ATOM 2422 O O . GLY A 1 297 ? 17.625 -40 1.52 1 64.75 297 GLY A O 1
ATOM 2423 N N . LEU A 1 298 ? 17.5 -42.156 1.989 1 70.94 298 LEU A N 1
ATOM 2424 C CA . LEU A 1 298 ? 18.547 -42.125 3.012 1 70.94 298 LEU A CA 1
ATOM 2425 C C . LEU A 1 298 ? 19.859 -41.656 2.43 1 70.94 298 LEU A C 1
ATOM 2427 O O . LEU A 1 298 ? 20.625 -40.969 3.109 1 70.94 298 LEU A O 1
ATOM 2431 N N . ASP A 1 299 ? 20 -41.875 1.213 1 80.06 299 ASP A N 1
ATOM 2432 C CA . ASP A 1 299 ? 21.25 -41.469 0.582 1 80.06 299 ASP A CA 1
ATOM 2433 C C . ASP A 1 299 ? 21.359 -39.969 0.496 1 80.06 299 ASP A C 1
ATOM 2435 O O . ASP A 1 299 ? 22.422 -39.406 0.722 1 80.06 299 ASP A O 1
ATOM 2439 N N . VAL A 1 300 ? 20.328 -39.375 0.239 1 84.12 300 VAL A N 1
ATOM 2440 C CA . VAL A 1 300 ? 20.312 -37.906 0.109 1 84.12 300 VAL A CA 1
ATOM 2441 C C . VAL A 1 300 ? 20.516 -37.281 1.477 1 84.12 300 VAL A C 1
ATOM 2443 O O . VAL A 1 300 ? 21.297 -36.312 1.608 1 84.12 300 VAL A O 1
ATOM 2446 N N . ILE A 1 301 ? 19.922 -37.812 2.477 1 88.69 301 ILE A N 1
ATOM 2447 C CA . ILE A 1 301 ? 20.016 -37.281 3.83 1 88.69 301 ILE A CA 1
ATOM 2448 C C . ILE A 1 301 ? 21.453 -37.438 4.336 1 88.69 301 ILE A C 1
ATOM 2450 O O . ILE A 1 301 ? 22 -36.5 4.934 1 88.69 301 ILE A O 1
ATOM 2454 N N . ASP A 1 302 ? 21.953 -38.562 3.984 1 90.69 302 ASP A N 1
ATOM 2455 C CA . ASP A 1 302 ? 23.328 -38.812 4.426 1 90.69 302 ASP A CA 1
ATOM 2456 C C . ASP A 1 302 ? 24.312 -37.875 3.729 1 90.69 302 ASP A C 1
ATOM 2458 O O . ASP A 1 302 ? 25.25 -37.406 4.355 1 90.69 302 ASP A O 1
ATOM 2462 N N . HIS A 1 303 ? 24.078 -37.719 2.539 1 91.38 303 HIS A N 1
ATOM 2463 C CA . HIS A 1 303 ? 24.953 -36.844 1.782 1 91.38 303 HIS A CA 1
ATOM 2464 C C . HIS A 1 303 ? 24.891 -35.406 2.334 1 91.38 303 HIS A C 1
ATOM 2466 O O . HIS A 1 303 ? 25.922 -34.781 2.555 1 91.38 303 HIS A O 1
ATOM 2472 N N . LEU A 1 304 ? 23.75 -34.906 2.598 1 93.56 304 LEU A N 1
ATOM 2473 C CA . LEU A 1 304 ? 23.562 -33.562 3.092 1 93.56 304 LEU A CA 1
ATOM 2474 C C . LEU A 1 304 ? 24.141 -33.406 4.496 1 93.56 304 LEU A C 1
ATOM 2476 O O . LEU A 1 304 ? 24.672 -32.344 4.836 1 93.56 304 LEU A O 1
ATOM 2480 N N . ASP A 1 305 ? 23.969 -34.438 5.211 1 93.5 305 ASP A N 1
ATOM 2481 C CA . ASP A 1 305 ? 24.5 -34.406 6.57 1 93.5 305 ASP A CA 1
ATOM 2482 C C . ASP A 1 305 ? 26.031 -34.438 6.566 1 93.5 305 ASP A C 1
ATOM 2484 O O . ASP A 1 305 ? 26.656 -33.625 7.242 1 93.5 305 ASP A O 1
ATOM 2488 N N . LYS A 1 306 ? 26.594 -35.312 5.793 1 93.19 306 LYS A N 1
ATOM 2489 C CA . LYS A 1 306 ? 28.047 -35.469 5.723 1 93.19 306 LYS A CA 1
ATOM 2490 C C . LYS A 1 306 ? 28.703 -34.188 5.219 1 93.19 306 LYS A C 1
ATOM 2492 O O . LYS A 1 306 ? 29.766 -33.781 5.703 1 93.19 306 LYS A O 1
ATOM 2497 N N . GLU A 1 307 ? 28.062 -33.594 4.266 1 94.31 307 GLU A N 1
ATOM 2498 C CA . GLU A 1 307 ? 28.641 -32.406 3.654 1 94.31 307 GLU A CA 1
ATOM 2499 C C . GLU A 1 307 ? 28.266 -31.141 4.434 1 94.31 307 GLU A C 1
ATOM 2501 O O . GLU A 1 307 ? 28.734 -30.047 4.121 1 94.31 307 GLU A O 1
ATOM 2506 N N . GLY A 1 308 ? 27.375 -31.172 5.422 1 94.38 308 GLY A N 1
ATOM 2507 C CA . GLY A 1 308 ? 27.094 -30.078 6.344 1 94.38 308 GLY A CA 1
ATOM 2508 C C . GLY A 1 308 ? 26.062 -29.109 5.816 1 94.38 308 GLY A C 1
ATOM 2509 O O . GLY A 1 308 ? 26.125 -27.906 6.117 1 94.38 308 GLY A O 1
ATOM 2510 N N . TYR A 1 309 ? 25.109 -29.547 5.07 1 96.19 309 TYR A N 1
ATOM 2511 C CA . TYR A 1 309 ? 24.156 -28.656 4.441 1 96.19 309 TYR A CA 1
ATOM 2512 C C . TYR A 1 309 ? 22.984 -28.375 5.371 1 96.19 309 TYR A C 1
ATOM 2514 O O . TYR A 1 309 ? 22.188 -27.453 5.129 1 96.19 309 TYR A O 1
ATOM 2522 N N . PHE A 1 310 ? 22.891 -29.094 6.473 1 96.06 310 PHE A N 1
ATOM 2523 C CA . PHE A 1 310 ? 21.812 -28.859 7.426 1 96.06 310 PHE A CA 1
ATOM 2524 C C . PHE A 1 310 ? 22.156 -27.703 8.367 1 96.06 310 PHE A C 1
ATOM 2526 O O . PHE A 1 310 ? 23.219 -27.734 9.016 1 96.06 310 PHE A O 1
ATOM 2533 N N . PHE A 1 311 ? 21.266 -26.766 8.359 1 96 311 PHE A N 1
ATOM 2534 C CA . PHE A 1 311 ? 21.391 -25.75 9.406 1 96 311 PHE A CA 1
ATOM 2535 C C . PHE A 1 311 ? 20.953 -26.312 10.758 1 96 311 PHE A C 1
ATOM 2537 O O . PHE A 1 311 ? 21.625 -26.078 11.773 1 96 311 PHE A O 1
ATOM 2544 N N . ASP A 1 312 ? 19.828 -26.969 10.75 1 94.5 312 ASP A N 1
ATOM 2545 C CA . ASP A 1 312 ? 19.312 -27.703 11.891 1 94.5 312 ASP A CA 1
ATOM 2546 C C . ASP A 1 312 ? 19.234 -29.203 11.594 1 94.5 312 ASP A C 1
ATOM 2548 O O . ASP A 1 312 ? 18.297 -29.656 10.93 1 94.5 312 ASP A O 1
ATOM 2552 N N . ARG A 1 313 ? 20.047 -29.953 12.211 1 91.75 313 ARG A N 1
ATOM 2553 C CA . ARG A 1 313 ? 20.172 -31.375 11.945 1 91.75 313 ARG A CA 1
ATOM 2554 C C . ARG A 1 313 ? 18.969 -32.156 12.508 1 91.75 313 ARG A C 1
ATOM 2556 O O . ARG A 1 313 ? 18.484 -33.094 11.891 1 91.75 313 ARG A O 1
ATOM 2563 N N . LYS A 1 314 ? 18.609 -31.734 13.586 1 90.19 314 LYS A N 1
ATOM 2564 C CA . LYS A 1 314 ? 17.5 -32.438 14.242 1 90.19 314 LYS A CA 1
ATOM 2565 C C . LYS A 1 314 ? 16.219 -32.344 13.414 1 90.19 314 LYS A C 1
ATOM 2567 O O . LYS A 1 314 ? 15.531 -33.344 13.219 1 90.19 314 LYS A O 1
ATOM 2572 N N . ARG A 1 315 ? 16.031 -31.203 12.891 1 90.81 315 ARG A N 1
ATOM 2573 C CA . ARG A 1 315 ? 14.812 -31 12.109 1 90.81 315 ARG A CA 1
ATOM 2574 C C . ARG A 1 315 ? 15.078 -31.141 10.617 1 90.81 315 ARG A C 1
ATOM 2576 O O . ARG A 1 315 ? 14.164 -31.016 9.805 1 90.81 315 ARG A O 1
ATOM 2583 N N . ARG A 1 316 ? 16.312 -31.344 10.258 1 92.88 316 ARG A N 1
ATOM 2584 C CA . ARG A 1 316 ? 16.766 -31.5 8.875 1 92.88 316 ARG A CA 1
ATOM 2585 C C . ARG A 1 316 ? 16.344 -30.297 8.023 1 92.88 316 ARG A C 1
ATOM 2587 O O . ARG A 1 316 ? 15.742 -30.469 6.965 1 92.88 316 ARG A O 1
ATOM 2594 N N . THR A 1 317 ? 16.641 -29.141 8.523 1 95 317 THR A N 1
ATOM 2595 C CA . THR A 1 317 ? 16.281 -27.906 7.836 1 95 317 THR A CA 1
ATOM 2596 C C . THR A 1 317 ? 17.438 -27.406 6.969 1 95 317 THR A C 1
ATOM 2598 O O . THR A 1 317 ? 18.578 -27.328 7.434 1 95 317 THR A O 1
ATOM 2601 N N . VAL A 1 318 ? 17.125 -27.094 5.723 1 96.19 318 VAL A N 1
ATOM 2602 C CA . VAL A 1 318 ? 18.141 -26.609 4.797 1 96.19 318 VAL A CA 1
ATOM 2603 C C . VAL A 1 318 ? 17.719 -25.25 4.246 1 96.19 318 VAL A C 1
ATOM 2605 O O . VAL A 1 318 ? 16.562 -24.844 4.395 1 96.19 318 VAL A O 1
ATOM 2608 N N . ILE A 1 319 ? 18.672 -24.469 3.684 1 97.5 319 ILE A N 1
ATOM 2609 C CA . ILE A 1 319 ? 18.406 -23.25 2.934 1 97.5 319 ILE A CA 1
ATOM 2610 C C . ILE A 1 319 ? 18.25 -23.578 1.45 1 97.5 319 ILE A C 1
ATOM 2612 O O . ILE A 1 319 ? 19.203 -24 0.796 1 97.5 319 ILE A O 1
ATOM 2616 N N . LEU A 1 320 ? 17.109 -23.359 0.948 1 96.56 320 LEU A N 1
ATOM 2617 C CA . LEU A 1 320 ? 16.812 -23.75 -0.428 1 96.56 320 LEU A CA 1
ATOM 2618 C C . LEU A 1 320 ? 16.562 -22.516 -1.295 1 96.56 320 LEU A C 1
ATOM 2620 O O . LEU A 1 320 ? 15.766 -21.656 -0.939 1 96.56 320 LEU A O 1
ATOM 2624 N N . ARG A 1 321 ? 17.266 -22.453 -2.355 1 97.06 321 ARG A N 1
ATOM 2625 C CA . ARG A 1 321 ? 17.016 -21.438 -3.373 1 97.06 321 ARG A CA 1
ATOM 2626 C C . ARG A 1 321 ? 16.422 -22.047 -4.633 1 97.06 321 ARG A C 1
ATOM 2628 O O . ARG A 1 321 ? 16.922 -23.062 -5.133 1 97.06 321 ARG A O 1
ATOM 2635 N N . VAL A 1 322 ? 15.406 -21.453 -5.094 1 94.06 322 VAL A N 1
ATOM 2636 C CA . VAL A 1 322 ? 14.773 -21.906 -6.332 1 94.06 322 VAL A CA 1
ATOM 2637 C C . VAL A 1 322 ? 14.859 -20.797 -7.379 1 94.06 322 VAL A C 1
ATOM 2639 O O . VAL A 1 322 ? 14.531 -19.641 -7.098 1 94.06 322 VAL A O 1
ATOM 2642 N N . VAL A 1 323 ? 15.391 -21.156 -8.523 1 93.31 323 VAL A N 1
ATOM 2643 C CA . VAL A 1 323 ? 15.469 -20.25 -9.656 1 93.31 323 VAL A CA 1
ATOM 2644 C C . VAL A 1 323 ? 14.367 -20.578 -10.664 1 93.31 323 VAL A C 1
ATOM 2646 O O . VAL A 1 323 ? 14.188 -21.734 -11.031 1 93.31 323 VAL A O 1
ATOM 2649 N N . TYR A 1 324 ? 13.703 -19.5 -11.078 1 90.88 324 TYR A N 1
ATOM 2650 C CA . TYR A 1 324 ? 12.539 -19.75 -11.93 1 90.88 324 TYR A CA 1
ATOM 2651 C C . TYR A 1 324 ? 12.789 -19.266 -13.352 1 90.88 324 TYR A C 1
ATOM 2653 O O . TYR A 1 324 ? 13.664 -18.422 -13.586 1 90.88 324 TYR A O 1
ATOM 2661 N N . ARG A 1 325 ? 12 -19.859 -14.219 1 85.31 325 ARG A N 1
ATOM 2662 C CA . ARG A 1 325 ? 11.898 -19.406 -15.602 1 85.31 325 ARG A CA 1
ATOM 2663 C C . ARG A 1 325 ? 10.5 -18.875 -15.906 1 85.31 325 ARG A C 1
ATOM 2665 O O . ARG A 1 325 ? 9.508 -19.531 -15.602 1 85.31 325 ARG A O 1
ATOM 2672 N N . GLN A 1 326 ? 10.422 -17.688 -16.453 1 86.94 326 GLN A N 1
ATOM 2673 C CA . GLN A 1 326 ? 9.148 -17.078 -16.781 1 86.94 326 GLN A CA 1
ATOM 2674 C C . GLN A 1 326 ? 8.68 -17.484 -18.172 1 86.94 326 GLN A C 1
ATOM 2676 O O . GLN A 1 326 ? 9.5 -17.609 -19.094 1 86.94 326 GLN A O 1
ATOM 2681 N N . HIS A 1 327 ? 7.402 -17.688 -18.312 1 81 327 HIS A N 1
ATOM 2682 C CA . HIS A 1 327 ? 6.828 -18.062 -19.594 1 81 327 HIS A CA 1
ATOM 2683 C C . HIS A 1 327 ? 5.84 -17.016 -20.094 1 81 327 HIS A C 1
ATOM 2685 O O . HIS A 1 327 ? 5.07 -16.453 -19.297 1 81 327 HIS A O 1
ATOM 2691 N N . LYS A 1 328 ? 5.918 -16.797 -21.359 1 82.06 328 LYS A N 1
ATOM 2692 C CA . LYS A 1 328 ? 4.918 -15.945 -21.984 1 82.06 328 LYS A CA 1
ATOM 2693 C C . LYS A 1 328 ? 3.555 -16.625 -22.031 1 82.06 328 LYS A C 1
ATOM 2695 O O . LYS A 1 328 ? 3.469 -17.828 -22.25 1 82.06 328 LYS A O 1
ATOM 2700 N N . PHE A 1 329 ? 2.57 -15.812 -21.875 1 83.31 329 PHE A N 1
ATOM 2701 C CA . PHE A 1 329 ? 1.224 -16.359 -21.953 1 83.31 329 PHE A CA 1
ATOM 2702 C C . PHE A 1 329 ? 0.924 -16.891 -23.359 1 83.31 329 PHE A C 1
ATOM 2704 O O . PHE A 1 329 ? 1.166 -16.188 -24.344 1 83.31 329 PHE A O 1
ATOM 2711 N N . ASP A 1 330 ? 0.551 -18.109 -23.406 1 76.75 330 ASP A N 1
ATOM 2712 C CA . ASP A 1 330 ? 0.101 -18.766 -24.641 1 76.75 330 ASP A CA 1
ATOM 2713 C C . ASP A 1 330 ? -1.265 -19.422 -24.438 1 76.75 330 ASP A C 1
ATOM 2715 O O . ASP A 1 330 ? -1.406 -20.344 -23.641 1 76.75 330 ASP A O 1
ATOM 2719 N N . ILE A 1 331 ? -2.152 -18.828 -25.172 1 73.38 331 ILE A N 1
ATOM 2720 C CA . ILE A 1 331 ? -3.531 -19.281 -25.047 1 73.38 331 ILE A CA 1
ATOM 2721 C C . ILE A 1 331 ? -3.607 -20.781 -25.328 1 73.38 331 ILE A C 1
ATOM 2723 O O . ILE A 1 331 ? -4.496 -21.469 -24.828 1 73.38 331 ILE A O 1
ATOM 2727 N N . ASN A 1 332 ? -2.664 -21.25 -26.078 1 71.56 332 ASN A N 1
ATOM 2728 C CA . ASN A 1 332 ? -2.723 -22.625 -26.531 1 71.56 332 ASN A CA 1
ATOM 2729 C C . ASN A 1 332 ? -1.896 -23.547 -25.625 1 71.56 332 ASN A C 1
ATOM 2731 O O . ASN A 1 332 ? -1.881 -24.766 -25.828 1 71.56 332 ASN A O 1
ATOM 2735 N N . ASN A 1 333 ? -1.286 -22.891 -24.703 1 70.94 333 ASN A N 1
ATOM 2736 C CA . ASN A 1 333 ? -0.533 -23.703 -23.75 1 70.94 333 ASN A CA 1
ATOM 2737 C C . ASN A 1 333 ? -1.459 -24.469 -22.812 1 70.94 333 ASN A C 1
ATOM 2739 O O . ASN A 1 333 ? -2.309 -23.891 -22.141 1 70.94 333 ASN A O 1
ATOM 2743 N N . VAL A 1 334 ? -1.344 -25.719 -23.016 1 65 334 VAL A N 1
ATOM 2744 C CA . VAL A 1 334 ? -2.234 -26.594 -22.25 1 65 334 VAL A CA 1
ATOM 2745 C C . VAL A 1 334 ? -1.992 -26.422 -20.766 1 65 334 VAL A C 1
ATOM 2747 O O . VAL A 1 334 ? -2.898 -26.625 -19.953 1 65 334 VAL A O 1
ATOM 2750 N N . ARG A 1 335 ? -0.663 -26.234 -20.656 1 59 335 ARG A N 1
ATOM 2751 C CA . ARG A 1 335 ? -0.348 -25.984 -19.25 1 59 335 ARG A CA 1
ATOM 2752 C C . ARG A 1 335 ? -0.715 -24.562 -18.859 1 59 335 ARG A C 1
ATOM 2754 O O . ARG A 1 335 ? -0.294 -24.078 -17.797 1 59 335 ARG A O 1
ATOM 2761 N N . GLN A 1 336 ? -1.45 -23.906 -19.891 1 55.31 336 GLN A N 1
ATOM 2762 C CA . GLN A 1 336 ? -1.908 -22.531 -20.078 1 55.31 336 GLN A CA 1
ATOM 2763 C C . GLN A 1 336 ? -1.714 -21.719 -18.797 1 55.31 336 GLN A C 1
ATOM 2765 O O . GLN A 1 336 ? -1.496 -20.5 -18.859 1 55.31 336 GLN A O 1
ATOM 2770 N N . ASP A 1 337 ? -1.452 -22.359 -17.672 1 61.53 337 ASP A N 1
ATOM 2771 C CA . ASP A 1 337 ? -1.877 -21.547 -16.531 1 61.53 337 ASP A CA 1
ATOM 2772 C C . ASP A 1 337 ? -0.699 -21.234 -15.617 1 61.53 337 ASP A C 1
ATOM 2774 O O . ASP A 1 337 ? -0.887 -20.719 -14.516 1 61.53 337 ASP A O 1
ATOM 2778 N N . ARG A 1 338 ? 0.47 -21.469 -16.391 1 71.5 338 ARG A N 1
ATOM 2779 C CA . ARG A 1 338 ? 1.544 -21.156 -15.453 1 71.5 338 ARG A CA 1
ATOM 2780 C C . ARG A 1 338 ? 2.463 -20.078 -16.016 1 71.5 338 ARG A C 1
ATOM 2782 O O . ARG A 1 338 ? 2.848 -20.125 -17.188 1 71.5 338 ARG A O 1
ATOM 2789 N N . ALA A 1 339 ? 2.717 -19.219 -15.258 1 82.88 339 ALA A N 1
ATOM 2790 C CA . ALA A 1 339 ? 3.59 -18.109 -15.664 1 82.88 339 ALA A CA 1
ATOM 2791 C C . ALA A 1 339 ? 5.043 -18.406 -15.305 1 82.88 339 ALA A C 1
ATOM 2793 O O . ALA A 1 339 ? 5.957 -17.766 -15.828 1 82.88 339 ALA A O 1
ATOM 2794 N N . LEU A 1 340 ? 5.246 -19.469 -14.383 1 86.06 340 LEU A N 1
ATOM 2795 C CA . LEU A 1 340 ? 6.59 -19.766 -13.898 1 86.06 340 LEU A CA 1
ATOM 2796 C C . LEU A 1 340 ? 6.828 -21.281 -13.883 1 86.06 340 LEU A C 1
ATOM 2798 O O . LEU A 1 340 ? 5.898 -22.047 -13.672 1 86.06 340 LEU A O 1
ATOM 2802 N N . SER A 1 341 ? 8.07 -21.609 -14.18 1 82 341 SER A N 1
ATOM 2803 C CA . SER A 1 341 ? 8.539 -22.984 -13.961 1 82 341 SER A CA 1
ATOM 2804 C C . SER A 1 341 ? 9.883 -23 -13.234 1 82 341 SER A C 1
ATOM 2806 O O . SER A 1 341 ? 10.625 -22.016 -13.281 1 82 341 SER A O 1
ATOM 2808 N N . VAL A 1 342 ? 10.125 -24.062 -12.523 1 85.38 342 VAL A N 1
ATOM 2809 C CA . VAL A 1 342 ? 11.398 -24.188 -11.82 1 85.38 342 VAL A CA 1
ATOM 2810 C C . VAL A 1 342 ? 12.516 -24.484 -12.812 1 85.38 342 VAL A C 1
ATOM 2812 O O . VAL A 1 342 ? 12.43 -25.438 -13.594 1 85.38 342 VAL A O 1
ATOM 2815 N N . TRP A 1 343 ? 13.461 -23.688 -12.812 1 86.56 343 TRP A N 1
ATOM 2816 C CA . TRP A 1 343 ? 14.633 -23.891 -13.656 1 86.56 343 TRP A CA 1
ATOM 2817 C C . TRP A 1 343 ? 15.68 -24.734 -12.938 1 86.56 343 TRP A C 1
ATOM 2819 O O . TRP A 1 343 ? 16.203 -25.703 -13.508 1 86.56 343 TRP A O 1
ATOM 2829 N N . ARG A 1 344 ? 15.898 -24.375 -11.742 1 90.12 344 ARG A N 1
ATOM 2830 C CA . ARG A 1 344 ? 16.844 -25.141 -10.938 1 90.12 344 ARG A CA 1
ATOM 2831 C C . ARG A 1 344 ? 16.656 -24.859 -9.453 1 90.12 344 ARG A C 1
ATOM 2833 O O . ARG A 1 344 ? 16.031 -23.875 -9.078 1 90.12 344 ARG A O 1
ATOM 2840 N N . GLN A 1 345 ? 17.172 -25.797 -8.672 1 92.88 345 GLN A N 1
ATOM 2841 C CA . GLN A 1 345 ? 17.172 -25.656 -7.219 1 92.88 345 GLN A CA 1
ATOM 2842 C C . GLN A 1 345 ? 18.594 -25.734 -6.668 1 92.88 345 GLN A C 1
ATOM 2844 O O . GLN A 1 345 ? 19.453 -26.422 -7.23 1 92.88 345 GLN A O 1
ATOM 2849 N N . GLU A 1 346 ? 18.797 -24.969 -5.656 1 95.88 346 GLU A N 1
ATOM 2850 C CA . GLU A 1 346 ? 20.109 -24.922 -5.012 1 95.88 346 GLU A CA 1
ATOM 2851 C C . GLU A 1 346 ? 19.984 -25 -3.494 1 95.88 346 GLU A C 1
ATOM 2853 O O . GLU A 1 346 ? 19.188 -24.266 -2.893 1 95.88 346 GLU A O 1
ATOM 2858 N N . ILE A 1 347 ? 20.703 -25.953 -2.916 1 96.56 347 ILE A N 1
ATOM 2859 C CA . ILE A 1 347 ? 20.812 -25.984 -1.462 1 96.56 347 ILE A CA 1
ATOM 2860 C C . ILE A 1 347 ? 22.062 -25.25 -1.024 1 96.56 347 ILE A C 1
ATOM 2862 O O . ILE A 1 347 ? 23.172 -25.609 -1.424 1 96.56 347 ILE A O 1
ATOM 2866 N N . ILE A 1 348 ? 21.906 -24.25 -0.211 1 97.69 348 ILE A N 1
ATOM 2867 C CA . ILE A 1 348 ? 23 -23.359 0.162 1 97.69 348 ILE A CA 1
ATOM 2868 C C . ILE A 1 348 ? 23.641 -23.844 1.465 1 97.69 348 ILE A C 1
ATOM 2870 O O . ILE A 1 348 ? 22.938 -24.078 2.457 1 97.69 348 ILE A O 1
ATOM 2874 N N . HIS A 1 349 ? 24.906 -24.031 1.444 1 97.69 349 HIS A N 1
ATOM 2875 C CA . HIS A 1 349 ? 25.641 -24.422 2.646 1 97.69 349 HIS A CA 1
ATOM 2876 C C . HIS A 1 349 ? 25.609 -23.297 3.686 1 97.69 349 HIS A C 1
ATOM 2878 O O . HIS A 1 349 ? 25.984 -22.156 3.387 1 97.69 349 HIS A O 1
ATOM 2884 N N . PRO A 1 350 ? 25.25 -23.578 4.902 1 97.12 350 PRO A N 1
ATOM 2885 C CA . PRO A 1 350 ? 25.047 -22.516 5.891 1 97.12 350 PRO A CA 1
ATOM 2886 C C . PRO A 1 350 ? 26.344 -21.875 6.355 1 97.12 350 PRO A C 1
ATOM 2888 O O . PRO A 1 350 ? 26.328 -20.75 6.887 1 97.12 350 PRO A O 1
ATOM 2891 N N . LEU A 1 351 ? 27.516 -22.469 6.141 1 96.38 351 LEU A N 1
ATOM 2892 C CA . LEU A 1 351 ? 28.781 -21.906 6.594 1 96.38 351 LEU A CA 1
ATOM 2893 C C . LEU A 1 351 ? 29.547 -21.281 5.438 1 96.38 351 LEU A C 1
ATOM 2895 O O . LEU A 1 351 ? 30.047 -20.156 5.559 1 96.38 351 LEU A O 1
ATOM 2899 N N . THR A 1 352 ? 29.578 -21.969 4.301 1 96.12 352 THR A N 1
ATOM 2900 C CA . THR A 1 352 ? 30.469 -21.562 3.213 1 96.12 352 THR A CA 1
ATOM 2901 C C . THR A 1 352 ? 29.688 -20.859 2.111 1 96.12 352 THR A C 1
ATOM 2903 O O . THR A 1 352 ? 30.266 -20.188 1.257 1 96.12 352 THR A O 1
ATOM 2906 N N . GLY A 1 353 ? 28.375 -21.047 2.051 1 96.06 353 GLY A N 1
ATOM 2907 C CA . GLY A 1 353 ? 27.562 -20.469 0.985 1 96.06 353 GLY A CA 1
ATOM 2908 C C . GLY A 1 353 ? 27.641 -21.25 -0.313 1 96.06 353 GLY A C 1
ATOM 2909 O O . GLY A 1 353 ? 27 -20.875 -1.299 1 96.06 353 GLY A O 1
ATOM 2910 N N . GLN A 1 354 ? 28.391 -22.328 -0.301 1 95.88 354 GLN A N 1
ATOM 2911 C CA . GLN A 1 354 ? 28.453 -23.172 -1.486 1 95.88 354 GLN A CA 1
ATOM 2912 C C . GLN A 1 354 ? 27.094 -23.812 -1.777 1 95.88 354 GLN A C 1
ATOM 2914 O O . GLN A 1 354 ? 26.297 -24.031 -0.863 1 95.88 354 GLN A O 1
ATOM 2919 N N . VAL A 1 355 ? 26.906 -24.125 -3.059 1 96.12 355 VAL A N 1
ATOM 2920 C CA . VAL A 1 355 ? 25.578 -24.594 -3.434 1 96.12 355 VAL A CA 1
ATOM 2921 C C . VAL A 1 355 ? 25.656 -26.047 -3.908 1 96.12 355 VAL A C 1
ATOM 2923 O O . VAL A 1 355 ? 26.625 -26.438 -4.566 1 96.12 355 VAL A O 1
ATOM 2926 N N . CYS A 1 356 ? 24.672 -26.781 -3.502 1 94.75 356 CYS A N 1
ATOM 2927 C CA . CYS A 1 356 ? 24.453 -28.141 -3.982 1 94.75 356 CYS A CA 1
ATOM 2928 C C . CYS A 1 356 ? 23.281 -28.188 -4.945 1 94.75 356 CYS A C 1
ATOM 2930 O O . CYS A 1 356 ? 22.141 -27.859 -4.574 1 94.75 356 CYS A O 1
ATOM 2932 N N . THR A 1 357 ? 23.531 -28.625 -6.164 1 91.62 357 THR A N 1
ATOM 2933 C CA . THR A 1 357 ? 22.484 -28.656 -7.176 1 91.62 357 THR A CA 1
ATOM 2934 C C . THR A 1 357 ? 22.078 -30.094 -7.492 1 91.62 357 THR A C 1
ATOM 2936 O O . THR A 1 357 ? 21.156 -30.312 -8.273 1 91.62 357 THR A O 1
ATOM 2939 N N . SER A 1 358 ? 22.609 -31.031 -6.871 1 84.69 358 SER A N 1
ATOM 2940 C CA . SER A 1 358 ? 22.391 -32.438 -7.23 1 84.69 358 SER A CA 1
ATOM 2941 C C . SER A 1 358 ? 21.141 -33 -6.562 1 84.69 358 SER A C 1
ATOM 2943 O O . SER A 1 358 ? 20.594 -34 -7.004 1 84.69 358 SER A O 1
ATOM 2945 N N . VAL A 1 359 ? 20.766 -32.375 -5.543 1 83.06 359 VAL A N 1
ATOM 2946 C CA . VAL A 1 359 ? 19.609 -32.875 -4.797 1 83.06 359 VAL A CA 1
ATOM 2947 C C . VAL A 1 359 ? 18.375 -32.094 -5.188 1 83.06 359 VAL A C 1
ATOM 2949 O O . VAL A 1 359 ? 18.375 -30.844 -5.156 1 83.06 359 VAL A O 1
ATOM 2952 N N . ASN A 1 360 ? 17.359 -32.812 -5.617 1 80.44 360 ASN A N 1
ATOM 2953 C CA . ASN A 1 360 ? 16.078 -32.188 -5.949 1 80.44 360 ASN A CA 1
ATOM 2954 C C . ASN A 1 360 ? 15.047 -32.375 -4.844 1 80.44 360 ASN A C 1
ATOM 2956 O O . ASN A 1 360 ? 14.539 -33.5 -4.664 1 80.44 360 ASN A O 1
ATOM 2960 N N . LEU A 1 361 ? 14.766 -31.328 -4.168 1 81.5 361 LEU A N 1
ATOM 2961 C CA . LEU A 1 361 ? 13.82 -31.391 -3.057 1 81.5 361 LEU A CA 1
ATOM 2962 C C . LEU A 1 361 ? 12.398 -31.109 -3.531 1 81.5 361 LEU A C 1
ATOM 2964 O O . LEU A 1 361 ? 11.438 -31.469 -2.852 1 81.5 361 LEU A O 1
ATOM 2968 N N . LEU A 1 362 ? 12.25 -30.438 -4.625 1 75.75 362 LEU A N 1
ATOM 2969 C CA . LEU A 1 362 ? 10.938 -30 -5.082 1 75.75 362 LEU A CA 1
ATOM 2970 C C . LEU A 1 362 ? 10.227 -31.125 -5.84 1 75.75 362 LEU A C 1
ATOM 2972 O O . LEU A 1 362 ? 9 -31.25 -5.777 1 75.75 362 LEU A O 1
ATOM 2976 N N . LYS A 1 363 ? 10.945 -31.781 -6.766 1 60.84 363 LYS A N 1
ATOM 2977 C CA . LYS A 1 363 ? 10.344 -32.781 -7.637 1 60.84 363 LYS A CA 1
ATOM 2978 C C . LYS A 1 363 ? 10.07 -34.094 -6.879 1 60.84 363 LYS A C 1
ATOM 2980 O O . LYS A 1 363 ? 9.766 -35.094 -7.484 1 60.84 363 LYS A O 1
ATOM 2985 N N . ASP A 1 364 ? 10.102 -33.938 -5.609 1 56.28 364 ASP A N 1
ATOM 2986 C CA . ASP A 1 364 ? 9.945 -35.25 -4.965 1 56.28 364 ASP A CA 1
ATOM 2987 C C . ASP A 1 364 ? 8.555 -35.812 -5.219 1 56.28 364 ASP A C 1
ATOM 2989 O O . ASP A 1 364 ? 7.598 -35.469 -4.527 1 56.28 364 ASP A O 1
ATOM 2993 N N . THR A 1 365 ? 8.422 -36.312 -6.516 1 55.88 365 THR A N 1
ATOM 2994 C CA . THR A 1 365 ? 7.266 -37 -7.043 1 55.88 365 THR A CA 1
ATOM 2995 C C . THR A 1 365 ? 6.863 -38.156 -6.109 1 55.88 365 THR A C 1
ATOM 2997 O O . THR A 1 365 ? 5.691 -38.531 -6.051 1 55.88 365 THR A O 1
ATOM 3000 N N . TYR A 1 366 ? 7.801 -38.594 -5.383 1 56.28 366 TYR A N 1
ATOM 3001 C CA . TYR A 1 366 ? 7.5 -39.75 -4.559 1 56.28 366 TYR A CA 1
ATOM 3002 C C . TYR A 1 366 ? 6.539 -39.375 -3.432 1 56.28 366 TYR A C 1
ATOM 3004 O O . TYR A 1 366 ? 5.582 -40.125 -3.164 1 56.28 366 TYR A O 1
ATOM 3012 N N . THR A 1 367 ? 6.723 -38.281 -3.006 1 63.38 367 THR A N 1
ATOM 3013 C CA . THR A 1 367 ? 5.887 -37.875 -1.881 1 63.38 367 THR A CA 1
ATOM 3014 C C . THR A 1 367 ? 4.453 -37.594 -2.336 1 63.38 367 THR A C 1
ATOM 3016 O O . THR A 1 367 ? 3.504 -37.875 -1.589 1 63.38 367 THR A O 1
ATOM 3019 N N . MET A 1 368 ? 4.395 -37.312 -3.572 1 72.06 368 MET A N 1
ATOM 3020 C CA . MET A 1 368 ? 3.051 -37.062 -4.078 1 72.06 368 MET A CA 1
ATOM 3021 C C . MET A 1 368 ? 2.264 -38.375 -4.227 1 72.06 368 MET A C 1
ATOM 3023 O O . MET A 1 368 ? 1.089 -38.438 -3.861 1 72.06 368 MET A O 1
ATOM 3027 N N . SER A 1 369 ? 2.955 -39.375 -4.715 1 73.31 369 SER A N 1
ATOM 3028 C CA . SER A 1 369 ? 2.303 -40.688 -4.883 1 73.31 369 SER A CA 1
ATOM 3029 C C . SER A 1 369 ? 1.94 -41.281 -3.537 1 73.31 369 SER A C 1
ATOM 3031 O O . SER A 1 369 ? 0.879 -41.906 -3.393 1 73.31 369 SER A O 1
ATOM 3033 N N . LEU A 1 370 ? 2.764 -41 -2.627 1 74 370 LEU A N 1
ATOM 3034 C CA . LEU A 1 370 ? 2.502 -41.531 -1.296 1 74 370 LEU A CA 1
ATOM 3035 C C . LEU A 1 370 ? 1.308 -40.844 -0.653 1 74 370 LEU A C 1
ATOM 3037 O O . LEU A 1 370 ? 0.455 -41.5 -0.048 1 74 370 LEU A O 1
ATOM 3041 N N . LYS A 1 371 ? 1.317 -39.625 -0.856 1 77.06 371 LYS A N 1
ATOM 3042 C CA . LYS A 1 371 ? 0.207 -38.875 -0.29 1 77.06 371 LYS A CA 1
ATOM 3043 C C . LYS A 1 371 ? -1.117 -39.281 -0.938 1 77.06 371 LYS A C 1
ATOM 3045 O O . LYS A 1 371 ? -2.133 -39.406 -0.252 1 77.06 371 LYS A O 1
ATOM 3050 N N . LEU A 1 372 ? -1.045 -39.438 -2.199 1 85.81 372 LEU A N 1
ATOM 3051 C CA . LEU A 1 372 ? -2.248 -39.844 -2.91 1 85.81 372 LEU A CA 1
ATOM 3052 C C . LEU A 1 372 ? -2.725 -41.219 -2.426 1 85.81 372 LEU A C 1
ATOM 3054 O O . LEU A 1 372 ? -3.924 -41.438 -2.242 1 85.81 372 LEU A O 1
ATOM 3058 N N . ASN A 1 373 ? -1.743 -42.031 -2.229 1 85.06 373 ASN A N 1
ATOM 3059 C CA . ASN A 1 373 ? -2.082 -43.344 -1.702 1 85.06 373 ASN A CA 1
ATOM 3060 C C . ASN A 1 373 ? -2.707 -43.25 -0.313 1 85.06 373 ASN A C 1
ATOM 3062 O O . ASN A 1 373 ? -3.674 -43.969 -0.013 1 85.06 373 ASN A O 1
ATOM 3066 N N . ASP A 1 374 ? -2.205 -42.406 0.459 1 85.81 374 ASP A N 1
ATOM 3067 C CA . ASP A 1 374 ? -2.746 -42.219 1.801 1 85.81 374 ASP A CA 1
ATOM 3068 C C . ASP A 1 374 ? -4.16 -41.625 1.743 1 85.81 374 ASP A C 1
ATOM 3070 O O . ASP A 1 374 ? -5.012 -42 2.561 1 85.81 374 ASP A O 1
ATOM 3074 N N . ILE A 1 375 ? -4.359 -40.781 0.862 1 88.81 375 ILE A N 1
ATOM 3075 C CA . ILE A 1 375 ? -5.672 -40.188 0.719 1 88.81 375 ILE A CA 1
ATOM 3076 C C . ILE A 1 375 ? -6.699 -41.219 0.321 1 88.81 375 ILE A C 1
ATOM 3078 O O . ILE A 1 375 ? -7.766 -41.312 0.932 1 88.81 375 ILE A O 1
ATOM 3082 N N . VAL A 1 376 ? -6.379 -42.062 -0.639 1 90.06 376 VAL A N 1
ATOM 3083 C CA . VAL A 1 376 ? -7.312 -43.062 -1.177 1 90.06 376 VAL A CA 1
ATOM 3084 C C . VAL A 1 376 ? -7.555 -44.156 -0.149 1 90.06 376 VAL A C 1
ATOM 3086 O O . VAL A 1 376 ? -8.641 -44.719 -0.09 1 90.06 376 VAL A O 1
ATOM 3089 N N . ARG A 1 377 ? -6.551 -44.344 0.723 1 88.69 377 ARG A N 1
ATOM 3090 C CA . ARG A 1 377 ? -6.672 -45.375 1.739 1 88.69 377 ARG A CA 1
ATOM 3091 C C . ARG A 1 377 ? -7.348 -44.844 2.996 1 88.69 377 ARG A C 1
ATOM 3093 O O . ARG A 1 377 ? -7.684 -45.625 3.9 1 88.69 377 ARG A O 1
ATOM 3100 N N . GLY A 1 378 ? -7.504 -43.562 3.01 1 86.06 378 GLY A N 1
ATOM 3101 C CA . GLY A 1 378 ? -8.172 -42.938 4.152 1 86.06 378 GLY A CA 1
ATOM 3102 C C . GLY A 1 378 ? -7.242 -42.719 5.332 1 86.06 378 GLY A C 1
ATOM 3103 O O . GLY A 1 378 ? -7.695 -42.625 6.477 1 86.06 378 GLY A O 1
ATOM 3104 N N . GLU A 1 379 ? -6 -42.719 5.086 1 81.81 379 GLU A N 1
ATOM 3105 C CA . GLU A 1 379 ? -5.02 -42.625 6.16 1 81.81 379 GLU A CA 1
ATOM 3106 C C . GLU A 1 379 ? -4.391 -41.219 6.215 1 81.81 379 GLU A C 1
ATOM 3108 O O . GLU A 1 379 ? -3.613 -40.938 7.125 1 81.81 379 GLU A O 1
ATOM 3113 N N . PHE A 1 380 ? -4.73 -40.469 5.289 1 82.38 380 PHE A N 1
ATOM 3114 C CA . PHE A 1 380 ? -4.102 -39.156 5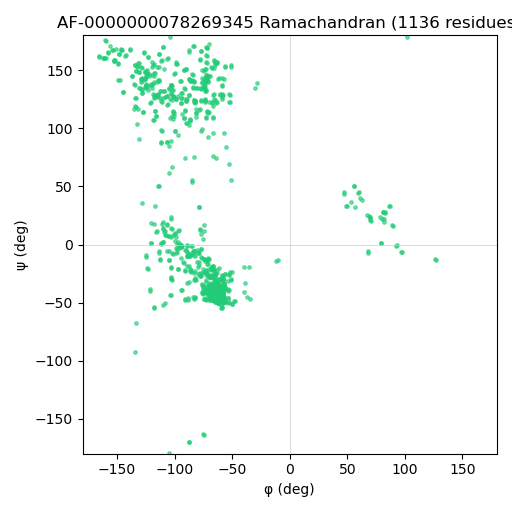.227 1 82.38 380 PHE A CA 1
ATOM 3115 C C . PHE A 1 380 ? -4.719 -38.219 6.25 1 82.38 380 PHE A C 1
ATOM 3117 O O . PHE A 1 380 ? -5.941 -38.094 6.328 1 82.38 380 PHE A O 1
ATOM 3124 N N . LEU A 1 381 ? -3.756 -37.719 7.082 1 70.44 381 LEU A N 1
ATOM 3125 C CA . LEU A 1 381 ? -4.18 -36.719 8.07 1 70.44 381 LEU A CA 1
ATOM 3126 C C . LEU A 1 381 ? -3.77 -35.312 7.652 1 70.44 381 LEU A C 1
ATOM 3128 O O . LEU A 1 381 ? -2.578 -35.031 7.5 1 70.44 381 LEU A O 1
ATOM 3132 N N . GLY A 1 382 ? -4.582 -34.594 6.91 1 66.88 382 GLY A N 1
ATOM 3133 C CA . GLY A 1 382 ? -4.301 -33.219 6.504 1 66.88 382 GLY A CA 1
ATOM 3134 C C . GLY A 1 382 ? -5.551 -32.375 6.297 1 66.88 382 GLY A C 1
ATOM 3135 O O . GLY A 1 382 ? -6.664 -32.875 6.523 1 66.88 382 GLY A O 1
ATOM 3136 N N . ARG A 1 383 ? -5.277 -31.109 6.172 1 63.84 383 ARG A N 1
ATOM 3137 C CA . ARG A 1 383 ? -6.406 -30.203 5.973 1 63.84 383 ARG A CA 1
ATOM 3138 C C . ARG A 1 383 ? -6.395 -29.609 4.57 1 63.84 383 ARG A C 1
ATOM 3140 O O . ARG A 1 383 ? -5.328 -29.328 4.02 1 63.84 383 ARG A O 1
ATOM 3147 N N . VAL A 1 384 ? -7.508 -29.812 3.844 1 66.62 384 VAL A N 1
ATOM 3148 C CA . VAL A 1 384 ? -7.637 -29.156 2.549 1 66.62 384 VAL A CA 1
ATOM 3149 C C . VAL A 1 384 ? -8.93 -28.344 2.512 1 66.62 384 VAL A C 1
ATOM 3151 O O . VAL A 1 384 ? -9.852 -28.594 3.295 1 66.62 384 VAL A O 1
ATOM 3154 N N . VAL A 1 385 ? -8.797 -27.312 1.756 1 60.53 385 VAL A N 1
ATOM 3155 C CA . VAL A 1 385 ? -10.016 -26.531 1.543 1 60.53 385 VAL A CA 1
ATOM 3156 C C . VAL A 1 385 ? -10.734 -27.016 0.291 1 60.53 385 VAL A C 1
ATOM 3158 O O . VAL A 1 385 ? -10.148 -27.062 -0.793 1 60.53 385 VAL A O 1
ATOM 3161 N N . TYR A 1 386 ? -11.867 -27.688 0.442 1 69.06 386 TYR A N 1
ATOM 3162 C CA . TYR A 1 386 ? -12.711 -28.125 -0.66 1 69.06 386 TYR A CA 1
ATOM 3163 C C . TYR A 1 386 ? -13.617 -27 -1.144 1 69.06 386 TYR A C 1
ATOM 3165 O O . TYR A 1 386 ? -14.359 -26.406 -0.357 1 69.06 386 TYR A O 1
ATOM 3173 N N . LYS A 1 387 ? -13.562 -26.641 -2.477 1 60.5 387 LYS A N 1
ATOM 3174 C CA . LYS A 1 387 ? -14.344 -25.625 -3.174 1 60.5 387 LYS A CA 1
ATOM 3175 C C . LYS A 1 387 ? -14.367 -24.312 -2.389 1 60.5 387 LYS A C 1
ATOM 3177 O O . LYS A 1 387 ? -15.43 -23.719 -2.195 1 60.5 387 LYS A O 1
ATOM 3182 N N . LYS A 1 388 ? -13.203 -23.891 -1.898 1 53.84 388 LYS A N 1
ATOM 3183 C CA . LYS A 1 388 ? -12.883 -22.609 -1.278 1 53.84 388 LYS A CA 1
ATOM 3184 C C . LYS A 1 388 ? -13.594 -22.469 0.063 1 53.84 388 LYS A C 1
ATOM 3186 O O . LYS A 1 388 ? -13.375 -21.484 0.783 1 53.84 388 LYS A O 1
ATOM 3191 N N . ASN A 1 389 ? -14.547 -23.484 0.43 1 55.06 389 ASN A N 1
ATOM 3192 C CA . ASN A 1 389 ? -15.438 -23.234 1.561 1 55.06 389 ASN A CA 1
ATOM 3193 C C . ASN A 1 389 ? -15.281 -24.297 2.641 1 55.06 389 ASN A C 1
ATOM 3195 O O . ASN A 1 389 ? -15.375 -24 3.832 1 55.06 389 ASN A O 1
ATOM 3199 N N . ASP A 1 390 ? -15.094 -25.531 2.26 1 63.47 390 ASP A N 1
ATOM 3200 C CA . ASP A 1 390 ? -15.156 -26.672 3.172 1 63.47 390 ASP A CA 1
ATOM 3201 C C . ASP A 1 390 ? -13.758 -27.156 3.545 1 63.47 390 ASP A C 1
ATOM 3203 O O . ASP A 1 390 ? -12.977 -27.531 2.672 1 63.47 390 ASP A O 1
ATOM 3207 N N . ILE A 1 391 ? -13.477 -26.875 4.926 1 66.5 391 ILE A N 1
ATOM 3208 C CA . ILE A 1 391 ? -12.195 -27.406 5.367 1 66.5 391 ILE A CA 1
ATOM 3209 C C . ILE A 1 391 ? -12.336 -28.875 5.711 1 66.5 391 ILE A C 1
ATOM 3211 O O . ILE A 1 391 ? -13.164 -29.25 6.547 1 66.5 391 ILE A O 1
ATOM 3215 N N . ILE A 1 392 ? -11.719 -29.688 5.074 1 75.62 392 ILE A N 1
ATOM 3216 C CA . ILE A 1 392 ? -11.719 -31.125 5.297 1 75.62 392 ILE A CA 1
ATOM 3217 C C . ILE A 1 392 ? -10.453 -31.531 6.043 1 75.62 392 ILE A C 1
ATOM 3219 O O . ILE A 1 392 ? -9.344 -31.172 5.633 1 75.62 392 ILE A O 1
ATOM 3223 N N . GLU A 1 393 ? -10.531 -32.031 7.336 1 74.19 393 GLU A N 1
ATOM 3224 C CA . GLU A 1 393 ? -9.359 -32.25 8.18 1 74.19 393 GLU A CA 1
ATOM 3225 C C . GLU A 1 393 ? -8.867 -33.688 8.086 1 74.19 393 GLU A C 1
ATOM 3227 O O . GLU A 1 393 ? -7.754 -34 8.508 1 74.19 393 GLU A O 1
ATOM 3232 N N . ASN A 1 394 ? -9.719 -34.656 7.434 1 76.94 394 ASN A N 1
ATOM 3233 C CA . ASN A 1 394 ? -9.273 -36.031 7.309 1 76.94 394 ASN A CA 1
ATOM 3234 C C . ASN A 1 394 ? -9.977 -36.719 6.148 1 76.94 394 ASN A C 1
ATOM 3236 O O . ASN A 1 394 ? -10.789 -36.125 5.449 1 76.94 394 ASN A O 1
ATOM 3240 N N . THR A 1 395 ? -9.398 -37.938 5.922 1 87.62 395 THR A N 1
ATOM 3241 C CA . THR A 1 395 ? -9.93 -38.656 4.785 1 87.62 395 THR A CA 1
ATOM 3242 C C . THR A 1 395 ? -10.578 -39.969 5.246 1 87.62 395 THR A C 1
ATOM 3244 O O . THR A 1 395 ? -10.594 -40.969 4.508 1 87.62 395 THR A O 1
ATOM 3247 N N . GLU A 1 396 ? -11.18 -39.969 6.465 1 86.62 396 GLU A N 1
ATOM 3248 C CA . GLU A 1 396 ? -11.68 -41.188 7.098 1 86.62 396 GLU A CA 1
ATOM 3249 C C . GLU A 1 396 ? -12.891 -41.75 6.348 1 86.62 396 GLU A C 1
ATOM 3251 O O . GLU A 1 396 ? -13.039 -42.969 6.223 1 86.62 396 GLU A O 1
ATOM 3256 N N . THR A 1 397 ? -13.781 -40.906 5.961 1 90.12 397 THR A N 1
ATOM 3257 C CA . THR A 1 397 ? -14.969 -41.344 5.234 1 90.12 397 THR A CA 1
ATOM 3258 C C . THR A 1 397 ? -14.789 -41.125 3.732 1 90.12 397 THR A C 1
ATOM 3260 O O . THR A 1 397 ? -13.953 -40.344 3.303 1 90.12 397 THR A O 1
ATOM 3263 N N . HIS A 1 398 ? -15.523 -41.906 3.004 1 91.75 398 HIS A N 1
ATOM 3264 C CA . HIS A 1 398 ? -15.43 -41.781 1.553 1 91.75 398 HIS A CA 1
ATOM 3265 C C . HIS A 1 398 ? -15.859 -40.406 1.079 1 91.75 398 HIS A C 1
ATOM 3267 O O . HIS A 1 398 ? -15.32 -39.906 0.097 1 91.75 398 HIS A O 1
ATOM 3273 N N . GLU A 1 399 ? -16.781 -39.906 1.729 1 91.88 399 GLU A N 1
ATOM 3274 C CA . GLU A 1 399 ? -17.172 -38.531 1.414 1 91.88 399 GLU A CA 1
ATOM 3275 C C . GLU A 1 399 ? -15.992 -37.562 1.578 1 91.88 399 GLU A C 1
ATOM 3277 O O . GLU A 1 399 ? -15.727 -36.75 0.697 1 91.88 399 GLU A O 1
ATOM 3282 N N . LYS A 1 400 ? -15.359 -37.75 2.619 1 90.12 400 LYS A N 1
ATOM 3283 C CA . LYS A 1 400 ? -14.219 -36.875 2.902 1 90.12 400 LYS A CA 1
ATOM 3284 C C . LYS A 1 400 ? -13.078 -37.125 1.923 1 90.12 400 LYS A C 1
ATOM 3286 O O . LYS A 1 400 ? -12.414 -36.188 1.474 1 90.12 400 LYS A O 1
ATOM 3291 N N . ARG A 1 401 ? -12.945 -38.375 1.594 1 92 401 ARG A N 1
ATOM 3292 C CA . ARG A 1 401 ? -11.898 -38.75 0.649 1 92 401 ARG A CA 1
ATOM 3293 C C . ARG A 1 401 ? -12.133 -38.094 -0.716 1 92 401 ARG A C 1
ATOM 3295 O O . ARG A 1 401 ? -11.211 -37.562 -1.324 1 92 401 ARG A O 1
ATOM 3302 N N . LEU A 1 402 ? -13.305 -38.125 -1.112 1 92.69 402 LEU A N 1
ATOM 3303 C CA . LEU A 1 402 ? -13.648 -37.594 -2.42 1 92.69 402 LEU A CA 1
ATOM 3304 C C . LEU A 1 402 ? -13.492 -36.062 -2.43 1 92.69 402 LEU A C 1
ATOM 3306 O O . LEU A 1 402 ? -12.977 -35.5 -3.398 1 92.69 402 LEU A O 1
ATOM 3310 N N . LYS A 1 403 ? -13.852 -35.531 -1.4 1 89.94 403 LYS A N 1
ATOM 3311 C CA . LYS A 1 403 ? -13.664 -34.062 -1.292 1 89.94 403 LYS A CA 1
ATOM 3312 C C . LYS A 1 403 ? -12.188 -33.719 -1.275 1 89.94 403 LYS A C 1
ATOM 3314 O O . LYS A 1 403 ? -11.773 -32.75 -1.931 1 89.94 403 LYS A O 1
ATOM 3319 N N . PHE A 1 404 ? -11.5 -34.438 -0.559 1 88 404 PHE A N 1
ATOM 3320 C CA . PHE A 1 404 ? -10.055 -34.25 -0.478 1 88 404 PHE A CA 1
ATOM 3321 C C . PHE A 1 404 ? -9.406 -34.438 -1.84 1 88 404 PHE A C 1
ATOM 3323 O O . PHE A 1 404 ? -8.555 -33.656 -2.25 1 88 404 PHE A O 1
ATOM 3330 N N . LEU A 1 405 ? -9.852 -35.469 -2.457 1 89.5 405 LEU A N 1
ATOM 3331 C CA . LEU A 1 405 ? -9.289 -35.781 -3.762 1 89.5 405 LEU A CA 1
ATOM 3332 C C . LEU A 1 405 ? -9.586 -34.688 -4.773 1 89.5 405 LEU A C 1
ATOM 3334 O O . LEU A 1 405 ? -8.727 -34.344 -5.582 1 89.5 405 LEU A O 1
ATOM 3338 N N . HIS A 1 406 ? -10.742 -34.219 -4.723 1 88.75 406 HIS A N 1
ATOM 3339 C CA . HIS A 1 406 ? -11.094 -33.125 -5.633 1 88.75 406 HIS A CA 1
ATOM 3340 C C . HIS A 1 406 ? -10.18 -31.938 -5.426 1 88.75 406 HIS A C 1
ATOM 3342 O O . HIS A 1 406 ? -9.633 -31.391 -6.391 1 88.75 406 HIS A O 1
ATOM 3348 N N . SER A 1 407 ? -10.023 -31.609 -4.238 1 82.75 407 SER A N 1
ATOM 3349 C CA . SER A 1 407 ? -9.195 -30.453 -3.914 1 82.75 407 SER A CA 1
ATOM 3350 C C . SER A 1 407 ? -7.73 -30.703 -4.27 1 82.75 407 SER A C 1
ATOM 3352 O O . SER A 1 407 ? -7.051 -29.828 -4.789 1 82.75 407 SER A O 1
ATOM 3354 N N . TRP A 1 408 ? -7.344 -31.859 -3.943 1 80.94 408 TRP A N 1
ATOM 3355 C CA . TRP A 1 408 ? -5.961 -32.25 -4.207 1 80.94 408 TRP A CA 1
ATOM 3356 C C . TRP A 1 408 ? -5.676 -32.25 -5.703 1 80.94 408 TRP A C 1
ATOM 3358 O O . TRP A 1 408 ? -4.648 -31.719 -6.148 1 80.94 408 TRP A O 1
ATOM 3368 N N . LEU A 1 409 ? -6.578 -32.812 -6.461 1 85.44 409 LEU A N 1
ATOM 3369 C CA . LEU A 1 409 ? -6.414 -32.875 -7.906 1 85.44 409 LEU A CA 1
ATOM 3370 C C . LEU A 1 409 ? -6.477 -31.484 -8.523 1 85.44 409 LEU A C 1
ATOM 3372 O O . LEU A 1 409 ? -5.703 -31.172 -9.43 1 85.44 409 LEU A O 1
ATOM 3376 N N . SER A 1 410 ? -7.344 -30.75 -8 1 78.31 410 SER A N 1
ATOM 3377 C CA . SER A 1 410 ? -7.473 -29.391 -8.508 1 78.31 410 SER A CA 1
ATOM 3378 C C . SER A 1 410 ? -6.215 -28.578 -8.227 1 78.31 410 SER A C 1
ATOM 3380 O O . SER A 1 410 ? -5.75 -27.828 -9.094 1 78.31 410 SER A O 1
ATOM 3382 N N . LYS A 1 411 ? -5.738 -28.797 -7.129 1 72.81 411 LYS A N 1
ATOM 3383 C CA . LYS A 1 411 ? -4.535 -28.078 -6.715 1 72.81 411 LYS A CA 1
ATOM 3384 C C . LYS A 1 411 ? -3.326 -28.5 -7.543 1 72.81 411 LYS A C 1
ATOM 3386 O O . LYS A 1 411 ? -2.486 -27.672 -7.898 1 72.81 411 LYS A O 1
ATOM 3391 N N . HIS A 1 412 ? -3.27 -29.734 -7.863 1 75.44 412 HIS A N 1
ATOM 3392 C CA . HIS A 1 412 ? -2.07 -30.281 -8.492 1 75.44 412 HIS A CA 1
ATOM 3393 C C . HIS A 1 412 ? -2.293 -30.531 -9.977 1 75.44 412 HIS A C 1
ATOM 3395 O O . HIS A 1 412 ? -1.48 -31.203 -10.625 1 75.44 412 HIS A O 1
ATOM 3401 N N . GLN A 1 413 ? -3.424 -30.078 -10.406 1 80.06 413 GLN A N 1
ATOM 3402 C CA . GLN A 1 413 ? -3.838 -30.328 -11.781 1 80.06 413 GLN A CA 1
ATOM 3403 C C . GLN A 1 413 ? -2.729 -29.953 -12.766 1 80.06 413 GLN A C 1
ATOM 3405 O O . GLN A 1 413 ? -2.32 -30.781 -13.586 1 80.06 413 GLN A O 1
ATOM 3410 N N . ARG A 1 414 ? -2.258 -28.953 -12.695 1 72.38 414 ARG A N 1
ATOM 3411 C CA . ARG A 1 414 ? -1.281 -28.438 -13.648 1 72.38 414 ARG A CA 1
ATOM 3412 C C . ARG A 1 414 ? 0.028 -29.203 -13.57 1 72.38 414 ARG A C 1
ATOM 3414 O O . ARG A 1 414 ? 0.67 -29.453 -14.594 1 72.38 414 ARG A O 1
ATOM 3421 N N . ARG A 1 415 ? 0.342 -29.547 -12.43 1 73.12 415 ARG A N 1
ATOM 3422 C CA . ARG A 1 415 ? 1.561 -30.328 -12.234 1 73.12 415 ARG A CA 1
ATOM 3423 C C . ARG A 1 415 ? 1.422 -31.719 -12.836 1 73.12 415 ARG A C 1
ATOM 3425 O O . ARG A 1 415 ? 2.355 -32.219 -13.461 1 73.12 415 ARG A O 1
ATOM 3432 N N . MET A 1 416 ? 0.333 -32.156 -12.609 1 79.5 416 MET A N 1
ATOM 3433 C CA . MET A 1 416 ? 0.088 -33.531 -13.078 1 79.5 416 MET A CA 1
ATOM 3434 C C . MET A 1 416 ? 0.116 -33.594 -14.602 1 79.5 416 MET A C 1
ATOM 3436 O O . MET A 1 416 ? 0.542 -34.594 -15.172 1 79.5 416 MET A O 1
ATOM 3440 N N . ILE A 1 417 ? -0.234 -32.5 -15.133 1 80.81 417 ILE A N 1
ATOM 3441 C CA . ILE A 1 417 ? -0.229 -32.438 -16.594 1 80.81 417 ILE A CA 1
ATOM 3442 C C . ILE A 1 417 ? 1.21 -32.469 -17.109 1 80.81 417 ILE A C 1
ATOM 3444 O O . ILE A 1 417 ? 1.491 -33 -18.172 1 80.81 417 ILE A O 1
ATOM 3448 N N . GLY A 1 418 ? 2.143 -32.031 -16.375 1 75.62 418 GLY A N 1
ATOM 3449 C CA . GLY A 1 418 ? 3.533 -31.938 -16.781 1 75.62 418 GLY A CA 1
ATOM 3450 C C . GLY A 1 418 ? 4.391 -33.094 -16.266 1 75.62 418 GLY A C 1
ATOM 3451 O O . GLY A 1 418 ? 5.59 -33.125 -16.531 1 75.62 418 GLY A O 1
ATOM 3452 N N . TYR A 1 419 ? 3.783 -34.031 -15.594 1 74.38 419 TYR A N 1
ATOM 3453 C CA . TYR A 1 419 ? 4.547 -35.125 -15.016 1 74.38 419 TYR A CA 1
ATOM 3454 C C . TYR A 1 419 ? 5.039 -36.094 -16.094 1 74.38 419 TYR A C 1
ATOM 3456 O O . TYR A 1 419 ? 4.438 -36.188 -17.172 1 74.38 419 TYR A O 1
ATOM 3464 N N . SER A 1 420 ? 6.168 -36.688 -15.719 1 76.25 420 SER A N 1
ATOM 3465 C CA . SER A 1 420 ? 6.652 -37.75 -16.594 1 76.25 420 SER A CA 1
ATOM 3466 C C . SER A 1 420 ? 5.672 -38.906 -16.656 1 76.25 420 SER A C 1
ATOM 3468 O O . SER A 1 420 ? 4.824 -39.062 -15.773 1 76.25 420 SER A O 1
ATOM 3470 N N . ASP A 1 421 ? 5.758 -39.656 -17.703 1 81.06 421 ASP A N 1
ATOM 3471 C CA . ASP A 1 421 ? 4.84 -40.781 -17.906 1 81.06 421 ASP A CA 1
ATOM 3472 C C . ASP A 1 421 ? 4.953 -41.781 -16.781 1 81.06 421 ASP A C 1
ATOM 3474 O O . ASP A 1 421 ? 3.951 -42.375 -16.359 1 81.06 421 ASP A O 1
ATOM 3478 N N . GLU A 1 422 ? 6.129 -41.938 -16.391 1 76.69 422 GLU A N 1
ATOM 3479 C CA . GLU A 1 422 ? 6.348 -42.906 -15.336 1 76.69 422 GLU A CA 1
ATOM 3480 C C . GLU A 1 422 ? 5.637 -42.5 -14.047 1 76.69 422 GLU A C 1
ATOM 3482 O O . GLU A 1 422 ? 4.941 -43.312 -13.43 1 76.69 422 GLU A O 1
ATOM 3487 N N . PHE A 1 423 ? 5.785 -41.406 -13.766 1 76.5 423 PHE A N 1
ATOM 3488 C CA . PHE A 1 423 ? 5.172 -40.906 -12.547 1 76.5 423 PHE A CA 1
ATOM 3489 C C . PHE A 1 423 ? 3.654 -40.844 -12.688 1 76.5 423 PHE A C 1
ATOM 3491 O O . PHE A 1 423 ? 2.922 -41.188 -11.766 1 76.5 423 PHE A O 1
ATOM 3498 N N . TYR A 1 424 ? 3.289 -40.406 -13.75 1 85.94 424 TYR A N 1
ATOM 3499 C CA . TYR A 1 424 ? 1.856 -40.281 -13.992 1 85.94 424 TYR A CA 1
ATOM 3500 C C . TYR A 1 424 ? 1.187 -41.656 -13.992 1 85.94 424 TYR A C 1
ATOM 3502 O O . TYR A 1 424 ? 0.045 -41.812 -13.547 1 85.94 424 TYR A O 1
ATOM 3510 N N . ALA A 1 425 ? 1.899 -42.594 -14.406 1 86.19 425 ALA A N 1
ATOM 3511 C CA . ALA A 1 425 ? 1.36 -43.938 -14.414 1 86.19 425 ALA A CA 1
ATOM 3512 C C . ALA A 1 425 ? 1.034 -44.438 -13 1 86.19 425 ALA A C 1
ATOM 3514 O O . ALA A 1 425 ? 0.045 -45.125 -12.789 1 86.19 425 ALA A O 1
ATOM 3515 N N . GLU A 1 426 ? 1.832 -44 -12.141 1 84.5 426 GLU A N 1
ATOM 3516 C CA . GLU A 1 426 ? 1.588 -44.375 -10.75 1 84.5 426 GLU A CA 1
ATOM 3517 C C . GLU A 1 426 ? 0.34 -43.688 -10.203 1 84.5 426 GLU A C 1
ATOM 3519 O O . GLU A 1 426 ? -0.453 -44.312 -9.484 1 84.5 426 GLU A O 1
ATOM 3524 N N . ILE A 1 427 ? 0.216 -42.5 -10.547 1 86.62 427 ILE A N 1
ATOM 3525 C CA . ILE A 1 427 ? -0.949 -41.719 -10.125 1 86.62 427 ILE A CA 1
ATOM 3526 C C . ILE A 1 427 ? -2.217 -42.344 -10.695 1 86.62 427 ILE A C 1
ATOM 3528 O O . ILE A 1 427 ? -3.221 -42.469 -10 1 86.62 427 ILE A O 1
ATOM 3532 N N . VAL A 1 428 ? -2.127 -42.75 -11.93 1 89.38 428 VAL A N 1
ATOM 3533 C CA . VAL A 1 428 ? -3.266 -43.344 -12.617 1 89.38 428 VAL A CA 1
ATOM 3534 C C . VAL A 1 428 ? -3.633 -44.656 -11.945 1 89.38 428 VAL A C 1
ATOM 3536 O O . VAL A 1 428 ? -4.812 -44.969 -11.734 1 89.38 428 VAL A O 1
ATOM 3539 N N . ARG A 1 429 ? -2.623 -45.312 -11.609 1 89.88 429 ARG A N 1
ATOM 3540 C CA . ARG A 1 429 ? -2.854 -46.594 -10.961 1 89.88 429 ARG A CA 1
ATOM 3541 C C . ARG A 1 429 ? -3.596 -46.438 -9.648 1 89.88 429 ARG A C 1
ATOM 3543 O O . ARG A 1 429 ? -4.559 -47.156 -9.367 1 89.88 429 ARG A O 1
ATOM 3550 N N . VAL A 1 430 ? -3.199 -45.531 -8.938 1 89.44 430 VAL A N 1
ATOM 3551 C CA . VAL A 1 430 ? -3.785 -45.281 -7.621 1 89.44 430 VAL A CA 1
ATOM 3552 C C . VAL A 1 430 ? -5.207 -44.75 -7.777 1 89.44 430 VAL A C 1
ATOM 3554 O O . VAL A 1 430 ? -6.137 -45.219 -7.129 1 89.44 430 VAL A O 1
ATOM 3557 N N . LEU A 1 431 ? -5.375 -43.812 -8.633 1 93 431 LEU A N 1
ATOM 3558 C CA . LEU A 1 431 ? -6.668 -43.156 -8.797 1 93 431 LEU A CA 1
ATOM 3559 C C . LEU A 1 431 ? -7.672 -44.125 -9.445 1 93 431 LEU A C 1
ATOM 3561 O O . LEU A 1 431 ? -8.82 -44.188 -9 1 93 431 LEU A O 1
ATOM 3565 N N . ASP A 1 432 ? -7.234 -44.75 -10.477 1 91.81 432 ASP A N 1
ATOM 3566 C CA . ASP A 1 432 ? -8.125 -45.719 -11.133 1 91.81 432 ASP A CA 1
ATOM 3567 C C . ASP A 1 432 ? -8.484 -46.844 -10.188 1 91.81 432 ASP A C 1
ATOM 3569 O O . ASP A 1 432 ? -9.625 -47.344 -10.203 1 91.81 432 ASP A O 1
ATOM 3573 N N . GLY A 1 433 ? -7.461 -47.281 -9.453 1 90.62 433 GLY A N 1
ATOM 3574 C CA . GLY A 1 433 ? -7.711 -48.344 -8.484 1 90.62 433 GLY A CA 1
ATOM 3575 C C . GLY A 1 433 ? -8.797 -47.969 -7.484 1 90.62 433 GLY A C 1
ATOM 3576 O O . GLY A 1 433 ? -9.586 -48.844 -7.086 1 90.62 433 GLY A O 1
ATOM 3577 N N . TYR A 1 434 ? -8.914 -46.781 -7.121 1 93.62 434 TYR A N 1
ATOM 3578 C CA . TYR A 1 434 ? -9.883 -46.344 -6.133 1 93.62 434 TYR A CA 1
ATOM 3579 C C . TYR A 1 434 ? -11.195 -45.938 -6.793 1 93.62 434 TYR A C 1
ATOM 3581 O O . TYR A 1 434 ? -12.266 -46.406 -6.391 1 93.62 434 TYR A O 1
ATOM 3589 N N . LEU A 1 435 ? -11.219 -45.156 -7.828 1 93.5 435 LEU A N 1
ATOM 3590 C CA . LEU A 1 435 ? -12.398 -44.531 -8.406 1 93.5 435 LEU A CA 1
ATOM 3591 C C . LEU A 1 435 ? -13.211 -45.562 -9.211 1 93.5 435 LEU A C 1
ATOM 3593 O O . LEU A 1 435 ? -14.406 -45.375 -9.438 1 93.5 435 LEU A O 1
ATOM 3597 N N . THR A 1 436 ? -12.539 -46.594 -9.664 1 91.75 436 THR A N 1
ATOM 3598 C CA . THR A 1 436 ? -13.242 -47.594 -10.477 1 91.75 436 THR A CA 1
ATOM 3599 C C . THR A 1 436 ? -13.383 -48.906 -9.711 1 91.75 436 THR A C 1
ATOM 3601 O O . THR A 1 436 ? -13.695 -49.938 -10.305 1 91.75 436 THR A O 1
ATOM 3604 N N . ASP A 1 437 ? -13.148 -48.844 -8.477 1 90.56 437 ASP A N 1
ATOM 3605 C CA . ASP A 1 437 ? -13.242 -50.062 -7.664 1 90.56 437 ASP A CA 1
ATOM 3606 C C . ASP A 1 437 ? -14.688 -50.562 -7.57 1 90.56 437 ASP A C 1
ATOM 3608 O O . ASP A 1 437 ? -15.539 -49.875 -6.992 1 90.56 437 ASP A O 1
ATOM 3612 N N . PRO A 1 438 ? -14.93 -51.75 -7.957 1 90.19 438 PRO A N 1
ATOM 3613 C CA . PRO A 1 438 ? -16.297 -52.25 -7.918 1 90.19 438 PRO A CA 1
ATOM 3614 C C . PRO A 1 438 ? -16.812 -52.469 -6.496 1 90.19 438 PRO A C 1
ATOM 3616 O O . PRO A 1 438 ? -18.016 -52.406 -6.25 1 90.19 438 PRO A O 1
ATOM 3619 N N . ALA A 1 439 ? -15.969 -52.719 -5.582 1 90.38 439 ALA A N 1
ATOM 3620 C CA . ALA A 1 439 ? -16.344 -52.969 -4.191 1 90.38 439 ALA A CA 1
ATOM 3621 C C . ALA A 1 439 ? -16.906 -51.688 -3.549 1 90.38 439 ALA A C 1
ATOM 3623 O O . ALA A 1 439 ? -17.625 -51.781 -2.549 1 90.38 439 ALA A O 1
ATOM 3624 N N . LEU A 1 440 ? -16.609 -50.594 -4.148 1 91.69 440 LEU A N 1
ATOM 3625 C CA . LEU A 1 440 ? -17.016 -49.344 -3.555 1 91.69 440 LEU A CA 1
ATOM 3626 C C . LEU A 1 440 ? -18.172 -48.719 -4.324 1 91.69 440 LEU A C 1
ATOM 3628 O O . LEU A 1 440 ? -18.453 -47.531 -4.176 1 91.69 440 LEU A O 1
ATOM 3632 N N . ALA A 1 441 ? -18.844 -49.469 -5.105 1 88.62 441 ALA A N 1
ATOM 3633 C CA . ALA A 1 441 ? -19.922 -48.969 -5.965 1 88.62 441 ALA A CA 1
ATOM 3634 C C . ALA A 1 441 ? -21.062 -48.406 -5.137 1 88.62 441 ALA A C 1
ATOM 3636 O O . ALA A 1 441 ? -21.656 -47.375 -5.512 1 88.62 441 ALA A O 1
ATOM 3637 N N . GLU A 1 442 ? -21.375 -49.062 -4.086 1 88.31 442 GLU A N 1
ATOM 3638 C CA . GLU A 1 442 ? -22.453 -48.594 -3.227 1 88.31 442 GLU A CA 1
ATOM 3639 C C . GLU A 1 442 ? -22.109 -47.25 -2.574 1 88.31 442 GLU A C 1
ATOM 3641 O O . GLU A 1 442 ? -22.938 -46.344 -2.516 1 88.31 442 GLU A O 1
ATOM 3646 N N . GLU A 1 443 ? -20.953 -47.156 -2.113 1 90.94 443 GLU A N 1
ATOM 3647 C CA . GLU A 1 443 ? -20.516 -45.938 -1.482 1 90.94 443 GLU A CA 1
ATOM 3648 C C . GLU A 1 443 ? -20.5 -44.781 -2.48 1 90.94 443 GLU A C 1
ATOM 3650 O O . GLU A 1 443 ? -20.906 -43.656 -2.154 1 90.94 443 GLU A O 1
ATOM 3655 N N . PHE A 1 444 ? -20.016 -45.031 -3.652 1 92.38 444 PHE A N 1
ATOM 3656 C CA . PHE A 1 444 ? -19.922 -44 -4.672 1 92.38 444 PHE A CA 1
ATOM 3657 C C . PHE A 1 444 ? -21.312 -43.594 -5.184 1 92.38 444 PHE A C 1
ATOM 3659 O O . PHE A 1 444 ? -21.531 -42.469 -5.613 1 92.38 444 PHE A O 1
ATOM 3666 N N . GLY A 1 445 ? -22.156 -44.531 -5.094 1 89.31 445 GLY A N 1
ATOM 3667 C CA . GLY A 1 445 ? -23.547 -44.219 -5.406 1 89.31 445 GLY A CA 1
ATOM 3668 C C . GLY A 1 445 ? -24.172 -43.25 -4.441 1 89.31 445 GLY A C 1
ATOM 3669 O O . GLY A 1 445 ? -24.922 -42.375 -4.848 1 89.31 445 GLY A O 1
ATOM 3670 N N . GLU A 1 446 ? -23.844 -43.375 -3.203 1 90.69 446 GLU A N 1
ATOM 3671 C CA . GLU A 1 446 ? -24.328 -42.469 -2.172 1 90.69 446 GLU A CA 1
ATOM 3672 C C . GLU A 1 446 ? -23.766 -41.062 -2.359 1 90.69 446 GLU A C 1
ATOM 3674 O O . GLU A 1 446 ? -24.406 -40.062 -2.023 1 90.69 446 GLU A O 1
ATOM 3679 N N . HIS A 1 447 ? -22.594 -41.031 -2.818 1 93.81 447 HIS A N 1
ATOM 3680 C CA . HIS A 1 447 ? -21.922 -39.75 -3.041 1 93.81 447 HIS A CA 1
ATOM 3681 C C . HIS A 1 447 ? -21.656 -39.5 -4.523 1 93.81 447 HIS A C 1
ATOM 3683 O O . HIS A 1 447 ? -20.547 -39.125 -4.906 1 93.81 447 HIS A O 1
ATOM 3689 N N . HIS A 1 448 ? -22.625 -39.656 -5.262 1 91.19 448 HIS A N 1
ATOM 3690 C CA . HIS A 1 448 ? -22.5 -39.656 -6.715 1 91.19 448 HIS A CA 1
ATOM 3691 C C . HIS A 1 448 ? -21.984 -38.344 -7.234 1 91.19 448 HIS A C 1
ATOM 3693 O O . HIS A 1 448 ? -21.078 -38.281 -8.078 1 91.19 448 HIS A O 1
ATOM 3699 N N . GLU A 1 449 ? -22.5 -37.344 -6.727 1 91 449 GLU A N 1
ATOM 3700 C CA . GLU A 1 449 ? -22.109 -36.031 -7.203 1 91 449 GLU A CA 1
ATOM 3701 C C . GLU A 1 449 ? -20.625 -35.75 -6.922 1 91 449 GLU A C 1
ATOM 3703 O O . GLU A 1 449 ? -19.922 -35.219 -7.777 1 91 449 GLU A O 1
ATOM 3708 N N . LEU A 1 450 ? -20.203 -36.125 -5.793 1 91.75 450 LEU A N 1
ATOM 3709 C CA . LEU A 1 450 ? -18.812 -35.938 -5.422 1 91.75 450 LEU A CA 1
ATOM 3710 C C . LEU A 1 450 ? -17.891 -36.781 -6.277 1 91.75 450 LEU A C 1
ATOM 3712 O O . LEU A 1 450 ? -16.828 -36.344 -6.711 1 91.75 450 LEU A O 1
ATOM 3716 N N . HIS A 1 451 ? -18.359 -37.969 -6.43 1 92.88 451 HIS A N 1
ATOM 3717 C CA . HIS A 1 451 ? -17.594 -38.875 -7.266 1 92.88 451 HIS A CA 1
ATOM 3718 C C . HIS A 1 451 ? -17.438 -38.344 -8.68 1 92.88 451 HIS A C 1
ATOM 3720 O O . HIS A 1 451 ? -16.359 -38.406 -9.266 1 92.88 451 HIS A O 1
ATOM 3726 N N . GLN A 1 452 ? -18.5 -37.812 -9.172 1 91.19 452 GLN A N 1
ATOM 3727 C CA . GLN A 1 452 ? -18.484 -37.25 -10.531 1 91.19 452 GLN A CA 1
ATOM 3728 C C . GLN A 1 452 ? -17.578 -36.031 -10.617 1 91.19 452 GLN A C 1
ATOM 3730 O O . GLN A 1 452 ? -16.906 -35.812 -11.633 1 91.19 452 GLN A O 1
ATOM 3735 N N . GLU A 1 453 ? -17.547 -35.344 -9.602 1 91.69 453 GLU A N 1
ATOM 3736 C CA . GLU A 1 453 ? -16.688 -34.156 -9.57 1 91.69 453 GLU A CA 1
ATOM 3737 C C . GLU A 1 453 ? -15.219 -34.562 -9.633 1 91.69 453 GLU A C 1
ATOM 3739 O O . GLU A 1 453 ? -14.438 -33.938 -10.375 1 91.69 453 GLU A O 1
ATOM 3744 N N . VAL A 1 454 ? -14.875 -35.5 -8.828 1 92.31 454 VAL A N 1
ATOM 3745 C CA . VAL A 1 454 ? -13.5 -35.969 -8.82 1 92.31 454 VAL A CA 1
ATOM 3746 C C . VAL A 1 454 ? -13.156 -36.594 -10.18 1 92.31 454 VAL A C 1
ATOM 3748 O O . VAL A 1 454 ? -12.086 -36.312 -10.734 1 92.31 454 VAL A O 1
ATOM 3751 N N . TRP A 1 455 ? -14.148 -37.281 -10.688 1 91.19 455 TRP A N 1
ATOM 3752 C CA . TRP A 1 455 ? -13.945 -37.906 -11.984 1 91.19 455 TRP A CA 1
ATOM 3753 C C . TRP A 1 455 ? -13.758 -36.875 -13.086 1 91.19 455 TRP A C 1
ATOM 3755 O O . TRP A 1 455 ? -12.93 -37.062 -13.977 1 91.19 455 TRP A O 1
ATOM 3765 N N . THR A 1 456 ? -14.492 -35.906 -13.031 1 90.94 456 THR A N 1
ATOM 3766 C CA . THR A 1 456 ? -14.398 -34.844 -14.023 1 90.94 456 THR A CA 1
ATOM 3767 C C . THR A 1 456 ? -13.031 -34.188 -13.984 1 90.94 456 THR A C 1
ATOM 3769 O O . THR A 1 456 ? -12.414 -33.938 -15.023 1 90.94 456 THR A O 1
ATOM 3772 N N . THR A 1 457 ? -12.57 -33.938 -12.773 1 90.88 457 THR A N 1
ATOM 3773 C CA . THR A 1 457 ? -11.258 -33.344 -12.625 1 90.88 457 THR A CA 1
ATOM 3774 C C . THR A 1 457 ? -10.164 -34.281 -13.133 1 90.88 457 THR A C 1
ATOM 3776 O O . THR A 1 457 ? -9.219 -33.844 -13.797 1 90.88 457 THR A O 1
ATOM 3779 N N . TYR A 1 458 ? -10.328 -35.469 -12.812 1 91.12 458 TYR A N 1
ATOM 3780 C CA . TYR A 1 458 ? -9.383 -36.5 -13.25 1 91.12 458 TYR A CA 1
ATOM 3781 C C . TYR A 1 458 ? -9.391 -36.625 -14.766 1 91.12 458 TYR A C 1
ATOM 3783 O O . TYR A 1 458 ? -8.336 -36.719 -15.398 1 91.12 458 TYR A O 1
ATOM 3791 N N . SER A 1 459 ? -10.547 -36.594 -15.328 1 90.19 459 SER A N 1
ATOM 3792 C CA . SER A 1 459 ? -10.688 -36.688 -16.781 1 90.19 459 SER A CA 1
ATOM 3793 C C . SER A 1 459 ? -10.039 -35.5 -17.469 1 90.19 459 SER A C 1
ATOM 3795 O O . SER A 1 459 ? -9.438 -35.656 -18.531 1 90.19 459 SER A O 1
ATOM 3797 N N . TYR A 1 460 ? -10.242 -34.406 -16.891 1 91.19 460 TYR A N 1
ATOM 3798 C CA . TYR A 1 460 ? -9.609 -33.219 -17.453 1 91.19 460 TYR A CA 1
ATOM 3799 C C . TYR A 1 460 ? -8.094 -33.375 -17.516 1 91.19 460 TYR A C 1
ATOM 3801 O O . TYR A 1 460 ? -7.473 -33.062 -18.531 1 91.19 460 TYR A O 1
ATOM 3809 N N . ILE A 1 461 ? -7.504 -33.844 -16.453 1 89.75 461 ILE A N 1
ATOM 3810 C CA . ILE A 1 461 ? -6.059 -34.031 -16.375 1 89.75 461 ILE A CA 1
ATOM 3811 C C . ILE A 1 461 ? -5.609 -35.031 -17.438 1 89.75 461 ILE A C 1
ATOM 3813 O O . ILE A 1 461 ? -4.617 -34.781 -18.141 1 89.75 461 ILE A O 1
ATOM 3817 N N . LYS A 1 462 ? -6.332 -36.062 -17.609 1 89.62 462 LYS A N 1
ATOM 3818 C CA . LYS A 1 462 ? -6.008 -37.094 -18.594 1 89.62 462 LYS A CA 1
ATOM 3819 C C . LYS A 1 462 ? -6.027 -36.531 -20.016 1 89.62 462 LYS A C 1
ATOM 3821 O O . LYS A 1 462 ? -5.082 -36.719 -20.781 1 89.62 462 LYS A O 1
ATOM 3826 N N . GLN A 1 463 ? -7.07 -35.812 -20.234 1 90.69 463 GLN A N 1
ATOM 3827 C CA . GLN A 1 463 ? -7.215 -35.219 -21.578 1 90.69 463 GLN A CA 1
ATOM 3828 C C . GLN A 1 463 ? -6.164 -34.156 -21.812 1 90.69 463 GLN A C 1
ATOM 3830 O O . GLN A 1 463 ? -5.594 -34.062 -22.906 1 90.69 463 GLN A O 1
ATOM 3835 N N . ALA A 1 464 ? -5.938 -33.406 -20.812 1 90.38 464 ALA A N 1
ATOM 3836 C CA . ALA A 1 464 ? -4.961 -32.344 -20.938 1 90.38 464 ALA A CA 1
ATOM 3837 C C . ALA A 1 464 ? -3.566 -32.875 -21.234 1 90.38 464 ALA A C 1
ATOM 3839 O O . ALA A 1 464 ? -2.793 -32.281 -21.969 1 90.38 464 ALA A O 1
ATOM 3840 N N . ARG A 1 465 ? -3.197 -33.938 -20.672 1 89.94 465 ARG A N 1
ATOM 3841 C CA . ARG A 1 465 ? -1.903 -34.562 -20.906 1 89.94 465 ARG A CA 1
ATOM 3842 C C . ARG A 1 465 ? -1.781 -35.031 -22.359 1 89.94 465 ARG A C 1
ATOM 3844 O O . ARG A 1 465 ? -0.717 -34.906 -22.969 1 89.94 465 ARG A O 1
ATOM 3851 N N . GLU A 1 466 ? -2.82 -35.531 -22.828 1 90.56 466 GLU A N 1
ATOM 3852 C CA . GLU A 1 466 ? -2.832 -35.969 -24.234 1 90.56 466 GLU A CA 1
ATOM 3853 C C . GLU A 1 466 ? -2.658 -34.75 -25.172 1 90.56 466 GLU A C 1
ATOM 3855 O O . GLU A 1 466 ? -1.934 -34.844 -26.156 1 90.56 466 GLU A O 1
ATOM 3860 N N . ILE A 1 467 ? -3.32 -33.781 -24.812 1 90.56 467 ILE A N 1
ATOM 3861 C CA . ILE A 1 467 ? -3.236 -32.594 -25.625 1 90.56 467 ILE A CA 1
ATOM 3862 C C . ILE A 1 467 ? -1.834 -31.984 -25.531 1 90.56 467 ILE A C 1
ATOM 3864 O O . ILE A 1 467 ? -1.307 -31.453 -26.516 1 90.56 467 ILE A O 1
ATOM 3868 N N . LYS A 1 468 ? -1.263 -32.062 -24.422 1 89.75 468 LYS A N 1
ATOM 3869 C CA . LYS A 1 468 ? 0.119 -31.609 -24.266 1 89.75 468 LYS A CA 1
ATOM 3870 C C . LYS A 1 468 ? 1.054 -32.375 -25.188 1 89.75 468 LYS A C 1
ATOM 3872 O O . LYS A 1 468 ? 1.99 -31.812 -25.75 1 89.75 468 LYS A O 1
ATOM 3877 N N . GLU A 1 469 ? 0.829 -33.594 -25.281 1 90 469 GLU A N 1
ATOM 3878 C CA . GLU A 1 469 ? 1.604 -34.406 -26.203 1 90 469 GLU A CA 1
ATOM 3879 C C . GLU A 1 469 ? 1.428 -33.906 -27.641 1 90 469 GLU A C 1
ATOM 3881 O O . GLU A 1 469 ? 2.383 -33.906 -28.422 1 90 469 GLU A O 1
ATOM 3886 N N . LEU A 1 470 ? 0.197 -33.531 -27.922 1 92.44 470 LEU A N 1
ATOM 3887 C CA . LEU A 1 470 ? -0.071 -32.969 -29.234 1 92.44 470 LEU A CA 1
ATOM 3888 C C . LEU A 1 470 ? 0.724 -31.703 -29.469 1 92.44 470 LEU A C 1
ATOM 3890 O O . LEU A 1 470 ? 1.21 -31.453 -30.578 1 92.44 470 LEU A O 1
ATOM 3894 N N . GLU A 1 471 ? 0.793 -30.906 -28.484 1 89.94 471 GLU A N 1
ATOM 3895 C CA . GLU A 1 471 ? 1.575 -29.672 -28.531 1 89.94 471 GLU A CA 1
ATOM 3896 C C . GLU A 1 471 ? 3.041 -29.969 -28.844 1 89.94 471 GLU A C 1
ATOM 3898 O O . GLU A 1 471 ? 3.654 -29.297 -29.672 1 89.94 471 GLU A O 1
ATOM 3903 N N . ASP A 1 472 ? 3.57 -30.938 -28.25 1 88.81 472 ASP A N 1
ATOM 3904 C CA . ASP A 1 472 ? 4.957 -31.312 -28.484 1 88.81 472 ASP A CA 1
ATOM 3905 C C . ASP A 1 472 ? 5.141 -31.875 -29.891 1 88.81 472 ASP A C 1
ATOM 3907 O O . ASP A 1 472 ? 6.141 -31.594 -30.547 1 88.81 472 ASP A O 1
ATOM 3911 N N . LEU A 1 473 ? 4.191 -32.594 -30.266 1 92.94 473 LEU A N 1
ATOM 3912 C CA . LEU A 1 473 ? 4.246 -33.219 -31.578 1 92.94 473 LEU A CA 1
ATOM 3913 C C . LEU A 1 473 ? 4.207 -32.188 -32.688 1 92.94 473 LEU A C 1
ATOM 3915 O O . LEU A 1 473 ? 4.836 -32.344 -33.719 1 92.94 473 LEU A O 1
ATOM 3919 N N . LYS A 1 474 ? 3.531 -31.156 -32.406 1 91.88 474 LYS A N 1
ATOM 3920 C CA . LYS A 1 474 ? 3.496 -30.047 -33.375 1 91.88 474 LYS A CA 1
ATOM 3921 C C . LYS A 1 474 ? 4.906 -29.562 -33.688 1 91.88 474 LYS A C 1
ATOM 3923 O O . LYS A 1 474 ? 5.188 -29.188 -34.844 1 91.88 474 LYS A O 1
ATOM 3928 N N . ASN A 1 475 ? 5.727 -29.688 -32.75 1 89.25 475 ASN A N 1
ATOM 3929 C CA . ASN A 1 475 ? 7.109 -29.266 -32.938 1 89.25 475 ASN A CA 1
ATOM 3930 C C . ASN A 1 475 ? 8.016 -30.453 -33.25 1 89.25 475 ASN A C 1
ATOM 3932 O O . ASN A 1 475 ? 9.242 -30.328 -33.219 1 89.25 475 ASN A O 1
ATOM 3936 N N . ARG A 1 476 ? 7.418 -31.562 -33.5 1 92.62 476 ARG A N 1
ATOM 3937 C CA . ARG A 1 476 ? 8.109 -32.812 -33.844 1 92.62 476 ARG A CA 1
ATOM 3938 C C . ARG A 1 476 ? 9.008 -33.25 -32.719 1 92.62 476 ARG A C 1
ATOM 3940 O O . ARG A 1 476 ? 10.141 -33.688 -32.938 1 92.62 476 ARG A O 1
ATOM 3947 N N . ILE A 1 477 ? 8.484 -33.062 -31.609 1 89.75 477 ILE A N 1
ATOM 3948 C CA . ILE A 1 477 ? 9.18 -33.531 -30.406 1 89.75 477 ILE A CA 1
ATOM 3949 C C . ILE A 1 477 ? 8.32 -34.562 -29.688 1 89.75 477 ILE A C 1
ATOM 3951 O O . ILE A 1 477 ? 7.121 -34.344 -29.484 1 89.75 477 ILE A O 1
ATOM 3955 N N . HIS A 1 478 ? 8.867 -35.656 -29.375 1 89.06 478 HIS A N 1
ATOM 3956 C CA . HIS A 1 478 ? 8.195 -36.688 -28.594 1 89.06 478 HIS A CA 1
ATOM 3957 C C . HIS A 1 478 ? 9.109 -37.25 -27.5 1 89.06 478 HIS A C 1
ATOM 3959 O O . HIS A 1 478 ? 10.188 -37.781 -27.781 1 89.06 478 HIS A O 1
ATOM 3965 N N . LYS A 1 479 ? 8.695 -37.031 -26.281 1 80.56 479 LYS A N 1
ATOM 3966 C CA . LYS A 1 479 ? 9.453 -37.469 -25.109 1 80.56 479 LYS A CA 1
ATOM 3967 C C . LYS A 1 479 ? 10.883 -36.969 -25.156 1 80.56 479 LYS A C 1
ATOM 3969 O O . LYS A 1 479 ? 11.836 -37.719 -24.938 1 80.56 479 LYS A O 1
ATOM 3974 N N . GLY A 1 480 ? 11.008 -35.781 -25.656 1 77 480 GLY A N 1
ATOM 3975 C CA . GLY A 1 480 ? 12.281 -35.094 -25.609 1 77 480 GLY A CA 1
ATOM 3976 C C . GLY A 1 480 ? 13.141 -35.312 -26.844 1 77 480 GLY A C 1
ATOM 3977 O O . GLY A 1 480 ? 14.219 -34.75 -26.969 1 77 480 GLY A O 1
ATOM 3978 N N . LYS A 1 481 ? 12.656 -36.094 -27.766 1 86.81 481 LYS A N 1
ATOM 3979 C CA . LYS A 1 481 ? 13.438 -36.406 -28.969 1 86.81 481 LYS A CA 1
ATOM 3980 C C . LYS A 1 481 ? 12.734 -35.906 -30.234 1 86.81 481 LYS A C 1
ATOM 3982 O O . LYS A 1 481 ? 11.508 -35.906 -30.297 1 86.81 481 LYS A O 1
ATOM 3987 N N . LYS A 1 482 ? 13.516 -35.5 -31.125 1 92.69 482 LYS A N 1
ATOM 3988 C CA . LYS A 1 482 ? 12.969 -35.094 -32.406 1 92.69 482 LYS A CA 1
ATOM 3989 C C . LYS A 1 482 ? 12.523 -36.312 -33.219 1 92.69 482 LYS A C 1
ATOM 3991 O O . LYS A 1 482 ? 13.211 -37.344 -33.25 1 92.69 482 LYS A O 1
ATOM 3996 N N . ILE A 1 483 ? 11.445 -36.156 -33.844 1 94.12 483 ILE A N 1
ATOM 3997 C CA . ILE A 1 483 ? 10.891 -37.281 -34.594 1 94.12 483 ILE A CA 1
ATOM 3998 C C . ILE A 1 483 ? 10.617 -36.875 -36.031 1 94.12 483 ILE A C 1
ATOM 4000 O O . ILE A 1 483 ? 10.664 -35.688 -36.375 1 94.12 483 ILE A O 1
ATOM 4004 N N . SER A 1 484 ? 10.406 -37.844 -36.875 1 93.12 484 SER A N 1
ATOM 4005 C CA . SER A 1 484 ? 10.102 -37.625 -38.281 1 93.12 484 SER A CA 1
ATOM 4006 C C . SER A 1 484 ? 8.656 -37.188 -38.469 1 93.12 484 SER A C 1
ATOM 4008 O O . SER A 1 484 ? 7.836 -37.312 -37.562 1 93.12 484 SER A O 1
ATOM 4010 N N . TYR A 1 485 ? 8.391 -36.719 -39.656 1 94.38 485 TYR A N 1
ATOM 4011 C CA . TYR A 1 485 ? 7.02 -36.312 -40 1 94.38 485 TYR A CA 1
ATOM 4012 C C . TYR A 1 485 ? 6.09 -37.531 -39.938 1 94.38 485 TYR A C 1
ATOM 4014 O O . TYR A 1 485 ? 4.926 -37.406 -39.562 1 94.38 485 TYR A O 1
ATOM 4022 N N . LEU A 1 486 ? 6.586 -38.625 -40.375 1 94.69 486 LEU A N 1
ATOM 4023 C CA . LEU A 1 486 ? 5.789 -39.844 -40.375 1 94.69 486 LEU A CA 1
ATOM 4024 C C . LEU A 1 486 ? 5.363 -40.188 -38.938 1 94.69 486 LEU A C 1
ATOM 4026 O O . LEU A 1 486 ? 4.184 -40.469 -38.688 1 94.69 486 LEU A O 1
ATOM 4030 N N . GLU A 1 487 ? 6.344 -40.156 -38.062 1 95.5 487 GLU A N 1
ATOM 4031 C CA . GLU A 1 487 ? 6.066 -40.5 -36.688 1 95.5 487 GLU A CA 1
ATOM 4032 C C . GLU A 1 487 ? 5.156 -39.469 -36.031 1 95.5 487 GLU A C 1
ATOM 4034 O O . GLU A 1 487 ? 4.289 -39.812 -35.219 1 95.5 487 GLU A O 1
ATOM 4039 N N . MET A 1 488 ? 5.324 -38.219 -36.312 1 96.5 488 MET A N 1
ATOM 4040 C CA . MET A 1 488 ? 4.492 -37.125 -35.812 1 96.5 488 MET A CA 1
ATOM 4041 C C . MET A 1 488 ? 3.025 -37.344 -36.156 1 96.5 488 MET A C 1
ATOM 4043 O O . MET A 1 488 ? 2.152 -37.281 -35.281 1 96.5 488 MET A O 1
ATOM 4047 N N . LEU A 1 489 ? 2.783 -37.688 -37.438 1 96.31 489 LEU A N 1
ATOM 4048 C CA . LEU A 1 489 ? 1.414 -37.875 -37.906 1 96.31 489 LEU A CA 1
ATOM 4049 C C . LEU A 1 489 ? 0.801 -39.156 -37.344 1 96.31 489 LEU A C 1
ATOM 4051 O O . LEU A 1 489 ? -0.388 -39.188 -37.031 1 96.31 489 LEU A O 1
ATOM 4055 N N . ARG A 1 490 ? 1.599 -40.188 -37.219 1 96.19 490 ARG A N 1
ATOM 4056 C CA . ARG A 1 490 ? 1.118 -41.438 -36.656 1 96.19 490 ARG A CA 1
ATOM 4057 C C . ARG A 1 490 ? 0.664 -41.25 -35.219 1 96.19 490 ARG A C 1
ATOM 4059 O O . ARG A 1 490 ? -0.43 -41.688 -34.844 1 96.19 490 ARG A O 1
ATOM 4066 N N . LEU A 1 491 ? 1.522 -40.656 -34.469 1 95.88 491 LEU A N 1
ATOM 4067 C CA . LEU A 1 491 ? 1.229 -40.469 -33.062 1 95.88 491 LEU A CA 1
ATOM 4068 C C . LEU A 1 491 ? 0.05 -39.5 -32.875 1 95.88 491 LEU A C 1
ATOM 4070 O O . LEU A 1 491 ? -0.823 -39.75 -32.062 1 95.88 491 LEU A O 1
ATOM 4074 N N . SER A 1 492 ? 0.006 -38.438 -33.688 1 96.5 492 SER A N 1
ATOM 4075 C CA . SER A 1 492 ? -1.054 -37.438 -33.594 1 96.5 492 SER A CA 1
ATOM 4076 C C . SER A 1 492 ? -2.414 -38.031 -33.938 1 96.5 492 SER A C 1
ATOM 4078 O O . SER A 1 492 ? -3.408 -37.75 -33.25 1 96.5 492 SER A O 1
ATOM 4080 N N . THR A 1 493 ? -2.434 -38.812 -34.938 1 95.94 493 THR A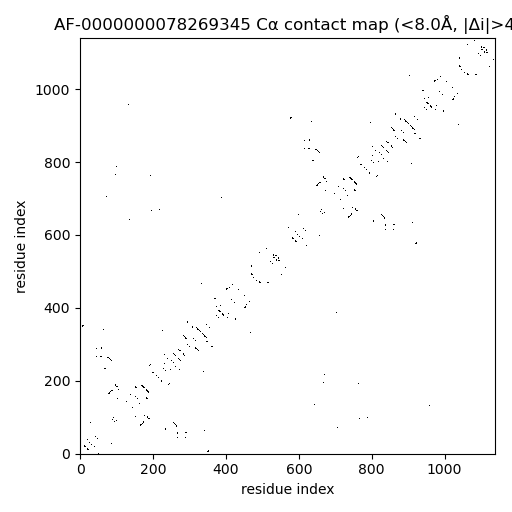 N 1
ATOM 4081 C CA . THR A 1 493 ? -3.68 -39.469 -35.344 1 95.94 493 THR A CA 1
ATOM 4082 C C . THR A 1 493 ? -4.141 -40.438 -34.25 1 95.94 493 THR A C 1
ATOM 4084 O O . THR A 1 493 ? -5.336 -40.531 -33.969 1 95.94 493 THR A O 1
ATOM 4087 N N . GLY A 1 494 ? -3.199 -41.125 -33.656 1 94.12 494 GLY A N 1
ATOM 4088 C CA . GLY A 1 494 ? -3.525 -42 -32.562 1 94.12 494 GLY A CA 1
ATOM 4089 C C . GLY A 1 494 ? -4.117 -41.281 -31.359 1 94.12 494 GLY A C 1
ATOM 4090 O O . GLY A 1 494 ? -5.129 -41.719 -30.812 1 94.12 494 GLY A O 1
ATOM 4091 N N . ILE A 1 495 ? -3.502 -40.25 -31 1 94.38 495 ILE A N 1
ATOM 4092 C CA . ILE A 1 495 ? -3.928 -39.438 -29.844 1 94.38 495 ILE A CA 1
ATOM 4093 C C . ILE A 1 495 ? -5.328 -38.875 -30.094 1 94.38 495 ILE A C 1
ATOM 4095 O O . ILE A 1 495 ? -6.195 -38.969 -29.219 1 94.38 495 ILE A O 1
ATOM 4099 N N . LEU A 1 496 ? -5.57 -38.375 -31.297 1 94 496 LEU A N 1
ATOM 4100 C CA . LEU A 1 496 ? -6.859 -37.75 -31.609 1 94 496 LEU A CA 1
ATOM 4101 C C . LEU A 1 496 ? -7.961 -38.812 -31.672 1 94 496 LEU A C 1
ATOM 4103 O O . LEU A 1 496 ? -9.102 -38.531 -31.297 1 94 496 LEU A O 1
ATOM 4107 N N . ALA A 1 497 ? -7.609 -39.938 -32.125 1 90.88 497 ALA A N 1
ATOM 4108 C CA . ALA A 1 497 ? -8.578 -41.031 -32.156 1 90.88 497 ALA A CA 1
ATOM 4109 C C . ALA A 1 497 ? -9 -41.438 -30.75 1 90.88 497 ALA A C 1
ATOM 4111 O O . ALA A 1 497 ? -10.18 -41.719 -30.516 1 90.88 497 ALA A O 1
ATOM 4112 N N . ASP A 1 498 ? -8.039 -41.438 -29.938 1 87.88 498 ASP A N 1
ATOM 4113 C CA . ASP A 1 498 ? -8.32 -41.781 -28.547 1 87.88 498 ASP A CA 1
ATOM 4114 C C . ASP A 1 498 ? -9.141 -40.688 -27.859 1 87.88 498 ASP A C 1
ATOM 4116 O O . ASP A 1 498 ? -10.039 -41 -27.062 1 87.88 498 ASP A O 1
ATOM 4120 N N . LEU A 1 499 ? -8.82 -39.469 -28.094 1 87.88 499 LEU A N 1
ATOM 4121 C CA . LEU A 1 499 ? -9.477 -38.344 -27.469 1 87.88 499 LEU A CA 1
ATOM 4122 C C . LEU A 1 499 ? -10.961 -38.281 -27.828 1 87.88 499 LEU A C 1
ATOM 4124 O O . LEU A 1 499 ? -11.789 -37.875 -27.016 1 87.88 499 LEU A O 1
ATOM 4128 N N . LYS A 1 500 ? -11.273 -38.656 -28.969 1 81.56 500 LYS A N 1
ATOM 4129 C CA . LYS A 1 500 ? -12.656 -38.688 -29.438 1 81.56 500 LYS A CA 1
ATOM 4130 C C . LYS A 1 500 ? -13.531 -39.531 -28.531 1 81.56 500 LYS A C 1
ATOM 4132 O O . LYS A 1 500 ? -14.688 -39.188 -28.266 1 81.56 500 LYS A O 1
ATOM 4137 N N . PHE A 1 501 ? -12.945 -40.594 -28.031 1 77.5 501 PHE A N 1
ATOM 4138 C CA . PHE A 1 501 ? -13.703 -41.5 -27.188 1 77.5 501 PHE A CA 1
ATOM 4139 C C . PHE A 1 501 ? -13.773 -41 -25.75 1 77.5 501 PHE A C 1
ATOM 4141 O O . PHE A 1 501 ? -14.695 -41.344 -25.016 1 77.5 501 PHE A O 1
ATOM 4148 N N . GLU A 1 502 ? -12.859 -40.219 -25.422 1 75.5 502 GLU A N 1
ATOM 4149 C CA . GLU A 1 502 ? -12.789 -39.719 -24.047 1 75.5 502 GLU A CA 1
ATOM 4150 C C . GLU A 1 502 ? -13.703 -38.5 -23.859 1 75.5 502 GLU A C 1
ATOM 4152 O O . GLU A 1 502 ? -13.93 -38.062 -22.734 1 75.5 502 GLU A O 1
ATOM 4157 N N . PHE A 1 503 ? -14.297 -38 -24.844 1 72.06 503 PHE A N 1
ATOM 4158 C CA . PHE A 1 503 ? -15.062 -36.75 -24.781 1 72.06 503 PHE A CA 1
ATOM 4159 C C . PHE A 1 503 ? -16.422 -36.969 -24.156 1 72.06 503 PHE A C 1
ATOM 4161 O O . PHE A 1 503 ? -17.312 -36.125 -24.25 1 72.06 503 PHE A O 1
ATOM 4168 N N . ALA A 1 504 ? -16.5 -38.219 -23.531 1 71.31 504 ALA A N 1
ATOM 4169 C CA . ALA A 1 504 ? -17.672 -38.344 -22.656 1 71.31 504 ALA A CA 1
ATOM 4170 C C . ALA A 1 504 ? -17.734 -37.188 -21.656 1 71.31 504 ALA A C 1
ATOM 4172 O O . ALA A 1 504 ? -18.812 -36.688 -21.359 1 71.31 504 ALA A O 1
ATOM 4173 N N . ASN A 1 505 ? -16.594 -36.844 -21.188 1 82.25 505 ASN A N 1
ATOM 4174 C CA . ASN A 1 505 ? -16.453 -35.625 -20.453 1 82.25 505 ASN A CA 1
ATOM 4175 C C . ASN A 1 505 ? -15.891 -34.5 -21.328 1 82.25 505 ASN A C 1
ATOM 4177 O O . ASN A 1 505 ? -14.688 -34.438 -21.562 1 82.25 505 ASN A O 1
ATOM 4181 N N . TYR A 1 506 ? -16.734 -33.656 -21.844 1 85.38 506 TYR A N 1
ATOM 4182 C CA . TYR A 1 506 ? -16.391 -32.656 -22.812 1 85.38 506 TYR A CA 1
ATOM 4183 C C . TYR A 1 506 ? -15.828 -31.406 -22.125 1 85.38 506 TYR A C 1
ATOM 4185 O O . TYR A 1 506 ? -16.469 -30.859 -21.219 1 85.38 506 TYR A O 1
ATOM 4193 N N . PHE A 1 507 ? -14.695 -31.078 -22.484 1 88.69 507 PHE A N 1
ATOM 4194 C CA . PHE A 1 507 ? -14.078 -29.844 -22.047 1 88.69 507 PHE A CA 1
ATOM 4195 C C . PHE A 1 507 ? -13.758 -28.938 -23.234 1 88.69 507 PHE A C 1
ATOM 4197 O O . PHE A 1 507 ? -12.766 -29.156 -23.938 1 88.69 507 PHE A O 1
ATOM 4204 N N . ASP A 1 508 ? -14.438 -27.906 -23.438 1 86.81 508 ASP A N 1
ATOM 4205 C CA . ASP A 1 508 ? -14.352 -27.062 -24.625 1 86.81 508 ASP A CA 1
ATOM 4206 C C . ASP A 1 508 ? -12.945 -26.484 -24.781 1 86.81 508 ASP A C 1
ATOM 4208 O O . ASP A 1 508 ? -12.383 -26.5 -25.875 1 86.81 508 ASP A O 1
ATOM 4212 N N . PRO A 1 509 ? -12.359 -26.031 -23.719 1 84 509 PRO A N 1
ATOM 4213 C CA . PRO A 1 509 ? -11.016 -25.469 -23.906 1 84 509 PRO A CA 1
ATOM 4214 C C . PRO A 1 509 ? -10.008 -26.484 -24.406 1 84 509 PRO A C 1
ATOM 4216 O O . PRO A 1 509 ? -9.125 -26.141 -25.203 1 84 509 PRO A O 1
ATOM 4219 N N . LEU A 1 510 ? -10.102 -27.688 -23.984 1 88.44 510 LEU A N 1
ATOM 4220 C CA . LEU A 1 510 ? -9.172 -28.734 -24.391 1 88.44 510 LEU A CA 1
ATOM 4221 C C . LEU A 1 510 ? -9.414 -29.141 -25.844 1 88.44 510 LEU A C 1
ATOM 4223 O O . LEU A 1 510 ? -8.461 -29.297 -26.609 1 88.44 510 LEU A O 1
ATOM 4227 N N . VAL A 1 511 ? -10.672 -29.203 -26.203 1 89.12 511 VAL A N 1
ATOM 4228 C CA . VAL A 1 511 ? -11.023 -29.547 -27.578 1 89.12 511 VAL A CA 1
ATOM 4229 C C . VAL A 1 511 ? -10.539 -28.453 -28.531 1 89.12 511 VAL A C 1
ATOM 4231 O O . VAL A 1 511 ? -9.992 -28.75 -29.594 1 89.12 511 VAL A O 1
ATOM 4234 N N . SER A 1 512 ? -10.766 -27.312 -28.125 1 89.19 512 SER A N 1
ATOM 4235 C CA . SER A 1 512 ? -10.305 -26.188 -28.922 1 89.19 512 SER A CA 1
ATOM 4236 C C . SER A 1 512 ? -8.789 -26.234 -29.125 1 89.19 512 SER A C 1
ATOM 4238 O O . SER A 1 512 ? -8.297 -25.953 -30.219 1 89.19 512 SER A O 1
ATOM 4240 N N . LYS A 1 513 ? -8.062 -26.594 -28.141 1 90.31 513 LYS A N 1
ATOM 4241 C CA . LYS A 1 513 ? -6.609 -26.672 -28.234 1 90.31 513 LYS A CA 1
ATOM 4242 C C . LYS A 1 513 ? -6.176 -27.844 -29.125 1 90.31 513 LYS A C 1
ATOM 4244 O O . LYS A 1 513 ? -5.219 -27.719 -29.891 1 90.31 513 LYS A O 1
ATOM 4249 N N . ALA A 1 514 ? -6.859 -28.891 -28.953 1 92.56 514 ALA A N 1
ATOM 4250 C CA . ALA A 1 514 ? -6.562 -30.047 -29.797 1 92.56 514 ALA A CA 1
ATOM 4251 C C . ALA A 1 514 ? -6.711 -29.688 -31.281 1 92.56 514 ALA A C 1
ATOM 4253 O O . ALA A 1 514 ? -5.863 -30.047 -32.094 1 92.56 514 ALA A O 1
ATOM 4254 N N . ILE A 1 515 ? -7.734 -28.953 -31.562 1 93 515 ILE A N 1
ATOM 4255 C CA . ILE A 1 515 ? -7.984 -28.531 -32.938 1 93 515 ILE A CA 1
ATOM 4256 C C . ILE A 1 515 ? -6.875 -27.594 -33.375 1 93 515 ILE A C 1
ATOM 4258 O O . ILE A 1 515 ? -6.336 -27.734 -34.5 1 93 515 ILE A O 1
ATOM 4262 N N . PHE A 1 516 ? -6.543 -26.75 -32.625 1 92.25 516 PHE A N 1
ATOM 4263 C CA . PHE A 1 516 ? -5.52 -25.766 -32.938 1 92.25 516 PHE A CA 1
ATOM 4264 C C . PHE A 1 516 ? -4.195 -26.453 -33.25 1 92.25 516 PHE A C 1
ATOM 4266 O O . PHE A 1 516 ? -3.584 -26.172 -34.281 1 92.25 516 PHE A O 1
ATOM 4273 N N . PHE A 1 517 ? -3.703 -27.328 -32.406 1 93.75 517 PHE A N 1
ATOM 4274 C CA . PHE A 1 517 ? -2.41 -27.969 -32.625 1 93.75 517 PHE A CA 1
ATOM 4275 C C . PHE A 1 517 ? -2.436 -28.875 -33.844 1 93.75 517 PHE A C 1
ATOM 4277 O O . PHE A 1 517 ? -1.461 -28.922 -34.594 1 93.75 517 PHE A O 1
ATOM 4284 N N . SER A 1 518 ? -3.533 -29.469 -34.031 1 94.94 518 SER A N 1
ATOM 4285 C CA . SER A 1 518 ? -3.67 -30.328 -35.188 1 94.94 518 SER A CA 1
ATOM 4286 C C . SER A 1 518 ? -3.664 -29.531 -36.5 1 94.94 518 SER A C 1
ATOM 4288 O O . SER A 1 518 ? -3.02 -29.922 -37.469 1 94.94 518 SER A O 1
ATOM 4290 N N . GLU A 1 519 ? -4.32 -28.422 -36.406 1 94.88 519 GLU A N 1
ATOM 4291 C CA . GLU A 1 519 ? -4.336 -27.562 -37.594 1 94.88 519 GLU A CA 1
ATOM 4292 C C . GLU A 1 519 ? -2.955 -26.969 -37.875 1 94.88 519 GLU A C 1
ATOM 4294 O O . GLU A 1 519 ? -2.562 -26.797 -39.031 1 94.88 519 GLU A O 1
ATOM 4299 N N . ALA A 1 520 ? -2.332 -26.719 -36.844 1 93.81 520 ALA A N 1
ATOM 4300 C CA . ALA A 1 520 ? -0.97 -26.203 -36.969 1 93.81 520 ALA A CA 1
ATOM 4301 C C . ALA A 1 520 ? -0.072 -27.234 -37.656 1 93.81 520 ALA A C 1
ATOM 4303 O O . ALA A 1 520 ? 0.776 -26.875 -38.5 1 93.81 520 ALA A O 1
ATOM 4304 N N . MET A 1 521 ? -0.228 -28.469 -37.375 1 94.94 521 MET A N 1
ATOM 4305 C CA . MET A 1 521 ? 0.537 -29.531 -38 1 94.94 521 MET A CA 1
ATOM 4306 C C . MET A 1 521 ? 0.154 -29.703 -39.469 1 94.94 521 MET A C 1
ATOM 4308 O O . MET A 1 521 ? 1.021 -29.891 -40.312 1 94.94 521 MET A O 1
ATOM 4312 N N . LEU A 1 522 ? -1.144 -29.531 -39.688 1 95 522 LEU A N 1
ATOM 4313 C CA . LEU A 1 522 ? -1.67 -29.719 -41.031 1 95 522 LEU A CA 1
ATOM 4314 C C . LEU A 1 522 ? -1.248 -28.562 -41.938 1 95 522 LEU A C 1
ATOM 4316 O O . LEU A 1 522 ? -1.139 -28.734 -43.156 1 95 522 LEU A O 1
ATOM 4320 N N . ASN A 1 523 ? -0.961 -27.438 -41.375 1 93.81 523 ASN A N 1
ATOM 4321 C CA . ASN A 1 523 ? -0.599 -26.25 -42.156 1 93.81 523 ASN A CA 1
ATOM 4322 C C . ASN A 1 523 ? 0.915 -26.078 -42.25 1 93.81 523 ASN A C 1
ATOM 4324 O O . ASN A 1 523 ? 1.402 -25.031 -42.656 1 93.81 523 ASN A O 1
ATOM 4328 N N . ASP A 1 524 ? 1.566 -27.125 -41.844 1 93.5 524 ASP A N 1
ATOM 4329 C CA . ASP A 1 524 ? 3.02 -27.094 -41.969 1 93.5 524 ASP A CA 1
ATOM 4330 C C . ASP A 1 524 ? 3.445 -27 -43.438 1 93.5 524 ASP A C 1
ATOM 4332 O O . ASP A 1 524 ? 3.148 -27.906 -44.219 1 93.5 524 ASP A O 1
ATOM 4336 N N . ARG A 1 525 ? 4.191 -26 -43.812 1 92.12 525 ARG A N 1
ATOM 4337 C CA . ARG A 1 525 ? 4.535 -25.703 -45.188 1 92.12 525 ARG A CA 1
ATOM 4338 C C . ARG A 1 525 ? 5.391 -26.797 -45.781 1 92.12 525 ARG A C 1
ATOM 4340 O O . ARG A 1 525 ? 5.207 -27.172 -46.969 1 92.12 525 ARG A O 1
ATOM 4347 N N . TYR A 1 526 ? 6.363 -27.219 -45.062 1 93.06 526 TYR A N 1
ATOM 4348 C CA . TYR A 1 526 ? 7.246 -28.266 -45.562 1 93.06 526 TYR A CA 1
ATOM 4349 C C . TYR A 1 526 ? 6.473 -29.547 -45.844 1 93.06 526 TYR A C 1
ATOM 4351 O O . TYR A 1 526 ? 6.676 -30.203 -46.875 1 93.06 526 TYR A O 1
ATOM 4359 N N . LEU A 1 527 ? 5.617 -29.891 -44.906 1 93.06 527 LEU A N 1
ATOM 4360 C CA . LEU A 1 527 ? 4.809 -31.094 -45.031 1 93.06 527 LEU A CA 1
ATOM 4361 C C . LEU A 1 527 ? 3.926 -31.016 -46.281 1 93.06 527 LEU A C 1
ATOM 4363 O O . LEU A 1 527 ? 3.83 -32 -47.031 1 93.06 527 LEU A O 1
ATOM 4367 N N . ILE A 1 528 ? 3.32 -29.906 -46.531 1 92.94 528 ILE A N 1
ATOM 4368 C CA . ILE A 1 528 ? 2.416 -29.719 -47.656 1 92.94 528 ILE A CA 1
ATOM 4369 C C . ILE A 1 528 ? 3.207 -29.75 -48.969 1 92.94 528 ILE A C 1
ATOM 4371 O O . ILE A 1 528 ? 2.836 -30.453 -49.906 1 92.94 528 ILE A O 1
ATOM 4375 N N . LYS A 1 529 ? 4.336 -29.094 -49 1 93.5 529 LYS A N 1
ATOM 4376 C CA . LYS A 1 529 ? 5.141 -28.984 -50.188 1 93.5 529 LYS A CA 1
ATOM 4377 C C . LYS A 1 529 ? 5.773 -30.312 -50.562 1 93.5 529 LYS A C 1
ATOM 4379 O O . LYS A 1 529 ? 5.859 -30.672 -51.75 1 93.5 529 LYS A O 1
ATOM 4384 N N . THR A 1 530 ? 6.18 -31.047 -49.594 1 93.12 530 THR A N 1
ATOM 4385 C CA . THR A 1 530 ? 6.996 -32.219 -49.812 1 93.12 530 THR A CA 1
ATOM 4386 C C . THR A 1 530 ? 6.117 -33.438 -50.031 1 93.12 530 THR A C 1
ATOM 4388 O O . THR A 1 530 ? 6.461 -34.344 -50.812 1 93.12 530 THR A O 1
ATOM 4391 N N . TYR A 1 531 ? 4.965 -33.469 -49.375 1 92.94 531 TYR A N 1
ATOM 4392 C CA . TYR A 1 531 ? 4.258 -34.75 -49.375 1 92.94 531 TYR A CA 1
ATOM 4393 C C . TYR A 1 53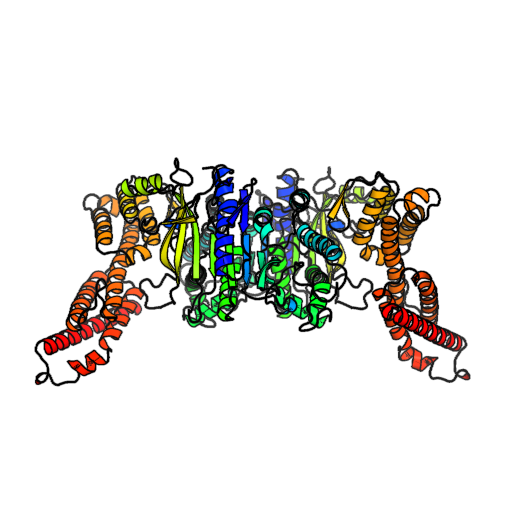1 ? 2.842 -34.594 -49.938 1 92.94 531 TYR A C 1
ATOM 4395 O O . TYR A 1 531 ? 2.229 -35.562 -50.375 1 92.94 531 TYR A O 1
ATOM 4403 N N . MET A 1 532 ? 2.311 -33.438 -49.938 1 90.75 532 MET A N 1
ATOM 4404 C CA . MET A 1 532 ? 0.913 -33.281 -50.344 1 90.75 532 MET A CA 1
ATOM 4405 C C . MET A 1 532 ? 0.804 -32.719 -51.75 1 90.75 532 MET A C 1
ATOM 4407 O O . MET A 1 532 ? -0.153 -33.031 -52.469 1 90.75 532 MET A O 1
ATOM 4411 N N . THR A 1 533 ? 1.715 -31.969 -52.219 1 90.31 533 THR A N 1
ATOM 4412 C CA . THR A 1 533 ? 1.657 -31.281 -53.5 1 90.31 533 THR A CA 1
ATOM 4413 C C . THR A 1 533 ? 2.07 -32.25 -54.625 1 90.31 533 THR A C 1
ATOM 4415 O O . THR A 1 533 ? 1.433 -32.281 -55.688 1 90.31 533 THR A O 1
ATOM 4418 N N . PRO A 1 534 ? 3.18 -32.969 -54.375 1 90.94 534 PRO A N 1
ATOM 4419 C CA . PRO A 1 534 ? 3.604 -33.844 -55.469 1 90.94 534 PRO A CA 1
ATOM 4420 C C . PRO A 1 534 ? 2.58 -34.969 -55.781 1 90.94 534 PRO A C 1
ATOM 4422 O O . PRO A 1 534 ? 1.785 -35.312 -54.906 1 90.94 534 PRO A O 1
ATOM 4425 N N . LYS A 1 535 ? 2.65 -35.469 -57.031 1 89.25 535 LYS A N 1
ATOM 4426 C CA . LYS A 1 535 ? 1.787 -36.594 -57.406 1 89.25 535 LYS A CA 1
ATOM 4427 C C . LYS A 1 535 ? 2.195 -37.875 -56.656 1 89.25 535 LYS A C 1
ATOM 4429 O O . LYS A 1 535 ? 3.346 -38 -56.25 1 89.25 535 LYS A O 1
ATOM 4434 N N . GLU A 1 536 ? 1.295 -38.719 -56.469 1 86.06 536 GLU A N 1
ATOM 4435 C CA . GLU A 1 536 ? 1.478 -39.906 -55.656 1 86.06 536 GLU A CA 1
ATOM 4436 C C . GLU A 1 536 ? 2.615 -40.781 -56.188 1 86.06 536 GLU A C 1
ATOM 4438 O O . GLU A 1 536 ? 3.322 -41.438 -55.406 1 86.06 536 GLU A O 1
ATOM 4443 N N . ASP A 1 537 ? 2.74 -40.75 -57.531 1 87.06 537 ASP A N 1
ATOM 4444 C CA . ASP A 1 537 ? 3.732 -41.594 -58.156 1 87.06 537 ASP A CA 1
ATOM 4445 C C . ASP A 1 537 ? 5.145 -41.062 -57.938 1 87.06 537 ASP A C 1
ATOM 4447 O O . ASP A 1 537 ? 6.125 -41.812 -58.094 1 87.06 537 ASP A O 1
ATOM 4451 N N . GLN A 1 538 ? 5.215 -39.844 -57.5 1 91.75 538 GLN A N 1
ATOM 4452 C CA . GLN A 1 538 ? 6.508 -39.219 -57.281 1 91.75 538 GLN A CA 1
ATOM 4453 C C . GLN A 1 538 ? 6.965 -39.375 -55.844 1 91.75 538 GLN A C 1
ATOM 4455 O O . GLN A 1 538 ? 8.078 -39 -55.5 1 91.75 538 GLN A O 1
ATOM 4460 N N . LEU A 1 539 ? 6.172 -40 -55.031 1 89.88 539 LEU A N 1
ATOM 4461 C CA . LEU A 1 539 ? 6.473 -40.125 -53.625 1 89.88 539 LEU A CA 1
ATOM 4462 C C . LEU A 1 539 ? 7.059 -41.469 -53.281 1 89.88 539 LEU A C 1
ATOM 4464 O O . LEU A 1 539 ? 6.777 -42.469 -53.969 1 89.88 539 LEU A O 1
ATOM 4468 N N . THR A 1 540 ? 7.902 -41.531 -52.344 1 91.56 540 THR A N 1
ATOM 4469 C CA . THR A 1 540 ? 8.406 -42.781 -51.812 1 91.56 540 THR A CA 1
ATOM 4470 C C . THR A 1 540 ? 7.324 -43.5 -51.031 1 91.56 540 THR A C 1
ATOM 4472 O O . THR A 1 540 ? 6.246 -42.969 -50.781 1 91.56 540 THR A O 1
ATOM 4475 N N . GLN A 1 541 ? 7.551 -44.719 -50.594 1 90.25 541 GLN A N 1
ATOM 4476 C CA . GLN A 1 541 ? 6.59 -45.469 -49.812 1 90.25 541 GLN A CA 1
ATOM 4477 C C . GLN A 1 541 ? 6.254 -44.75 -48.5 1 90.25 541 GLN A C 1
ATOM 4479 O O . GLN A 1 541 ? 5.094 -44.688 -48.094 1 90.25 541 GLN A O 1
ATOM 4484 N N . ASN A 1 542 ? 7.316 -44.188 -47.969 1 91.06 542 ASN A N 1
ATOM 4485 C CA . ASN A 1 542 ? 7.117 -43.375 -46.75 1 91.06 542 ASN A CA 1
ATOM 4486 C C . ASN A 1 542 ? 6.273 -42.156 -47.031 1 91.06 542 ASN A C 1
ATOM 4488 O O . ASN A 1 542 ? 5.449 -41.75 -46.219 1 91.06 542 ASN A O 1
ATOM 4492 N N . GLY A 1 543 ? 6.438 -41.625 -48.156 1 93.38 543 GLY A N 1
ATOM 4493 C CA . GLY A 1 543 ? 5.684 -40.469 -48.531 1 93.38 543 GLY A CA 1
ATOM 4494 C C . GLY A 1 543 ? 4.203 -40.719 -48.719 1 93.38 543 GLY A C 1
ATOM 4495 O O . GLY A 1 543 ? 3.363 -39.906 -48.344 1 93.38 543 GLY A O 1
ATOM 4496 N N . VAL A 1 544 ? 3.949 -41.875 -49.219 1 93.19 544 VAL A N 1
ATOM 4497 C CA . VAL A 1 544 ? 2.557 -42.25 -49.438 1 93.19 544 VAL A CA 1
ATOM 4498 C C . VAL A 1 544 ? 1.87 -42.469 -48.094 1 93.19 544 VAL A C 1
ATOM 4500 O O . VAL A 1 544 ? 0.711 -42.094 -47.906 1 93.19 544 VAL A O 1
ATOM 4503 N N . THR A 1 545 ? 2.6 -43.125 -47.219 1 94.06 545 THR A N 1
ATOM 4504 C CA . THR A 1 545 ? 2.059 -43.344 -45.875 1 94.06 545 THR A CA 1
ATOM 4505 C C . THR A 1 545 ? 1.799 -42 -45.156 1 94.06 545 THR A C 1
ATOM 4507 O O . THR A 1 545 ? 0.789 -41.844 -44.469 1 94.06 545 THR A O 1
ATOM 4510 N N . ILE A 1 546 ? 2.67 -41.062 -45.312 1 95.5 546 ILE A N 1
ATOM 4511 C CA . ILE A 1 546 ? 2.529 -39.719 -44.75 1 95.5 546 ILE A CA 1
ATOM 4512 C C . ILE A 1 546 ? 1.262 -39.062 -45.281 1 95.5 546 ILE A C 1
ATOM 4514 O O . ILE A 1 546 ? 0.504 -38.438 -44.5 1 95.5 546 ILE A O 1
ATOM 4518 N N . ARG A 1 547 ? 1.059 -39.156 -46.5 1 94.38 547 ARG A N 1
ATOM 4519 C CA . ARG A 1 547 ? -0.118 -38.562 -47.125 1 94.38 547 ARG A CA 1
ATOM 4520 C C . ARG A 1 547 ? -1.4 -39.188 -46.594 1 94.38 547 ARG A C 1
ATOM 4522 O O . ARG A 1 547 ? -2.389 -38.5 -46.375 1 94.38 547 ARG A O 1
ATOM 4529 N N . LYS A 1 548 ? -1.404 -40.469 -46.438 1 94.56 548 LYS A N 1
ATOM 4530 C CA . LYS A 1 548 ? -2.562 -41.188 -45.875 1 94.56 548 LYS A CA 1
ATOM 4531 C C . LYS A 1 548 ? -2.85 -40.688 -44.438 1 94.56 548 LYS A C 1
ATOM 4533 O O . LYS A 1 548 ? -4.004 -40.469 -44.094 1 94.56 548 LYS A O 1
ATOM 4538 N N . LEU A 1 549 ? -1.846 -40.656 -43.688 1 96.06 549 LEU A N 1
ATOM 4539 C CA . LEU A 1 549 ? -1.984 -40.219 -42.312 1 96.06 549 LEU A CA 1
ATOM 4540 C C . LEU A 1 549 ? -2.439 -38.781 -42.219 1 96.06 549 LEU A C 1
ATOM 4542 O O . LEU A 1 549 ? -3.205 -38.406 -41.344 1 96.06 549 LEU A O 1
ATOM 4546 N N . TYR A 1 550 ? -1.932 -37.938 -43.094 1 96.31 550 TYR A N 1
ATOM 4547 C CA . TYR A 1 550 ? -2.346 -36.531 -43.219 1 96.31 550 TYR A CA 1
ATOM 4548 C C . TYR A 1 550 ? -3.846 -36.438 -43.469 1 96.31 550 TYR A C 1
ATOM 4550 O O . TYR A 1 550 ? -4.539 -35.656 -42.781 1 96.31 550 TYR A O 1
ATOM 4558 N N . ARG A 1 551 ? -4.332 -37.188 -44.406 1 94.56 551 ARG A N 1
ATOM 4559 C CA . ARG A 1 551 ? -5.754 -37.188 -44.719 1 94.56 551 ARG A CA 1
ATOM 4560 C C . ARG A 1 551 ? -6.582 -37.656 -43.531 1 94.56 551 ARG A C 1
ATOM 4562 O O . ARG A 1 551 ? -7.676 -37.156 -43.281 1 94.56 551 ARG A O 1
ATOM 4569 N N . ARG A 1 552 ? -6.02 -38.656 -42.906 1 95.81 552 ARG A N 1
ATOM 4570 C CA . ARG A 1 552 ? -6.703 -39.156 -41.719 1 95.81 552 ARG A CA 1
ATOM 4571 C C . ARG A 1 552 ? -6.773 -38.094 -40.625 1 95.81 552 ARG A C 1
ATOM 4573 O O . ARG A 1 552 ? -7.793 -37.969 -39.938 1 95.81 552 ARG A O 1
ATOM 4580 N N . LEU A 1 553 ? -5.719 -37.438 -40.438 1 96.56 553 LEU A N 1
ATOM 4581 C CA . LEU A 1 553 ? -5.68 -36.344 -39.438 1 96.56 553 LEU A CA 1
ATOM 4582 C C . LEU A 1 553 ? -6.688 -35.281 -39.781 1 96.56 553 LEU A C 1
ATOM 4584 O O . LEU A 1 553 ? -7.348 -34.719 -38.906 1 96.56 553 LEU A O 1
ATOM 4588 N N . VAL A 1 554 ? -6.793 -34.906 -41.062 1 96 554 VAL A N 1
ATOM 4589 C CA . VAL A 1 554 ? -7.766 -33.906 -41.5 1 96 554 VAL A CA 1
ATOM 4590 C C . VAL A 1 554 ? -9.18 -34.375 -41.125 1 96 554 VAL A C 1
ATOM 4592 O O . VAL A 1 554 ? -9.977 -33.594 -40.625 1 96 554 VAL A O 1
ATOM 4595 N N . SER A 1 555 ? -9.445 -35.625 -41.375 1 94.94 555 SER A N 1
ATOM 4596 C CA . SER A 1 555 ? -10.766 -36.156 -41.062 1 94.94 555 SER A CA 1
ATOM 4597 C C . SER A 1 555 ? -11.07 -36.094 -39.594 1 94.94 555 SER A C 1
ATOM 4599 O O . SER A 1 555 ? -12.188 -35.781 -39.188 1 94.94 555 SER A O 1
ATOM 4601 N N . LEU A 1 556 ? -10.117 -36.469 -38.844 1 95.19 556 LEU A N 1
ATOM 4602 C CA . LEU A 1 556 ? -10.281 -36.469 -37.406 1 95.19 556 LEU A CA 1
ATOM 4603 C C . LEU A 1 556 ? -10.508 -35.031 -36.906 1 95.19 556 LEU A C 1
ATOM 4605 O O . LEU A 1 556 ? -11.328 -34.812 -36 1 95.19 556 LEU A O 1
ATOM 4609 N N . VAL A 1 557 ? -9.797 -34.094 -37.406 1 95.38 557 VAL A N 1
ATOM 4610 C CA . VAL A 1 557 ? -9.938 -32.688 -37 1 95.38 557 VAL A CA 1
ATOM 4611 C C . VAL A 1 557 ? -11.336 -32.188 -37.375 1 95.38 557 VAL A C 1
ATOM 4613 O O . VAL A 1 557 ? -11.977 -31.469 -36.594 1 95.38 557 VAL A O 1
ATOM 4616 N N . ASP A 1 558 ? -11.789 -32.531 -38.5 1 94.31 558 ASP A N 1
ATOM 4617 C CA . ASP A 1 558 ? -13.133 -32.156 -38.938 1 94.31 558 ASP A CA 1
ATOM 4618 C C . ASP A 1 558 ? -14.195 -32.719 -38 1 94.31 558 ASP A C 1
ATOM 4620 O O . ASP A 1 558 ? -15.195 -32.094 -37.719 1 94.31 558 ASP A O 1
ATOM 4624 N N . GLU A 1 559 ? -13.953 -33.906 -37.656 1 92.19 559 GLU A N 1
ATOM 4625 C CA . GLU A 1 559 ? -14.875 -34.531 -36.719 1 92.19 559 GLU A CA 1
ATOM 4626 C C . GLU A 1 559 ? -14.891 -33.812 -35.375 1 92.19 559 GLU A C 1
ATOM 4628 O O . GLU A 1 559 ? -15.953 -33.594 -34.781 1 92.19 559 GLU A O 1
ATOM 4633 N N . LEU A 1 560 ? -13.789 -33.469 -34.938 1 92.25 560 LEU A N 1
ATOM 4634 C CA . LEU A 1 560 ? -13.695 -32.719 -33.688 1 92.25 560 LEU A CA 1
ATOM 4635 C C . LEU A 1 560 ? -14.398 -31.359 -33.812 1 92.25 560 LEU A C 1
ATOM 4637 O O . LEU A 1 560 ? -15.055 -30.906 -32.875 1 92.25 560 LEU A O 1
ATOM 4641 N N . LYS A 1 561 ? -14.219 -30.75 -34.844 1 92.62 561 LYS A N 1
ATOM 4642 C CA . LYS A 1 561 ? -14.898 -29.469 -35.094 1 92.62 561 LYS A CA 1
ATOM 4643 C C . LYS A 1 561 ? -16.406 -29.656 -35.094 1 92.62 561 LYS A C 1
ATOM 4645 O O . LYS A 1 561 ? -17.141 -28.797 -34.594 1 92.62 561 LYS A O 1
ATOM 4650 N N . ALA A 1 562 ? -16.812 -30.688 -35.625 1 90.5 562 ALA A N 1
ATOM 4651 C CA . ALA A 1 562 ? -18.25 -30.984 -35.656 1 90.5 562 ALA A CA 1
ATOM 4652 C C . ALA A 1 562 ? -18.766 -31.219 -34.219 1 90.5 562 ALA A C 1
ATOM 4654 O O . ALA A 1 562 ? -19.859 -30.75 -33.875 1 90.5 562 ALA A O 1
ATOM 4655 N N . ILE A 1 563 ? -18.016 -31.953 -33.5 1 88.12 563 ILE A N 1
ATOM 4656 C CA . ILE A 1 563 ? -18.391 -32.219 -32.125 1 88.12 563 ILE A CA 1
ATOM 4657 C C . ILE A 1 563 ? -18.469 -30.891 -31.344 1 88.12 563 ILE A C 1
ATOM 4659 O O . ILE A 1 563 ? -19.406 -30.672 -30.594 1 88.12 563 ILE A O 1
ATOM 4663 N N . ARG A 1 564 ? -17.422 -30.125 -31.5 1 89.38 564 ARG A N 1
ATOM 4664 C CA . ARG A 1 564 ? -17.391 -28.844 -30.812 1 89.38 564 ARG A CA 1
ATOM 4665 C C . ARG A 1 564 ? -18.578 -27.969 -31.203 1 89.38 564 ARG A C 1
ATOM 4667 O O . ARG A 1 564 ? -19.188 -27.328 -30.344 1 89.38 564 ARG A O 1
ATOM 4674 N N . LYS A 1 565 ? -18.953 -27.906 -32.438 1 87 565 LYS A N 1
ATOM 4675 C CA . LYS A 1 565 ? -20.094 -27.141 -32.938 1 87 565 LYS A CA 1
ATOM 4676 C C . LYS A 1 565 ? -21.406 -27.641 -32.312 1 87 565 LYS A C 1
ATOM 4678 O O . LYS A 1 565 ? -22.266 -26.844 -31.938 1 87 565 LYS A O 1
ATOM 4683 N N . THR A 1 566 ? -21.547 -28.875 -32.25 1 84.44 566 THR A N 1
ATOM 4684 C CA . THR A 1 566 ? -22.75 -29.469 -31.703 1 84.44 566 THR A CA 1
ATOM 4685 C C . THR A 1 566 ? -22.891 -29.172 -30.219 1 84.44 566 THR A C 1
ATOM 4687 O O . THR A 1 566 ? -23.984 -28.891 -29.734 1 84.44 566 THR A O 1
ATOM 4690 N N . LYS A 1 567 ? -21.797 -29.234 -29.531 1 82.62 567 LYS A N 1
ATOM 4691 C CA . LYS A 1 567 ? -21.828 -29.031 -28.094 1 82.62 567 LYS A CA 1
ATOM 4692 C C . LYS A 1 567 ? -22 -27.547 -27.75 1 82.62 567 LYS A C 1
ATOM 4694 O O . LYS A 1 567 ? -22.609 -27.219 -26.734 1 82.62 567 LYS A O 1
ATOM 4699 N N . THR A 1 568 ? -21.391 -26.703 -28.469 1 74.12 568 THR A N 1
ATOM 4700 C CA . THR A 1 568 ? -21.531 -25.266 -28.234 1 74.12 568 THR A CA 1
ATOM 4701 C C . THR A 1 568 ? -22.938 -24.812 -28.578 1 74.12 568 THR A C 1
ATOM 4703 O O . THR A 1 568 ? -23.469 -23.875 -27.969 1 74.12 568 THR A O 1
ATOM 4706 N N . GLU A 1 569 ? -23.578 -25.344 -29.594 1 62.69 569 GLU A N 1
ATOM 4707 C CA . GLU A 1 569 ? -24.938 -25.031 -29.984 1 62.69 569 GLU A CA 1
ATOM 4708 C C . GLU A 1 569 ? -25.969 -25.703 -29.078 1 62.69 569 GLU A C 1
ATOM 4710 O O . GLU A 1 569 ? -27.109 -25.234 -28.969 1 62.69 569 GLU A O 1
ATOM 4715 N N . ALA A 1 570 ? -25.609 -26.562 -28.281 1 60.09 570 ALA A N 1
ATOM 4716 C CA . ALA A 1 570 ? -26.531 -27.203 -27.344 1 60.09 570 ALA A CA 1
ATOM 4717 C C . ALA A 1 570 ? -26.547 -26.469 -26 1 60.09 570 ALA A C 1
ATOM 4719 O O . ALA A 1 570 ? -25.531 -25.938 -25.578 1 60.09 570 ALA A O 1
ATOM 4720 N N . MET B 1 1 ? -22.391 3.934 30.062 1 82.44 1 MET B N 1
ATOM 4721 C CA . MET B 1 1 ? -23.312 3.367 29.078 1 82.44 1 MET B CA 1
ATOM 4722 C C . MET B 1 1 ? -22.688 2.178 28.359 1 82.44 1 MET B C 1
ATOM 4724 O O . MET B 1 1 ? -21.484 2.174 28.094 1 82.44 1 MET B O 1
ATOM 4728 N N . LYS B 1 2 ? -23.484 1.215 28.141 1 90.5 2 LYS B N 1
ATOM 4729 C CA . LYS B 1 2 ? -23.016 0.067 27.359 1 90.5 2 LYS B CA 1
ATOM 4730 C C . LYS B 1 2 ? -22.984 0.39 25.875 1 90.5 2 LYS B C 1
ATOM 4732 O O . LYS B 1 2 ? -23.891 1.039 25.344 1 90.5 2 LYS B O 1
ATOM 4737 N N . TRP B 1 3 ? -21.891 0.019 25.266 1 93.56 3 TRP B N 1
ATOM 4738 C CA . TRP B 1 3 ? -21.703 0.365 23.859 1 93.56 3 TRP B CA 1
ATOM 4739 C C . TRP B 1 3 ? -22.828 -0.212 23 1 93.56 3 TRP B C 1
ATOM 4741 O O . TRP B 1 3 ? -23.188 0.361 21.969 1 93.56 3 TRP B O 1
ATOM 4751 N N . GLN B 1 4 ? -23.484 -1.288 23.391 1 92.69 4 GLN B N 1
ATOM 4752 C CA . GLN B 1 4 ? -24.547 -1.96 22.656 1 92.69 4 GLN B CA 1
ATOM 4753 C C . GLN B 1 4 ? -25.766 -1.064 22.516 1 92.69 4 GLN B C 1
ATOM 4755 O O . GLN B 1 4 ? -26.547 -1.212 21.562 1 92.69 4 GLN B O 1
ATOM 4760 N N . ASN B 1 5 ? -25.891 -0.149 23.406 1 93.44 5 ASN B N 1
ATOM 4761 C CA . ASN B 1 5 ? -27.062 0.727 23.406 1 93.44 5 ASN B CA 1
ATOM 4762 C C . ASN B 1 5 ? -26.797 2.025 22.656 1 93.44 5 ASN B C 1
ATOM 4764 O O . ASN B 1 5 ? -27.688 2.848 22.484 1 93.44 5 ASN B O 1
ATOM 4768 N N . ALA B 1 6 ? -25.609 2.148 22.188 1 96.31 6 ALA B N 1
ATOM 4769 C CA . ALA B 1 6 ? -25.266 3.377 21.484 1 96.31 6 ALA B CA 1
ATOM 4770 C C . ALA B 1 6 ? -26.156 3.576 20.266 1 96.31 6 ALA B C 1
ATOM 4772 O O . ALA B 1 6 ? -26.391 2.639 19.5 1 96.31 6 ALA B O 1
ATOM 4773 N N . PHE B 1 7 ? -26.766 4.801 20.172 1 97.31 7 PHE B N 1
ATOM 4774 C CA . PHE B 1 7 ? -27.531 5.277 19.031 1 97.31 7 PHE B CA 1
ATOM 4775 C C . PHE B 1 7 ? -28.844 4.488 18.891 1 97.31 7 PHE B C 1
ATOM 4777 O O . PHE B 1 7 ? -29.359 4.332 17.797 1 97.31 7 PHE B O 1
ATOM 4784 N N . SER B 1 8 ? -29.297 3.939 19.953 1 95.06 8 SER B N 1
ATOM 4785 C CA . SER B 1 8 ? -30.516 3.154 19.953 1 95.06 8 SER B CA 1
ATOM 4786 C C . SER B 1 8 ? -31.75 4.051 19.844 1 95.06 8 SER B C 1
ATOM 4788 O O . SER B 1 8 ? -32.844 3.578 19.531 1 95.06 8 SER B O 1
ATOM 4790 N N . LYS B 1 9 ? -31.578 5.336 20.016 1 95 9 LYS B N 1
ATOM 4791 C CA . LYS B 1 9 ? -32.719 6.242 20.031 1 95 9 LYS B CA 1
ATOM 4792 C C . LYS B 1 9 ? -32.75 7.102 18.766 1 95 9 LYS B C 1
ATOM 4794 O O . LYS B 1 9 ? -33.438 8.117 18.719 1 95 9 LYS B O 1
ATOM 4799 N N . ILE B 1 10 ? -31.969 6.801 17.797 1 95.25 10 ILE B N 1
ATOM 4800 C CA . ILE B 1 10 ? -32.031 7.504 16.516 1 95.25 10 ILE B CA 1
ATOM 4801 C C . ILE B 1 10 ? -33.281 7.07 15.758 1 95.25 10 ILE B C 1
ATOM 4803 O O . ILE B 1 10 ? -33.469 5.891 15.453 1 95.25 10 ILE B O 1
ATOM 4807 N N . PRO B 1 11 ? -34.156 7.941 15.352 1 92.94 11 PRO B N 1
ATOM 4808 C CA . PRO B 1 11 ? -35.469 7.586 14.781 1 92.94 11 PRO B CA 1
ATOM 4809 C C . PRO B 1 11 ? -35.344 6.887 13.43 1 92.94 11 PRO B C 1
ATOM 4811 O O . PRO B 1 11 ? -36.188 6.082 13.062 1 92.94 11 PRO B O 1
ATOM 4814 N N . THR B 1 12 ? -34.344 7.145 12.727 1 93.25 12 THR B N 1
ATOM 4815 C CA . THR B 1 12 ? -34.219 6.648 11.359 1 93.25 12 THR B CA 1
ATOM 4816 C C . THR B 1 12 ? -33.625 5.246 11.344 1 93.25 12 THR B C 1
ATOM 4818 O O . THR B 1 12 ? -33.531 4.621 10.289 1 93.25 12 THR B O 1
ATOM 4821 N N . PHE B 1 13 ? -33.312 4.746 12.578 1 94.62 13 PHE B N 1
ATOM 4822 C CA . PHE B 1 13 ? -32.656 3.438 12.648 1 94.62 13 PHE B CA 1
ATOM 4823 C C . PHE B 1 13 ? -33.438 2.502 13.57 1 94.62 13 PHE B C 1
ATOM 4825 O O . PHE B 1 13 ? -34.125 2.953 14.484 1 94.62 13 PHE B O 1
ATOM 4832 N N . LYS B 1 14 ? -33.344 1.26 13.203 1 93.88 14 LYS B N 1
ATOM 4833 C CA . LYS B 1 14 ? -33.812 0.191 14.078 1 93.88 14 LYS B CA 1
ATOM 4834 C C . LYS B 1 14 ? -32.656 -0.504 14.773 1 93.88 14 LYS B C 1
ATOM 4836 O O . LYS B 1 14 ? -31.656 -0.852 14.125 1 93.88 14 LYS B O 1
ATOM 4841 N N . THR B 1 15 ? -32.812 -0.62 16.078 1 92.94 15 THR B N 1
ATOM 4842 C CA . THR B 1 15 ? -31.766 -1.296 16.844 1 92.94 15 THR B CA 1
ATOM 4843 C C . THR B 1 15 ? -32.219 -2.711 17.219 1 92.94 15 THR B C 1
ATOM 4845 O O . THR B 1 15 ? -33.25 -2.904 17.844 1 92.94 15 THR B O 1
ATOM 4848 N N . LEU B 1 16 ? -31.391 -3.613 16.844 1 90.62 16 LEU B N 1
ATOM 4849 C CA . LEU B 1 16 ? -31.656 -5.004 17.188 1 90.62 16 LEU B CA 1
ATOM 4850 C C . LEU B 1 16 ? -31.156 -5.312 18.594 1 90.62 16 LEU B C 1
ATOM 4852 O O . LEU B 1 16 ? -30.406 -4.531 19.172 1 90.62 16 LEU B O 1
ATOM 4856 N N . LYS B 1 17 ? -31.531 -6.496 19.062 1 85.38 17 LYS B N 1
ATOM 4857 C CA . LYS B 1 17 ? -31.125 -6.926 20.406 1 85.38 17 LYS B CA 1
ATOM 4858 C C . LYS B 1 17 ? -29.625 -7.133 20.484 1 85.38 17 LYS B C 1
ATOM 4860 O O . LYS B 1 17 ? -29 -6.895 21.516 1 85.38 17 LYS B O 1
ATOM 4865 N N . SER B 1 18 ? -29.078 -7.449 19.422 1 84.69 18 SER B N 1
ATOM 4866 C CA . SER B 1 18 ? -27.641 -7.699 19.344 1 84.69 18 SER B CA 1
ATOM 4867 C C . SER B 1 18 ? -26.859 -6.391 19.281 1 84.69 18 SER B C 1
ATOM 4869 O O . SER B 1 18 ? -25.625 -6.395 19.375 1 84.69 18 SER B O 1
ATOM 4871 N N . GLY B 1 19 ? -27.578 -5.305 19.156 1 90 19 GLY B N 1
ATOM 4872 C CA . GLY B 1 19 ? -26.922 -4.008 19.078 1 90 19 GLY B CA 1
ATOM 4873 C C . GLY B 1 19 ? -26.719 -3.508 17.672 1 90 19 GLY B C 1
ATOM 4874 O O . GLY B 1 19 ? -26.344 -2.355 17.453 1 90 19 GLY B O 1
ATOM 4875 N N . HIS B 1 20 ? -27.031 -4.363 16.703 1 93.81 20 HIS B N 1
ATOM 4876 C CA . HIS B 1 20 ? -26.828 -3.984 15.312 1 93.81 20 HIS B CA 1
ATOM 4877 C C . HIS B 1 20 ? -27.859 -2.941 14.875 1 93.81 20 HIS B C 1
ATOM 4879 O O . HIS B 1 20 ? -28.984 -2.939 15.359 1 93.81 20 HIS B O 1
ATOM 4885 N N . LEU B 1 21 ? -27.438 -2.061 14.023 1 95 21 LEU B N 1
ATOM 4886 C CA . LEU B 1 21 ? -28.281 -0.976 13.531 1 95 21 LEU B CA 1
ATOM 4887 C C . LEU B 1 21 ? -28.75 -1.253 12.102 1 95 21 LEU B C 1
ATOM 4889 O O . LEU B 1 21 ? -27.953 -1.691 11.266 1 95 21 LEU B O 1
ATOM 4893 N N . LEU B 1 22 ? -30.047 -1.027 11.883 1 95 22 LEU B N 1
ATOM 4894 C CA . LEU B 1 22 ? -30.625 -1.18 10.555 1 95 22 LEU B CA 1
ATOM 4895 C C . LEU B 1 22 ? -31.328 0.104 10.117 1 95 22 LEU B C 1
ATOM 4897 O O . LEU B 1 22 ? -32 0.745 10.914 1 95 22 LEU B O 1
ATOM 4901 N N . PRO B 1 23 ? -31.078 0.442 8.859 1 95.19 23 PRO B N 1
ATOM 4902 C CA . PRO B 1 23 ? -31.844 1.592 8.391 1 95.19 23 PRO B CA 1
ATOM 4903 C C . PRO B 1 23 ? -33.344 1.269 8.203 1 95.19 23 PRO B C 1
ATOM 4905 O O . PRO B 1 23 ? -33.688 0.199 7.695 1 95.19 23 PRO B O 1
ATOM 4908 N N . LYS B 1 24 ? -34.219 2.148 8.547 1 93.88 24 LYS B N 1
ATOM 4909 C CA . LYS B 1 24 ? -35.656 1.94 8.422 1 93.88 24 LYS B CA 1
ATOM 4910 C C . LYS B 1 24 ? -36.125 2.119 6.98 1 93.88 24 LYS B C 1
ATOM 4912 O O . LYS B 1 24 ? -37.156 1.599 6.586 1 93.88 24 LYS B O 1
ATOM 4917 N N . SER B 1 25 ? -35.375 2.92 6.254 1 94.12 25 SER B N 1
ATOM 4918 C CA . SER B 1 25 ? -35.656 3.158 4.84 1 94.12 25 SER B CA 1
ATOM 4919 C C . SER B 1 25 ? -34.406 2.934 3.988 1 94.12 25 SER B C 1
ATOM 4921 O O . SER B 1 25 ? -33.281 3.055 4.48 1 94.12 25 SER B O 1
ATOM 4923 N N . PRO B 1 26 ? -34.688 2.559 2.76 1 94.19 26 PRO B N 1
ATOM 4924 C CA . PRO B 1 26 ? -33.531 2.395 1.878 1 94.19 26 PRO B CA 1
ATOM 4925 C C . PRO B 1 26 ? -32.688 3.666 1.76 1 94.19 26 PRO B C 1
ATOM 4927 O O . PRO B 1 26 ? -33.219 4.77 1.753 1 94.19 26 PRO B O 1
ATOM 4930 N N . LEU B 1 27 ? -31.391 3.467 1.689 1 96.75 27 LEU B N 1
ATOM 4931 C CA . LEU B 1 27 ? -30.469 4.582 1.539 1 96.75 27 LEU B CA 1
ATOM 4932 C C . LEU B 1 27 ? -30.219 4.883 0.066 1 96.75 27 LEU B C 1
ATOM 4934 O O . LEU B 1 27 ? -29.75 4.016 -0.68 1 96.75 27 LEU B O 1
ATOM 4938 N N . ARG B 1 28 ? -30.469 6.168 -0.323 1 95.88 28 ARG B N 1
ATOM 4939 C CA . ARG B 1 28 ? -30.438 6.465 -1.751 1 95.88 28 ARG B CA 1
ATOM 4940 C C . ARG B 1 28 ? -29.453 7.598 -2.055 1 95.88 28 ARG B C 1
ATOM 4942 O O . ARG B 1 28 ? -29.141 7.852 -3.217 1 95.88 28 ARG B O 1
ATOM 4949 N N . ASP B 1 29 ? -29.031 8.195 -1.072 1 94.69 29 ASP B N 1
ATOM 4950 C CA . ASP B 1 29 ? -28.078 9.281 -1.289 1 94.69 29 ASP B CA 1
ATOM 4951 C C . ASP B 1 29 ? -26.859 9.141 -0.386 1 94.69 29 ASP B C 1
ATOM 4953 O O . ASP B 1 29 ? -26.938 8.516 0.673 1 94.69 29 ASP B O 1
ATOM 4957 N N . LEU B 1 30 ? -25.766 9.742 -0.84 1 96.31 30 LEU B N 1
ATOM 4958 C CA . LEU B 1 30 ? -24.484 9.594 -0.165 1 96.31 30 LEU B CA 1
ATOM 4959 C C . LEU B 1 30 ? -24.531 10.211 1.23 1 96.31 30 LEU B C 1
ATOM 4961 O O . LEU B 1 30 ? -23.859 9.734 2.145 1 96.31 30 LEU B O 1
ATOM 4965 N N . ASP B 1 31 ? -25.328 11.273 1.379 1 94.44 31 ASP B N 1
ATOM 4966 C CA . ASP B 1 31 ? -25.406 11.914 2.689 1 94.44 31 ASP B CA 1
ATOM 4967 C C . ASP B 1 31 ? -26.094 11 3.701 1 94.44 31 ASP B C 1
ATOM 4969 O O . ASP B 1 31 ? -25.672 10.898 4.852 1 94.44 31 ASP B O 1
ATOM 4973 N N . GLU B 1 32 ? -27.125 10.391 3.232 1 95.62 32 GLU B N 1
ATOM 4974 C CA . GLU B 1 32 ? -27.828 9.422 4.086 1 95.62 32 GLU B CA 1
ATOM 4975 C C . GLU B 1 32 ? -26.922 8.242 4.426 1 95.62 32 GLU B C 1
ATOM 4977 O O . GLU B 1 32 ? -26.891 7.785 5.566 1 95.62 32 GLU B O 1
ATOM 4982 N N . LEU B 1 33 ? -26.266 7.82 3.426 1 97.75 33 LEU B N 1
ATOM 4983 C CA . LEU B 1 33 ? -25.328 6.715 3.639 1 97.75 33 LEU B CA 1
ATOM 4984 C C . LEU B 1 33 ? -24.234 7.102 4.629 1 97.75 33 LEU B C 1
ATOM 4986 O O . LEU B 1 33 ? -23.906 6.328 5.527 1 97.75 33 LEU B O 1
ATOM 4990 N N . ARG B 1 34 ? -23.641 8.219 4.445 1 97.19 34 ARG B N 1
ATOM 4991 C CA . ARG B 1 34 ? -22.578 8.711 5.316 1 97.19 34 ARG B CA 1
ATOM 4992 C C . ARG B 1 34 ? -23.031 8.719 6.773 1 97.19 34 ARG B C 1
ATOM 4994 O O . ARG B 1 34 ? -22.312 8.25 7.656 1 97.19 34 ARG B O 1
ATOM 5001 N N . ARG B 1 35 ? -24.188 9.211 7.02 1 95.88 35 ARG B N 1
ATOM 5002 C CA . ARG B 1 35 ? -24.719 9.281 8.375 1 95.88 35 ARG B CA 1
ATOM 5003 C C . ARG B 1 35 ? -24.891 7.891 8.977 1 95.88 35 ARG B C 1
ATOM 5005 O O . ARG B 1 35 ? -24.5 7.656 10.125 1 95.88 35 ARG B O 1
ATOM 5012 N N . PHE B 1 36 ? -25.453 7.098 8.227 1 97.56 36 PHE B N 1
ATOM 5013 C CA . PHE B 1 36 ? -25.641 5.719 8.664 1 97.56 36 PHE B CA 1
ATOM 5014 C C . PHE B 1 36 ? -24.297 5.074 9 1 97.56 36 PHE B C 1
ATOM 5016 O O . PHE B 1 36 ? -24.141 4.48 10.07 1 97.56 36 PHE B O 1
ATOM 5023 N N . LEU B 1 37 ? -23.328 5.18 8.102 1 98.25 37 LEU B N 1
ATOM 5024 C CA . LEU B 1 37 ? -22 4.586 8.281 1 98.25 37 LEU B CA 1
ATOM 5025 C C . LEU B 1 37 ? -21.281 5.211 9.477 1 98.25 37 LEU B C 1
ATOM 5027 O O . LEU B 1 37 ? -20.547 4.527 10.188 1 98.25 37 LEU B O 1
ATOM 5031 N N . ASP B 1 38 ? -21.453 6.492 9.672 1 97.94 38 ASP B N 1
ATOM 5032 C CA . ASP B 1 38 ? -20.844 7.148 10.828 1 97.94 38 ASP B CA 1
ATOM 5033 C C . ASP B 1 38 ? -21.219 6.441 12.125 1 97.94 38 ASP B C 1
ATOM 5035 O O . ASP B 1 38 ? -20.359 6.094 12.93 1 97.94 38 ASP B O 1
ATOM 5039 N N . PHE B 1 39 ? -22.422 6.238 12.25 1 98 39 PHE B N 1
ATOM 5040 C CA . PHE B 1 39 ? -22.906 5.684 13.508 1 98 39 PHE B CA 1
ATOM 5041 C C . PHE B 1 39 ? -22.453 4.234 13.664 1 98 39 PHE B C 1
ATOM 5043 O O . PHE B 1 39 ? -22.094 3.807 14.766 1 98 39 PHE B O 1
ATOM 5050 N N . ILE B 1 40 ? -22.5 3.523 12.57 1 98 40 ILE B N 1
ATOM 5051 C CA . ILE B 1 40 ? -22.047 2.139 12.633 1 98 40 ILE B CA 1
ATOM 5052 C C . ILE B 1 40 ? -20.562 2.098 12.984 1 98 40 ILE B C 1
ATOM 5054 O O . ILE B 1 40 ? -20.141 1.34 13.859 1 98 40 ILE B O 1
ATOM 5058 N N . HIS B 1 41 ? -19.781 2.875 12.328 1 98.06 41 HIS B N 1
ATOM 5059 C CA . HIS B 1 41 ? -18.344 2.881 12.539 1 98.06 41 HIS B CA 1
ATOM 5060 C C . HIS B 1 41 ? -17.984 3.363 13.945 1 98.06 41 HIS B C 1
ATOM 5062 O O . HIS B 1 41 ? -17.094 2.816 14.594 1 98.06 41 HIS B O 1
ATOM 5068 N N . ILE B 1 42 ? -18.656 4.371 14.383 1 97.94 42 ILE B N 1
ATOM 5069 C CA . ILE B 1 42 ? -18.422 4.852 15.742 1 97.94 42 ILE B CA 1
ATOM 5070 C C . ILE B 1 42 ? -18.719 3.734 16.734 1 97.94 42 ILE B C 1
ATOM 5072 O O . ILE B 1 42 ? -17.906 3.461 17.641 1 97.94 42 ILE B O 1
ATOM 5076 N N . LYS B 1 43 ? -19.812 3.141 16.547 1 97.31 43 LYS B N 1
ATOM 5077 C CA . LYS B 1 43 ? -20.297 2.137 17.5 1 97.31 43 LYS B CA 1
ATOM 5078 C C . LYS B 1 43 ? -19.375 0.917 17.516 1 97.31 43 LYS B C 1
ATOM 5080 O O . LYS B 1 43 ? -18.891 0.515 18.578 1 97.31 43 LYS B O 1
ATOM 5085 N N . PHE B 1 44 ? -19.047 0.419 16.391 1 96.81 44 PHE B N 1
ATOM 5086 C CA . PHE B 1 44 ? -18.406 -0.891 16.344 1 96.81 44 PHE B CA 1
ATOM 5087 C C . PHE B 1 44 ? -16.891 -0.751 16.25 1 96.81 44 PHE B C 1
ATOM 5089 O O . PHE B 1 44 ? -16.156 -1.685 16.562 1 96.81 44 PHE B O 1
ATOM 5096 N N . CYS B 1 45 ? -16.438 0.395 15.805 1 96.75 45 CYS B N 1
ATOM 5097 C CA . CYS B 1 45 ? -15 0.494 15.562 1 96.75 45 CYS B CA 1
ATOM 5098 C C . CYS B 1 45 ? -14.344 1.451 16.547 1 96.75 45 CYS B C 1
ATOM 5100 O O . CYS B 1 45 ? -13.117 1.508 16.656 1 96.75 45 CYS B O 1
ATOM 5102 N N . LEU B 1 46 ? -15.109 2.205 17.25 1 96.69 46 LEU B N 1
ATOM 5103 C CA . LEU B 1 46 ? -14.539 3.098 18.266 1 96.69 46 LEU B CA 1
ATOM 5104 C C . LEU B 1 46 ? -15.047 2.746 19.656 1 96.69 46 LEU B C 1
ATOM 5106 O O . LEU B 1 46 ? -14.266 2.369 20.531 1 96.69 46 LEU B O 1
ATOM 5110 N N . LEU B 1 47 ? -16.328 2.697 19.844 1 97 47 LEU B N 1
ATOM 5111 C CA . LEU B 1 47 ? -16.922 2.523 21.172 1 97 47 LEU B CA 1
ATOM 5112 C C . LEU B 1 47 ? -16.719 1.099 21.672 1 97 47 LEU B C 1
ATOM 5114 O O . LEU B 1 47 ? -16.344 0.892 22.828 1 97 47 LEU B O 1
ATOM 5118 N N . LYS B 1 48 ? -17 0.151 20.859 1 95.88 48 LYS B N 1
ATOM 5119 C CA . LYS B 1 48 ? -16.844 -1.242 21.266 1 95.88 48 LYS B CA 1
ATOM 5120 C C . LYS B 1 48 ? -15.398 -1.54 21.672 1 95.88 48 LYS B C 1
ATOM 5122 O O . LYS B 1 48 ? -15.148 -2.02 22.781 1 95.88 48 LYS B O 1
ATOM 5127 N N . PRO B 1 49 ? -14.469 -1.261 20.828 1 95.31 49 PRO B N 1
ATOM 5128 C CA . PRO B 1 49 ? -13.086 -1.489 21.266 1 95.31 49 PRO B CA 1
ATOM 5129 C C . PRO B 1 49 ? -12.734 -0.706 22.531 1 95.31 49 PRO B C 1
ATOM 5131 O O . PRO B 1 49 ? -11.992 -1.201 23.391 1 95.31 49 PRO B O 1
ATOM 5134 N N . TYR B 1 50 ? -13.195 0.501 22.672 1 95.5 50 TYR B N 1
ATOM 5135 C CA . TYR B 1 50 ? -12.961 1.307 23.875 1 95.5 50 TYR B CA 1
ATOM 5136 C C . TYR B 1 50 ? -13.453 0.587 25.125 1 95.5 50 TYR B C 1
ATOM 5138 O O . TYR B 1 50 ? -12.805 0.62 26.172 1 95.5 50 TYR B O 1
ATOM 5146 N N . ALA B 1 51 ? -14.547 -0.074 24.984 1 94.5 51 ALA B N 1
ATOM 5147 C CA . ALA B 1 51 ? -15.18 -0.739 26.109 1 94.5 51 ALA B CA 1
ATOM 5148 C C . ALA B 1 51 ? -14.539 -2.096 26.391 1 94.5 51 ALA B C 1
ATOM 5150 O O . ALA B 1 51 ? -14.477 -2.545 27.531 1 94.5 51 ALA B O 1
ATOM 5151 N N . GLU B 1 52 ? -14.023 -2.723 25.344 1 93.19 52 GLU B N 1
ATOM 5152 C CA . GLU B 1 52 ? -13.625 -4.121 25.484 1 93.19 52 GLU B CA 1
ATOM 5153 C C . GLU B 1 52 ? -12.109 -4.25 25.609 1 93.19 52 GLU B C 1
ATOM 5155 O O . GLU B 1 52 ? -11.609 -5.219 26.188 1 93.19 52 GLU B O 1
ATOM 5160 N N . ILE B 1 53 ? -11.469 -3.379 25.062 1 90.38 53 ILE B N 1
ATOM 5161 C CA . ILE B 1 53 ? -10.023 -3.512 25.047 1 90.38 53 ILE B CA 1
ATOM 5162 C C . ILE B 1 53 ? -9.414 -2.605 26.125 1 90.38 53 ILE B C 1
ATOM 5164 O O . ILE B 1 53 ? -9.641 -1.392 26.109 1 90.38 53 ILE B O 1
ATOM 5168 N N . LYS B 1 54 ? -8.617 -3.266 26.891 1 86.81 54 LYS B N 1
ATOM 5169 C CA . LYS B 1 54 ? -7.941 -2.518 27.953 1 86.81 54 LYS B CA 1
ATOM 5170 C C . LYS B 1 54 ? -6.844 -1.624 27.375 1 86.81 54 LYS B C 1
ATOM 5172 O O . LYS B 1 54 ? -6.047 -2.066 26.547 1 86.81 54 LYS B O 1
ATOM 5177 N N . GLY B 1 55 ? -6.879 -0.369 27.828 1 83.38 55 GLY B N 1
ATOM 5178 C CA . GLY B 1 55 ? -5.844 0.555 27.391 1 83.38 55 GLY B CA 1
ATOM 5179 C C . GLY B 1 55 ? -6.102 1.134 26.016 1 83.38 55 GLY B C 1
ATOM 5180 O O . GLY B 1 55 ? -5.164 1.452 25.281 1 83.38 55 GLY B O 1
ATOM 5181 N N . TYR B 1 56 ? -7.289 1.219 25.672 1 88.56 56 TYR B N 1
ATOM 5182 C CA . TYR B 1 56 ? -7.637 1.841 24.406 1 88.56 56 TYR B CA 1
ATOM 5183 C C . TYR B 1 56 ? -7.012 3.227 24.281 1 88.56 56 TYR B C 1
ATOM 5185 O O . TYR B 1 56 ? -7.113 4.043 25.203 1 88.56 56 TYR B O 1
ATOM 5193 N N . PRO B 1 57 ? -6.367 3.473 23.203 1 85.69 57 PRO B N 1
ATOM 5194 C CA . PRO B 1 57 ? -5.711 4.766 23.016 1 85.69 57 PRO B CA 1
ATOM 5195 C C . PRO B 1 57 ? -6.691 5.879 22.656 1 85.69 57 PRO B C 1
ATOM 5197 O O . PRO B 1 57 ? -6.996 6.086 21.484 1 85.69 57 PRO B O 1
ATOM 5200 N N . VAL B 1 58 ? -7.082 6.609 23.594 1 86 58 VAL B N 1
ATOM 5201 C CA . VAL B 1 58 ? -7.977 7.734 23.344 1 86 58 VAL B CA 1
ATOM 5202 C C . VAL B 1 58 ? -7.203 8.867 22.688 1 86 58 VAL B C 1
ATOM 5204 O O . VAL B 1 58 ? -6.008 9.047 22.922 1 86 58 VAL B O 1
ATOM 5207 N N . VAL B 1 59 ? -7.914 9.625 21.875 1 85.88 59 VAL B N 1
ATOM 5208 C CA . VAL B 1 59 ? -7.281 10.688 21.109 1 85.88 59 VAL B CA 1
ATOM 5209 C C . VAL B 1 59 ? -7.34 12 21.891 1 85.88 59 VAL B C 1
ATOM 5211 O O . VAL B 1 59 ? -8.383 12.344 22.453 1 85.88 59 VAL B O 1
ATOM 5214 N N . ASP B 1 60 ? -6.219 12.609 21.875 1 80 60 ASP B N 1
ATOM 5215 C CA . ASP B 1 60 ? -6.223 13.961 22.406 1 80 60 ASP B CA 1
ATOM 5216 C C . ASP B 1 60 ? -6.91 14.93 21.453 1 80 60 ASP B C 1
ATOM 5218 O O . ASP B 1 60 ? -6.684 14.875 20.234 1 80 60 ASP B O 1
ATOM 5222 N N . ALA B 1 61 ? -7.781 15.734 22.031 1 79.31 61 ALA B N 1
ATOM 5223 C CA . ALA B 1 61 ? -8.523 16.672 21.188 1 79.31 61 ALA B CA 1
ATOM 5224 C C . ALA B 1 61 ? -7.582 17.469 20.297 1 79.31 61 ALA B C 1
ATOM 5226 O O . ALA B 1 61 ? -7.922 17.781 19.141 1 79.31 61 ALA B O 1
ATOM 5227 N N . ARG B 1 62 ? -6.484 17.688 20.688 1 72.81 62 ARG B N 1
ATOM 5228 C CA . ARG B 1 62 ? -5.516 18.516 19.984 1 72.81 62 ARG B CA 1
ATOM 5229 C C . ARG B 1 62 ? -4.945 17.766 18.781 1 72.81 62 ARG B C 1
ATOM 5231 O O . ARG B 1 62 ? -4.422 18.391 17.844 1 72.81 62 ARG B O 1
ATOM 5238 N N . ASP B 1 63 ? -5.059 16.484 18.828 1 77.56 63 ASP B N 1
ATOM 5239 C CA . ASP B 1 63 ? -4.566 15.68 17.719 1 77.56 63 ASP B CA 1
ATOM 5240 C C . ASP B 1 63 ? -5.469 15.836 16.484 1 77.56 63 ASP B C 1
ATOM 5242 O O . ASP B 1 63 ? -5.094 15.461 15.383 1 77.56 63 ASP B O 1
ATOM 5246 N N . LEU B 1 64 ? -6.57 16.406 16.797 1 85.06 64 LEU B N 1
ATOM 5247 C CA . LEU B 1 64 ? -7.512 16.594 15.695 1 85.06 64 LEU B CA 1
ATOM 5248 C C . LEU B 1 64 ? -7.262 17.922 14.992 1 85.06 64 LEU B C 1
ATOM 5250 O O . LEU B 1 64 ? -7.855 18.203 13.953 1 85.06 64 LEU B O 1
ATOM 5254 N N . LEU B 1 65 ? -6.383 18.656 15.562 1 77.5 65 LEU B N 1
ATOM 5255 C CA . LEU B 1 65 ? -5.961 19.875 14.867 1 77.5 65 LEU B CA 1
ATOM 5256 C C . LEU B 1 65 ? -5.055 19.531 13.688 1 77.5 65 LEU B C 1
ATOM 5258 O O . LEU B 1 65 ? -4.293 18.562 13.742 1 77.5 65 LEU B O 1
ATOM 5262 N N . PRO B 1 66 ? -5.301 20.297 12.641 1 69.75 66 PRO B N 1
ATOM 5263 C CA . PRO B 1 66 ? -4.484 19.984 11.469 1 69.75 66 PRO B CA 1
ATOM 5264 C C . PRO B 1 66 ? -2.984 20.031 11.758 1 69.75 66 PRO B C 1
ATOM 5266 O O . PRO B 1 66 ? -2.479 21.047 12.258 1 69.75 66 PRO B O 1
ATOM 5269 N N . SER B 1 67 ? -2.51 18.859 12.289 1 60.94 67 SER B N 1
ATOM 5270 C CA . SER B 1 67 ? -1.092 18.828 12.625 1 60.94 67 SER B CA 1
ATOM 5271 C C . SER B 1 67 ? -0.309 17.938 11.664 1 60.94 67 SER B C 1
ATOM 5273 O O . SER B 1 67 ? -0.889 17.078 11 1 60.94 67 SER B O 1
ATOM 5275 N N . PHE B 1 68 ? 0.999 18.297 11.469 1 56.66 68 PHE B N 1
ATOM 5276 C CA . PHE B 1 68 ? 1.994 17.672 10.602 1 56.66 68 PHE B CA 1
ATOM 5277 C C . PHE B 1 68 ? 2.578 16.422 11.258 1 56.66 68 PHE B C 1
ATOM 5279 O O . PHE B 1 68 ? 3.348 15.695 10.625 1 56.66 68 PHE B O 1
ATOM 5286 N N . GLU B 1 69 ? 2.197 16.172 12.539 1 55.94 69 GLU B N 1
ATOM 5287 C CA . GLU B 1 69 ? 3.055 15.172 13.156 1 55.94 69 GLU B CA 1
ATOM 5288 C C . GLU B 1 69 ? 2.51 13.766 12.93 1 55.94 69 GLU B C 1
ATOM 5290 O O . GLU B 1 69 ? 1.319 13.516 13.125 1 55.94 69 GLU B O 1
ATOM 5295 N N . PRO B 1 70 ? 3.355 12.977 12.344 1 57.22 70 PRO B N 1
ATOM 5296 C CA . PRO B 1 70 ? 2.955 11.578 12.148 1 57.22 70 PRO B CA 1
ATOM 5297 C C . PRO B 1 70 ? 2.811 10.82 13.469 1 57.22 70 PRO B C 1
ATOM 5299 O O . PRO B 1 70 ? 3.566 11.07 14.414 1 57.22 70 PRO B O 1
ATOM 5302 N N . SER B 1 71 ? 1.633 10.32 13.773 1 57.47 71 SER B N 1
ATOM 5303 C CA . SER B 1 71 ? 1.532 9.375 14.875 1 57.47 71 SER B CA 1
ATOM 5304 C C . SER B 1 71 ? 2.17 8.039 14.516 1 57.47 71 SER B C 1
ATOM 5306 O O . SER B 1 71 ? 1.765 7.391 13.547 1 57.47 71 SER B O 1
ATOM 5308 N N . LEU B 1 72 ? 3.309 7.605 15.172 1 60.47 72 LEU B N 1
ATOM 5309 C CA . LEU B 1 72 ? 4.129 6.5 14.695 1 60.47 72 LEU B CA 1
ATOM 5310 C C . LEU B 1 72 ? 3.775 5.203 15.414 1 60.47 72 LEU B C 1
ATOM 5312 O O . LEU B 1 72 ? 4.312 4.141 15.094 1 60.47 72 LEU B O 1
ATOM 5316 N N . THR B 1 73 ? 2.723 5.27 16.391 1 63.56 73 THR B N 1
ATOM 5317 C CA . THR B 1 73 ? 2.441 3.992 17.031 1 63.56 73 THR B CA 1
ATOM 5318 C C . THR B 1 73 ? 1.261 3.297 16.375 1 63.56 73 THR B C 1
ATOM 5320 O O . THR B 1 73 ? 0.201 3.898 16.188 1 63.56 73 THR B O 1
ATOM 5323 N N . GLU B 1 74 ? 1.481 2.045 15.992 1 70.75 74 GLU B N 1
ATOM 5324 C CA . GLU B 1 74 ? 0.402 1.274 15.383 1 70.75 74 GLU B CA 1
ATOM 5325 C C . GLU B 1 74 ? -0.186 0.271 16.375 1 70.75 74 GLU B C 1
ATOM 5327 O O . GLU B 1 74 ? 0.547 -0.352 17.141 1 70.75 74 GLU B O 1
ATOM 5332 N N . PHE B 1 75 ? -1.562 0.167 16.391 1 77 75 PHE B N 1
ATOM 5333 C CA . PHE B 1 75 ? -2.299 -0.799 17.188 1 77 75 PHE B CA 1
ATOM 5334 C C . PHE B 1 75 ? -2.971 -1.842 16.312 1 77 75 PHE B C 1
ATOM 5336 O O . PHE B 1 75 ? -4.152 -1.716 15.977 1 77 75 PHE B O 1
ATOM 5343 N N . PRO B 1 76 ? -2.223 -2.869 16.031 1 74.44 76 PRO B N 1
ATOM 5344 C CA . PRO B 1 76 ? -2.717 -3.836 15.039 1 74.44 76 PRO B CA 1
ATOM 5345 C C . PRO B 1 76 ? -3.941 -4.605 15.531 1 74.44 76 PRO B C 1
ATOM 5347 O O . PRO B 1 76 ? -4.684 -5.176 14.727 1 74.44 76 PRO B O 1
ATOM 5350 N N . GLU B 1 77 ? -4.156 -4.633 16.797 1 82.44 77 GLU B N 1
ATOM 5351 C CA . GLU B 1 77 ? -5.273 -5.387 17.359 1 82.44 77 GLU B CA 1
ATOM 5352 C C . GLU B 1 77 ? -6.586 -4.625 17.203 1 82.44 77 GLU B C 1
ATOM 5354 O O . GLU B 1 77 ? -7.664 -5.203 17.359 1 82.44 77 GLU B O 1
ATOM 5359 N N . LEU B 1 78 ? -6.453 -3.414 16.922 1 90 78 LEU B N 1
ATOM 5360 C CA . LEU B 1 78 ? -7.648 -2.584 16.812 1 90 78 LEU B CA 1
ATOM 5361 C C . LEU B 1 78 ? -8.188 -2.586 15.375 1 90 78 LEU B C 1
ATOM 5363 O O . LEU B 1 78 ? -7.422 -2.76 14.422 1 90 78 LEU B O 1
ATOM 5367 N N . PRO B 1 79 ? -9.461 -2.42 15.258 1 92.31 79 PRO B N 1
ATOM 5368 C CA . PRO B 1 79 ? -10.039 -2.416 13.906 1 92.31 79 PRO B CA 1
ATOM 5369 C C . PRO B 1 79 ? -9.5 -1.286 13.039 1 92.31 79 PRO B C 1
ATOM 5371 O O . PRO B 1 79 ? -9.227 -0.19 13.531 1 92.31 79 PRO B O 1
ATOM 5374 N N . GLY B 1 80 ? -9.32 -1.54 11.805 1 91.94 80 GLY B N 1
ATOM 5375 C CA . GLY B 1 80 ? -8.922 -0.592 10.773 1 91.94 80 GLY B CA 1
ATOM 5376 C C . GLY B 1 80 ? -9.469 -0.935 9.406 1 91.94 80 GLY B C 1
ATOM 5377 O O . GLY B 1 80 ? -9.594 -2.111 9.055 1 91.94 80 GLY B O 1
ATOM 5378 N N . PHE B 1 81 ? -9.859 0.116 8.68 1 93.81 81 PHE B N 1
ATOM 5379 C CA . PHE B 1 81 ? -10.406 -0.173 7.363 1 93.81 81 PHE B CA 1
ATOM 5380 C C . PHE B 1 81 ? -10.297 1.045 6.453 1 93.81 81 PHE B C 1
ATOM 5382 O O . PHE B 1 81 ? -9.984 2.145 6.914 1 93.81 81 PHE B O 1
ATOM 5389 N N . SER B 1 82 ? -10.477 0.846 5.199 1 94.31 82 SER B N 1
ATOM 5390 C CA . SER B 1 82 ? -10.75 1.851 4.176 1 94.31 82 SER B CA 1
ATOM 5391 C C . SER B 1 82 ? -11.938 1.444 3.311 1 94.31 82 SER B C 1
ATOM 5393 O O . SER B 1 82 ? -12.234 0.256 3.164 1 94.31 82 SER B O 1
ATOM 5395 N N . MET B 1 83 ? -12.609 2.371 2.877 1 97.44 83 MET B N 1
ATOM 5396 C CA . MET B 1 83 ? -13.75 2.078 2.016 1 97.44 83 MET B CA 1
ATOM 5397 C C . MET B 1 83 ? -14.031 3.24 1.067 1 97.44 83 MET B C 1
ATOM 5399 O O . MET B 1 83 ? -13.594 4.367 1.313 1 97.44 83 MET B O 1
ATOM 5403 N N . VAL B 1 84 ? -14.703 2.947 -0.005 1 97.88 84 VAL B N 1
ATOM 5404 C CA . VAL B 1 84 ? -15.156 3.953 -0.96 1 97.88 84 VAL B CA 1
ATOM 5405 C C . VAL B 1 84 ? -16.609 3.682 -1.348 1 97.88 84 VAL B C 1
ATOM 5407 O O . VAL B 1 84 ? -17.016 2.525 -1.459 1 97.88 84 VAL B O 1
ATOM 5410 N N . ALA B 1 85 ? -17.344 4.691 -1.421 1 98.62 85 ALA B N 1
ATOM 5411 C CA . ALA B 1 85 ? -18.734 4.621 -1.9 1 98.62 85 ALA B CA 1
ATOM 5412 C C . ALA B 1 85 ? -18.953 5.59 -3.061 1 98.62 85 ALA B C 1
ATOM 5414 O O . ALA B 1 85 ? -18.438 6.707 -3.057 1 98.62 85 ALA B O 1
ATOM 5415 N N . PHE B 1 86 ? -19.781 5.164 -4 1 97.69 86 PHE B N 1
ATOM 5416 C CA . PHE B 1 86 ? -20.094 5.984 -5.168 1 97.69 86 PHE B CA 1
ATOM 5417 C C . PHE B 1 86 ? -21.594 6.273 -5.246 1 97.69 86 PHE B C 1
ATOM 5419 O O . PHE B 1 86 ? -22.406 5.398 -4.977 1 97.69 86 PHE B O 1
ATOM 5426 N N . GLY B 1 87 ? -21.906 7.547 -5.582 1 96.69 87 GLY B N 1
ATOM 5427 C CA . GLY B 1 87 ? -23.281 7.93 -5.793 1 96.69 87 GLY B CA 1
ATOM 5428 C C . GLY B 1 87 ? -23.812 7.504 -7.152 1 96.69 87 GLY B C 1
ATOM 5429 O O . GLY B 1 87 ? -24.578 8.242 -7.785 1 96.69 87 GLY B O 1
ATOM 5430 N N . ARG B 1 88 ? -23.359 6.43 -7.641 1 95.94 88 ARG B N 1
ATOM 5431 C CA . ARG B 1 88 ? -23.75 5.828 -8.906 1 95.94 88 ARG B CA 1
ATOM 5432 C C . ARG B 1 88 ? -23.531 4.32 -8.891 1 95.94 88 ARG B C 1
ATOM 5434 O O . ARG B 1 88 ? -22.906 3.789 -7.977 1 95.94 88 ARG B O 1
ATOM 5441 N N . SER B 1 89 ? -24.109 3.684 -9.898 1 94.75 89 SER B N 1
ATOM 5442 C CA . SER B 1 89 ? -23.812 2.268 -10.078 1 94.75 89 SER B CA 1
ATOM 5443 C C . SER B 1 89 ? -22.391 2.066 -10.609 1 94.75 89 SER B C 1
ATOM 5445 O O . SER B 1 89 ? -21.828 2.955 -11.25 1 94.75 89 SER B O 1
ATOM 5447 N N . LEU B 1 90 ? -21.875 0.875 -10.352 1 94.69 90 LEU B N 1
ATOM 5448 C CA . LEU B 1 90 ? -20.516 0.562 -10.781 1 94.69 90 LEU B CA 1
ATOM 5449 C C . LEU B 1 90 ? -20.5 0.076 -12.227 1 94.69 90 LEU B C 1
ATOM 5451 O O . LEU B 1 90 ? -21.438 -0.566 -12.68 1 94.69 90 LEU B O 1
ATOM 5455 N N . ASP B 1 91 ? -19.469 0.507 -12.945 1 92.19 91 ASP B N 1
ATOM 5456 C CA . ASP B 1 91 ? -19.062 -0.07 -14.227 1 92.19 91 ASP B CA 1
ATOM 5457 C C . ASP B 1 91 ? -17.781 -0.889 -14.094 1 92.19 91 ASP B C 1
ATOM 5459 O O . ASP B 1 91 ? -16.688 -0.378 -14.328 1 92.19 91 ASP B O 1
ATOM 5463 N N . TYR B 1 92 ? -18.016 -2.127 -13.789 1 92.62 92 TYR B N 1
ATOM 5464 C CA . TYR B 1 92 ? -16.984 -2.994 -13.227 1 92.62 92 TYR B CA 1
ATOM 5465 C C . TYR B 1 92 ? -15.695 -2.906 -14.031 1 92.62 92 TYR B C 1
ATOM 5467 O O . TYR B 1 92 ? -14.625 -2.68 -13.469 1 92.62 92 TYR B O 1
ATOM 5475 N N . PHE B 1 93 ? -15.766 -3.021 -15.336 1 91.69 93 PHE B N 1
ATOM 5476 C CA . PHE B 1 93 ? -14.578 -3.02 -16.172 1 91.69 93 PHE B CA 1
ATOM 5477 C C . PHE B 1 93 ? -13.969 -1.624 -16.25 1 91.69 93 PHE B C 1
ATOM 5479 O O . PHE B 1 93 ? -12.75 -1.479 -16.328 1 91.69 93 PHE B O 1
ATOM 5486 N N . ASN B 1 94 ? -14.766 -0.601 -16.188 1 90.88 94 ASN B N 1
ATOM 5487 C CA . ASN B 1 94 ? -14.297 0.753 -16.453 1 90.88 94 ASN B CA 1
ATOM 5488 C C . ASN B 1 94 ? -13.898 1.477 -15.18 1 90.88 94 ASN B C 1
ATOM 5490 O O . ASN B 1 94 ? -13.414 2.607 -15.219 1 90.88 94 ASN B O 1
ATOM 5494 N N . GLU B 1 95 ? -14.055 0.775 -14.102 1 93.38 95 GLU B N 1
ATOM 5495 C CA . GLU B 1 95 ? -13.609 1.409 -12.859 1 93.38 95 GLU B CA 1
ATOM 5496 C C . GLU B 1 95 ? -12.102 1.613 -12.859 1 93.38 95 GLU B C 1
ATOM 5498 O O . GLU B 1 95 ? -11.367 0.879 -13.523 1 93.38 95 GLU B O 1
ATOM 5503 N N . ILE B 1 96 ? -11.562 2.512 -12.078 1 91.12 96 ILE B N 1
ATOM 5504 C CA . ILE B 1 96 ? -10.164 2.904 -12.141 1 91.12 96 ILE B CA 1
ATOM 5505 C C . ILE B 1 96 ? -9.391 2.252 -11 1 91.12 96 ILE B C 1
ATOM 5507 O O . ILE B 1 96 ? -8.281 2.686 -10.664 1 91.12 96 ILE B O 1
ATOM 5511 N N . PHE B 1 97 ? -9.898 1.277 -10.32 1 92.81 97 PHE B N 1
ATOM 5512 C CA . PHE B 1 97 ? -9.258 0.524 -9.25 1 92.81 97 PHE B CA 1
ATOM 5513 C C . PHE B 1 97 ? -9.719 -0.927 -9.258 1 92.81 97 PHE B C 1
ATOM 5515 O O . PHE B 1 97 ? -10.664 -1.28 -9.969 1 92.81 97 PHE B O 1
ATOM 5522 N N . GLN B 1 98 ? -9.031 -1.78 -8.516 1 91.06 98 GLN B N 1
ATOM 5523 C CA . GLN B 1 98 ? -9.305 -3.215 -8.516 1 91.06 98 GLN B CA 1
ATOM 5524 C C . GLN B 1 98 ? -10.078 -3.627 -7.27 1 91.06 98 GLN B C 1
ATOM 5526 O O . GLN B 1 98 ? -9.812 -3.137 -6.168 1 91.06 98 GLN B O 1
ATOM 5531 N N . PHE B 1 99 ? -11.047 -4.461 -7.469 1 93 99 PHE B N 1
ATOM 5532 C CA . PHE B 1 99 ? -11.812 -5.039 -6.367 1 93 99 PHE B CA 1
ATOM 5533 C C . PHE B 1 99 ? -12.547 -6.297 -6.82 1 93 99 PHE B C 1
ATOM 5535 O O . PHE B 1 99 ? -12.695 -6.539 -8.023 1 93 99 PHE B O 1
ATOM 5542 N N . ASP B 1 100 ? -12.93 -7.105 -5.867 1 92.19 100 ASP B N 1
ATOM 5543 C CA . ASP B 1 100 ? -13.805 -8.242 -6.148 1 92.19 100 ASP B CA 1
ATOM 5544 C C . ASP B 1 100 ? -15.273 -7.84 -6.078 1 92.19 100 ASP B C 1
ATOM 5546 O O . ASP B 1 100 ? -15.727 -7.293 -5.07 1 92.19 100 ASP B O 1
ATOM 5550 N N . LEU B 1 101 ? -15.961 -8.18 -7.102 1 94.25 101 LEU B N 1
ATOM 5551 C CA . LEU B 1 101 ? -17.344 -7.742 -7.242 1 94.25 101 LEU B CA 1
ATOM 5552 C C . LEU B 1 101 ? -18.281 -8.625 -6.422 1 94.25 101 LEU B C 1
ATOM 5554 O O . LEU B 1 101 ? -18.141 -9.852 -6.406 1 94.25 101 LEU B O 1
ATOM 5558 N N . LEU B 1 102 ? -19.188 -7.98 -5.703 1 94.31 102 LEU B N 1
ATOM 5559 C CA . LEU B 1 102 ? -20.297 -8.664 -5.047 1 94.31 102 LEU B CA 1
ATOM 5560 C C . LEU B 1 102 ? -21.609 -8.406 -5.789 1 94.31 102 LEU B C 1
ATOM 5562 O O . LEU B 1 102 ? -21.703 -7.445 -6.555 1 94.31 102 LEU B O 1
ATOM 5566 N N . HIS B 1 103 ? -22.562 -9.266 -5.535 1 90.62 103 HIS B N 1
ATOM 5567 C CA . HIS B 1 103 ? -23.812 -9.188 -6.277 1 90.62 103 HIS B CA 1
ATOM 5568 C C . HIS B 1 103 ? -25 -9.062 -5.336 1 90.62 103 HIS B C 1
ATOM 5570 O O . HIS B 1 103 ? -24.953 -9.516 -4.195 1 90.62 103 HIS B O 1
ATOM 5576 N N . THR B 1 104 ? -25.969 -8.375 -5.805 1 90.19 104 THR B N 1
ATOM 5577 C CA . THR B 1 104 ? -27.219 -8.234 -5.059 1 90.19 104 THR B CA 1
ATOM 5578 C C . THR B 1 104 ? -28.391 -8.805 -5.852 1 90.19 104 THR B C 1
ATOM 5580 O O . THR B 1 104 ? -28.328 -8.914 -7.078 1 90.19 104 THR B O 1
ATOM 5583 N N . CYS B 1 105 ? -29.406 -9.203 -5.148 1 82.44 105 CYS B N 1
ATOM 5584 C CA . CYS B 1 105 ? -30.594 -9.773 -5.781 1 82.44 105 CYS B CA 1
ATOM 5585 C C . CYS B 1 105 ? -31.375 -8.703 -6.535 1 82.44 105 CYS B C 1
ATOM 5587 O O . CYS B 1 105 ? -32.188 -9.016 -7.398 1 82.44 105 CYS B O 1
ATOM 5589 N N . ARG B 1 106 ? -31.047 -7.523 -6.297 1 76.69 106 ARG B N 1
ATOM 5590 C CA . ARG B 1 106 ? -31.766 -6.418 -6.902 1 76.69 106 ARG B CA 1
ATOM 5591 C C . ARG B 1 106 ? -31.188 -6.051 -8.266 1 76.69 106 ARG B C 1
ATOM 5593 O O . ARG B 1 106 ? -31.75 -5.238 -8.992 1 76.69 106 ARG B O 1
ATOM 5600 N N . ASP B 1 107 ? -29.953 -6.469 -8.547 1 69.31 107 ASP B N 1
ATOM 5601 C CA . ASP B 1 107 ? -29.328 -6.238 -9.852 1 69.31 107 ASP B CA 1
ATOM 5602 C C . ASP B 1 107 ? -29.297 -7.52 -10.68 1 69.31 107 ASP B C 1
ATOM 5604 O O . ASP B 1 107 ? -28.266 -8.203 -10.734 1 69.31 107 ASP B O 1
ATOM 5608 N N . PRO B 1 108 ? -30.453 -8.016 -10.953 1 53.41 108 PRO B N 1
ATOM 5609 C CA . PRO B 1 108 ? -30.438 -9.305 -11.633 1 53.41 108 PRO B CA 1
ATOM 5610 C C . PRO B 1 108 ? -29.578 -9.305 -12.891 1 53.41 108 PRO B C 1
ATOM 5612 O O . PRO B 1 108 ? -29.75 -8.453 -13.766 1 53.41 108 PRO B O 1
ATOM 5615 N N . ASP B 1 109 ? -28.391 -9.227 -12.859 1 51.53 109 ASP B N 1
ATOM 5616 C CA . ASP B 1 109 ? -27.766 -9.531 -14.133 1 51.53 109 ASP B CA 1
ATOM 5617 C C . ASP B 1 109 ? -28.594 -10.539 -14.93 1 51.53 109 ASP B C 1
ATOM 5619 O O . ASP B 1 109 ? -29.359 -11.312 -14.352 1 51.53 109 ASP B O 1
ATOM 5623 N N . SER B 1 110 ? -28.734 -10.164 -16.281 1 45.41 110 SER B N 1
ATOM 5624 C CA . SER B 1 110 ? -29.531 -10.836 -17.297 1 45.41 110 SER B CA 1
ATOM 5625 C C . SER B 1 110 ? -29.453 -12.352 -17.156 1 45.41 110 SER B C 1
ATOM 5627 O O . SER B 1 110 ? -30.234 -13.078 -17.75 1 45.41 110 SER B O 1
ATOM 5629 N N . ARG B 1 111 ? -28.391 -12.852 -16.75 1 40.47 111 ARG B N 1
ATOM 5630 C CA . ARG B 1 111 ? -28.281 -14.281 -17.031 1 40.47 111 ARG B CA 1
ATOM 5631 C C . ARG B 1 111 ? -29.25 -15.086 -16.172 1 40.47 111 ARG B C 1
ATOM 5633 O O . ARG B 1 111 ? -29.453 -16.281 -16.422 1 40.47 111 ARG B O 1
ATOM 5640 N N . VAL B 1 112 ? -29.391 -14.75 -14.883 1 44.06 112 VAL B N 1
ATOM 5641 C CA . VAL B 1 112 ? -30.156 -15.727 -14.125 1 44.06 112 VAL B CA 1
ATOM 5642 C C . VAL B 1 112 ? -31.641 -15.453 -14.281 1 44.06 112 VAL B C 1
ATOM 5644 O O . VAL B 1 112 ? -32.188 -14.57 -13.617 1 44.06 112 VAL B O 1
ATOM 5647 N N . LEU B 1 113 ? -32.125 -15.398 -15.242 1 38.91 113 LEU B N 1
ATOM 5648 C CA . LEU B 1 113 ? -33.531 -15.375 -15.516 1 38.91 113 LEU B CA 1
ATOM 5649 C C . LEU B 1 113 ? -34.281 -16.344 -14.594 1 38.91 113 LEU B C 1
ATOM 5651 O O . LEU B 1 113 ? -35.5 -16.5 -14.711 1 38.91 113 LEU B O 1
ATOM 5655 N N . GLY B 1 114 ? -33.625 -17.344 -13.953 1 39.62 114 GLY B N 1
ATOM 5656 C CA . GLY B 1 114 ? -34.625 -18.266 -13.383 1 39.62 114 GLY B CA 1
ATOM 5657 C C . GLY B 1 114 ? -35.312 -17.719 -12.148 1 39.62 114 GLY B C 1
ATOM 5658 O O . GLY B 1 114 ? -35.125 -16.547 -11.797 1 39.62 114 GLY B O 1
ATOM 5659 N N . GLU B 1 115 ? -36 -18.578 -11.32 1 44.56 115 GLU B N 1
ATOM 5660 C CA . GLU B 1 115 ? -36.812 -18.328 -10.141 1 44.56 115 GLU B CA 1
ATOM 5661 C C . GLU B 1 115 ? -36.031 -17.625 -9.055 1 44.56 115 GLU B C 1
ATOM 5663 O O . GLU B 1 115 ? -34.875 -17.953 -8.812 1 44.56 115 GLU B O 1
ATOM 5668 N N . SER B 1 116 ? -36.469 -16.5 -8.484 1 47.31 116 SER B N 1
ATOM 5669 C CA . SER B 1 116 ? -35.969 -15.523 -7.523 1 47.31 116 SER B CA 1
ATOM 5670 C C . SER B 1 116 ? -35.156 -16.188 -6.43 1 47.31 116 SER B C 1
ATOM 5672 O O . SER B 1 116 ? -34.094 -15.703 -6.055 1 47.31 116 SER B O 1
ATOM 5674 N N . CYS B 1 117 ? -35.719 -17.312 -5.906 1 50.34 117 CYS B N 1
ATOM 5675 C CA . CYS B 1 117 ? -35.156 -17.969 -4.734 1 50.34 117 CYS B CA 1
ATOM 5676 C C . CYS B 1 117 ? -33.812 -18.625 -5.07 1 50.34 117 CYS B C 1
ATOM 5678 O O . CYS B 1 117 ? -32.875 -18.594 -4.27 1 50.34 117 CYS B O 1
ATOM 5680 N N . VAL B 1 118 ? -33.844 -19.312 -6.203 1 48.12 118 VAL B N 1
ATOM 5681 C CA . VAL B 1 118 ? -32.656 -20.062 -6.602 1 48.12 118 VAL B CA 1
ATOM 5682 C C . VAL B 1 118 ? -31.484 -19.094 -6.844 1 48.12 118 VAL B C 1
ATOM 5684 O O . VAL B 1 118 ? -30.344 -19.375 -6.473 1 48.12 118 VAL B O 1
ATOM 5687 N N . LEU B 1 119 ? -31.891 -17.891 -7.09 1 58.19 119 LEU B N 1
ATOM 5688 C CA . LEU B 1 119 ? -30.906 -16.859 -7.418 1 58.19 119 LEU B CA 1
ATOM 5689 C C . LEU B 1 119 ? -30.266 -16.297 -6.152 1 58.19 119 LEU B C 1
ATOM 5691 O O . LEU B 1 119 ? -29.062 -16.078 -6.109 1 58.19 119 LEU B O 1
ATOM 5695 N N . GLU B 1 120 ? -31.156 -16.359 -5.145 1 69.5 120 GLU B N 1
ATOM 5696 C CA . GLU B 1 120 ? -30.672 -15.758 -3.902 1 69.5 120 GLU B CA 1
ATOM 5697 C C . GLU B 1 120 ? -29.609 -16.625 -3.252 1 69.5 120 GLU B C 1
ATOM 5699 O O . GLU B 1 120 ? -28.594 -16.109 -2.766 1 69.5 120 GLU B O 1
ATOM 5704 N N . THR B 1 121 ? -29.922 -17.875 -3.33 1 73.31 121 THR B N 1
ATOM 5705 C CA . THR B 1 121 ? -28.984 -18.797 -2.699 1 73.31 121 THR B CA 1
ATOM 5706 C C . THR B 1 121 ? -27.672 -18.859 -3.484 1 73.31 121 THR B C 1
ATOM 5708 O O . THR B 1 121 ? -26.594 -18.906 -2.896 1 73.31 121 THR B O 1
ATOM 5711 N N . SER B 1 122 ? -27.859 -18.828 -4.777 1 77.19 122 SER B N 1
ATOM 5712 C CA . SER B 1 122 ? -26.672 -18.891 -5.625 1 77.19 122 SER B CA 1
ATOM 5713 C C . SER B 1 122 ? -25.812 -17.625 -5.465 1 77.19 122 SER B C 1
ATOM 5715 O O . SER B 1 122 ? -24.594 -17.719 -5.387 1 77.19 122 SER B O 1
ATOM 5717 N N . LEU B 1 123 ? -26.516 -16.578 -5.312 1 82.62 123 LEU B N 1
ATOM 5718 C CA . LEU B 1 123 ? -25.797 -15.312 -5.152 1 82.62 123 LEU B CA 1
ATOM 5719 C C . LEU B 1 123 ? -25.109 -15.242 -3.791 1 82.62 123 LEU B C 1
ATOM 5721 O O . LEU B 1 123 ? -23.984 -14.75 -3.682 1 82.62 123 LEU B O 1
ATOM 5725 N N . HIS B 1 124 ? -25.844 -15.75 -2.891 1 85.56 124 HIS B N 1
ATOM 5726 C CA . HIS B 1 124 ? -25.281 -15.773 -1.548 1 85.56 124 HIS B CA 1
ATOM 5727 C C . HIS B 1 124 ? -24 -16.609 -1.504 1 85.56 124 HIS B C 1
ATOM 5729 O O . HIS B 1 124 ? -23 -16.188 -0.929 1 85.56 124 HIS B O 1
ATOM 5735 N N . ASP B 1 125 ? -24.109 -17.672 -2.113 1 82.69 125 ASP B N 1
ATOM 5736 C CA . ASP B 1 125 ? -22.953 -18.562 -2.115 1 82.69 125 ASP B CA 1
ATOM 5737 C C . ASP B 1 125 ? -21.766 -17.938 -2.84 1 82.69 125 ASP B C 1
ATOM 5739 O O . ASP B 1 125 ? -20.625 -18.078 -2.41 1 82.69 125 ASP B O 1
ATOM 5743 N N . LYS B 1 126 ? -22.094 -17.281 -3.83 1 83.56 126 LYS B N 1
ATOM 5744 C CA . LYS B 1 126 ? -21.031 -16.594 -4.586 1 83.56 126 LYS B CA 1
ATOM 5745 C C . LYS B 1 126 ? -20.391 -15.5 -3.756 1 83.56 126 LYS B C 1
ATOM 5747 O O . LYS B 1 126 ? -19.156 -15.383 -3.729 1 83.56 126 LYS B O 1
ATOM 5752 N N . ASN B 1 127 ? -21.156 -14.742 -3.109 1 91.88 127 ASN B N 1
ATOM 5753 C CA . ASN B 1 127 ? -20.641 -13.672 -2.268 1 91.88 127 ASN B CA 1
ATOM 5754 C C . ASN B 1 127 ? -19.859 -14.211 -1.07 1 91.88 127 ASN B C 1
ATOM 5756 O O . ASN B 1 127 ? -18.828 -13.656 -0.689 1 91.88 127 ASN B O 1
ATOM 5760 N N . LEU B 1 128 ? -20.422 -15.25 -0.558 1 90.44 128 LEU B N 1
ATOM 5761 C CA . LEU B 1 128 ? -19.75 -15.891 0.567 1 90.44 128 LEU B CA 1
ATOM 5762 C C . LEU B 1 128 ? -18.375 -16.391 0.165 1 90.44 128 LEU B C 1
ATOM 5764 O O . LEU B 1 128 ? -17.406 -16.188 0.891 1 90.44 128 LEU B O 1
ATOM 5768 N N . ALA B 1 129 ? -18.328 -16.953 -0.954 1 84.31 129 ALA B N 1
ATOM 5769 C CA . ALA B 1 129 ? -17.047 -17.469 -1.459 1 84.31 129 ALA B CA 1
ATOM 5770 C C . ALA B 1 129 ? -16.047 -16.344 -1.687 1 84.31 129 ALA B C 1
ATOM 5772 O O . ALA B 1 129 ? -14.859 -16.5 -1.429 1 84.31 129 ALA B O 1
ATOM 5773 N N . CYS B 1 130 ? -16.531 -15.32 -2.113 1 87.81 130 CYS B N 1
ATOM 5774 C CA . CYS B 1 130 ? -15.695 -14.148 -2.355 1 87.81 130 CYS B CA 1
ATOM 5775 C C . CYS B 1 130 ? -15.062 -13.656 -1.062 1 87.81 130 CYS B C 1
ATOM 5777 O O . CYS B 1 130 ? -13.875 -13.344 -1.024 1 87.81 130 CYS B O 1
ATOM 5779 N N . PHE B 1 131 ? -15.789 -13.648 0.006 1 90.94 131 PHE B N 1
ATOM 5780 C CA . PHE B 1 131 ? -15.289 -13.227 1.309 1 90.94 131 PHE B CA 1
ATOM 5781 C C . PHE B 1 131 ? -14.266 -14.227 1.846 1 90.94 131 PHE B C 1
ATOM 5783 O O . PHE B 1 131 ? -13.195 -13.828 2.314 1 90.94 131 PHE B O 1
ATOM 5790 N N . LEU B 1 132 ? -14.625 -15.375 1.702 1 85.25 132 LEU B N 1
ATOM 5791 C CA . LEU B 1 132 ? -13.805 -16.422 2.295 1 85.25 132 LEU B CA 1
ATOM 5792 C C . LEU B 1 132 ? -12.445 -16.5 1.607 1 85.25 132 LEU B C 1
ATOM 5794 O O . LEU B 1 132 ? -11.445 -16.844 2.238 1 85.25 132 LEU B O 1
ATOM 5798 N N . ALA B 1 133 ? -12.422 -16.109 0.398 1 78.56 133 ALA B N 1
ATOM 5799 C CA . ALA B 1 133 ? -11.18 -16.156 -0.372 1 78.56 133 ALA B CA 1
ATOM 5800 C C . ALA B 1 133 ? -10.148 -15.195 0.2 1 78.56 133 ALA B C 1
ATOM 5802 O O . ALA B 1 133 ? -8.938 -15.406 0.052 1 78.56 133 ALA B O 1
ATOM 5803 N N . HIS B 1 134 ? -10.57 -14.227 0.916 1 81.19 134 HIS B N 1
ATOM 5804 C CA . HIS B 1 134 ? -9.656 -13.18 1.362 1 81.19 134 HIS B CA 1
ATOM 5805 C C . HIS B 1 134 ? -9.617 -13.102 2.885 1 81.19 134 HIS B C 1
ATOM 5807 O O . HIS B 1 134 ? -8.875 -12.289 3.447 1 81.19 134 HIS B O 1
ATOM 5813 N N . MET B 1 135 ? -10.336 -13.938 3.512 1 82.5 135 MET B N 1
ATOM 5814 C CA . MET B 1 135 ? -10.414 -13.883 4.969 1 82.5 135 MET B CA 1
ATOM 5815 C C . MET B 1 135 ? -9.406 -14.844 5.602 1 82.5 135 MET B C 1
ATOM 5817 O O . MET B 1 135 ? -9.195 -15.945 5.102 1 82.5 135 MET B O 1
ATOM 5821 N N . PRO B 1 136 ? -8.828 -14.375 6.66 1 73.06 136 PRO B N 1
ATOM 5822 C CA . PRO B 1 136 ? -7.988 -15.32 7.406 1 73.06 136 PRO B CA 1
ATOM 5823 C C . PRO B 1 136 ? -8.75 -16.578 7.836 1 73.06 136 PRO B C 1
ATOM 5825 O O . PRO B 1 136 ? -9.945 -16.5 8.141 1 73.06 136 PRO B O 1
ATOM 5828 N N . LYS B 1 137 ? -8.109 -17.609 7.996 1 71.31 137 LYS B N 1
ATOM 5829 C CA . LYS B 1 137 ? -8.695 -18.906 8.289 1 71.31 137 LYS B CA 1
ATOM 5830 C C . LYS B 1 137 ? -9.43 -18.891 9.633 1 71.31 137 LYS B C 1
ATOM 5832 O O . LYS B 1 137 ? -10.5 -19.484 9.766 1 71.31 137 LYS B O 1
ATOM 5837 N N . GLU B 1 138 ? -8.852 -18.125 10.477 1 75.25 138 GLU B N 1
ATOM 5838 C CA . GLU B 1 138 ? -9.391 -18.109 11.828 1 75.25 138 GLU B CA 1
ATOM 5839 C C . GLU B 1 138 ? -10.781 -17.469 11.859 1 75.25 138 GLU B C 1
ATOM 5841 O O . GLU B 1 138 ? -11.578 -17.75 12.758 1 75.25 138 GLU B O 1
ATOM 5846 N N . MET B 1 139 ? -11.07 -16.719 10.859 1 86 139 MET B N 1
ATOM 5847 C CA . MET B 1 139 ? -12.312 -15.945 10.875 1 86 139 MET B CA 1
ATOM 5848 C C . MET B 1 139 ? -13.375 -16.609 10 1 86 139 MET B C 1
ATOM 5850 O O . MET B 1 139 ? -14.555 -16.266 10.07 1 86 139 MET B O 1
ATOM 5854 N N . ARG B 1 140 ? -13.047 -17.562 9.312 1 85.31 140 ARG B N 1
ATOM 5855 C CA . ARG B 1 140 ? -13.906 -18.109 8.266 1 85.31 140 ARG B CA 1
ATOM 5856 C C . ARG B 1 140 ? -15.133 -18.797 8.867 1 85.31 140 ARG B C 1
ATOM 5858 O O . ARG B 1 140 ? -16.25 -18.578 8.414 1 85.31 140 ARG B O 1
ATOM 5865 N N . GLU B 1 141 ? -14.906 -19.562 9.883 1 87.81 141 GLU B N 1
ATOM 5866 C CA . GLU B 1 141 ? -16.031 -20.266 10.484 1 87.81 141 GLU B CA 1
ATOM 5867 C C . GLU B 1 141 ? -16.984 -19.312 11.18 1 87.81 141 GLU B C 1
ATOM 5869 O O . GLU B 1 141 ? -18.203 -19.438 11.062 1 87.81 141 GLU B O 1
ATOM 5874 N N . GLU B 1 142 ? -16.438 -18.438 11.812 1 91.62 142 GLU B N 1
ATOM 5875 C CA . GLU B 1 142 ? -17.266 -17.438 12.469 1 91.62 142 GLU B CA 1
ATOM 5876 C C . GLU B 1 142 ? -18.078 -16.641 11.453 1 91.62 142 GLU B C 1
ATOM 5878 O O . GLU B 1 142 ? -19.234 -16.328 11.695 1 91.62 142 GLU B O 1
ATOM 5883 N N . PHE B 1 143 ? -17.516 -16.391 10.359 1 94.62 143 PHE B N 1
ATOM 5884 C CA . PHE B 1 143 ? -18.172 -15.602 9.312 1 94.62 143 PHE B CA 1
ATOM 5885 C C . PHE B 1 143 ? -19.328 -16.391 8.703 1 94.62 143 PHE B C 1
ATOM 5887 O O . PHE B 1 143 ? -20.406 -15.844 8.516 1 94.62 143 PHE B O 1
ATOM 5894 N N . LYS B 1 144 ? -19.109 -17.562 8.5 1 91.38 144 LYS B N 1
ATOM 5895 C CA . LYS B 1 144 ? -20.141 -18.422 7.934 1 91.38 144 LYS B CA 1
ATOM 5896 C C . LYS B 1 144 ? -21.359 -18.5 8.859 1 91.38 144 LYS B C 1
ATOM 5898 O O . LYS B 1 144 ? -22.5 -18.375 8.414 1 91.38 144 LYS B O 1
ATOM 5903 N N . GLU B 1 145 ? -21.047 -18.609 10.008 1 91.75 145 GLU B N 1
ATOM 5904 C CA . GLU B 1 145 ? -22.125 -18.719 10.992 1 91.75 145 GLU B CA 1
ATOM 5905 C C . GLU B 1 145 ? -22.875 -17.391 11.141 1 91.75 145 GLU B C 1
ATOM 5907 O O . GLU B 1 145 ? -24.109 -17.375 11.203 1 91.75 145 GLU B O 1
ATOM 5912 N N . ALA B 1 146 ? -22.172 -16.406 11.133 1 92.94 146 ALA B N 1
ATOM 5913 C CA . ALA B 1 146 ? -22.766 -15.086 11.359 1 92.94 146 ALA B CA 1
ATOM 5914 C C . ALA B 1 146 ? -23.625 -14.656 10.172 1 92.94 146 ALA B C 1
ATOM 5916 O O . ALA B 1 146 ? -24.594 -13.914 10.336 1 92.94 146 ALA B O 1
ATOM 5917 N N . THR B 1 147 ? -23.297 -15.164 8.977 1 92.62 147 THR B N 1
ATOM 5918 C CA . THR B 1 147 ? -23.953 -14.641 7.785 1 92.62 147 THR B CA 1
ATOM 5919 C C . THR B 1 147 ? -24.938 -15.664 7.227 1 92.62 147 THR B C 1
ATOM 5921 O O . THR B 1 147 ? -25.531 -15.453 6.156 1 92.62 147 THR B O 1
ATOM 5924 N N . LYS B 1 148 ? -25.172 -16.656 7.875 1 87.69 148 LYS B N 1
ATOM 5925 C CA . LYS B 1 148 ? -26.016 -17.766 7.402 1 87.69 148 LYS B CA 1
ATOM 5926 C C . LYS B 1 148 ? -27.406 -17.281 7.035 1 87.69 148 LYS B C 1
ATOM 5928 O O . LYS B 1 148 ? -27.969 -17.688 6.02 1 87.69 148 LYS B O 1
ATOM 5933 N N . ASP B 1 149 ? -27.891 -16.391 7.785 1 84.69 149 ASP B N 1
ATOM 5934 C CA . ASP B 1 149 ? -29.281 -15.953 7.598 1 84.69 149 ASP B CA 1
ATOM 5935 C C . ASP B 1 149 ? -29.328 -14.523 7.055 1 84.69 149 ASP B C 1
ATOM 5937 O O . ASP B 1 149 ? -30.359 -13.852 7.176 1 84.69 149 ASP B O 1
ATOM 5941 N N . HIS B 1 150 ? -28.234 -14.133 6.5 1 87.81 150 HIS B N 1
ATOM 5942 C CA . HIS B 1 150 ? -28.172 -12.75 6.039 1 87.81 150 HIS B CA 1
ATOM 5943 C C . HIS B 1 150 ? -27.719 -12.672 4.586 1 87.81 150 HIS B C 1
ATOM 5945 O O . HIS B 1 150 ? -26.891 -13.477 4.148 1 87.81 150 HIS B O 1
ATOM 5951 N N . GLN B 1 151 ? -28.297 -11.758 3.92 1 89.31 151 GLN B N 1
ATOM 5952 C CA . GLN B 1 151 ? -27.734 -11.43 2.609 1 89.31 151 GLN B CA 1
ATOM 5953 C C . GLN B 1 151 ? -26.5 -10.547 2.74 1 89.31 151 GLN B C 1
ATOM 5955 O O . GLN B 1 151 ? -26.609 -9.359 3.053 1 89.31 151 GLN B O 1
ATOM 5960 N N . ILE B 1 152 ? -25.422 -11.031 2.355 1 92.69 152 ILE B N 1
ATOM 5961 C CA . ILE B 1 152 ? -24.125 -10.453 2.631 1 92.69 152 ILE B CA 1
ATOM 5962 C C . ILE B 1 152 ? -24.016 -9.078 1.965 1 92.69 152 ILE B C 1
ATOM 5964 O O . ILE B 1 152 ? -23.469 -8.141 2.551 1 92.69 152 ILE B O 1
ATOM 5968 N N . SER B 1 153 ? -24.578 -8.898 0.817 1 94.19 153 SER B N 1
ATOM 5969 C CA . SER B 1 153 ? -24.359 -7.668 0.062 1 94.19 153 SER B CA 1
ATOM 5970 C C . SER B 1 153 ? -25.375 -6.598 0.455 1 94.19 153 SER B C 1
ATOM 5972 O O . SER B 1 153 ? -25.219 -5.43 0.095 1 94.19 153 SER B O 1
ATOM 5974 N N . ASP B 1 154 ? -26.391 -6.957 1.213 1 93.56 154 ASP B N 1
ATOM 5975 C CA . ASP B 1 154 ? -27.422 -6.008 1.611 1 93.56 154 ASP B CA 1
ATOM 5976 C C . ASP B 1 154 ? -26.891 -5.012 2.641 1 93.56 154 ASP B C 1
ATOM 5978 O O . ASP B 1 154 ? -26.156 -5.391 3.553 1 93.56 154 ASP B O 1
ATOM 5982 N N . ILE B 1 155 ? -27.344 -3.801 2.502 1 95.38 155 ILE B N 1
ATOM 5983 C CA . ILE B 1 155 ? -26.875 -2.73 3.375 1 95.38 155 ILE B CA 1
ATOM 5984 C C . ILE B 1 155 ? -27.312 -3.012 4.812 1 95.38 155 ILE B C 1
ATOM 5986 O O . ILE B 1 155 ? -26.656 -2.57 5.762 1 95.38 155 ILE B O 1
ATOM 5990 N N . SER B 1 156 ? -28.344 -3.74 4.996 1 92.88 156 SER B N 1
ATOM 5991 C CA . SER B 1 156 ? -28.844 -4.082 6.32 1 92.88 156 SER B CA 1
ATOM 5992 C C . SER B 1 156 ? -27.859 -4.992 7.062 1 92.88 156 SER B C 1
ATOM 5994 O O . SER B 1 156 ? -27.906 -5.078 8.289 1 92.88 156 SER B O 1
ATOM 5996 N N . SER B 1 157 ? -27.031 -5.656 6.312 1 94.31 157 SER B N 1
ATOM 5997 C CA . SER B 1 157 ? -26.062 -6.574 6.914 1 94.31 157 SER B CA 1
ATOM 5998 C C . SER B 1 157 ? -24.766 -5.867 7.246 1 94.31 157 SER B C 1
ATOM 6000 O O . SER B 1 157 ? -23.875 -6.453 7.875 1 94.31 157 SER B O 1
ATOM 6002 N N . TYR B 1 158 ? -24.641 -4.637 6.891 1 97.25 158 TYR B N 1
ATOM 6003 C CA . TYR B 1 158 ? -23.359 -3.939 7.02 1 97.25 158 TYR B CA 1
ATOM 6004 C C . TYR B 1 158 ? -22.938 -3.842 8.477 1 97.25 158 TYR B C 1
ATOM 6006 O O . TYR B 1 158 ? -21.75 -3.986 8.797 1 97.25 158 TYR B O 1
ATOM 6014 N N . SER B 1 159 ? -23.906 -3.584 9.305 1 95.81 159 SER B N 1
ATOM 6015 C CA . SER B 1 159 ? -23.609 -3.469 10.727 1 95.81 159 SER B CA 1
ATOM 6016 C C . SER B 1 159 ? -22.953 -4.738 11.258 1 95.81 159 SER B C 1
ATOM 6018 O O . SER B 1 159 ? -22.078 -4.676 12.125 1 95.81 159 SER B O 1
ATOM 6020 N N . LEU B 1 160 ? -23.344 -5.805 10.773 1 94.81 160 LEU B N 1
ATOM 6021 C CA . LEU B 1 160 ? -22.766 -7.09 11.148 1 94.81 160 LEU B CA 1
ATOM 6022 C C . LEU B 1 160 ? -21.406 -7.293 10.484 1 94.81 160 LEU B C 1
ATOM 6024 O O . LEU B 1 160 ? -20.453 -7.719 11.133 1 94.81 160 LEU B O 1
ATOM 6028 N N . LEU B 1 161 ? -21.344 -6.926 9.242 1 96.75 161 LEU B N 1
ATOM 6029 C CA . LEU B 1 161 ? -20.188 -7.23 8.414 1 96.75 161 LEU B CA 1
ATOM 6030 C C . LEU B 1 161 ? -19 -6.355 8.797 1 96.75 161 LEU B C 1
ATOM 6032 O O . LEU B 1 161 ? -17.844 -6.719 8.555 1 96.75 161 LEU B O 1
ATOM 6036 N N . VAL B 1 162 ? -19.25 -5.23 9.391 1 96.5 162 VAL B N 1
ATOM 6037 C CA . VAL B 1 162 ? -18.188 -4.27 9.68 1 96.5 162 VAL B CA 1
ATOM 6038 C C . VAL B 1 162 ? -17.156 -4.895 10.625 1 96.5 162 VAL B C 1
ATOM 6040 O O . VAL B 1 162 ? -15.969 -4.582 10.555 1 96.5 162 VAL B O 1
ATOM 6043 N N . GLY B 1 163 ? -17.578 -5.805 11.453 1 93.25 163 GLY B N 1
ATOM 6044 C CA . GLY B 1 163 ? -16.656 -6.5 12.352 1 93.25 163 GLY B CA 1
ATOM 6045 C C . GLY B 1 163 ? -15.648 -7.359 11.617 1 93.25 163 GLY B C 1
ATOM 6046 O O . GLY B 1 163 ? -14.539 -7.578 12.109 1 93.25 163 GLY B O 1
ATOM 6047 N N . PHE B 1 164 ? -15.992 -7.816 10.453 1 94.44 164 PHE B N 1
ATOM 6048 C CA . PHE B 1 164 ? -15.102 -8.625 9.633 1 94.44 164 PHE B CA 1
ATOM 6049 C C . PHE B 1 164 ? -14.336 -7.754 8.648 1 94.44 164 PHE B C 1
ATOM 6051 O O . PHE B 1 164 ? -13.125 -7.93 8.461 1 94.44 164 PHE B O 1
ATOM 6058 N N . LEU B 1 165 ? -15.023 -6.785 8.117 1 95.25 165 LEU B N 1
ATOM 6059 C CA . LEU B 1 165 ? -14.438 -5.883 7.137 1 95.25 165 LEU B CA 1
ATOM 6060 C C . LEU B 1 165 ? -13.281 -5.094 7.75 1 95.25 165 LEU B C 1
ATOM 6062 O O . LEU B 1 165 ? -12.289 -4.812 7.074 1 95.25 165 LEU B O 1
ATOM 6066 N N . SER B 1 166 ? -13.383 -4.785 8.961 1 93.06 166 SER B N 1
ATOM 6067 C CA . SER B 1 166 ? -12.375 -3.977 9.641 1 93.06 166 SER B CA 1
ATOM 6068 C C . SER B 1 166 ? -11.133 -4.797 9.977 1 93.06 166 SER B C 1
ATOM 6070 O O . SER B 1 166 ? -10.133 -4.258 10.453 1 93.06 166 SER B O 1
ATOM 6072 N N . ARG B 1 167 ? -11.195 -6.027 9.688 1 86.5 167 ARG B N 1
ATOM 6073 C CA . ARG B 1 167 ? -10.055 -6.906 9.938 1 86.5 167 ARG B CA 1
ATOM 6074 C C . ARG B 1 167 ? -9.445 -7.391 8.625 1 86.5 167 ARG B C 1
ATOM 6076 O O . ARG B 1 167 ? -8.508 -8.195 8.625 1 86.5 167 ARG B O 1
ATOM 6083 N N . MET B 1 168 ? -10.039 -6.918 7.602 1 83.81 168 MET B N 1
ATOM 6084 C CA . MET B 1 168 ? -9.516 -7.254 6.281 1 83.81 168 MET B CA 1
ATOM 6085 C C . MET B 1 168 ? -8.516 -6.203 5.812 1 83.81 168 MET B C 1
ATOM 6087 O O . MET B 1 168 ? -8.625 -5.031 6.168 1 83.81 168 MET B O 1
ATOM 6091 N N . ASP B 1 169 ? -7.516 -6.523 5.004 1 75.31 169 ASP B N 1
ATOM 6092 C CA . ASP B 1 169 ? -6.383 -5.684 4.621 1 75.31 169 ASP B CA 1
ATOM 6093 C C . ASP B 1 169 ? -6.797 -4.641 3.588 1 75.31 169 ASP B C 1
ATOM 6095 O O . ASP B 1 169 ? -6.238 -3.543 3.547 1 75.31 169 ASP B O 1
ATOM 6099 N N . ARG B 1 170 ? -7.684 -4.938 2.74 1 87.69 170 ARG B N 1
ATOM 6100 C CA . ARG B 1 170 ? -8 -4.047 1.63 1 87.69 170 ARG B CA 1
ATOM 6101 C C . ARG B 1 170 ? -9.383 -3.426 1.801 1 87.69 170 ARG B C 1
ATOM 6103 O O . ARG B 1 170 ? -10.102 -3.746 2.75 1 87.69 170 ARG B O 1
ATOM 6110 N N . ALA B 1 171 ? -9.648 -2.473 0.967 1 93.69 171 ALA B N 1
ATOM 6111 C CA . ALA B 1 171 ? -10.836 -1.635 1.129 1 93.69 171 ALA B CA 1
ATOM 6112 C C . ALA B 1 171 ? -12.086 -2.361 0.654 1 93.69 171 ALA B C 1
ATOM 6114 O O . ALA B 1 171 ? -12 -3.395 -0.016 1 93.69 171 ALA B O 1
ATOM 6115 N N . HIS B 1 172 ? -13.227 -1.935 1.099 1 97.12 172 HIS B N 1
ATOM 6116 C CA . HIS B 1 172 ? -14.492 -2.414 0.551 1 97.12 172 HIS B CA 1
ATOM 6117 C C . HIS B 1 172 ? -15.234 -1.296 -0.17 1 97.12 172 HIS B C 1
ATOM 6119 O O . HIS B 1 172 ? -14.875 -0.123 -0.048 1 97.12 172 HIS B O 1
ATOM 6125 N N . VAL B 1 173 ? -16.234 -1.676 -0.991 1 98.12 173 VAL B N 1
ATOM 6126 C CA . VAL B 1 173 ? -16.859 -0.749 -1.929 1 98.12 173 VAL B CA 1
ATOM 6127 C C . VAL B 1 173 ? -18.375 -0.779 -1.756 1 98.12 173 VAL B C 1
ATOM 6129 O O . VAL B 1 173 ? -18.984 -1.852 -1.639 1 98.12 173 VAL B O 1
ATOM 6132 N N . LEU B 1 174 ? -18.969 0.385 -1.694 1 98.56 174 LEU B N 1
ATOM 6133 C CA . LEU B 1 174 ? -20.422 0.539 -1.734 1 98.56 174 LEU B CA 1
ATOM 6134 C C . LEU B 1 174 ? -20.844 1.333 -2.965 1 98.56 174 LEU B C 1
ATOM 6136 O O . LEU B 1 174 ? -20.109 2.207 -3.432 1 98.56 174 LEU B O 1
ATOM 6140 N N . SER B 1 175 ? -21.984 1.034 -3.496 1 98 175 SER B N 1
ATOM 6141 C CA . SER B 1 175 ? -22.531 1.752 -4.648 1 98 175 SER B CA 1
ATOM 6142 C C . SER B 1 175 ? -24.031 1.563 -4.762 1 98 175 SER B C 1
ATOM 6144 O O . SER B 1 175 ? -24.641 0.856 -3.953 1 98 175 SER B O 1
ATOM 6146 N N . LEU B 1 176 ? -24.594 2.244 -5.703 1 97.19 176 LEU B N 1
ATOM 6147 C CA . LEU B 1 176 ? -26.031 2.133 -5.949 1 97.19 176 LEU B CA 1
ATOM 6148 C C . LEU B 1 176 ? -26.328 0.962 -6.879 1 97.19 176 LEU B C 1
ATOM 6150 O O . LEU B 1 176 ? -25.578 0.703 -7.82 1 97.19 176 LEU B O 1
ATOM 6154 N N . ASP B 1 177 ? -27.438 0.284 -6.535 1 93.88 177 ASP B N 1
ATOM 6155 C CA . ASP B 1 177 ? -27.938 -0.729 -7.461 1 93.88 177 ASP B CA 1
ATOM 6156 C C . ASP B 1 177 ? -28.875 -0.114 -8.5 1 93.88 177 ASP B C 1
ATOM 6158 O O . ASP B 1 177 ? -28.969 1.11 -8.602 1 93.88 177 ASP B O 1
ATOM 6162 N N . ARG B 1 178 ? -29.547 -0.933 -9.266 1 89.25 178 ARG B N 1
ATOM 6163 C CA . ARG B 1 178 ? -30.422 -0.469 -10.344 1 89.25 178 ARG B CA 1
ATOM 6164 C C . ARG B 1 178 ? -31.625 0.282 -9.797 1 89.25 178 ARG B C 1
ATOM 6166 O O . ARG B 1 178 ? -32.188 1.139 -10.477 1 89.25 178 ARG B O 1
ATOM 6173 N N . ASP B 1 179 ? -32 -0.042 -8.57 1 91.5 179 ASP B N 1
ATOM 6174 C CA . ASP B 1 179 ? -33.156 0.608 -7.953 1 91.5 179 ASP B CA 1
ATOM 6175 C C . ASP B 1 179 ? -32.719 1.873 -7.207 1 91.5 179 ASP B C 1
ATOM 6177 O O . ASP B 1 179 ? -33.562 2.51 -6.543 1 91.5 179 ASP B O 1
ATOM 6181 N N . GLY B 1 180 ? -31.469 2.113 -7.246 1 94.75 180 GLY B N 1
ATOM 6182 C CA . GLY B 1 180 ? -30.984 3.326 -6.609 1 94.75 180 GLY B CA 1
ATOM 6183 C C . GLY B 1 180 ? -30.781 3.174 -5.113 1 94.75 180 GLY B C 1
ATOM 6184 O O . GLY B 1 180 ? -30.922 4.141 -4.363 1 94.75 180 GLY B O 1
ATOM 6185 N N . GLN B 1 181 ? -30.516 1.963 -4.676 1 96.12 181 GLN B N 1
ATOM 6186 C CA . GLN B 1 181 ? -30.25 1.709 -3.26 1 96.12 181 GLN B CA 1
ATOM 6187 C C . GLN B 1 181 ? -28.812 1.261 -3.031 1 96.12 181 GLN B C 1
ATOM 6189 O O . GLN B 1 181 ? -28.281 0.476 -3.811 1 96.12 181 GLN B O 1
ATOM 6194 N N . PHE B 1 182 ? -28.219 1.728 -1.951 1 97.81 182 PHE B N 1
ATOM 6195 C CA . PHE B 1 182 ? -26.844 1.359 -1.652 1 97.81 182 PHE B CA 1
ATOM 6196 C C . PHE B 1 182 ? -26.766 -0.091 -1.192 1 97.81 182 PHE B C 1
ATOM 6198 O O . PHE B 1 182 ? -27.641 -0.572 -0.472 1 97.81 182 PHE B O 1
ATOM 6205 N N . TYR B 1 183 ? -25.734 -0.737 -1.57 1 96.81 183 TYR B N 1
ATOM 6206 C CA . TYR B 1 183 ? -25.391 -2.076 -1.111 1 96.81 183 TYR B CA 1
ATOM 6207 C C . TYR B 1 183 ? -23.875 -2.256 -1.068 1 96.81 183 TYR B C 1
ATOM 6209 O O . TYR B 1 183 ? -23.125 -1.402 -1.552 1 96.81 183 TYR B O 1
ATOM 6217 N N . LEU B 1 184 ? -23.438 -3.254 -0.394 1 97.69 184 LEU B N 1
ATOM 6218 C CA . LEU B 1 184 ? -22.031 -3.635 -0.438 1 97.69 184 LEU B CA 1
ATOM 6219 C C . LEU B 1 184 ? -21.688 -4.273 -1.778 1 97.69 184 LEU B C 1
ATOM 6221 O O . LEU B 1 184 ? -22 -5.441 -2.018 1 97.69 184 LEU B O 1
ATOM 6225 N N . SER B 1 185 ? -20.922 -3.529 -2.594 1 96.94 185 SER B N 1
ATOM 6226 C CA . SER B 1 185 ? -20.797 -3.926 -3.992 1 96.94 185 SER B CA 1
ATOM 6227 C C . SER B 1 185 ? -19.438 -4.574 -4.262 1 96.94 185 SER B C 1
ATOM 6229 O O . SER B 1 185 ? -19.234 -5.184 -5.312 1 96.94 185 SER B O 1
ATOM 6231 N N . GLY B 1 186 ? -18.531 -4.445 -3.346 1 96.94 186 GLY B N 1
ATOM 6232 C CA . GLY B 1 186 ? -17.234 -5.066 -3.578 1 96.94 186 GLY B CA 1
ATOM 6233 C C . GLY B 1 186 ? -16.375 -5.152 -2.326 1 96.94 186 GLY B C 1
ATOM 6234 O O . GLY B 1 186 ? -16.641 -4.457 -1.342 1 96.94 186 GLY B O 1
ATOM 6235 N N . ILE B 1 187 ? -15.367 -6.039 -2.393 1 95 187 ILE B N 1
ATOM 6236 C CA . ILE B 1 187 ? -14.406 -6.188 -1.309 1 95 187 ILE B CA 1
ATOM 6237 C C . ILE B 1 187 ? -13 -6.348 -1.889 1 95 187 ILE B C 1
ATOM 6239 O O . ILE B 1 187 ? -12.828 -6.434 -3.107 1 95 187 ILE B O 1
ATOM 6243 N N . TYR B 1 188 ? -12.023 -6.23 -0.98 1 90.94 188 TYR B N 1
ATOM 6244 C CA . TYR B 1 188 ? -10.617 -6.434 -1.333 1 90.94 188 TYR B CA 1
ATOM 6245 C C . TYR B 1 188 ? -10.18 -5.449 -2.412 1 90.94 188 TYR B C 1
ATOM 6247 O O . TYR B 1 188 ? -9.555 -5.844 -3.402 1 90.94 188 TYR B O 1
ATOM 6255 N N . ALA B 1 189 ? -10.57 -4.258 -2.201 1 92.19 189 ALA B N 1
ATOM 6256 C CA . ALA B 1 189 ? -10.281 -3.205 -3.174 1 92.19 189 ALA B CA 1
ATOM 6257 C C . ALA B 1 189 ? -8.891 -2.621 -2.953 1 92.19 189 ALA B C 1
ATOM 6259 O O . ALA B 1 189 ? -8.469 -2.418 -1.812 1 92.19 189 ALA B O 1
ATOM 6260 N N . SER B 1 190 ? -8.211 -2.453 -4.008 1 88.12 190 SER B N 1
ATOM 6261 C CA . SER B 1 190 ? -6.945 -1.73 -4.012 1 88.12 190 SER B CA 1
ATOM 6262 C C . SER B 1 190 ? -7.121 -0.309 -4.539 1 88.12 190 SER B C 1
ATOM 6264 O O . SER B 1 190 ? -7.414 -0.11 -5.719 1 88.12 190 SER B O 1
ATOM 6266 N N . LEU B 1 191 ? -6.895 0.629 -3.66 1 88.06 191 LEU B N 1
ATOM 6267 C CA . LEU B 1 191 ? -6.996 2.027 -4.062 1 88.06 191 LEU B CA 1
ATOM 6268 C C . LEU B 1 191 ? -5.672 2.531 -4.625 1 88.06 191 LEU B C 1
ATOM 6270 O O . LEU B 1 191 ? -4.699 2.693 -3.879 1 88.06 191 LEU B O 1
ATOM 6274 N N . PRO B 1 192 ? -5.648 2.623 -5.93 1 79.94 192 PRO B N 1
ATOM 6275 C CA . PRO B 1 192 ? -4.383 3.025 -6.543 1 79.94 192 PRO B CA 1
ATOM 6276 C C . PRO B 1 192 ? -3.893 4.387 -6.051 1 79.94 192 PRO B C 1
ATOM 6278 O O . PRO B 1 192 ? -4.703 5.277 -5.789 1 79.94 192 PRO B O 1
ATOM 6281 N N . SER B 1 193 ? -2.561 4.438 -5.785 1 77.94 193 SER B N 1
ATOM 6282 C CA . SER B 1 193 ? -1.929 5.68 -5.352 1 77.94 193 SER B CA 1
ATOM 6283 C C . SER B 1 193 ? -0.647 5.949 -6.133 1 77.94 193 SER B C 1
ATOM 6285 O O . SER B 1 193 ? 0.303 5.168 -6.066 1 77.94 193 SER B O 1
ATOM 6287 N N . ASP B 1 194 ? -0.759 6.863 -7.062 1 83 194 ASP B N 1
ATOM 6288 C CA . ASP B 1 194 ? 0.442 7.359 -7.727 1 83 194 ASP B CA 1
ATOM 6289 C C . ASP B 1 194 ? 1 8.586 -7.008 1 83 194 ASP B C 1
ATOM 6291 O O . ASP B 1 194 ? 0.967 9.695 -7.543 1 83 194 ASP B O 1
ATOM 6295 N N . LEU B 1 195 ? 1.613 8.328 -5.867 1 85.62 195 LEU B N 1
ATOM 6296 C CA . LEU B 1 195 ? 2.053 9.383 -4.965 1 85.62 195 LEU B CA 1
ATOM 6297 C C . LEU B 1 195 ? 3.094 10.273 -5.637 1 85.62 195 LEU B C 1
ATOM 6299 O O . LEU B 1 195 ? 3.023 11.5 -5.539 1 85.62 195 LEU B O 1
ATOM 6303 N N . ASP B 1 196 ? 4.02 9.734 -6.398 1 88.19 196 ASP B N 1
ATOM 6304 C CA . ASP B 1 196 ? 5.113 10.508 -6.988 1 88.19 196 ASP B CA 1
ATOM 6305 C C . ASP B 1 196 ? 4.59 11.516 -8.008 1 88.19 196 ASP B C 1
ATOM 6307 O O . ASP B 1 196 ? 4.953 12.688 -7.969 1 88.19 196 ASP B O 1
ATOM 6311 N N . THR B 1 197 ? 3.732 11 -8.805 1 87.06 197 THR B N 1
ATOM 6312 C CA . THR B 1 197 ? 3.197 11.867 -9.852 1 87.06 197 THR B CA 1
ATOM 6313 C C . THR B 1 197 ? 2.395 13.016 -9.242 1 87.06 197 THR B C 1
ATOM 6315 O O . THR B 1 197 ? 2.551 14.164 -9.648 1 87.06 197 THR B O 1
ATOM 6318 N N . GLU B 1 198 ? 1.651 12.727 -8.305 1 89 198 GLU B N 1
ATOM 6319 C CA . GLU B 1 198 ? 0.811 13.742 -7.676 1 89 198 GLU B CA 1
ATOM 6320 C C . GLU B 1 198 ? 1.65 14.742 -6.887 1 89 198 GLU B C 1
ATOM 6322 O O . GLU B 1 198 ? 1.391 15.953 -6.93 1 89 198 GLU B O 1
ATOM 6327 N N . LEU B 1 199 ? 2.635 14.258 -6.191 1 91.69 199 LEU B N 1
ATOM 6328 C CA . LEU B 1 199 ? 3.514 15.117 -5.402 1 91.69 199 LEU B CA 1
ATOM 6329 C C . LEU B 1 199 ? 4.297 16.062 -6.305 1 91.69 199 LEU B C 1
ATOM 6331 O O . LEU B 1 199 ? 4.352 17.266 -6.051 1 91.69 199 LEU B O 1
ATOM 6335 N N . LYS B 1 200 ? 4.887 15.555 -7.305 1 93.25 200 LYS B N 1
ATOM 6336 C CA . LYS B 1 200 ? 5.707 16.359 -8.211 1 93.25 200 LYS B CA 1
ATOM 6337 C C . LYS B 1 200 ? 4.852 17.359 -8.984 1 93.25 200 LYS B C 1
ATOM 6339 O O . LYS B 1 200 ? 5.262 18.5 -9.195 1 93.25 200 LYS B O 1
ATOM 6344 N N . ARG B 1 201 ? 3.68 16.953 -9.398 1 92.12 201 ARG B N 1
ATOM 6345 C CA . ARG B 1 201 ? 2.779 17.875 -10.07 1 92.12 201 ARG B CA 1
ATOM 6346 C C . ARG B 1 201 ? 2.416 19.047 -9.156 1 92.12 201 ARG B C 1
ATOM 6348 O O . ARG B 1 201 ? 2.461 20.203 -9.578 1 92.12 201 ARG B O 1
ATOM 6355 N N . PHE B 1 202 ? 2.082 18.766 -8.016 1 90.75 202 PHE B N 1
ATOM 6356 C CA . PHE B 1 202 ? 1.724 19.797 -7.051 1 90.75 202 PHE B CA 1
ATOM 6357 C C . PHE B 1 202 ? 2.92 20.688 -6.742 1 90.75 202 PHE B C 1
ATOM 6359 O O . PHE B 1 202 ? 2.787 21.906 -6.676 1 90.75 202 PHE B O 1
ATOM 6366 N N . GLY B 1 203 ? 4.066 20.031 -6.531 1 93.38 203 GLY B N 1
ATOM 6367 C CA . GLY B 1 203 ? 5.273 20.781 -6.238 1 93.38 203 GLY B CA 1
ATOM 6368 C C . GLY B 1 203 ? 5.68 21.719 -7.359 1 93.38 203 GLY B C 1
ATOM 6369 O O . GLY B 1 203 ? 6.129 22.844 -7.109 1 93.38 203 GLY B O 1
ATOM 6370 N N . LEU B 1 204 ? 5.488 21.281 -8.523 1 93.88 204 LEU B N 1
ATOM 6371 C CA . LEU B 1 204 ? 5.797 22.109 -9.688 1 93.88 204 LEU B CA 1
ATOM 6372 C C . LEU B 1 204 ? 4.805 23.266 -9.812 1 93.88 204 LEU B C 1
ATOM 6374 O O . LEU B 1 204 ? 5.199 24.406 -10.047 1 93.88 204 LEU B O 1
ATOM 6378 N N . ARG B 1 205 ? 3.584 23 -9.57 1 89.62 205 ARG B N 1
ATOM 6379 C CA . ARG B 1 205 ? 2.539 24 -9.664 1 89.62 205 ARG B CA 1
ATOM 6380 C C . ARG B 1 205 ? 2.705 25.062 -8.578 1 89.62 205 ARG B C 1
ATOM 6382 O O . ARG B 1 205 ? 2.451 26.25 -8.812 1 89.62 205 ARG B O 1
ATOM 6389 N N . SER B 1 206 ? 3.078 24.609 -7.441 1 88.38 206 SER B N 1
ATOM 6390 C CA . SER B 1 206 ? 3.252 25.531 -6.32 1 88.38 206 SER B CA 1
ATOM 6391 C C . SER B 1 206 ? 4.617 26.203 -6.363 1 88.38 206 SER B C 1
ATOM 6393 O O . SER B 1 206 ? 4.965 26.969 -5.465 1 88.38 206 SER B O 1
ATOM 6395 N N . ARG B 1 207 ? 5.465 25.797 -7.285 1 87.94 207 ARG B N 1
ATOM 6396 C CA . ARG B 1 207 ? 6.789 26.359 -7.508 1 87.94 207 ARG B CA 1
ATOM 6397 C C . ARG B 1 207 ? 7.734 26.016 -6.363 1 87.94 207 ARG B C 1
ATOM 6399 O O . ARG B 1 207 ? 8.664 26.766 -6.07 1 87.94 207 ARG B O 1
ATOM 6406 N N . LYS B 1 208 ? 7.34 25.016 -5.773 1 91.69 208 LYS B N 1
ATOM 6407 C CA . LYS B 1 208 ? 8.227 24.484 -4.742 1 91.69 208 LYS B CA 1
ATOM 6408 C C . LYS B 1 208 ? 9.266 23.547 -5.34 1 91.69 208 LYS B C 1
ATOM 6410 O O . LYS B 1 208 ? 10.281 23.25 -4.707 1 91.69 208 LYS B O 1
ATOM 6415 N N . PHE B 1 209 ? 8.945 23 -6.461 1 94.94 209 PHE B N 1
ATOM 6416 C CA . PHE B 1 209 ? 9.867 22.188 -7.234 1 94.94 209 PHE B CA 1
ATOM 6417 C C . PHE B 1 209 ? 10.219 22.844 -8.555 1 94.94 209 PHE B C 1
ATOM 6419 O O . PHE B 1 209 ? 9.492 23.734 -9.023 1 94.94 209 PHE B O 1
ATOM 6426 N N . LYS B 1 210 ? 11.312 22.578 -9.07 1 93.75 210 LYS B N 1
ATOM 6427 C CA . LYS B 1 210 ? 11.734 22.906 -10.43 1 93.75 210 LYS B CA 1
ATOM 6428 C C . LYS B 1 210 ? 12.289 21.672 -11.141 1 93.75 210 LYS B C 1
ATOM 6430 O O . LYS B 1 210 ? 13 20.859 -10.539 1 93.75 210 LYS B O 1
ATOM 6435 N N . SER B 1 211 ? 11.953 21.641 -12.422 1 90.56 211 SER B N 1
ATOM 6436 C CA . SER B 1 211 ? 12.391 20.469 -13.195 1 90.56 211 SER B CA 1
ATOM 6437 C C . SER B 1 211 ? 13.906 20.328 -13.156 1 90.56 211 SER B C 1
ATOM 6439 O O . SER B 1 211 ? 14.641 21.297 -13.359 1 90.56 211 SER B O 1
ATOM 6441 N N . ASN B 1 212 ? 14.32 19.188 -12.836 1 87.62 212 ASN B N 1
ATOM 6442 C CA . ASN B 1 212 ? 15.727 18.781 -12.852 1 87.62 212 ASN B CA 1
ATOM 6443 C C . ASN B 1 212 ? 16.516 19.484 -11.75 1 87.62 212 ASN B C 1
ATOM 6445 O O . ASN B 1 212 ? 17.734 19.672 -11.875 1 87.62 212 ASN B O 1
ATOM 6449 N N . ASP B 1 213 ? 15.836 19.953 -10.742 1 92.06 213 ASP B N 1
ATOM 6450 C CA . ASP B 1 213 ? 16.5 20.562 -9.602 1 92.06 213 ASP B CA 1
ATOM 6451 C C . ASP B 1 213 ? 16.375 19.703 -8.352 1 92.06 213 ASP B C 1
ATOM 6453 O O . ASP B 1 213 ? 15.414 19.844 -7.586 1 92.06 213 ASP B O 1
ATOM 6457 N N . ASN B 1 214 ? 17.344 18.953 -8.078 1 89.38 214 ASN B N 1
ATOM 6458 C CA . ASN B 1 214 ? 17.312 17.969 -6.992 1 89.38 214 ASN B CA 1
ATOM 6459 C C . ASN B 1 214 ? 17.422 18.641 -5.625 1 89.38 214 ASN B C 1
ATOM 6461 O O . ASN B 1 214 ? 16.812 18.188 -4.656 1 89.38 214 ASN B O 1
ATOM 6465 N N . LEU B 1 215 ? 18.156 19.625 -5.621 1 88.12 215 LEU B N 1
ATOM 6466 C CA . LEU B 1 215 ? 18.359 20.312 -4.344 1 88.12 215 LEU B CA 1
ATOM 6467 C C . LEU B 1 215 ? 17.062 20.969 -3.879 1 88.12 215 LEU B C 1
ATOM 6469 O O . LEU B 1 215 ? 16.656 20.812 -2.725 1 88.12 215 LEU B O 1
ATOM 6473 N N . LEU B 1 216 ? 16.469 21.641 -4.781 1 91.62 216 LEU B N 1
ATOM 6474 C CA . LEU B 1 216 ? 15.195 22.281 -4.457 1 91.62 216 LEU B CA 1
ATOM 6475 C C . LEU B 1 216 ? 14.148 21.234 -4.09 1 91.62 216 LEU B C 1
ATOM 6477 O O . LEU B 1 216 ? 13.359 21.438 -3.166 1 91.62 216 LEU B O 1
ATOM 6481 N N . TYR B 1 217 ? 14.195 20.188 -4.762 1 93.44 217 TYR B N 1
ATOM 6482 C CA . TYR B 1 217 ? 13.281 19.078 -4.496 1 93.44 217 TYR B CA 1
ATOM 6483 C C . TYR B 1 217 ? 13.5 18.516 -3.096 1 93.44 217 TYR B C 1
ATOM 6485 O O . TYR B 1 217 ? 12.539 18.375 -2.33 1 93.44 217 TYR B O 1
ATOM 6493 N N . GLU B 1 218 ? 14.703 18.312 -2.738 1 89.69 218 GLU B N 1
ATOM 6494 C CA . GLU B 1 218 ? 15.039 17.734 -1.442 1 89.69 218 GLU B CA 1
ATOM 6495 C C . GLU B 1 218 ? 14.617 18.656 -0.3 1 89.69 218 GLU B C 1
ATOM 6497 O O . GLU B 1 218 ? 14.109 18.188 0.723 1 89.69 218 GLU B O 1
ATOM 6502 N N . ASN B 1 219 ? 14.727 19.859 -0.579 1 86.19 219 ASN B N 1
ATOM 6503 C CA . ASN B 1 219 ? 14.477 20.844 0.479 1 86.19 219 ASN B CA 1
ATOM 6504 C C . ASN B 1 219 ? 12.984 21.047 0.711 1 86.19 219 ASN B C 1
ATOM 6506 O O . ASN B 1 219 ? 12.562 21.391 1.82 1 86.19 219 ASN B O 1
ATOM 6510 N N . ASN B 1 220 ? 12.227 20.781 -0.344 1 89.62 220 ASN B N 1
ATOM 6511 C CA . ASN B 1 220 ? 10.828 21.156 -0.243 1 89.62 220 ASN B CA 1
ATOM 6512 C C . ASN B 1 220 ? 9.914 19.938 -0.229 1 89.62 220 ASN B C 1
ATOM 6514 O O . ASN B 1 220 ? 8.711 20.047 0.021 1 89.62 220 ASN B O 1
ATOM 6518 N N . ARG B 1 221 ? 10.461 18.875 -0.436 1 90.38 221 ARG B N 1
ATOM 6519 C CA . ARG B 1 221 ? 9.656 17.672 -0.594 1 90.38 221 ARG B CA 1
ATOM 6520 C C . ARG B 1 221 ? 8.812 17.406 0.65 1 90.38 221 ARG B C 1
ATOM 6522 O O . ARG B 1 221 ? 7.629 17.078 0.547 1 90.38 221 ARG B O 1
ATOM 6529 N N . GLU B 1 222 ? 9.398 17.5 1.758 1 83.06 222 GLU B N 1
ATOM 6530 C CA . GLU B 1 222 ? 8.68 17.234 3 1 83.06 222 GLU B CA 1
ATOM 6531 C C . GLU B 1 222 ? 7.496 18.172 3.166 1 83.06 222 GLU B C 1
ATOM 6533 O O . GLU B 1 222 ? 6.398 17.75 3.533 1 83.06 222 GLU B O 1
ATOM 6538 N N . PHE B 1 223 ? 7.73 19.391 2.875 1 83.31 223 PHE B N 1
ATOM 6539 C CA . PHE B 1 223 ? 6.664 20.375 2.98 1 83.31 223 PHE B CA 1
ATOM 6540 C C . PHE B 1 223 ? 5.52 20.031 2.031 1 83.31 223 PHE B C 1
ATOM 6542 O O . PHE B 1 223 ? 4.352 20.047 2.426 1 83.31 223 PHE B O 1
ATOM 6549 N N . VAL B 1 224 ? 5.906 19.797 0.798 1 88.62 224 VAL B N 1
ATOM 6550 C CA . VAL B 1 224 ? 4.891 19.531 -0.218 1 88.62 224 VAL B CA 1
ATOM 6551 C C . VAL B 1 224 ? 4.109 18.266 0.145 1 88.62 224 VAL B C 1
ATOM 6553 O O . VAL B 1 224 ? 2.883 18.25 0.036 1 88.62 224 VAL B O 1
ATOM 6556 N N . TYR B 1 225 ? 4.871 17.266 0.579 1 87.88 225 TYR B N 1
ATOM 6557 C CA . TYR B 1 225 ? 4.25 16.016 0.986 1 87.88 225 TYR B CA 1
ATOM 6558 C C . TYR B 1 225 ? 3.275 16.234 2.135 1 87.88 225 TYR B C 1
ATOM 6560 O O . TYR B 1 225 ? 2.123 15.797 2.072 1 87.88 225 TYR B O 1
ATOM 6568 N N . GLN B 1 226 ? 3.617 16.953 3.086 1 84.06 226 GLN B N 1
ATOM 6569 C CA . GLN B 1 226 ? 2.787 17.234 4.254 1 84.06 226 GLN B CA 1
ATOM 6570 C C . GLN B 1 226 ? 1.557 18.047 3.867 1 84.06 226 GLN B C 1
ATOM 6572 O O . GLN B 1 226 ? 0.449 17.781 4.332 1 84.06 226 GLN B O 1
ATOM 6577 N N . PHE B 1 227 ? 1.817 19.047 3.084 1 84.88 227 PHE B N 1
ATOM 6578 C CA . PHE B 1 227 ? 0.717 19.906 2.664 1 84.88 227 PHE B CA 1
ATOM 6579 C C . PHE B 1 227 ? -0.35 19.094 1.933 1 84.88 227 PHE B C 1
ATOM 6581 O O . PHE B 1 227 ? -1.543 19.234 2.211 1 84.88 227 PHE B O 1
ATOM 6588 N N . LEU B 1 228 ? 0.123 18.328 1.081 1 86.94 228 LEU B N 1
ATOM 6589 C CA . LEU B 1 228 ? -0.801 17.531 0.276 1 86.94 228 LEU B CA 1
ATOM 6590 C C . LEU B 1 228 ? -1.588 16.562 1.149 1 86.94 228 LEU B C 1
ATOM 6592 O O . LEU B 1 228 ? -2.803 16.422 0.99 1 86.94 228 LEU B O 1
ATOM 6596 N N . MET B 1 229 ? -0.986 15.906 2.053 1 86.31 229 MET B N 1
ATOM 6597 C CA . MET B 1 229 ? -1.646 14.945 2.932 1 86.31 229 MET B CA 1
ATOM 6598 C C . MET B 1 229 ? -2.596 15.648 3.893 1 86.31 229 MET B C 1
ATOM 6600 O O . MET B 1 229 ? -3.695 15.156 4.156 1 86.31 229 MET B O 1
ATOM 6604 N N . GLU B 1 230 ? -2.193 16.75 4.312 1 84.62 230 GLU B N 1
ATOM 6605 C CA . GLU B 1 230 ? -3.049 17.547 5.199 1 84.62 230 GLU B CA 1
ATOM 6606 C C . GLU B 1 230 ? -4.312 18 4.48 1 84.62 230 GLU B C 1
ATOM 6608 O O . GLU B 1 230 ? -5.391 18.047 5.078 1 84.62 230 GLU B O 1
ATOM 6613 N N . LEU B 1 231 ? -4.094 18.359 3.27 1 86.06 231 LEU B N 1
ATOM 6614 C CA . LEU B 1 231 ? -5.219 18.812 2.461 1 86.06 231 LEU B CA 1
ATOM 6615 C C . LEU B 1 231 ? -6.348 17.781 2.475 1 86.06 231 LEU B C 1
ATOM 6617 O O . LEU B 1 231 ? -7.523 18.141 2.414 1 86.06 231 LEU B O 1
ATOM 6621 N N . TYR B 1 232 ? -5.977 16.578 2.713 1 86.12 232 TYR B N 1
ATOM 6622 C CA . TYR B 1 232 ? -6.973 15.508 2.652 1 86.12 232 TYR B CA 1
ATOM 6623 C C . TYR B 1 232 ? -7.152 14.852 4.016 1 86.12 232 TYR B C 1
ATOM 6625 O O . TYR B 1 232 ? -7.66 13.734 4.109 1 86.12 232 TYR B O 1
ATOM 6633 N N . GLY B 1 233 ? -6.613 15.438 4.977 1 83.06 233 GLY B N 1
ATOM 6634 C CA . GLY B 1 233 ? -6.965 15.102 6.348 1 83.06 233 GLY B CA 1
ATOM 6635 C C . GLY B 1 233 ? -6.102 14 6.934 1 83.06 233 GLY B C 1
ATOM 6636 O O . GLY B 1 233 ? -6.449 13.406 7.957 1 83.06 233 GLY B O 1
ATOM 6637 N N . TYR B 1 234 ? -4.973 13.727 6.297 1 80.5 234 TYR B N 1
ATOM 6638 C CA . TYR B 1 234 ? -4.129 12.656 6.816 1 80.5 234 TYR B CA 1
ATOM 6639 C C . TYR B 1 234 ? -2.715 13.156 7.078 1 80.5 234 TYR B C 1
ATOM 6641 O O . TYR B 1 234 ? -2.168 13.93 6.289 1 80.5 234 TYR B O 1
ATOM 6649 N N . PRO B 1 235 ? -2.195 12.719 8.234 1 75.81 235 PRO B N 1
ATOM 6650 C CA . PRO B 1 235 ? -0.741 12.844 8.352 1 75.81 235 PRO B CA 1
ATOM 6651 C C . PRO B 1 235 ? 0.008 11.844 7.473 1 75.81 235 PRO B C 1
ATOM 6653 O O . PRO B 1 235 ? -0.603 10.93 6.914 1 75.81 235 PRO B O 1
ATOM 6656 N N . ILE B 1 236 ? 1.316 12.148 7.242 1 71.69 236 ILE B N 1
ATOM 6657 C CA . ILE B 1 236 ? 2.135 11.156 6.559 1 71.69 236 ILE B CA 1
ATOM 6658 C C . ILE B 1 236 ? 2.312 9.93 7.453 1 71.69 236 ILE B C 1
ATOM 6660 O O . ILE B 1 236 ? 2.984 9.992 8.484 1 71.69 236 ILE B O 1
ATOM 6664 N N . SER B 1 237 ? 1.566 8.969 7.301 1 70 237 SER B N 1
ATOM 6665 C CA . SER B 1 237 ? 1.647 7.84 8.219 1 70 237 SER B CA 1
ATOM 6666 C C . SER B 1 237 ? 1.633 6.512 7.469 1 70 237 SER B C 1
ATOM 6668 O O . SER B 1 237 ? 2.65 6.098 6.91 1 70 237 SER B O 1
ATOM 6670 N N . SER B 1 238 ? 0.44 5.852 7.25 1 72.25 238 SER B N 1
ATOM 6671 C CA . SER B 1 238 ? 0.332 4.512 6.684 1 72.25 238 SER B CA 1
ATOM 6672 C C . SER B 1 238 ? 0.002 4.566 5.195 1 72.25 238 SER B C 1
ATOM 6674 O O . SER B 1 238 ? -0.496 5.582 4.703 1 72.25 238 SER B O 1
ATOM 6676 N N . GLU B 1 239 ? 0.334 3.504 4.527 1 74.06 239 GLU B N 1
ATOM 6677 C CA . GLU B 1 239 ? 0.04 3.387 3.104 1 74.06 239 GLU B CA 1
ATOM 6678 C C . GLU B 1 239 ? -1.463 3.445 2.844 1 74.06 239 GLU B C 1
ATOM 6680 O O . GLU B 1 239 ? -1.901 3.996 1.832 1 74.06 239 GLU B O 1
ATOM 6685 N N . ARG B 1 240 ? -2.197 2.955 3.826 1 77.5 240 ARG B N 1
ATOM 6686 C CA . ARG B 1 240 ? -3.65 2.951 3.693 1 77.5 240 ARG B CA 1
ATOM 6687 C C . ARG B 1 240 ? -4.199 4.375 3.646 1 77.5 240 ARG B C 1
ATOM 6689 O O . ARG B 1 240 ? -5.047 4.691 2.811 1 77.5 240 ARG B O 1
ATOM 6696 N N . LYS B 1 241 ? -3.727 5.211 4.449 1 81.75 241 LYS B N 1
ATOM 6697 C CA . LYS B 1 241 ? -4.195 6.594 4.531 1 81.75 241 LYS B CA 1
ATOM 6698 C C . LYS B 1 241 ? -3.717 7.406 3.334 1 81.75 241 LYS B C 1
ATOM 6700 O O . LYS B 1 241 ? -4.473 8.203 2.777 1 81.75 241 LYS B O 1
ATOM 6705 N N . THR B 1 242 ? -2.523 7.117 2.973 1 82.75 242 THR B N 1
ATOM 6706 C CA . THR B 1 242 ? -1.985 7.82 1.812 1 82.75 242 THR B CA 1
ATOM 6707 C C . THR B 1 242 ? -2.754 7.441 0.549 1 82.75 242 THR B C 1
ATOM 6709 O O . THR B 1 242 ? -3.1 8.305 -0.256 1 82.75 242 THR B O 1
ATOM 6712 N N . SER B 1 243 ? -3.035 6.16 0.407 1 86.81 243 SER B N 1
ATOM 6713 C CA . SER B 1 243 ? -3.773 5.695 -0.76 1 86.81 243 SER B CA 1
ATOM 6714 C C . SER B 1 243 ? -5.184 6.273 -0.791 1 86.81 243 SER B C 1
ATOM 6716 O O . SER B 1 243 ? -5.684 6.652 -1.853 1 86.81 243 SER B O 1
ATOM 6718 N N . ALA B 1 244 ? -5.766 6.387 0.357 1 89.5 244 ALA B N 1
ATOM 6719 C CA . ALA B 1 244 ? -7.105 6.961 0.454 1 89.5 244 ALA B CA 1
ATOM 6720 C C . ALA B 1 244 ? -7.102 8.43 0.052 1 89.5 244 ALA B C 1
ATOM 6722 O O . ALA B 1 244 ? -7.973 8.875 -0.699 1 89.5 244 ALA B O 1
ATOM 6723 N N . ALA B 1 245 ? -6.129 9.133 0.521 1 90.12 245 ALA B N 1
ATOM 6724 C CA . ALA B 1 245 ? -6.012 10.555 0.215 1 90.12 245 ALA B CA 1
ATOM 6725 C C . ALA B 1 245 ? -5.816 10.781 -1.281 1 90.12 245 ALA B C 1
ATOM 6727 O O . ALA B 1 245 ? -6.52 11.594 -1.891 1 90.12 245 ALA B O 1
ATOM 6728 N N . ILE B 1 246 ? -4.926 10.086 -1.866 1 90.12 246 ILE B N 1
ATOM 6729 C CA . ILE B 1 246 ? -4.582 10.266 -3.271 1 90.12 246 ILE B CA 1
ATOM 6730 C C . ILE B 1 246 ? -5.738 9.805 -4.152 1 90.12 246 ILE B C 1
ATOM 6732 O O . ILE B 1 246 ? -6.023 10.414 -5.188 1 90.12 246 ILE B O 1
ATOM 6736 N N . PHE B 1 247 ? -6.395 8.773 -3.762 1 93.31 247 PHE B N 1
ATOM 6737 C CA . PHE B 1 247 ? -7.555 8.312 -4.516 1 93.31 247 PHE B CA 1
ATOM 6738 C C . PHE B 1 247 ? -8.68 9.336 -4.461 1 93.31 247 PHE B C 1
ATOM 6740 O O . PHE B 1 247 ? -9.344 9.594 -5.469 1 93.31 247 PHE B O 1
ATOM 6747 N N . ALA B 1 248 ? -8.875 9.914 -3.303 1 93.81 248 ALA B N 1
ATOM 6748 C CA . ALA B 1 248 ? -9.867 10.977 -3.166 1 93.81 248 ALA B CA 1
ATOM 6749 C C . ALA B 1 248 ? -9.555 12.141 -4.102 1 93.81 248 ALA B C 1
ATOM 6751 O O . ALA B 1 248 ? -10.461 12.688 -4.746 1 93.81 248 ALA B O 1
ATOM 6752 N N . ARG B 1 249 ? -8.383 12.492 -4.098 1 90.81 249 ARG B N 1
ATOM 6753 C CA . ARG B 1 249 ? -7.965 13.57 -4.988 1 90.81 249 ARG B CA 1
ATOM 6754 C C . ARG B 1 249 ? -8.281 13.242 -6.441 1 90.81 249 ARG B C 1
ATOM 6756 O O . ARG B 1 249 ? -8.781 14.086 -7.184 1 90.81 249 ARG B O 1
ATOM 6763 N N . ARG B 1 250 ? -7.992 12.07 -6.84 1 90.44 250 ARG B N 1
ATOM 6764 C CA . ARG B 1 250 ? -8.258 11.625 -8.203 1 90.44 250 ARG B CA 1
ATOM 6765 C C . ARG B 1 250 ? -9.75 11.656 -8.508 1 90.44 250 ARG B C 1
ATOM 6767 O O . ARG B 1 250 ? -10.172 12.172 -9.555 1 90.44 250 ARG B O 1
ATOM 6774 N N . LEU B 1 251 ? -10.484 11.094 -7.656 1 93.44 251 LEU B N 1
ATOM 6775 C CA . LEU B 1 251 ? -11.93 11.062 -7.844 1 93.44 251 LEU B CA 1
ATOM 6776 C C . LEU B 1 251 ? -12.492 12.477 -7.926 1 93.44 251 LEU B C 1
ATOM 6778 O O . LEU B 1 251 ? -13.367 12.758 -8.75 1 93.44 251 LEU B O 1
ATOM 6782 N N . HIS B 1 252 ? -12.016 13.32 -7.102 1 92.12 252 HIS B N 1
ATOM 6783 C CA . HIS B 1 252 ? -12.469 14.711 -7.102 1 92.12 252 HIS B CA 1
ATOM 6784 C C . HIS B 1 252 ? -12.156 15.391 -8.43 1 92.12 252 HIS B C 1
ATOM 6786 O O . HIS B 1 252 ? -13.008 16.094 -8.977 1 92.12 252 HIS B O 1
ATOM 6792 N N . LYS B 1 253 ? -11 15.242 -8.875 1 86.56 253 LYS B N 1
ATOM 6793 C CA . LYS B 1 253 ? -10.586 15.82 -10.148 1 86.56 253 LYS B CA 1
ATOM 6794 C C . LYS B 1 253 ? -11.453 15.297 -11.289 1 86.56 253 LYS B C 1
ATOM 6796 O O . LYS B 1 253 ? -11.695 16.016 -12.273 1 86.56 253 LYS B O 1
ATOM 6801 N N . MET B 1 254 ? -11.945 14.109 -11.156 1 89.69 254 MET B N 1
ATOM 6802 C CA . MET B 1 254 ? -12.758 13.484 -12.188 1 89.69 254 MET B CA 1
ATOM 6803 C C . MET B 1 254 ? -14.211 13.938 -12.078 1 89.69 254 MET B C 1
ATOM 6805 O O . MET B 1 254 ? -15.031 13.617 -12.945 1 89.69 254 MET B O 1
ATOM 6809 N N . GLY B 1 255 ? -14.539 14.617 -11.039 1 89.75 255 GLY B N 1
ATOM 6810 C CA . GLY B 1 255 ? -15.906 15.086 -10.852 1 89.75 255 GLY B CA 1
ATOM 6811 C C . GLY B 1 255 ? -16.844 14.008 -10.328 1 89.75 255 GLY B C 1
ATOM 6812 O O . GLY B 1 255 ? -18.047 14.094 -10.484 1 89.75 255 GLY B O 1
ATOM 6813 N N . GLU B 1 256 ? -16.297 12.977 -9.688 1 93.56 256 GLU B N 1
ATOM 6814 C CA . GLU B 1 256 ? -17.078 11.875 -9.141 1 93.56 256 GLU B CA 1
ATOM 6815 C C . GLU B 1 256 ? -17.812 12.289 -7.871 1 93.56 256 GLU B C 1
ATOM 6817 O O . GLU B 1 256 ? -17.312 13.117 -7.102 1 93.56 256 GLU B O 1
ATOM 6822 N N . ASN B 1 257 ? -19 11.797 -7.715 1 95.38 257 ASN B N 1
ATOM 6823 C CA . ASN B 1 257 ? -19.688 11.852 -6.438 1 95.38 257 ASN B CA 1
ATOM 6824 C C . ASN B 1 257 ? -19.328 10.664 -5.547 1 95.38 257 ASN B C 1
ATOM 6826 O O . ASN B 1 257 ? -19.766 9.539 -5.789 1 95.38 257 ASN B O 1
ATOM 6830 N N . PHE B 1 258 ? -18.516 10.938 -4.512 1 97.06 258 PHE B N 1
ATOM 6831 C CA . PHE B 1 258 ? -17.938 9.812 -3.795 1 97.06 258 PHE B CA 1
ATOM 6832 C C . PHE B 1 258 ? -17.875 10.094 -2.299 1 97.06 258 PHE B C 1
ATOM 6834 O O . PHE B 1 258 ? -18.078 11.234 -1.868 1 97.06 258 PHE B O 1
ATOM 6841 N N . LEU B 1 259 ? -17.703 9.062 -1.504 1 98.06 259 LEU B N 1
ATOM 6842 C CA . LEU B 1 259 ? -17.406 9.055 -0.075 1 98.06 259 LEU B CA 1
ATOM 6843 C C . LEU B 1 259 ? -16.281 8.062 0.246 1 98.06 259 LEU B C 1
ATOM 6845 O O . LEU B 1 259 ? -16.391 6.879 -0.07 1 98.06 259 LEU B O 1
ATOM 6849 N N . ILE B 1 260 ? -15.203 8.555 0.777 1 97.38 260 ILE B N 1
ATOM 6850 C CA . ILE B 1 260 ? -14.125 7.699 1.251 1 97.38 260 ILE B CA 1
ATOM 6851 C C . ILE B 1 260 ? -14.023 7.789 2.771 1 97.38 260 ILE B C 1
ATOM 6853 O O . ILE B 1 260 ? -14.094 8.883 3.342 1 97.38 260 ILE B O 1
ATOM 6857 N N . LYS B 1 261 ? -13.945 6.684 3.406 1 97 261 LYS B N 1
ATOM 6858 C CA . LYS B 1 261 ? -13.719 6.621 4.848 1 97 261 LYS B CA 1
ATOM 6859 C C . LYS B 1 261 ? -12.516 5.742 5.176 1 97 261 LYS B C 1
ATOM 6861 O O . LYS B 1 261 ? -12.289 4.727 4.516 1 97 261 LYS B O 1
ATOM 6866 N N . ALA B 1 262 ? -11.82 6.172 6.133 1 94.62 262 ALA B N 1
ATOM 6867 C CA . ALA B 1 262 ? -10.648 5.406 6.562 1 94.62 262 ALA B CA 1
ATOM 6868 C C . ALA B 1 262 ? -10.461 5.492 8.07 1 94.62 262 ALA B C 1
ATOM 6870 O O . ALA B 1 262 ? -10.648 6.555 8.672 1 94.62 262 ALA B O 1
ATOM 6871 N N . LEU B 1 263 ? -10.273 4.402 8.664 1 93.19 263 LEU B N 1
ATOM 6872 C CA . LEU B 1 263 ? -9.891 4.289 10.062 1 93.19 263 LEU B CA 1
ATOM 6873 C C . LEU B 1 263 ? -8.523 3.623 10.195 1 93.19 263 LEU B C 1
ATOM 6875 O O . LEU B 1 263 ? -8.352 2.473 9.789 1 93.19 263 LEU B O 1
ATOM 6879 N N . GLY B 1 264 ? -7.633 4.367 10.664 1 82.44 264 GLY B N 1
ATOM 6880 C CA . GLY B 1 264 ? -6.297 3.824 10.852 1 82.44 264 GLY B CA 1
ATOM 6881 C C . GLY B 1 264 ? -6.109 3.143 12.188 1 82.44 264 GLY B C 1
ATOM 6882 O O . GLY B 1 264 ? -6.934 3.303 13.094 1 82.44 264 GLY B O 1
ATOM 6883 N N . GLN B 1 265 ? -5.016 2.436 12.273 1 81.44 265 GLN B N 1
ATOM 6884 C CA . GLN B 1 265 ? -4.684 1.741 13.516 1 81.44 265 GLN B CA 1
ATOM 6885 C C . GLN B 1 265 ? -3.633 2.51 14.312 1 81.44 265 GLN B C 1
ATOM 6887 O O . GLN B 1 265 ? -3.17 2.039 15.352 1 81.44 265 GLN B O 1
ATOM 6892 N N . SER B 1 266 ? -3.365 3.711 13.828 1 74.25 266 SER B N 1
ATOM 6893 C CA . SER B 1 266 ? -2.385 4.531 14.539 1 74.25 266 SER B CA 1
ATOM 6894 C C . SER B 1 266 ? -3.051 5.715 15.227 1 74.25 266 SER B C 1
ATOM 6896 O O . SER B 1 266 ? -2.822 5.957 16.422 1 74.25 266 SER B O 1
ATOM 6898 N N . ASP B 1 267 ? -3.834 6.512 14.586 1 76.25 267 ASP B N 1
ATOM 6899 C CA . ASP B 1 267 ? -4.398 7.734 15.148 1 76.25 267 ASP B CA 1
ATOM 6900 C C . ASP B 1 267 ? -5.82 7.5 15.648 1 76.25 267 ASP B C 1
ATOM 6902 O O . ASP B 1 267 ? -6.375 8.336 16.359 1 76.25 267 ASP B O 1
ATOM 6906 N N . ARG B 1 268 ? -6.461 6.406 15.469 1 88.06 268 ARG B N 1
ATOM 6907 C CA . ARG B 1 268 ? -7.805 6.027 15.898 1 88.06 268 ARG B CA 1
ATOM 6908 C C . ARG B 1 268 ? -8.82 7.109 15.547 1 88.06 268 ARG B C 1
ATOM 6910 O O . ARG B 1 268 ? -9.719 7.402 16.328 1 88.06 268 ARG B O 1
ATOM 6917 N N . THR B 1 269 ? -8.594 7.77 14.461 1 90.94 269 THR B N 1
ATOM 6918 C CA . THR B 1 269 ? -9.5 8.789 13.945 1 90.94 269 THR B CA 1
ATOM 6919 C C . THR B 1 269 ? -10.211 8.297 12.688 1 90.94 269 THR B C 1
ATOM 6921 O O . THR B 1 269 ? -9.562 7.812 11.758 1 90.94 269 THR B O 1
ATOM 6924 N N . LEU B 1 270 ? -11.508 8.391 12.75 1 95 270 LEU B N 1
ATOM 6925 C CA . LEU B 1 270 ? -12.305 8.102 11.555 1 95 270 LEU B CA 1
ATOM 6926 C C . LEU B 1 270 ? -12.336 9.305 10.625 1 95 270 LEU B C 1
ATOM 6928 O O . LEU B 1 270 ? -12.914 10.344 10.961 1 95 270 LEU B O 1
ATOM 6932 N N . THR B 1 271 ? -11.742 9.18 9.477 1 94.75 271 THR B N 1
ATOM 6933 C CA . THR B 1 271 ? -11.688 10.289 8.523 1 94.75 271 THR B CA 1
ATOM 6934 C C . THR B 1 271 ? -12.641 10.039 7.355 1 94.75 271 THR B C 1
ATOM 6936 O O . THR B 1 271 ? -12.641 8.953 6.77 1 94.75 271 THR B O 1
ATOM 6939 N N . SER B 1 272 ? -13.422 10.953 7.109 1 96.62 272 SER B N 1
ATOM 6940 C CA . SER B 1 272 ? -14.32 10.93 5.961 1 96.62 272 SER B CA 1
ATOM 6941 C C . SER B 1 272 ? -13.969 12.023 4.961 1 96.62 272 SER B C 1
ATOM 6943 O O . SER B 1 272 ? -13.781 13.188 5.34 1 96.62 272 SER B O 1
ATOM 6945 N N . ILE B 1 273 ? -13.812 11.688 3.693 1 95.88 273 ILE B N 1
ATOM 6946 C CA . ILE B 1 273 ? -13.602 12.602 2.578 1 95.88 273 ILE B CA 1
ATOM 6947 C C . ILE B 1 273 ? -14.719 12.43 1.55 1 95.88 273 ILE B C 1
ATOM 6949 O O . ILE B 1 273 ? -14.961 11.32 1.067 1 95.88 273 ILE B O 1
ATOM 6953 N N . PHE B 1 274 ? -15.438 13.461 1.231 1 95.69 274 PHE B N 1
ATOM 6954 C CA . PHE B 1 274 ? -16.562 13.258 0.32 1 95.69 274 PHE B CA 1
ATOM 6955 C C . PHE B 1 274 ? -16.812 14.508 -0.512 1 95.69 274 PHE B C 1
ATOM 6957 O O . PHE B 1 274 ? -16.406 15.602 -0.14 1 95.69 274 PHE B O 1
ATOM 6964 N N . SER B 1 275 ? -17.422 14.211 -1.622 1 91.56 275 SER B N 1
ATOM 6965 C CA . SER B 1 275 ? -17.703 15.281 -2.576 1 91.56 275 SER B CA 1
ATOM 6966 C C . SER B 1 275 ? -18.859 16.156 -2.094 1 91.56 275 SER B C 1
ATOM 6968 O O . SER B 1 275 ? -19.734 15.688 -1.355 1 91.56 275 SER B O 1
ATOM 6970 N N . THR B 1 276 ? -18.625 17.406 -2.256 1 78.12 276 THR B N 1
ATOM 6971 C CA . THR B 1 276 ? -19.719 18.328 -1.983 1 78.12 276 THR B CA 1
ATOM 6972 C C . THR B 1 276 ? -20.312 18.859 -3.283 1 78.12 276 THR B C 1
ATOM 6974 O O . THR B 1 276 ? -19.891 18.469 -4.375 1 78.12 276 THR B O 1
ATOM 6977 N N . GLN B 1 277 ? -21.281 19.688 -3.016 1 68.38 277 GLN B N 1
ATOM 6978 C CA . GLN B 1 277 ? -21.969 20.297 -4.156 1 68.38 277 GLN B CA 1
ATOM 6979 C C . GLN B 1 277 ? -20.969 20.906 -5.133 1 68.38 277 GLN B C 1
ATOM 6981 O O . GLN B 1 277 ? -19.844 21.234 -4.754 1 68.38 277 GLN B O 1
ATOM 6986 N N . SER B 1 278 ? -21.328 20.984 -6.328 1 65 278 SER B N 1
ATOM 6987 C CA . SER B 1 278 ? -20.562 21.422 -7.5 1 65 278 SER B CA 1
ATOM 6988 C C . SER B 1 278 ? -19.922 22.781 -7.27 1 65 278 SER B C 1
ATOM 6990 O O . SER B 1 278 ? -20.516 23.656 -6.633 1 65 278 SER B O 1
ATOM 6992 N N . GLY B 1 279 ? -18.453 22.828 -7.418 1 68.06 279 GLY B N 1
ATOM 6993 C CA . GLY B 1 279 ? -17.766 24.094 -7.527 1 68.06 279 GLY B CA 1
ATOM 6994 C C . GLY B 1 279 ? -16.641 24.266 -6.52 1 68.06 279 GLY B C 1
ATOM 6995 O O . GLY B 1 279 ? -15.828 25.172 -6.633 1 68.06 279 GLY B O 1
ATOM 6996 N N . HIS B 1 280 ? -16.609 23.344 -5.488 1 80.06 280 HIS B N 1
ATOM 6997 C CA . HIS B 1 280 ? -15.531 23.516 -4.523 1 80.06 280 HIS B CA 1
ATOM 6998 C C . HIS B 1 280 ? -14.234 22.875 -5.023 1 80.06 280 HIS B C 1
ATOM 7000 O O . HIS B 1 280 ? -14.266 21.812 -5.629 1 80.06 280 HIS B O 1
ATOM 7006 N N . PRO B 1 281 ? -13.203 23.578 -4.777 1 83.69 281 PRO B N 1
ATOM 7007 C CA . PRO B 1 281 ? -11.914 23.094 -5.285 1 83.69 281 PRO B CA 1
ATOM 7008 C C . PRO B 1 281 ? -11.453 21.812 -4.582 1 83.69 281 PRO B C 1
ATOM 7010 O O . PRO B 1 281 ? -10.617 21.078 -5.117 1 83.69 281 PRO B O 1
ATOM 7013 N N . TYR B 1 282 ? -11.984 21.594 -3.41 1 89.75 282 TYR B N 1
ATOM 7014 C CA . TYR B 1 282 ? -11.57 20.438 -2.637 1 89.75 282 TYR B CA 1
ATOM 7015 C C . TYR B 1 282 ? -12.781 19.719 -2.049 1 89.75 282 TYR B C 1
ATOM 7017 O O . TYR B 1 282 ? -13.836 20.328 -1.847 1 89.75 282 TYR B O 1
ATOM 7025 N N . PRO B 1 283 ? -12.57 18.422 -1.809 1 92.69 283 PRO B N 1
ATOM 7026 C CA . PRO B 1 283 ? -13.641 17.719 -1.093 1 92.69 283 PRO B CA 1
ATOM 7027 C C . PRO B 1 283 ? -13.727 18.125 0.377 1 92.69 283 PRO B C 1
ATOM 7029 O O . PRO B 1 283 ? -12.852 18.828 0.882 1 92.69 283 PRO B O 1
ATOM 7032 N N . ARG B 1 284 ? -14.781 17.703 0.985 1 92.94 284 ARG B N 1
ATOM 7033 C CA . ARG B 1 284 ? -14.945 17.938 2.414 1 92.94 284 ARG B CA 1
ATOM 7034 C C . ARG B 1 284 ? -14.242 16.875 3.238 1 92.94 284 ARG B C 1
ATOM 7036 O O . ARG B 1 284 ? -14.18 15.703 2.834 1 92.94 284 ARG B O 1
ATOM 7043 N N . VAL B 1 285 ? -13.75 17.359 4.371 1 94.25 285 VAL B N 1
ATOM 7044 C CA . VAL B 1 285 ? -13.039 16.453 5.266 1 94.25 285 VAL B CA 1
ATOM 7045 C C . VAL B 1 285 ? -13.609 16.562 6.68 1 94.25 285 VAL B C 1
ATOM 7047 O O . VAL B 1 285 ? -13.836 17.672 7.176 1 94.25 285 VAL B O 1
ATOM 7050 N N . GLU B 1 286 ? -13.906 15.422 7.25 1 95.69 286 GLU B N 1
ATOM 7051 C CA . GLU B 1 286 ? -14.328 15.344 8.648 1 95.69 286 GLU B CA 1
ATOM 7052 C C . GLU B 1 286 ? -13.594 14.227 9.383 1 95.69 286 GLU B C 1
ATOM 7054 O O . GLU B 1 286 ? -13.211 13.219 8.781 1 95.69 286 GLU B O 1
ATOM 7059 N N . LYS B 1 287 ? -13.406 14.461 10.648 1 94.38 287 LYS B N 1
ATOM 7060 C CA . LYS B 1 287 ? -12.789 13.453 11.508 1 94.38 287 LYS B CA 1
ATOM 7061 C C . LYS B 1 287 ? -13.625 13.219 12.758 1 94.38 287 LYS B C 1
ATOM 7063 O O . LYS B 1 287 ? -14.195 14.156 13.32 1 94.38 287 LYS B O 1
ATOM 7068 N N . ILE B 1 288 ? -13.703 11.977 13.125 1 96.5 288 ILE B N 1
ATOM 7069 C CA . ILE B 1 288 ? -14.406 11.609 14.352 1 96.5 288 ILE B CA 1
ATOM 7070 C C . ILE B 1 288 ? -13.484 10.797 15.25 1 96.5 288 ILE B C 1
ATOM 7072 O O . ILE B 1 288 ? -12.75 9.93 14.773 1 96.5 288 ILE B O 1
ATOM 7076 N N . ALA B 1 289 ? -13.477 11.125 16.547 1 95.44 289 ALA B N 1
ATOM 7077 C CA . ALA B 1 289 ? -12.664 10.391 17.516 1 95.44 289 ALA B CA 1
ATOM 7078 C C . ALA B 1 289 ? -13.281 10.445 18.906 1 95.44 289 ALA B C 1
ATOM 7080 O O . ALA B 1 289 ? -14.195 11.242 19.156 1 95.44 289 ALA B O 1
ATOM 7081 N N . LEU B 1 290 ? -12.914 9.523 19.719 1 96.25 290 LEU B N 1
ATOM 7082 C CA . LEU B 1 290 ? -13.227 9.594 21.141 1 96.25 290 LEU B CA 1
ATOM 7083 C C . LEU B 1 290 ? -12.211 10.469 21.875 1 96.25 290 LEU B C 1
ATOM 7085 O O . LEU B 1 290 ? -11.008 10.219 21.812 1 96.25 290 LEU B O 1
ATOM 7089 N N . VAL B 1 291 ? -12.727 11.469 22.547 1 93.06 291 VAL B N 1
ATOM 7090 C CA . VAL B 1 291 ? -11.836 12.453 23.156 1 93.06 291 VAL B CA 1
ATOM 7091 C C . VAL B 1 291 ? -12.227 12.664 24.625 1 93.06 291 VAL B C 1
ATOM 7093 O O . VAL B 1 291 ? -13.414 12.75 24.953 1 93.06 291 VAL B O 1
ATOM 7096 N N . PRO B 1 292 ? -11.219 12.672 25.484 1 90.88 292 PRO B N 1
ATOM 7097 C CA . PRO B 1 292 ? -11.508 13.062 26.875 1 90.88 292 PRO B CA 1
ATOM 7098 C C . PRO B 1 292 ? -11.688 14.57 27.031 1 90.88 292 PRO B C 1
ATOM 7100 O O . PRO B 1 292 ? -10.984 15.359 26.391 1 90.88 292 PRO B O 1
ATOM 7103 N N . VAL B 1 293 ? -12.633 14.922 27.797 1 87.94 293 VAL B N 1
ATOM 7104 C CA . VAL B 1 293 ? -12.891 16.328 28.062 1 87.94 293 VAL B CA 1
ATOM 7105 C C . VAL B 1 293 ? -12.07 16.781 29.266 1 87.94 293 VAL B C 1
ATOM 7107 O O . VAL B 1 293 ? -12.352 16.391 30.406 1 87.94 293 VAL B O 1
ATOM 7110 N N . GLU B 1 294 ? -11.039 17.5 28.922 1 74.06 294 GLU B N 1
ATOM 7111 C CA . GLU B 1 294 ? -10.164 18 29.969 1 74.06 294 GLU B CA 1
ATOM 7112 C C . GLU B 1 294 ? -10.414 19.484 30.25 1 74.06 294 GLU B C 1
ATOM 7114 O O . GLU B 1 294 ? -9.562 20.172 30.812 1 74.06 294 GLU B O 1
ATOM 7119 N N . ILE B 1 295 ? -11.555 19.938 29.938 1 65.38 295 ILE B N 1
ATOM 7120 C CA . ILE B 1 295 ? -11.852 21.344 30.141 1 65.38 295 ILE B CA 1
ATOM 7121 C C . ILE B 1 295 ? -12.094 21.625 31.625 1 65.38 295 ILE B C 1
ATOM 7123 O O . ILE B 1 295 ? -12.68 20.797 32.312 1 65.38 295 ILE B O 1
ATOM 7127 N N . ARG B 1 296 ? -11.531 22.688 32.125 1 60.97 296 ARG B N 1
ATOM 7128 C CA . ARG B 1 296 ? -11.68 23.062 33.531 1 60.97 296 ARG B CA 1
ATOM 7129 C C . ARG B 1 296 ? -13.023 23.75 33.781 1 60.97 296 ARG B C 1
ATOM 7131 O O . ARG B 1 296 ? -13.484 23.844 34.906 1 60.97 296 ARG B O 1
ATOM 7138 N N . GLY B 1 297 ? -13.602 24.25 32.656 1 65.44 297 GLY B N 1
ATOM 7139 C CA . GLY B 1 297 ? -14.852 24.938 32.938 1 65.44 297 GLY B CA 1
ATOM 7140 C C . GLY B 1 297 ? -15.945 24.016 33.438 1 65.44 297 GLY B C 1
ATOM 7141 O O . GLY B 1 297 ? -16.422 23.141 32.688 1 65.44 297 GLY B O 1
ATOM 7142 N N . LEU B 1 298 ? -16.234 24.172 34.656 1 71.38 298 LEU B N 1
ATOM 7143 C CA . LEU B 1 298 ? -17.234 23.344 35.344 1 71.38 298 LEU B CA 1
ATOM 7144 C C . LEU B 1 298 ? -18.594 23.453 34.656 1 71.38 298 LEU B C 1
ATOM 7146 O O . LEU B 1 298 ? -19.344 22.484 34.594 1 71.38 298 LEU B O 1
ATOM 7150 N N . ASP B 1 299 ? -18.781 24.562 34.094 1 80.06 299 ASP B N 1
ATOM 7151 C CA . ASP B 1 299 ? -20.062 24.766 33.438 1 80.06 299 ASP B CA 1
ATOM 7152 C C . ASP B 1 299 ? -20.219 23.875 32.219 1 80.06 299 ASP B C 1
ATOM 7154 O O . ASP B 1 299 ? -21.297 23.328 31.969 1 80.06 299 ASP B O 1
ATOM 7158 N N . VAL B 1 300 ? -19.219 23.734 31.562 1 84.31 300 VAL B N 1
ATOM 7159 C CA . VAL B 1 300 ? -19.25 22.922 30.344 1 84.31 300 VAL B CA 1
ATOM 7160 C C . VAL B 1 300 ? -19.422 21.453 30.703 1 84.31 300 VAL B C 1
ATOM 7162 O O . VAL B 1 300 ? -20.203 20.734 30.094 1 84.31 300 VAL B O 1
ATOM 7165 N N . ILE B 1 301 ? -18.75 21.031 31.719 1 88.62 301 ILE B N 1
ATOM 7166 C CA . ILE B 1 301 ? -18.797 19.641 32.156 1 88.62 301 ILE B CA 1
ATOM 7167 C C . ILE B 1 301 ? -20.203 19.297 32.656 1 88.62 301 ILE B C 1
ATOM 7169 O O . ILE B 1 301 ? -20.75 18.234 32.344 1 88.62 301 ILE B O 1
ATOM 7173 N N . ASP B 1 302 ? -20.703 20.281 33.375 1 90.69 302 ASP B N 1
ATOM 7174 C CA . ASP B 1 302 ? -22.047 20.078 33.906 1 90.69 302 ASP B CA 1
ATOM 7175 C C . ASP B 1 302 ? -23.078 20 32.781 1 90.69 302 ASP B C 1
ATOM 7177 O O . ASP B 1 302 ? -24 19.188 32.844 1 90.69 302 ASP B O 1
ATOM 7181 N N . HIS B 1 303 ? -22.922 20.828 31.906 1 91.38 303 HIS B N 1
ATOM 7182 C CA . HIS B 1 303 ? -23.828 20.844 30.766 1 91.38 303 HIS B CA 1
ATOM 7183 C C . HIS B 1 303 ? -23.781 19.516 30 1 91.38 303 HIS B C 1
ATOM 7185 O O . HIS B 1 303 ? -24.828 18.938 29.703 1 91.38 303 HIS B O 1
ATOM 7191 N N . LEU B 1 304 ? -22.641 19.031 29.734 1 93.5 304 LEU B N 1
ATOM 7192 C CA . LEU B 1 304 ? -22.469 17.797 28.969 1 93.5 304 LEU B CA 1
ATOM 7193 C C . LEU B 1 304 ? -22.984 16.594 29.766 1 93.5 304 LEU B C 1
ATOM 7195 O O . LEU B 1 304 ? -23.531 15.656 29.188 1 93.5 304 LEU B O 1
ATOM 7199 N N . ASP B 1 305 ? -22.75 16.688 31.016 1 93.5 305 ASP B N 1
ATOM 7200 C CA . ASP B 1 305 ? -23.219 15.602 31.875 1 93.5 305 ASP B CA 1
ATOM 7201 C C . ASP B 1 305 ? -24.734 15.578 31.953 1 93.5 305 ASP B C 1
ATOM 7203 O O . ASP B 1 305 ? -25.359 14.531 31.781 1 93.5 305 ASP B O 1
ATOM 7207 N N . LYS B 1 306 ? -25.328 16.719 32.188 1 93.19 306 LYS B N 1
ATOM 7208 C CA . LYS B 1 306 ? -26.766 16.844 32.344 1 93.19 306 LYS B CA 1
ATOM 7209 C C . LYS B 1 306 ? -27.484 16.406 31.047 1 93.19 306 LYS B C 1
ATOM 7211 O O . LYS B 1 306 ? -28.531 15.766 31.109 1 93.19 306 LYS B O 1
ATOM 7216 N N . GLU B 1 307 ? -26.906 16.797 29.969 1 94.25 307 GLU B N 1
ATOM 7217 C CA . GLU B 1 307 ? -27.547 16.516 28.688 1 94.25 307 GLU B CA 1
ATOM 7218 C C . GLU B 1 307 ? -27.172 15.125 28.172 1 94.25 307 GLU B C 1
ATOM 7220 O O . GLU B 1 307 ? -27.672 14.672 27.156 1 94.25 307 GLU B O 1
ATOM 7225 N N . GLY B 1 308 ? -26.219 14.391 28.766 1 94.38 308 GLY B N 1
ATOM 7226 C CA . GLY B 1 308 ? -25.922 13 28.5 1 94.38 308 GLY B CA 1
ATOM 7227 C C . GLY B 1 308 ? -24.938 12.812 27.344 1 94.38 308 GLY B C 1
ATOM 7228 O O . GLY B 1 308 ? -25.016 11.828 26.609 1 94.38 308 GLY B O 1
ATOM 7229 N N . TYR B 1 309 ? -24.031 13.703 27.188 1 96.12 309 TYR B N 1
ATOM 7230 C CA . TYR B 1 309 ? -23.125 13.648 26.047 1 96.12 309 TYR B CA 1
ATOM 7231 C C . TYR B 1 309 ? -21.906 12.773 26.344 1 96.12 309 TYR B C 1
ATOM 7233 O O . TYR B 1 309 ? -21.156 12.406 25.438 1 96.12 309 TYR B O 1
ATOM 7241 N N . PHE B 1 310 ? -21.75 12.383 27.609 1 96 310 PHE B N 1
ATOM 7242 C CA . PHE B 1 310 ? -20.625 11.516 27.969 1 96 310 PHE B CA 1
ATOM 7243 C C . PHE B 1 310 ? -20.953 10.055 27.688 1 96 310 PHE B C 1
ATOM 7245 O O . PHE B 1 310 ? -21.984 9.547 28.156 1 96 310 PHE B O 1
ATOM 7252 N N . PHE B 1 311 ? -20.078 9.477 26.906 1 95.94 311 PHE B N 1
ATOM 7253 C CA . PHE B 1 311 ? -20.188 8.031 26.781 1 95.94 311 PHE B CA 1
ATOM 7254 C C . PHE B 1 311 ? -19.672 7.344 28.047 1 95.94 311 PHE B C 1
ATOM 7256 O O . PHE B 1 311 ? -20.297 6.391 28.531 1 95.94 311 PHE B O 1
ATOM 7263 N N . ASP B 1 312 ? -18.531 7.797 28.484 1 94.56 312 ASP B N 1
ATOM 7264 C CA . ASP B 1 312 ? -17.953 7.379 29.766 1 94.56 312 ASP B CA 1
ATOM 7265 C C . ASP B 1 312 ? -17.844 8.555 30.734 1 94.56 312 ASP B C 1
ATOM 7267 O O . ASP B 1 312 ? -16.938 9.375 30.625 1 94.56 312 ASP B O 1
ATOM 7271 N N . ARG B 1 313 ? -18.625 8.516 31.734 1 91.81 313 ARG B N 1
ATOM 7272 C CA . ARG B 1 313 ? -18.719 9.617 32.688 1 91.81 313 ARG B CA 1
ATOM 7273 C C . ARG B 1 313 ? -17.469 9.688 33.562 1 91.81 313 ARG B C 1
ATOM 7275 O O . ARG B 1 313 ? -17 10.781 33.906 1 91.81 313 ARG B O 1
ATOM 7282 N N . LYS B 1 314 ? -17.047 8.609 33.906 1 90.25 314 LYS B N 1
ATOM 7283 C CA . LYS B 1 314 ? -15.906 8.555 34.812 1 90.25 314 LYS B CA 1
ATOM 7284 C C . LYS B 1 314 ? -14.672 9.172 34.156 1 90.25 314 LYS B C 1
ATOM 7286 O O . LYS B 1 314 ? -13.969 9.969 34.781 1 90.25 314 LYS B O 1
ATOM 7291 N N . ARG B 1 315 ? -14.516 8.867 32.938 1 91.06 315 ARG B N 1
ATOM 7292 C CA . ARG B 1 315 ? -13.344 9.367 32.219 1 91.06 315 ARG B CA 1
ATOM 7293 C C . ARG B 1 315 ? -13.68 10.602 31.406 1 91.06 315 ARG B C 1
ATOM 7295 O O . ARG B 1 315 ? -12.812 11.188 30.766 1 91.06 315 ARG B O 1
ATOM 7302 N N . ARG B 1 316 ? -14.922 10.984 31.391 1 92.94 316 ARG B N 1
ATOM 7303 C CA . ARG B 1 316 ? -15.438 12.141 30.672 1 92.94 316 ARG B CA 1
ATOM 7304 C C . ARG B 1 316 ? -15.094 12.062 29.188 1 92.94 316 ARG B C 1
ATOM 7306 O O . ARG B 1 316 ? -14.539 13.008 28.625 1 92.94 316 ARG B O 1
ATOM 7313 N N . THR B 1 317 ? -15.391 10.938 28.609 1 95.12 317 THR B N 1
ATOM 7314 C CA . THR B 1 317 ? -15.102 10.703 27.203 1 95.12 317 THR B CA 1
ATOM 7315 C C . THR B 1 317 ? -16.312 11.047 26.328 1 95.12 317 THR B C 1
ATOM 7317 O O . THR B 1 317 ? -17.422 10.609 26.609 1 95.12 317 THR B O 1
ATOM 7320 N N . VAL B 1 318 ? -16.062 11.82 25.297 1 96.25 318 VAL B N 1
ATOM 7321 C CA . VAL B 1 318 ? -17.125 12.211 24.375 1 96.25 318 VAL B CA 1
ATOM 7322 C C . VAL B 1 318 ? -16.766 11.789 22.953 1 96.25 318 VAL B C 1
ATOM 7324 O O . VAL B 1 318 ? -15.617 11.445 22.672 1 96.25 318 VAL B O 1
ATOM 7327 N N . ILE B 1 319 ? -17.781 11.711 22.047 1 97.56 319 ILE B N 1
ATOM 7328 C CA . ILE B 1 319 ? -17.578 11.531 20.609 1 97.56 319 ILE B CA 1
ATOM 7329 C C . ILE B 1 319 ? -17.484 12.891 19.922 1 97.56 319 ILE B C 1
ATOM 7331 O O . ILE B 1 319 ? -18.469 13.641 19.891 1 97.56 319 ILE B O 1
ATOM 7335 N N . LEU B 1 320 ? -16.375 13.188 19.391 1 96.62 320 LEU B N 1
ATOM 7336 C CA . LEU B 1 320 ? -16.125 14.5 18.812 1 96.62 320 LEU B CA 1
ATOM 7337 C C . LEU B 1 320 ? -15.961 14.406 17.297 1 96.62 320 LEU B C 1
ATOM 7339 O O . LEU B 1 320 ? -15.164 13.602 16.812 1 96.62 320 LEU B O 1
ATOM 7343 N N . ARG B 1 321 ? -16.703 15.156 16.609 1 97.06 321 ARG B N 1
ATOM 7344 C CA . ARG B 1 321 ? -16.531 15.32 15.18 1 97.06 321 ARG B CA 1
ATOM 7345 C C . ARG B 1 321 ? -15.984 16.703 14.844 1 97.06 321 ARG B C 1
ATOM 7347 O O . ARG B 1 321 ? -16.484 17.719 15.344 1 97.06 321 ARG B O 1
ATOM 7354 N N . VAL B 1 322 ? -15.008 16.719 14.047 1 94.06 322 VAL B N 1
ATOM 7355 C CA . VAL B 1 322 ? -14.43 17.969 13.586 1 94.06 322 VAL B CA 1
ATOM 7356 C C . VAL B 1 322 ? -14.594 18.078 12.07 1 94.06 322 VAL B C 1
ATOM 7358 O O . VAL B 1 322 ? -14.273 17.156 11.336 1 94.06 322 VAL B O 1
ATOM 7361 N N . VAL B 1 323 ? -15.172 19.188 11.664 1 93.25 323 VAL B N 1
ATOM 7362 C CA . VAL B 1 323 ? -15.328 19.5 10.242 1 93.25 323 VAL B CA 1
ATOM 7363 C C . VAL B 1 323 ? -14.273 20.516 9.82 1 93.25 323 VAL B C 1
ATOM 7365 O O . VAL B 1 323 ? -14.078 21.531 10.484 1 93.25 323 VAL B O 1
ATOM 7368 N N . TYR B 1 324 ? -13.656 20.172 8.695 1 90.62 324 TYR B N 1
ATOM 7369 C CA . TYR B 1 324 ? -12.531 21 8.297 1 90.62 324 TYR B CA 1
ATOM 7370 C C . TYR B 1 324 ? -12.859 21.812 7.043 1 90.62 324 TYR B C 1
ATOM 7372 O O . TYR B 1 324 ? -13.773 21.453 6.297 1 90.62 324 TYR B O 1
ATOM 7380 N N . ARG B 1 325 ? -12.078 22.875 6.914 1 85.31 325 ARG B N 1
ATOM 7381 C CA . ARG B 1 325 ? -12.062 23.672 5.691 1 85.31 325 ARG B CA 1
ATOM 7382 C C . ARG B 1 325 ? -10.688 23.625 5.023 1 85.31 325 ARG B C 1
ATOM 7384 O O . ARG B 1 325 ? -9.664 23.812 5.684 1 85.31 325 ARG B O 1
ATOM 7391 N N . GLN B 1 326 ? -10.672 23.312 3.758 1 86.81 326 GLN B N 1
ATOM 7392 C CA . GLN B 1 326 ? -9.422 23.219 3.004 1 86.81 326 GLN B CA 1
ATOM 7393 C C . GLN B 1 326 ? -9.031 24.578 2.434 1 86.81 326 GLN B C 1
ATOM 7395 O O . GLN B 1 326 ? -9.883 25.359 2.006 1 86.81 326 GLN B O 1
ATOM 7400 N N . HIS B 1 327 ? -7.758 24.828 2.438 1 80.69 327 HIS B N 1
ATOM 7401 C CA . HIS B 1 327 ? -7.234 26.078 1.905 1 80.69 327 HIS B CA 1
ATOM 7402 C C . HIS B 1 327 ? -6.297 25.844 0.731 1 80.69 327 HIS B C 1
ATOM 7404 O O . HIS B 1 327 ? -5.496 24.891 0.758 1 80.69 327 HIS B O 1
ATOM 7410 N N . LYS B 1 328 ? -6.453 26.672 -0.234 1 82 328 LYS B N 1
ATOM 7411 C CA . LYS B 1 328 ? -5.508 26.641 -1.346 1 82 328 LYS B CA 1
ATOM 7412 C C . LYS B 1 328 ? -4.129 27.141 -0.912 1 82 328 LYS B C 1
ATOM 7414 O O . LYS B 1 328 ? -4.027 28.078 -0.13 1 82 328 LYS B O 1
ATOM 7419 N N . PHE B 1 329 ? -3.152 26.531 -1.497 1 83.31 329 PHE B N 1
ATOM 7420 C CA . PHE B 1 329 ? -1.796 26.953 -1.173 1 83.31 329 PHE B CA 1
ATOM 7421 C C . PHE B 1 329 ? -1.547 28.375 -1.66 1 83.31 329 PHE B C 1
ATOM 7423 O O . PHE B 1 329 ? -1.847 28.703 -2.811 1 83.31 329 PHE B O 1
ATOM 7430 N N . ASP B 1 330 ? -1.14 29.203 -0.761 1 76.62 330 ASP B N 1
ATOM 7431 C CA . ASP B 1 330 ? -0.722 30.562 -1.054 1 76.62 330 ASP B CA 1
ATOM 7432 C C . ASP B 1 330 ? 0.665 30.859 -0.482 1 76.62 330 ASP B C 1
ATOM 7434 O O . ASP B 1 330 ? 0.86 30.812 0.735 1 76.62 330 ASP B O 1
ATOM 7438 N N . ILE B 1 331 ? 1.51 31.062 -1.428 1 72.75 331 ILE B N 1
ATOM 7439 C CA . ILE B 1 331 ? 2.902 31.266 -1.052 1 72.75 331 ILE B CA 1
ATOM 7440 C C . ILE B 1 331 ? 3 32.438 -0.071 1 72.75 331 ILE B C 1
ATOM 7442 O O . ILE B 1 331 ? 3.924 32.5 0.743 1 72.75 331 ILE B O 1
ATOM 7446 N N . ASN B 1 332 ? 2.047 33.312 -0.156 1 70.88 332 ASN B N 1
ATOM 7447 C CA . ASN B 1 332 ? 2.115 34.531 0.637 1 70.88 332 ASN B CA 1
ATOM 7448 C C . ASN B 1 332 ? 1.354 34.406 1.951 1 70.88 332 ASN B C 1
ATOM 7450 O O . ASN B 1 332 ? 1.358 35.312 2.777 1 70.88 332 ASN B O 1
ATOM 7454 N N . ASN B 1 333 ? 0.762 33.25 2.055 1 70.12 333 ASN B N 1
ATOM 7455 C CA . ASN B 1 333 ? 0.065 33 3.314 1 70.12 333 ASN B CA 1
ATOM 7456 C C . ASN B 1 333 ? 1.045 32.781 4.461 1 70.12 333 ASN B C 1
ATOM 7458 O O . ASN B 1 333 ? 1.915 31.922 4.379 1 70.12 333 ASN B O 1
ATOM 7462 N N . VAL B 1 334 ? 0.959 33.719 5.305 1 64.31 334 VAL B N 1
ATOM 7463 C CA . VAL B 1 334 ? 1.896 33.688 6.422 1 64.31 334 VAL B CA 1
ATOM 7464 C C . VAL B 1 334 ? 1.701 32.438 7.234 1 64.31 334 VAL B C 1
ATOM 7466 O O . VAL B 1 334 ? 2.641 31.922 7.863 1 64.31 334 VAL B O 1
ATOM 7469 N N . ARG B 1 335 ? 0.358 32.219 7.227 1 58.06 335 ARG B N 1
ATOM 7470 C CA . ARG B 1 335 ? 0.078 30.953 7.93 1 58.06 335 ARG B CA 1
ATOM 7471 C C . ARG B 1 335 ? 0.439 29.75 7.07 1 58.06 335 ARG B C 1
ATOM 7473 O O . ARG B 1 335 ? 0.091 28.609 7.406 1 58.06 335 ARG B O 1
ATOM 7480 N N . GLN B 1 336 ? 1.056 30.172 5.855 1 54.59 336 GLN B N 1
ATOM 7481 C CA . GLN B 1 336 ? 1.426 29.5 4.617 1 54.59 336 GLN B CA 1
ATOM 7482 C C . GLN B 1 336 ? 1.332 27.984 4.77 1 54.59 336 GLN B C 1
ATOM 7484 O O . GLN B 1 336 ? 1.049 27.266 3.803 1 54.59 336 GLN B O 1
ATOM 7489 N N . ASP B 1 337 ? 1.241 27.484 5.953 1 61.69 337 ASP B N 1
ATOM 7490 C CA . ASP B 1 337 ? 1.703 26.094 5.914 1 61.69 337 ASP B CA 1
ATOM 7491 C C . ASP B 1 337 ? 0.585 25.125 6.309 1 61.69 337 ASP B C 1
ATOM 7493 O O . ASP B 1 337 ? 0.831 23.938 6.531 1 61.69 337 ASP B O 1
ATOM 7497 N N . ARG B 1 338 ? -0.646 25.859 6.176 1 71.5 338 ARG B N 1
ATOM 7498 C CA . ARG B 1 338 ? -1.666 24.891 6.578 1 71.5 338 ARG B CA 1
ATOM 7499 C C . ARG B 1 338 ? -2.643 24.625 5.441 1 71.5 338 ARG B C 1
ATOM 7501 O O . ARG B 1 338 ? -3.102 25.547 4.773 1 71.5 338 ARG B O 1
ATOM 7508 N N . ALA B 1 339 ? -2.887 23.484 5.262 1 82.81 339 ALA B N 1
ATOM 7509 C CA . ALA B 1 339 ? -3.811 23.078 4.203 1 82.81 339 ALA B CA 1
ATOM 7510 C C . ALA B 1 339 ? -5.234 22.969 4.734 1 82.81 339 ALA B C 1
ATOM 7512 O O . ALA B 1 339 ? -6.195 22.938 3.959 1 82.81 339 ALA B O 1
ATOM 7513 N N . LEU B 1 340 ? -5.363 22.922 6.141 1 86.12 340 LEU B N 1
ATOM 7514 C CA . LEU B 1 340 ? -6.672 22.703 6.754 1 86.12 340 LEU B CA 1
ATOM 7515 C C . LEU B 1 340 ? -6.871 23.625 7.949 1 86.12 340 LEU B C 1
ATOM 7517 O O . LEU B 1 340 ? -5.906 23.969 8.641 1 86.12 340 LEU B O 1
ATOM 7521 N N . SER B 1 341 ? -8.109 24.047 8.094 1 81.81 341 SER B N 1
ATOM 7522 C CA . SER B 1 341 ? -8.531 24.719 9.32 1 81.81 341 SER B CA 1
ATOM 7523 C C . SER B 1 341 ? -9.836 24.141 9.859 1 81.81 341 SER B C 1
ATOM 7525 O O . SER B 1 341 ? -10.602 23.531 9.109 1 81.81 341 SER B O 1
ATOM 7527 N N . VAL B 1 342 ? -10.031 24.25 11.141 1 85.5 342 VAL B N 1
ATOM 7528 C CA . VAL B 1 342 ? -11.258 23.75 11.75 1 85.5 342 VAL B CA 1
ATOM 7529 C C . VAL B 1 342 ? -12.422 24.688 11.414 1 85.5 342 VAL B C 1
ATOM 7531 O O . VAL B 1 342 ? -12.352 25.891 11.664 1 85.5 342 VAL B O 1
ATOM 7534 N N . TRP B 1 343 ? -13.391 24.156 10.836 1 86.31 343 TRP B N 1
ATOM 7535 C CA . TRP B 1 343 ? -14.594 24.906 10.523 1 86.31 343 TRP B CA 1
ATOM 7536 C C . TRP B 1 343 ? -15.578 24.859 11.688 1 86.31 343 TRP B C 1
ATOM 7538 O O . TRP B 1 343 ? -16.109 25.906 12.102 1 86.31 343 TRP B O 1
ATOM 7548 N N . ARG B 1 344 ? -15.758 23.703 12.156 1 89.94 344 ARG B N 1
ATOM 7549 C CA . ARG B 1 344 ? -16.641 23.547 13.312 1 89.94 344 ARG B CA 1
ATOM 7550 C C . ARG B 1 344 ? -16.391 22.219 14.016 1 89.94 344 ARG B C 1
ATOM 7552 O O . ARG B 1 344 ? -15.773 21.312 13.445 1 89.94 344 ARG B O 1
ATOM 7559 N N . GLN B 1 345 ? -16.828 22.172 15.25 1 92.88 345 GLN B N 1
ATOM 7560 C CA . GLN B 1 345 ? -16.781 20.938 16.047 1 92.88 345 GLN B CA 1
ATOM 7561 C C . GLN B 1 345 ? -18.172 20.547 16.531 1 92.88 345 GLN B C 1
ATOM 7563 O O . GLN B 1 345 ? -19.031 21.391 16.75 1 92.88 345 GLN B O 1
ATOM 7568 N N . GLU B 1 346 ? -18.328 19.281 16.594 1 95.94 346 GLU B N 1
ATOM 7569 C CA . GLU B 1 346 ? -19.609 18.719 17.016 1 95.94 346 GLU B CA 1
ATOM 7570 C C . GLU B 1 346 ? -19.406 17.594 18.031 1 95.94 346 GLU B C 1
ATOM 7572 O O . GLU B 1 346 ? -18.609 16.688 17.797 1 95.94 346 GLU B O 1
ATOM 7577 N N . ILE B 1 347 ? -20.078 17.734 19.172 1 96.62 347 ILE B N 1
ATOM 7578 C CA . ILE B 1 347 ? -20.109 16.625 20.109 1 96.62 347 ILE B CA 1
ATOM 7579 C C . ILE B 1 347 ? -21.375 15.789 19.875 1 96.62 347 ILE B C 1
ATOM 7581 O O . ILE B 1 347 ? -22.484 16.297 19.953 1 96.62 347 ILE B O 1
ATOM 7585 N N . ILE B 1 348 ? -21.203 14.531 19.594 1 97.75 348 ILE B N 1
ATOM 7586 C CA . ILE B 1 348 ? -22.297 13.664 19.203 1 97.75 348 ILE B CA 1
ATOM 7587 C C . ILE B 1 348 ? -22.859 12.945 20.422 1 97.75 348 ILE B C 1
ATOM 7589 O O . ILE B 1 348 ? -22.109 12.32 21.188 1 97.75 348 ILE B O 1
ATOM 7593 N N . HIS B 1 349 ? -24.125 13.047 20.625 1 97.69 349 HIS B N 1
ATOM 7594 C CA . HIS B 1 349 ? -24.781 12.336 21.719 1 97.69 349 HIS B CA 1
ATOM 7595 C C . HIS B 1 349 ? -24.75 10.828 21.5 1 97.69 349 HIS B C 1
ATOM 7597 O O . HIS B 1 349 ? -25.156 10.344 20.438 1 97.69 349 HIS B O 1
ATOM 7603 N N . PRO B 1 350 ? -24.312 10.07 22.453 1 97.12 350 PRO B N 1
ATOM 7604 C CA . PRO B 1 350 ? -24.094 8.641 22.234 1 97.12 350 PRO B CA 1
ATOM 7605 C C . PRO B 1 350 ? -25.375 7.848 22.094 1 97.12 350 PRO B C 1
ATOM 7607 O O . PRO B 1 350 ? -25.375 6.738 21.547 1 97.12 350 PRO B O 1
ATOM 7610 N N . LEU B 1 351 ? -26.547 8.359 22.484 1 96.38 351 LEU B N 1
ATOM 7611 C CA . LEU B 1 351 ? -27.812 7.629 22.391 1 96.38 351 LEU B CA 1
ATOM 7612 C C . LEU B 1 351 ? -28.641 8.117 21.203 1 96.38 351 LEU B C 1
ATOM 7614 O O . LEU B 1 351 ? -29.156 7.305 20.438 1 96.38 351 LEU B O 1
ATOM 7618 N N . THR B 1 352 ? -28.703 9.414 21.031 1 96.12 352 THR B N 1
ATOM 7619 C CA . THR B 1 352 ? -29.641 9.992 20.078 1 96.12 352 THR B CA 1
ATOM 7620 C C . THR B 1 352 ? -28.938 10.422 18.812 1 96.12 352 THR B C 1
ATOM 7622 O O . THR B 1 352 ? -29.578 10.664 17.781 1 96.12 352 THR B O 1
ATOM 7625 N N . GLY B 1 353 ? -27.625 10.617 18.844 1 96.06 353 GLY B N 1
ATOM 7626 C CA . GLY B 1 353 ? -26.891 11.102 17.688 1 96.06 353 GLY B CA 1
ATOM 7627 C C . GLY B 1 353 ? -27.016 12.602 17.484 1 96.06 353 GLY B C 1
ATOM 7628 O O . GLY B 1 353 ? -26.422 13.156 16.562 1 96.06 353 GLY B O 1
ATOM 7629 N N . GLN B 1 354 ? -27.734 13.25 18.375 1 95.81 354 GLN B N 1
ATOM 7630 C CA . GLN B 1 354 ? -27.828 14.703 18.297 1 95.81 354 GLN B CA 1
ATOM 7631 C C . GLN B 1 354 ? -26.484 15.359 18.547 1 95.81 354 GLN B C 1
ATOM 7633 O O . GLN B 1 354 ? -25.641 14.805 19.25 1 95.81 354 GLN B O 1
ATOM 7638 N N . VAL B 1 355 ? -26.344 16.531 17.953 1 96.12 355 VAL B N 1
ATOM 7639 C CA . VAL B 1 355 ? -25.016 17.156 18.016 1 96.12 355 VAL B CA 1
ATOM 7640 C C . VAL B 1 355 ? -25.078 18.422 18.859 1 96.12 355 VAL B C 1
ATOM 7642 O O . VAL B 1 355 ? -26.062 19.172 18.797 1 96.12 355 VAL B O 1
ATOM 7645 N N . CYS B 1 356 ? -24.062 18.609 19.625 1 94.75 356 CYS B N 1
ATOM 7646 C CA . CYS B 1 356 ? -23.828 19.844 20.375 1 94.75 356 CYS B CA 1
ATOM 7647 C C . CYS B 1 356 ? -22.703 20.656 19.75 1 94.75 356 CYS B C 1
ATOM 7649 O O . CYS B 1 356 ? -21.562 20.188 19.688 1 94.75 356 CYS B O 1
ATOM 7651 N N . THR B 1 357 ? -23.016 21.875 19.344 1 91.5 357 THR B N 1
ATOM 7652 C CA . THR B 1 357 ? -22.016 22.703 18.688 1 91.5 357 THR B CA 1
ATOM 7653 C C . THR B 1 357 ? -21.594 23.859 19.578 1 91.5 357 THR B C 1
ATOM 7655 O O . THR B 1 357 ? -20.688 24.625 19.234 1 91.5 357 THR B O 1
ATOM 7658 N N . SER B 1 358 ? -22.078 23.953 20.734 1 84.56 358 SER B N 1
ATOM 7659 C CA . SER B 1 358 ? -21.844 25.125 21.594 1 84.56 358 SER B CA 1
ATOM 7660 C C . SER B 1 358 ? -20.547 24.984 22.375 1 84.56 358 SER B C 1
ATOM 7662 O O . SER B 1 358 ? -19.984 25.969 22.844 1 84.56 358 SER B O 1
ATOM 7664 N N . VAL B 1 359 ? -20.125 23.812 22.516 1 83.19 359 VAL B N 1
ATOM 7665 C CA . VAL B 1 359 ? -18.922 23.562 23.312 1 83.19 359 VAL B CA 1
ATOM 7666 C C . VAL B 1 359 ? -17.719 23.406 22.375 1 83.19 359 VAL B C 1
ATOM 7668 O O . VAL B 1 359 ? -17.75 22.609 21.438 1 83.19 359 VAL B O 1
ATOM 7671 N N . ASN B 1 360 ? -16.703 24.203 22.625 1 80.19 360 ASN B N 1
ATOM 7672 C CA . ASN B 1 360 ? -15.469 24.094 21.859 1 80.19 360 ASN B CA 1
ATOM 7673 C C . ASN B 1 360 ? -14.375 23.391 22.672 1 80.19 360 ASN B C 1
ATOM 7675 O O . ASN B 1 360 ? -13.805 23.969 23.594 1 80.19 360 ASN B O 1
ATOM 7679 N N . LEU B 1 361 ? -14.086 22.203 22.266 1 81.62 361 LEU B N 1
ATOM 7680 C CA . LEU B 1 361 ? -13.086 21.422 22.969 1 81.62 361 LEU B CA 1
ATOM 7681 C C . LEU B 1 361 ? -11.703 21.641 22.391 1 81.62 361 LEU B C 1
ATOM 7683 O O . LEU B 1 361 ? -10.695 21.359 23.047 1 81.62 361 LEU B O 1
ATOM 7687 N N . LEU B 1 362 ? -11.617 22.078 21.172 1 75.81 362 LEU B N 1
ATOM 7688 C CA . LEU B 1 362 ? -10.336 22.188 20.484 1 75.81 362 LEU B CA 1
ATOM 7689 C C . LEU B 1 362 ? -9.648 23.5 20.844 1 75.81 362 LEU B C 1
ATOM 7691 O O . LEU B 1 362 ? -8.414 23.562 20.891 1 75.81 362 LEU B O 1
ATOM 7695 N N . LYS B 1 363 ? -10.391 24.594 20.844 1 61.03 363 LYS B N 1
ATOM 7696 C CA . LYS B 1 363 ? -9.82 25.922 21.062 1 61.03 363 LYS B CA 1
ATOM 7697 C C . LYS B 1 363 ? -9.461 26.141 22.516 1 61.03 363 LYS B C 1
ATOM 7699 O O . LYS B 1 363 ? -9.102 27.25 22.922 1 61.03 363 LYS B O 1
ATOM 7704 N N . ASP B 1 364 ? -9.5 25.078 23.219 1 55.97 364 ASP B N 1
ATOM 7705 C CA . ASP B 1 364 ? -9.258 25.375 24.641 1 55.97 364 ASP B CA 1
ATOM 7706 C C . ASP B 1 364 ? -7.848 25.922 24.844 1 55.97 364 ASP B C 1
ATOM 7708 O O . ASP B 1 364 ? -6.887 25.156 24.938 1 55.97 364 ASP B O 1
ATOM 7712 N N . THR B 1 365 ? -7.738 27.219 24.406 1 55.84 365 THR B N 1
ATOM 7713 C CA . THR B 1 365 ? -6.562 28.078 24.562 1 55.84 365 THR B CA 1
ATOM 7714 C C . THR B 1 365 ? -6.082 28.078 26.016 1 55.84 365 THR B C 1
ATOM 7716 O O . THR B 1 365 ? -4.898 28.281 26.281 1 55.84 365 THR B O 1
ATOM 7719 N N . TYR B 1 366 ? -6.98 27.766 26.859 1 56.56 366 TYR B N 1
ATOM 7720 C CA . TYR B 1 366 ? -6.602 27.859 28.266 1 56.56 366 TYR B CA 1
ATOM 7721 C C . TYR B 1 366 ? -5.605 26.766 28.641 1 56.56 366 TYR B C 1
ATOM 7723 O O . TYR B 1 366 ? -4.613 27.031 29.328 1 56.56 366 TYR B O 1
ATOM 7731 N N . THR B 1 367 ? -5.801 25.734 28.031 1 63.34 367 THR B N 1
ATOM 7732 C CA . THR B 1 367 ? -4.926 24.625 28.359 1 63.34 367 THR B CA 1
ATOM 7733 C C . THR B 1 367 ? -3.521 24.844 27.812 1 63.34 367 THR B C 1
ATOM 7735 O O . THR B 1 367 ? -2.533 24.438 28.422 1 63.34 367 THR B O 1
ATOM 7738 N N . MET B 1 368 ? -3.531 25.641 26.828 1 72 368 MET B N 1
ATOM 7739 C CA . MET B 1 368 ? -2.221 25.906 26.234 1 72 368 MET B CA 1
ATOM 7740 C C . MET B 1 368 ? -1.406 26.844 27.125 1 72 368 MET B C 1
ATOM 7742 O O . MET B 1 368 ? -0.214 26.625 27.344 1 72 368 MET B O 1
ATOM 7746 N N . SER B 1 369 ? -2.094 27.859 27.641 1 73.75 369 SER B N 1
ATOM 7747 C CA . SER B 1 369 ? -1.417 28.797 28.516 1 73.75 369 SER B CA 1
ATOM 7748 C C . SER B 1 369 ? -0.973 28.141 29.812 1 73.75 369 SER B C 1
ATOM 7750 O O . SER B 1 369 ? 0.111 28.422 30.328 1 73.75 369 SER B O 1
ATOM 7752 N N . LEU B 1 370 ? -1.762 27.234 30.188 1 74.25 370 LEU B N 1
ATOM 7753 C CA . LEU B 1 370 ? -1.423 26.531 31.422 1 74.25 370 LEU B CA 1
ATOM 7754 C C . LEU B 1 370 ? -0.221 25.609 31.203 1 74.25 370 LEU B C 1
ATOM 7756 O O . LEU B 1 370 ? 0.68 25.562 32.062 1 74.25 370 LEU B O 1
ATOM 7760 N N . LYS B 1 371 ? -0.282 25.016 30.141 1 76.94 371 LYS B N 1
ATOM 7761 C CA . LYS B 1 371 ? 0.83 24.109 29.844 1 76.94 371 LYS B CA 1
ATOM 7762 C C . LYS B 1 371 ? 2.133 24.891 29.688 1 76.94 371 LYS B C 1
ATOM 7764 O O . LYS B 1 371 ? 3.182 24.453 30.172 1 76.94 371 LYS B O 1
ATOM 7769 N N . LEU B 1 372 ? 2.01 25.984 29.031 1 85.81 372 LEU B N 1
ATOM 7770 C CA . LEU B 1 372 ? 3.191 26.812 28.844 1 85.81 372 LEU B CA 1
ATOM 7771 C C . LEU B 1 372 ? 3.727 27.297 30.188 1 85.81 372 LEU B C 1
ATOM 7773 O O . LEU B 1 372 ? 4.941 27.312 30.406 1 85.81 372 LEU B O 1
ATOM 7777 N N . ASN B 1 373 ? 2.77 27.641 31 1 85.19 373 ASN B N 1
ATOM 7778 C CA . ASN B 1 373 ? 3.172 28.062 32.344 1 85.19 373 ASN B CA 1
ATOM 7779 C C . ASN B 1 373 ? 3.857 26.922 33.094 1 85.19 373 ASN B C 1
ATOM 7781 O O . ASN B 1 373 ? 4.855 27.141 33.781 1 85.19 373 ASN B O 1
ATOM 7785 N N . ASP B 1 374 ? 3.363 25.781 32.938 1 86 374 ASP B N 1
ATOM 7786 C CA . ASP B 1 374 ? 3.957 24.609 33.594 1 86 374 ASP B CA 1
ATOM 7787 C C . ASP B 1 374 ? 5.352 24.328 33.031 1 86 374 ASP B C 1
ATOM 7789 O O . ASP B 1 374 ? 6.25 23.922 33.781 1 86 374 ASP B O 1
ATOM 7793 N N . ILE B 1 375 ? 5.473 24.484 31.812 1 88.75 375 ILE B N 1
ATOM 7794 C CA . ILE B 1 375 ? 6.758 24.234 31.172 1 88.75 375 ILE B CA 1
ATOM 7795 C C . ILE B 1 375 ? 7.797 25.219 31.688 1 88.75 375 ILE B C 1
ATOM 7797 O O . ILE B 1 375 ? 8.891 24.828 32.094 1 88.75 375 ILE B O 1
ATOM 7801 N N . VAL B 1 376 ? 7.461 26.5 31.781 1 90.12 376 VAL B N 1
ATOM 7802 C CA . VAL B 1 376 ? 8.398 27.547 32.156 1 90.12 376 VAL B CA 1
ATOM 7803 C C . VAL B 1 376 ? 8.719 27.438 33.656 1 90.12 376 VAL B C 1
ATOM 7805 O O . VAL B 1 376 ? 9.82 27.781 34.094 1 90.12 376 VAL B O 1
ATOM 7808 N N . ARG B 1 377 ? 7.773 26.859 34.406 1 88.69 377 ARG B N 1
ATOM 7809 C CA . ARG B 1 377 ? 7.969 26.719 35.844 1 88.69 377 ARG B CA 1
ATOM 7810 C C . ARG B 1 377 ? 8.68 25.406 36.156 1 88.69 377 ARG B C 1
ATOM 7812 O O . ARG B 1 377 ? 9.07 25.188 37.312 1 88.69 377 ARG B O 1
ATOM 7819 N N . GLY B 1 378 ? 8.797 24.578 35.156 1 86.12 378 GLY B N 1
ATOM 7820 C CA . GLY B 1 378 ? 9.492 23.312 35.344 1 86.12 378 GLY B CA 1
ATOM 7821 C C . GLY B 1 378 ? 8.609 22.25 35.969 1 86.12 378 GLY B C 1
ATOM 7822 O O . GLY B 1 378 ? 9.109 21.297 36.594 1 86.12 378 GLY B O 1
ATOM 7823 N N . GLU B 1 379 ? 7.348 22.422 35.844 1 81.88 379 GLU B N 1
ATOM 7824 C CA . GLU B 1 379 ? 6.41 21.5 36.5 1 81.88 379 GLU B CA 1
ATOM 7825 C C . GLU B 1 379 ? 5.75 20.578 35.469 1 81.88 379 GLU B C 1
ATOM 7827 O O . GLU B 1 379 ? 5.012 19.656 35.844 1 81.88 379 GLU B O 1
ATOM 7832 N N . PHE B 1 380 ? 6.023 20.844 34.312 1 82.44 380 PHE B N 1
ATOM 7833 C CA . PHE B 1 380 ? 5.355 20.062 33.281 1 82.44 380 PHE B CA 1
ATOM 7834 C C . PHE B 1 380 ? 5.988 18.672 33.156 1 82.44 380 PHE B C 1
ATOM 7836 O O . PHE B 1 380 ? 7.211 18.562 33.062 1 82.44 380 PHE B O 1
ATOM 7843 N N . LEU B 1 381 ? 5.02 17.688 33.312 1 70.88 381 LEU B N 1
ATOM 7844 C CA . LEU B 1 381 ? 5.461 16.312 33.156 1 70.88 381 LEU B CA 1
ATOM 7845 C C . LEU B 1 381 ? 5.012 15.727 31.828 1 70.88 381 LEU B C 1
ATOM 7847 O O . LEU B 1 381 ? 3.811 15.633 31.562 1 70.88 381 LEU B O 1
ATOM 7851 N N . GLY B 1 382 ? 5.734 15.93 30.734 1 67 382 GLY B N 1
ATOM 7852 C CA . GLY B 1 382 ? 5.406 15.375 29.438 1 67 382 GLY B CA 1
ATOM 7853 C C . GLY B 1 382 ? 6.629 15.039 28.594 1 67 382 GLY B C 1
ATOM 7854 O O . GLY B 1 382 ? 7.762 15.188 29.062 1 67 382 GLY B O 1
ATOM 7855 N N . ARG B 1 383 ? 6.316 14.328 27.547 1 64.19 383 ARG B N 1
ATOM 7856 C CA . ARG B 1 383 ? 7.414 13.938 26.656 1 64.19 383 ARG B CA 1
ATOM 7857 C C . ARG B 1 383 ? 7.316 14.656 25.312 1 64.19 383 ARG B C 1
ATOM 7859 O O . ARG B 1 383 ? 6.219 14.875 24.797 1 64.19 383 ARG B O 1
ATOM 7866 N N . VAL B 1 384 ? 8.391 15.375 24.984 1 66.44 384 VAL B N 1
ATOM 7867 C CA . VAL B 1 384 ? 8.438 15.969 23.641 1 66.44 384 VAL B CA 1
ATOM 7868 C C . VAL B 1 384 ? 9.703 15.516 22.922 1 66.44 384 VAL B C 1
ATOM 7870 O O . VAL B 1 384 ? 10.672 15.078 23.562 1 66.44 384 VAL B O 1
ATOM 7873 N N . VAL B 1 385 ? 9.531 15.453 21.656 1 60.72 385 VAL B N 1
ATOM 7874 C CA . VAL B 1 385 ? 10.711 15.148 20.859 1 60.72 385 VAL B CA 1
ATOM 7875 C C . VAL B 1 385 ? 11.383 16.453 20.422 1 60.72 385 VAL B C 1
ATOM 7877 O O . VAL B 1 385 ? 10.75 17.312 19.812 1 60.72 385 VAL B O 1
ATOM 7880 N N . TYR B 1 386 ? 12.547 16.766 20.984 1 69.5 386 TYR B N 1
ATOM 7881 C CA . TYR B 1 386 ? 13.352 17.922 20.609 1 69.5 386 TYR B CA 1
ATOM 7882 C C . TYR B 1 386 ? 14.195 17.625 19.375 1 69.5 386 TYR B C 1
ATOM 7884 O O . TYR B 1 386 ? 14.969 16.656 19.375 1 69.5 386 TYR B O 1
ATOM 7892 N N . LYS B 1 387 ? 14.062 18.438 18.281 1 60.88 387 LYS B N 1
ATOM 7893 C CA . LYS B 1 387 ? 14.781 18.359 17.016 1 60.88 387 LYS B CA 1
ATOM 7894 C C . LYS B 1 387 ? 14.805 16.938 16.469 1 60.88 387 LYS B C 1
ATOM 7896 O O . LYS B 1 387 ? 15.852 16.438 16.078 1 60.88 387 LYS B O 1
ATOM 7901 N N . LYS B 1 388 ? 13.664 16.297 16.547 1 54.09 388 LYS B N 1
ATOM 7902 C CA . LYS B 1 388 ? 13.336 15 15.945 1 54.09 388 LYS B CA 1
ATOM 7903 C C . LYS B 1 388 ? 14.133 13.875 16.609 1 54.09 388 LYS B C 1
ATOM 7905 O O . LYS B 1 388 ? 13.945 12.695 16.281 1 54.09 388 LYS B O 1
ATOM 7910 N N . ASN B 1 389 ? 15.125 14.227 17.578 1 55.25 389 ASN B N 1
ATOM 7911 C CA . ASN B 1 389 ? 16.078 13.219 18.031 1 55.25 389 ASN B CA 1
ATOM 7912 C C . ASN B 1 389 ? 15.992 13.031 19.547 1 55.25 389 ASN B C 1
ATOM 7914 O O . ASN B 1 389 ? 16.125 11.906 20.047 1 55.25 389 ASN B O 1
ATOM 7918 N N . ASP B 1 390 ? 15.844 14.078 20.266 1 63.41 390 ASP B N 1
ATOM 7919 C CA . ASP B 1 390 ? 15.977 14.07 21.719 1 63.41 390 ASP B CA 1
ATOM 7920 C C . ASP B 1 390 ? 14.609 14.047 22.391 1 63.41 390 ASP B C 1
ATOM 7922 O O . ASP B 1 390 ? 13.789 14.945 22.188 1 63.41 390 ASP B O 1
ATOM 7926 N N . ILE B 1 391 ? 14.398 12.781 23.016 1 66.62 391 ILE B N 1
ATOM 7927 C CA . ILE B 1 391 ? 13.148 12.734 23.766 1 66.62 391 ILE B CA 1
ATOM 7928 C C . ILE B 1 391 ? 13.359 13.391 25.141 1 66.62 391 ILE B C 1
ATOM 7930 O O . ILE B 1 391 ? 14.234 12.984 25.906 1 66.62 391 ILE B O 1
ATOM 7934 N N . ILE B 1 392 ? 12.875 14.406 25.406 1 74.88 392 ILE B N 1
ATOM 7935 C CA . ILE B 1 392 ? 12.945 15.133 26.672 1 74.88 392 ILE B CA 1
ATOM 7936 C C . ILE B 1 392 ? 11.75 14.773 27.547 1 74.88 392 ILE B C 1
ATOM 7938 O O . ILE B 1 392 ? 10.602 14.828 27.094 1 74.88 392 ILE B O 1
ATOM 7942 N N . GLU B 1 393 ? 12.383 14.016 28.688 1 75.75 393 GLU B N 1
ATOM 7943 C CA . GLU B 1 393 ? 11.336 13.617 29.625 1 75.75 393 GLU B CA 1
ATOM 7944 C C . GLU B 1 393 ? 11.227 14.602 30.781 1 75.75 393 GLU B C 1
ATOM 7946 O O . GLU B 1 393 ? 12.203 14.859 31.484 1 75.75 393 GLU B O 1
ATOM 7951 N N . ASN B 1 394 ? 10.438 15.609 30.891 1 76.88 394 ASN B N 1
ATOM 7952 C CA . ASN B 1 394 ? 10.078 16.562 31.938 1 76.88 394 ASN B CA 1
ATOM 7953 C C . ASN B 1 394 ? 10.781 17.906 31.734 1 76.88 394 ASN B C 1
ATOM 7955 O O . ASN B 1 394 ? 11.531 18.078 30.766 1 76.88 394 ASN B O 1
ATOM 7959 N N . THR B 1 395 ? 10.555 18.844 32.531 1 87.88 395 THR B N 1
ATOM 7960 C CA . THR B 1 395 ? 11.07 20.188 32.344 1 87.88 395 THR B CA 1
ATOM 7961 C C . THR B 1 395 ? 11.781 20.656 33.625 1 87.88 395 THR B C 1
ATOM 7963 O O . THR B 1 395 ? 11.812 21.859 33.906 1 87.88 395 THR B O 1
ATOM 7966 N N . GLU B 1 396 ? 12.469 19.719 34.344 1 86.62 396 GLU B N 1
ATOM 7967 C CA . GLU B 1 396 ? 13.031 19.984 35.656 1 86.62 396 GLU B CA 1
ATOM 7968 C C . GLU B 1 396 ? 14.219 20.938 35.562 1 86.62 396 GLU B C 1
ATOM 7970 O O . GLU B 1 396 ? 14.414 21.797 36.438 1 86.62 396 GLU B O 1
ATOM 7975 N N . THR B 1 397 ? 15.078 20.766 34.625 1 90.12 397 THR B N 1
ATOM 7976 C CA . THR B 1 397 ? 16.25 21.609 34.438 1 90.12 397 THR B CA 1
ATOM 7977 C C . THR B 1 397 ? 16 22.656 33.375 1 90.12 397 THR B C 1
ATOM 7979 O O . THR B 1 397 ? 15.117 22.484 32.531 1 90.12 397 THR B O 1
ATOM 7982 N N . HIS B 1 398 ? 16.719 23.719 33.469 1 91.69 398 HIS B N 1
ATOM 7983 C CA . HIS B 1 398 ? 16.547 24.781 32.5 1 91.69 398 HIS B CA 1
ATOM 7984 C C . HIS B 1 398 ? 16.938 24.297 31.094 1 91.69 398 HIS B C 1
ATOM 7986 O O . HIS B 1 398 ? 16.344 24.734 30.109 1 91.69 398 HIS B O 1
ATOM 7992 N N . GLU B 1 399 ? 17.875 23.5 31.062 1 91.88 399 GLU B N 1
ATOM 7993 C CA . GLU B 1 399 ? 18.219 22.891 29.781 1 91.88 399 GLU B CA 1
ATOM 7994 C C . GLU B 1 399 ? 17.031 22.141 29.188 1 91.88 399 GLU B C 1
ATOM 7996 O O . GLU B 1 399 ? 16.703 22.312 28.016 1 91.88 399 GLU B O 1
ATOM 8001 N N . LYS B 1 400 ? 16.438 21.406 30 1 90.19 400 LYS B N 1
ATOM 8002 C CA . LYS B 1 400 ? 15.289 20.625 29.547 1 90.19 400 LYS B CA 1
ATOM 8003 C C . LYS B 1 400 ? 14.109 21.531 29.188 1 90.19 400 LYS B C 1
ATOM 8005 O O . LYS B 1 400 ? 13.406 21.281 28.219 1 90.19 400 LYS B O 1
ATOM 8010 N N . ARG B 1 401 ? 13.984 22.562 29.969 1 92.06 401 ARG B N 1
ATOM 8011 C CA . ARG B 1 401 ? 12.906 23.516 29.719 1 92.06 401 ARG B CA 1
ATOM 8012 C C . ARG B 1 401 ? 13.07 24.188 28.359 1 92.06 401 ARG B C 1
ATOM 8014 O O . ARG B 1 401 ? 12.109 24.297 27.594 1 92.06 401 ARG B O 1
ATOM 8021 N N . LEU B 1 402 ? 14.219 24.531 28.078 1 92.69 402 LEU B N 1
ATOM 8022 C CA . LEU B 1 402 ? 14.492 25.219 26.828 1 92.69 402 LEU B CA 1
ATOM 8023 C C . LEU B 1 402 ? 14.289 24.266 25.641 1 92.69 402 LEU B C 1
ATOM 8025 O O . LEU B 1 402 ? 13.719 24.656 24.625 1 92.69 402 LEU B O 1
ATOM 8029 N N . LYS B 1 403 ? 14.68 23.125 25.828 1 90.12 403 LYS B N 1
ATOM 8030 C CA . LYS B 1 403 ? 14.461 22.141 24.781 1 90.12 403 LYS B CA 1
ATOM 8031 C C . LYS B 1 403 ? 12.977 21.875 24.578 1 90.12 403 LYS B C 1
ATOM 8033 O O . LYS B 1 403 ? 12.5 21.781 23.438 1 90.12 403 LYS B O 1
ATOM 8038 N N . PHE B 1 404 ? 12.336 21.766 25.641 1 88.06 404 PHE B N 1
ATOM 8039 C CA . PHE B 1 404 ? 10.898 21.547 25.609 1 88.06 404 PHE B CA 1
ATOM 8040 C C . PHE B 1 404 ? 10.188 22.734 24.953 1 88.06 404 PHE B C 1
ATOM 8042 O O . PHE B 1 404 ? 9.305 22.531 24.109 1 88.06 404 PHE B O 1
ATOM 8049 N N . LEU B 1 405 ? 10.633 23.844 25.328 1 89.62 405 LEU B N 1
ATOM 8050 C CA . LEU B 1 405 ? 10.016 25.062 24.797 1 89.62 405 LEU B CA 1
ATOM 8051 C C . LEU B 1 405 ? 10.242 25.172 23.297 1 89.62 405 LEU B C 1
ATOM 8053 O O . LEU B 1 405 ? 9.336 25.562 22.562 1 89.62 405 LEU B O 1
ATOM 8057 N N . HIS B 1 406 ? 11.391 24.859 22.906 1 88.81 406 HIS B N 1
ATOM 8058 C CA . HIS B 1 406 ? 11.664 24.891 21.469 1 88.81 406 HIS B CA 1
ATOM 8059 C C . HIS B 1 406 ? 10.727 23.969 20.703 1 88.81 406 HIS B C 1
ATOM 8061 O O . HIS B 1 406 ? 10.125 24.359 19.703 1 88.81 406 HIS B O 1
ATOM 8067 N N . SER B 1 407 ? 10.617 22.828 21.203 1 82.88 407 SER B N 1
ATOM 8068 C CA . SER B 1 407 ? 9.773 21.828 20.547 1 82.88 407 SER B CA 1
ATOM 8069 C C . SER B 1 407 ? 8.305 22.234 20.594 1 82.88 407 SER B C 1
ATOM 8071 O O . SER B 1 407 ? 7.574 22.078 19.609 1 82.88 407 SER B O 1
ATOM 8073 N N . TRP B 1 408 ? 7.957 22.703 21.703 1 81 408 TRP B N 1
ATOM 8074 C CA . TRP B 1 408 ? 6.574 23.125 21.906 1 81 408 TRP B CA 1
ATOM 8075 C C . TRP B 1 408 ? 6.223 24.281 21 1 81 408 TRP B C 1
ATOM 8077 O O . TRP B 1 408 ? 5.164 24.297 20.359 1 81 408 TRP B O 1
ATOM 8087 N N . LEU B 1 409 ? 7.105 25.25 20.922 1 85.38 409 LEU B N 1
ATOM 8088 C CA . LEU B 1 409 ? 6.883 26.422 20.078 1 85.38 409 LEU B CA 1
ATOM 8089 C C . LEU B 1 409 ? 6.879 26.031 18.609 1 85.38 409 LEU B C 1
ATOM 8091 O O . LEU B 1 409 ? 6.055 26.531 17.828 1 85.38 409 LEU B O 1
ATOM 8095 N N . SER B 1 410 ? 7.746 25.172 18.312 1 78.19 410 SER B N 1
ATOM 8096 C CA . SER B 1 410 ? 7.816 24.719 16.922 1 78.19 410 SER B CA 1
ATOM 8097 C C . SER B 1 410 ? 6.547 23.969 16.531 1 78.19 410 SER B C 1
ATOM 8099 O O . SER B 1 410 ? 6.027 24.172 15.43 1 78.19 410 SER B O 1
ATOM 8101 N N . LYS B 1 411 ? 6.121 23.25 17.406 1 72.75 411 LYS B N 1
ATOM 8102 C CA . LYS B 1 411 ? 4.918 22.453 17.156 1 72.75 411 LYS B CA 1
ATOM 8103 C C . LYS B 1 411 ? 3.691 23.359 17.031 1 72.75 411 LYS B C 1
ATOM 8105 O O . LYS B 1 411 ? 2.811 23.094 16.203 1 72.75 411 LYS B O 1
ATOM 8110 N N . HIS B 1 412 ? 3.666 24.391 17.812 1 75.56 412 HIS B N 1
ATOM 8111 C CA . HIS B 1 412 ? 2.461 25.203 17.891 1 75.56 412 HIS B CA 1
ATOM 8112 C C . HIS B 1 412 ? 2.635 26.516 17.141 1 75.56 412 HIS B C 1
ATOM 8114 O O . HIS B 1 412 ? 1.811 27.422 17.266 1 75.56 412 HIS B O 1
ATOM 8120 N N . GLN B 1 413 ? 3.748 26.578 16.469 1 79.81 413 GLN B N 1
ATOM 8121 C CA . GLN B 1 413 ? 4.113 27.812 15.773 1 79.81 413 GLN B CA 1
ATOM 8122 C C . GLN B 1 413 ? 2.959 28.328 14.914 1 79.81 413 GLN B C 1
ATOM 8124 O O . GLN B 1 413 ? 2.535 29.469 15.062 1 79.81 413 GLN B O 1
ATOM 8129 N N . ARG B 1 414 ? 2.469 27.641 14.211 1 72.12 414 ARG B N 1
ATOM 8130 C CA . ARG B 1 414 ? 1.443 28.031 13.25 1 72.12 414 ARG B CA 1
ATOM 8131 C C . ARG B 1 414 ? 0.158 28.453 13.961 1 72.12 414 ARG B C 1
ATOM 8133 O O . ARG B 1 414 ? -0.516 29.391 13.539 1 72.12 414 ARG B O 1
ATOM 8140 N N . ARG B 1 415 ? -0.105 27.781 14.953 1 72.88 415 ARG B N 1
ATOM 8141 C CA . ARG B 1 415 ? -1.298 28.109 15.734 1 72.88 415 ARG B CA 1
ATOM 8142 C C . ARG B 1 415 ? -1.152 29.453 16.438 1 72.88 415 ARG B C 1
ATOM 8144 O O . ARG B 1 415 ? -2.1 30.234 16.484 1 72.88 415 ARG B O 1
ATOM 8151 N N . MET B 1 416 ? -0.044 29.547 16.875 1 79.31 416 MET B N 1
ATOM 8152 C CA . MET B 1 416 ? 0.212 30.766 17.641 1 79.31 416 MET B CA 1
ATOM 8153 C C . MET B 1 416 ? 0.117 32 16.75 1 79.31 416 MET B C 1
ATOM 8155 O O . MET B 1 416 ? -0.3 33.062 17.203 1 79.31 416 MET B O 1
ATOM 8159 N N . ILE B 1 417 ? 0.415 31.75 15.547 1 80.38 417 ILE B N 1
ATOM 8160 C CA . ILE B 1 417 ? 0.343 32.844 14.594 1 80.38 417 ILE B CA 1
ATOM 8161 C C . ILE B 1 417 ? -1.115 33.25 14.359 1 80.38 417 ILE B C 1
ATOM 8163 O O . ILE B 1 417 ? -1.425 34.406 14.133 1 80.38 417 ILE B O 1
ATOM 8167 N N . GLY B 1 418 ? -2.039 32.406 14.539 1 75.06 418 GLY B N 1
ATOM 8168 C CA . GLY B 1 418 ? -3.449 32.656 14.289 1 75.06 418 GLY B CA 1
ATOM 8169 C C . GLY B 1 418 ? -4.246 32.906 15.547 1 75.06 418 GLY B C 1
ATOM 8170 O O . GLY B 1 418 ? -5.457 33.125 15.492 1 75.06 418 GLY B O 1
ATOM 8171 N N . TYR B 1 419 ? -3.57 33 16.672 1 74.12 419 TYR B N 1
ATOM 8172 C CA . TYR B 1 419 ? -4.27 33.219 17.938 1 74.12 419 TYR B CA 1
ATOM 8173 C C . TYR B 1 419 ? -4.785 34.656 18.031 1 74.12 419 TYR B C 1
ATOM 8175 O O . TYR B 1 419 ? -4.227 35.562 17.406 1 74.12 419 TYR B O 1
ATOM 8183 N N . SER B 1 420 ? -5.883 34.719 18.797 1 75.75 420 SER B N 1
ATOM 8184 C CA . SER B 1 420 ? -6.375 36.062 19.094 1 75.75 420 SER B CA 1
ATOM 8185 C C . SER B 1 420 ? -5.359 36.875 19.922 1 75.75 420 SER B C 1
ATOM 8187 O O . SER B 1 420 ? -4.477 36.281 20.547 1 75.75 420 SER B O 1
ATOM 8189 N N . ASP B 1 421 ? -5.473 38.125 19.844 1 80.81 421 ASP B N 1
ATOM 8190 C CA . ASP B 1 421 ? -4.527 39 20.531 1 80.81 421 ASP B CA 1
ATOM 8191 C C . ASP B 1 421 ? -4.559 38.781 22.031 1 80.81 421 ASP B C 1
ATOM 8193 O O . ASP B 1 421 ? -3.518 38.812 22.688 1 80.81 421 ASP B O 1
ATOM 8197 N N . GLU B 1 422 ? -5.703 38.531 22.453 1 76.75 422 GLU B N 1
ATOM 8198 C CA . GLU B 1 422 ? -5.844 38.344 23.891 1 76.75 422 GLU B CA 1
ATOM 8199 C C . GLU B 1 422 ? -5.09 37.094 24.344 1 76.75 422 GLU B C 1
ATOM 8201 O O . GLU B 1 422 ? -4.336 37.125 25.312 1 76.75 422 GLU B O 1
ATOM 8206 N N . PHE B 1 423 ? -5.262 36.156 23.672 1 76.75 423 PHE B N 1
ATOM 8207 C CA . PHE B 1 423 ? -4.613 34.906 24.016 1 76.75 423 PHE B CA 1
ATOM 8208 C C . PHE B 1 423 ? -3.109 35 23.797 1 76.75 423 PHE B C 1
ATOM 8210 O O . PHE B 1 423 ? -2.328 34.5 24.609 1 76.75 423 PHE B O 1
ATOM 8217 N N . TYR B 1 424 ? -2.811 35.531 22.781 1 86.06 424 TYR B N 1
ATOM 8218 C CA . TYR B 1 424 ? -1.395 35.656 22.469 1 86.06 424 TYR B CA 1
ATOM 8219 C C . TYR B 1 424 ? -0.68 36.531 23.5 1 86.06 424 TYR B C 1
ATOM 8221 O O . TYR B 1 424 ? 0.483 36.281 23.828 1 86.06 424 TYR B O 1
ATOM 8229 N N . ALA B 1 425 ? -1.368 37.438 23.984 1 86.25 425 ALA B N 1
ATOM 8230 C CA . ALA B 1 425 ? -0.786 38.312 25.016 1 86.25 425 ALA B CA 1
ATOM 8231 C C . ALA B 1 425 ? -0.396 37.5 26.25 1 86.25 425 ALA B C 1
ATOM 8233 O O . ALA B 1 425 ? 0.622 37.781 26.891 1 86.25 425 ALA B O 1
ATOM 8234 N N . GLU B 1 426 ? -1.174 36.562 26.516 1 84.5 426 GLU B N 1
ATOM 8235 C CA . GLU B 1 426 ? -0.867 35.688 27.656 1 84.5 426 GLU B CA 1
ATOM 8236 C C . GLU B 1 426 ? 0.382 34.875 27.391 1 84.5 426 GLU B C 1
ATOM 8238 O O . GLU B 1 426 ? 1.221 34.688 28.281 1 84.5 426 GLU B O 1
ATOM 8243 N N . ILE B 1 427 ? 0.45 34.375 26.234 1 86.75 427 ILE B N 1
ATOM 8244 C CA . ILE B 1 427 ? 1.607 33.562 25.859 1 86.75 427 ILE B CA 1
ATOM 8245 C C . ILE B 1 427 ? 2.869 34.438 25.906 1 86.75 427 ILE B C 1
ATOM 8247 O O . ILE B 1 427 ? 3.906 34 26.406 1 86.75 427 ILE B O 1
ATOM 8251 N N . VAL B 1 428 ? 2.736 35.625 25.453 1 89.38 428 VAL B N 1
ATOM 8252 C CA . VAL B 1 428 ? 3.863 36.562 25.438 1 89.38 428 VAL B CA 1
ATOM 8253 C C . VAL B 1 428 ? 4.297 36.875 26.875 1 89.38 428 VAL B C 1
ATOM 8255 O O . VAL B 1 428 ? 5.496 36.906 27.172 1 89.38 428 VAL B O 1
ATOM 8258 N N . ARG B 1 429 ? 3.326 37 27.641 1 90 429 ARG B N 1
ATOM 8259 C CA . ARG B 1 429 ? 3.623 37.312 29.031 1 90 429 ARG B CA 1
ATOM 8260 C C . ARG B 1 429 ? 4.418 36.188 29.688 1 90 429 ARG B C 1
ATOM 8262 O O . ARG B 1 429 ? 5.406 36.438 30.375 1 90 429 ARG B O 1
ATOM 8269 N N . VAL B 1 430 ? 4.023 35.062 29.438 1 89.62 430 VAL B N 1
ATOM 8270 C CA . VAL B 1 430 ? 4.66 33.906 30.047 1 89.62 430 VAL B CA 1
ATOM 8271 C C . VAL B 1 430 ? 6.059 33.719 29.469 1 89.62 430 VAL B C 1
ATOM 8273 O O . VAL B 1 430 ? 7.027 33.531 30.203 1 89.62 430 VAL B O 1
ATOM 8276 N N . LEU B 1 431 ? 6.145 33.812 28.188 1 92.94 431 LEU B N 1
ATOM 8277 C CA . LEU B 1 431 ? 7.41 33.531 27.516 1 92.94 431 LEU B CA 1
ATOM 8278 C C . LEU B 1 431 ? 8.414 34.656 27.797 1 92.94 431 LEU B C 1
ATOM 8280 O O . LEU B 1 431 ? 9.578 34.375 28.094 1 92.94 431 LEU B O 1
ATOM 8284 N N . ASP B 1 432 ? 7.961 35.875 27.688 1 91.88 432 ASP B N 1
ATOM 8285 C CA . ASP B 1 432 ? 8.844 37 27.984 1 91.88 432 ASP B CA 1
ATOM 8286 C C . ASP B 1 432 ? 9.281 36.969 29.453 1 91.88 432 ASP B C 1
ATOM 8288 O O . ASP B 1 432 ? 10.43 37.312 29.766 1 91.88 432 ASP B O 1
ATOM 8292 N N . GLY B 1 433 ? 8.297 36.656 30.281 1 90.69 433 GLY B N 1
ATOM 8293 C CA . GLY B 1 433 ? 8.617 36.562 31.703 1 90.69 433 GLY B CA 1
ATOM 8294 C C . GLY B 1 433 ? 9.734 35.562 32 1 90.69 433 GLY B C 1
ATOM 8295 O O . GLY B 1 433 ? 10.562 35.812 32.875 1 90.69 433 GLY B O 1
ATOM 8296 N N . TYR B 1 434 ? 9.844 34.531 31.281 1 93.62 434 TYR B N 1
ATOM 8297 C CA . TYR B 1 434 ? 10.836 33.5 31.5 1 93.62 434 TYR B CA 1
ATOM 8298 C C . TYR B 1 434 ? 12.117 33.781 30.719 1 93.62 434 TYR B C 1
ATOM 8300 O O . TYR B 1 434 ? 13.211 33.781 31.281 1 93.62 434 TYR B O 1
ATOM 8308 N N . LEU B 1 435 ? 12.047 34.125 29.484 1 93.44 435 LEU B N 1
ATOM 8309 C CA . LEU B 1 435 ? 13.188 34.188 28.578 1 93.44 435 LEU B CA 1
ATOM 8310 C C . LEU B 1 435 ? 13.992 35.469 28.828 1 93.44 435 LEU B C 1
ATOM 8312 O O . LEU B 1 435 ? 15.172 35.531 28.469 1 93.44 435 LEU B O 1
ATOM 8316 N N . THR B 1 436 ? 13.344 36.469 29.375 1 91.75 436 THR B N 1
ATOM 8317 C CA . THR B 1 436 ? 14.039 37.75 29.609 1 91.75 436 THR B CA 1
ATOM 8318 C C . THR B 1 436 ? 14.25 37.969 31.109 1 91.75 436 THR B C 1
ATOM 8320 O O . THR B 1 436 ? 14.555 39.094 31.531 1 91.75 436 THR B O 1
ATOM 8323 N N . ASP B 1 437 ? 14.07 36.969 31.859 1 90.44 437 ASP B N 1
ATOM 8324 C CA . ASP B 1 437 ? 14.234 37.094 33.312 1 90.44 437 ASP B CA 1
ATOM 8325 C C . ASP B 1 437 ? 15.688 37.344 33.688 1 90.44 437 ASP B C 1
ATOM 8327 O O . ASP B 1 437 ? 16.547 36.5 33.469 1 90.44 437 ASP B O 1
ATOM 8331 N N . PRO B 1 438 ? 15.961 38.406 34.344 1 90.19 438 PRO B N 1
ATOM 8332 C CA . PRO B 1 438 ? 17.344 38.719 34.688 1 90.19 438 PRO B CA 1
ATOM 8333 C C . PRO B 1 438 ? 17.922 37.75 35.719 1 90.19 438 PRO B C 1
ATOM 8335 O O . PRO B 1 438 ? 19.141 37.531 35.75 1 90.19 438 PRO B O 1
ATOM 8338 N N . ALA B 1 439 ? 17.125 37.188 36.531 1 90.19 439 ALA B N 1
ATOM 8339 C CA . ALA B 1 439 ? 17.578 36.25 37.562 1 90.19 439 ALA B CA 1
ATOM 8340 C C . ALA B 1 439 ? 18.125 34.969 36.969 1 90.19 439 ALA B C 1
ATOM 8342 O O . ALA B 1 439 ? 18.891 34.219 37.594 1 90.19 439 ALA B O 1
ATOM 8343 N N . LEU B 1 440 ? 17.781 34.75 35.75 1 91.62 440 LEU B N 1
ATOM 8344 C CA . LEU B 1 440 ? 18.172 33.5 35.094 1 91.62 440 LEU B CA 1
ATOM 8345 C C . LEU B 1 440 ? 19.281 33.719 34.062 1 91.62 440 LEU B C 1
ATOM 8347 O O . LEU B 1 440 ? 19.547 32.844 33.219 1 91.62 440 LEU B O 1
ATOM 8351 N N . ALA B 1 441 ? 19.922 34.812 34.156 1 88.75 441 ALA B N 1
ATOM 8352 C CA . ALA B 1 441 ? 20.938 35.188 33.188 1 88.75 441 ALA B CA 1
ATOM 8353 C C . ALA B 1 441 ? 22.109 34.219 33.188 1 88.75 441 ALA B C 1
ATOM 8355 O O . ALA B 1 441 ? 22.656 33.875 32.125 1 88.75 441 ALA B O 1
ATOM 8356 N N . GLU B 1 442 ? 22.469 33.844 34.344 1 88.25 442 GLU B N 1
ATOM 8357 C CA . GLU B 1 442 ? 23.578 32.906 34.469 1 88.25 442 GLU B CA 1
ATOM 8358 C C . GLU B 1 442 ? 23.219 31.547 33.844 1 88.25 442 GLU B C 1
ATOM 8360 O O . GLU B 1 442 ? 24.031 30.938 33.125 1 88.25 442 GLU B O 1
ATOM 8365 N N . GLU B 1 443 ? 22.078 31.094 34.125 1 91.06 443 GLU B N 1
ATOM 8366 C CA . GLU B 1 443 ? 21.641 29.812 33.562 1 91.06 443 GLU B CA 1
ATOM 8367 C C . GLU B 1 443 ? 21.547 29.875 32.062 1 91.06 443 GLU B C 1
ATOM 8369 O O . GLU B 1 443 ? 21.953 28.938 31.359 1 91.06 443 GLU B O 1
ATOM 8374 N N . PHE B 1 444 ? 21.016 30.922 31.531 1 92.5 444 PHE B N 1
ATOM 8375 C CA . PHE B 1 444 ? 20.859 31.078 30.094 1 92.5 444 PHE B CA 1
ATOM 8376 C C . PHE B 1 444 ? 22.203 31.266 29.406 1 92.5 444 PHE B C 1
ATOM 8378 O O . PHE B 1 444 ? 22.375 30.891 28.25 1 92.5 444 PHE B O 1
ATOM 8385 N N . GLY B 1 445 ? 23.094 31.797 30.141 1 89.12 445 GLY B N 1
ATOM 8386 C CA . GLY B 1 445 ? 24.453 31.875 29.641 1 89.12 445 GLY B CA 1
ATOM 8387 C C . GLY B 1 445 ? 25.094 30.516 29.453 1 89.12 445 GLY B C 1
ATOM 8388 O O . GLY B 1 445 ? 25.812 30.297 28.469 1 89.12 445 GLY B O 1
ATOM 8389 N N . GLU B 1 446 ? 24.812 29.609 30.328 1 90.5 446 GLU B N 1
ATOM 8390 C CA . GLU B 1 446 ? 25.328 28.25 30.234 1 90.5 446 GLU B CA 1
ATOM 8391 C C . GLU B 1 446 ? 24.703 27.5 29.062 1 90.5 446 GLU B C 1
ATOM 8393 O O . GLU B 1 446 ? 25.344 26.641 28.469 1 90.5 446 GLU B O 1
ATOM 8398 N N . HIS B 1 447 ? 23.531 27.812 28.828 1 93.75 447 HIS B N 1
ATOM 8399 C CA . HIS B 1 447 ? 22.797 27.172 27.719 1 93.75 447 HIS B CA 1
ATOM 8400 C C . HIS B 1 447 ? 22.469 28.188 26.625 1 93.75 447 HIS B C 1
ATOM 8402 O O . HIS B 1 447 ? 21.328 28.219 26.156 1 93.75 447 HIS B O 1
ATOM 8408 N N . HIS B 1 448 ? 23.406 28.875 26.219 1 91 448 HIS B N 1
ATOM 8409 C CA . HIS B 1 448 ? 23.203 30.016 25.328 1 91 448 HIS B CA 1
ATOM 8410 C C . HIS B 1 448 ? 22.641 29.562 23.984 1 91 448 HIS B C 1
ATOM 8412 O O . HIS B 1 448 ? 21.703 30.188 23.469 1 91 448 HIS B O 1
ATOM 8418 N N . GLU B 1 449 ? 23.156 28.562 23.531 1 90.88 449 GLU B N 1
ATOM 8419 C CA . GLU B 1 449 ? 22.703 28.094 22.219 1 90.88 449 GLU B CA 1
ATOM 8420 C C . GLU B 1 449 ? 21.234 27.688 22.25 1 90.88 449 GLU B C 1
ATOM 8422 O O . GLU B 1 449 ? 20.469 28 21.344 1 90.88 449 GLU B O 1
ATOM 8427 N N . LEU B 1 450 ? 20.859 27.047 23.281 1 91.75 450 LEU B N 1
ATOM 8428 C CA . LEU B 1 450 ? 19.484 26.594 23.422 1 91.75 450 LEU B CA 1
ATOM 8429 C C . LEU B 1 450 ? 18.547 27.797 23.609 1 91.75 450 LEU B C 1
ATOM 8431 O O . LEU B 1 450 ? 17.469 27.828 23.031 1 91.75 450 LEU B O 1
ATOM 8435 N N . HIS B 1 451 ? 19.047 28.656 24.391 1 92.75 451 HIS B N 1
ATOM 8436 C CA . HIS B 1 451 ? 18.266 29.875 24.625 1 92.75 451 HIS B CA 1
ATOM 8437 C C . HIS B 1 451 ? 18.031 30.641 23.328 1 92.75 451 HIS B C 1
ATOM 8439 O O . HIS B 1 451 ? 16.922 31.109 23.062 1 92.75 451 HIS B O 1
ATOM 8445 N N . GLN B 1 452 ? 19.047 30.688 22.547 1 91 452 GLN B N 1
ATOM 8446 C CA . GLN B 1 452 ? 18.953 31.406 21.266 1 91 452 GLN B CA 1
ATOM 8447 C C . GLN B 1 452 ? 18.016 30.688 20.312 1 91 452 GLN B C 1
ATOM 8449 O O . GLN B 1 452 ? 17.312 31.344 19.531 1 91 452 GLN B O 1
ATOM 8454 N N . GLU B 1 453 ? 18.031 29.469 20.391 1 91.56 453 GLU B N 1
ATOM 8455 C CA . GLU B 1 453 ? 17.125 28.688 19.531 1 91.56 453 GLU B CA 1
ATOM 8456 C C . GLU B 1 453 ? 15.664 28.969 19.875 1 91.56 453 GLU B C 1
ATOM 8458 O O . GLU B 1 453 ? 14.844 29.156 18.984 1 91.56 453 GLU B O 1
ATOM 8463 N N . VAL B 1 454 ? 15.375 28.938 21.141 1 92.19 454 VAL B N 1
ATOM 8464 C CA . VAL B 1 454 ? 14.023 29.219 21.594 1 92.19 454 VAL B CA 1
ATOM 8465 C C . VAL B 1 454 ? 13.633 30.641 21.219 1 92.19 454 VAL B C 1
ATOM 8467 O O . VAL B 1 454 ? 12.531 30.875 20.719 1 92.19 454 VAL B O 1
ATOM 8470 N N . TRP B 1 455 ? 14.625 31.484 21.391 1 91.06 455 TRP B N 1
ATOM 8471 C CA . TRP B 1 455 ? 14.383 32.875 21.078 1 91.06 455 TRP B CA 1
ATOM 8472 C C . TRP B 1 455 ? 14.117 33.094 19.594 1 91.06 455 TRP B C 1
ATOM 8474 O O . TRP B 1 455 ? 13.258 33.875 19.219 1 91.06 455 TRP B O 1
ATOM 8484 N N . THR B 1 456 ? 14.828 32.438 18.828 1 90.75 456 THR B N 1
ATOM 8485 C CA . THR B 1 456 ? 14.672 32.562 17.375 1 90.75 456 THR B CA 1
ATOM 8486 C C . THR B 1 456 ? 13.281 32.094 16.953 1 90.75 456 THR B C 1
ATOM 8488 O O . THR B 1 456 ? 12.617 32.75 16.141 1 90.75 456 THR B O 1
ATOM 8491 N N . THR B 1 457 ? 12.875 30.984 17.562 1 90.62 457 THR B N 1
ATOM 8492 C CA . THR B 1 457 ? 11.547 30.453 17.234 1 90.62 457 THR B CA 1
ATOM 8493 C C . THR B 1 457 ? 10.461 31.422 17.703 1 90.62 457 THR B C 1
ATOM 8495 O O . THR B 1 457 ? 9.477 31.656 16.984 1 90.62 457 THR B O 1
ATOM 8498 N N . TYR B 1 458 ? 10.672 31.938 18.828 1 91 458 TYR B N 1
ATOM 8499 C CA . TYR B 1 458 ? 9.742 32.906 19.391 1 91 458 TYR B CA 1
ATOM 8500 C C . TYR B 1 458 ? 9.688 34.156 18.562 1 91 458 TYR B C 1
ATOM 8502 O O . TYR B 1 458 ? 8.609 34.688 18.281 1 91 458 TYR B O 1
ATOM 8510 N N . SER B 1 459 ? 10.82 34.594 18.125 1 90 459 SER B N 1
ATOM 8511 C CA . SER B 1 459 ? 10.898 35.812 17.281 1 90 459 SER B CA 1
ATOM 8512 C C . SER B 1 459 ? 10.195 35.594 15.945 1 90 459 SER B C 1
ATOM 8514 O O . SER B 1 459 ? 9.547 36.5 15.422 1 90 459 SER B O 1
ATOM 8516 N N . TYR B 1 460 ? 10.391 34.469 15.461 1 90.75 460 TYR B N 1
ATOM 8517 C CA . TYR B 1 460 ? 9.703 34.125 14.219 1 90.75 460 TYR B CA 1
ATOM 8518 C C . TYR B 1 460 ? 8.188 34.281 14.375 1 90.75 460 TYR B C 1
ATOM 8520 O O . TYR B 1 460 ? 7.516 34.844 13.523 1 90.75 460 TYR B O 1
ATOM 8528 N N . ILE B 1 461 ? 7.656 33.719 15.43 1 89.5 461 ILE B N 1
ATOM 8529 C CA . ILE B 1 461 ? 6.219 33.75 15.688 1 89.5 461 ILE B CA 1
ATOM 8530 C C . ILE B 1 461 ? 5.754 35.188 15.812 1 89.5 461 ILE B C 1
ATOM 8532 O O . ILE B 1 461 ? 4.73 35.594 15.242 1 89.5 461 ILE B O 1
ATOM 8536 N N . LYS B 1 462 ? 6.504 36 16.5 1 89.5 462 LYS B N 1
ATOM 8537 C CA . LYS B 1 462 ? 6.172 37.406 16.703 1 89.5 462 LYS B CA 1
ATOM 8538 C C . LYS B 1 462 ? 6.117 38.156 15.375 1 89.5 462 LYS B C 1
ATOM 8540 O O . LYS B 1 462 ? 5.145 38.844 15.094 1 89.5 462 LYS B O 1
ATOM 8545 N N . GLN B 1 463 ? 7.133 37.906 14.609 1 90.44 463 GLN B N 1
ATOM 8546 C CA . GLN B 1 463 ? 7.207 38.562 13.32 1 90.44 463 GLN B CA 1
ATOM 8547 C C . GLN B 1 463 ? 6.113 38.062 12.375 1 90.44 463 GLN B C 1
ATOM 8549 O O . GLN B 1 463 ? 5.496 38.875 11.664 1 90.44 463 GLN B O 1
ATOM 8554 N N . ALA B 1 464 ? 5.895 36.844 12.445 1 90.06 464 ALA B N 1
ATOM 8555 C CA . ALA B 1 464 ? 4.883 36.25 11.57 1 90.06 464 ALA B CA 1
ATOM 8556 C C . ALA B 1 464 ? 3.496 36.781 11.891 1 90.06 464 ALA B C 1
ATOM 8558 O O . ALA B 1 464 ? 2.676 37 10.992 1 90.06 464 ALA B O 1
ATOM 8559 N N . ARG B 1 465 ? 3.186 37 13.07 1 89.56 465 ARG B N 1
ATOM 8560 C CA . ARG B 1 465 ? 1.899 37.562 13.469 1 89.56 465 ARG B CA 1
ATOM 8561 C C . ARG B 1 465 ? 1.728 38.969 12.938 1 89.56 465 ARG B C 1
ATOM 8563 O O . ARG B 1 465 ? 0.634 39.344 12.516 1 89.56 465 ARG B O 1
ATOM 8570 N N . GLU B 1 466 ? 2.77 39.688 13 1 90.25 466 GLU B N 1
ATOM 8571 C CA . GLU B 1 466 ? 2.732 41.062 12.453 1 90.25 466 GLU B CA 1
ATOM 8572 C C . GLU B 1 466 ? 2.488 41.031 10.945 1 90.25 466 GLU B C 1
ATOM 8574 O O . GLU B 1 466 ? 1.726 41.844 10.422 1 90.25 466 GLU B O 1
ATOM 8579 N N . ILE B 1 467 ? 3.133 40.156 10.367 1 90.38 467 ILE B N 1
ATOM 8580 C CA . ILE B 1 467 ? 2.984 40.031 8.914 1 90.38 467 ILE B CA 1
ATOM 8581 C C . ILE B 1 467 ? 1.571 39.562 8.578 1 90.38 467 ILE B C 1
ATOM 8583 O O . ILE B 1 467 ? 0.989 40 7.578 1 90.38 467 ILE B O 1
ATOM 8587 N N . LYS B 1 468 ? 1.04 38.719 9.367 1 89.44 468 LYS B N 1
ATOM 8588 C CA . LYS B 1 468 ? -0.345 38.312 9.18 1 89.44 468 LYS B CA 1
ATOM 8589 C C . LYS B 1 468 ? -1.295 39.5 9.242 1 89.44 468 LYS B C 1
ATOM 8591 O O . LYS B 1 468 ? -2.268 39.562 8.492 1 89.44 468 LYS B O 1
ATOM 8596 N N . GLU B 1 469 ? -1.047 40.312 10.133 1 89.81 469 GLU B N 1
ATOM 8597 C CA . GLU B 1 469 ? -1.838 41.562 10.219 1 89.81 469 GLU B CA 1
ATOM 8598 C C . GLU B 1 469 ? -1.73 42.375 8.938 1 89.81 469 GLU B C 1
ATOM 8600 O O . GLU B 1 469 ? -2.715 42.969 8.484 1 89.81 469 GLU B O 1
ATOM 8605 N N . LEU B 1 470 ? -0.505 42.344 8.398 1 92.31 470 LEU B N 1
ATOM 8606 C CA . LEU B 1 470 ? -0.304 43.062 7.133 1 92.31 470 LEU B CA 1
ATOM 8607 C C . LEU B 1 470 ? -1.142 42.406 6.027 1 92.31 470 LEU B C 1
ATOM 8609 O O . LEU B 1 470 ? -1.681 43.125 5.172 1 92.31 470 LEU B O 1
ATOM 8613 N N . GLU B 1 471 ? -1.201 41.156 6.031 1 89.75 471 GLU B N 1
ATOM 8614 C CA . GLU B 1 471 ? -2.018 40.406 5.07 1 89.75 471 GLU B CA 1
ATOM 8615 C C . GLU B 1 471 ? -3.486 40.812 5.176 1 89.75 471 GLU B C 1
ATOM 8617 O O . GLU B 1 471 ? -4.152 41.031 4.16 1 89.75 471 GLU B O 1
ATOM 8622 N N . ASP B 1 472 ? -3.971 40.938 6.336 1 88.56 472 ASP B N 1
ATOM 8623 C CA . ASP B 1 472 ? -5.359 41.312 6.551 1 88.56 472 ASP B CA 1
ATOM 8624 C C . ASP B 1 472 ? -5.586 42.781 6.121 1 88.56 472 ASP B C 1
ATOM 8626 O O . ASP B 1 472 ? -6.617 43.094 5.531 1 88.56 472 ASP B O 1
ATOM 8630 N N . LEU B 1 473 ? -4.629 43.531 6.398 1 92.75 473 LEU B N 1
ATOM 8631 C CA . LEU B 1 473 ? -4.723 44.969 6.07 1 92.75 473 LEU B CA 1
ATOM 8632 C C . LEU B 1 473 ? -4.758 45.156 4.562 1 92.75 473 LEU B C 1
ATOM 8634 O O . LEU B 1 473 ? -5.422 46.094 4.07 1 92.75 473 LEU B O 1
ATOM 8638 N N . LYS B 1 474 ? -4.102 44.344 3.896 1 91.62 474 LYS B N 1
ATOM 8639 C CA . LYS B 1 474 ? -4.137 44.375 2.438 1 91.62 474 LYS B CA 1
ATOM 8640 C C . LYS B 1 474 ? -5.57 44.312 1.92 1 91.62 474 LYS B C 1
ATOM 8642 O O . LYS B 1 474 ? -5.91 44.969 0.932 1 91.62 474 LYS B O 1
ATOM 8647 N N . ASN B 1 475 ? -6.348 43.656 2.641 1 89 475 ASN B N 1
ATOM 8648 C CA . ASN B 1 475 ? -7.75 43.5 2.262 1 89 475 ASN B CA 1
ATOM 8649 C C . ASN B 1 475 ? -8.641 44.469 3.029 1 89 475 ASN B C 1
ATOM 8651 O O . ASN B 1 475 ? -9.859 44.344 3.016 1 89 475 ASN B O 1
ATOM 8655 N N . ARG B 1 476 ? -8 45.375 3.725 1 92.44 476 ARG B N 1
ATOM 8656 C CA . ARG B 1 476 ? -8.672 46.406 4.508 1 92.44 476 ARG B CA 1
ATOM 8657 C C . ARG B 1 476 ? -9.516 45.812 5.621 1 92.44 476 ARG B C 1
ATOM 8659 O O . ARG B 1 476 ? -10.648 46.219 5.855 1 92.44 476 ARG B O 1
ATOM 8666 N N . ILE B 1 477 ? -8.93 44.812 6.125 1 89.31 477 ILE B N 1
ATOM 8667 C CA . ILE B 1 477 ? -9.562 44.156 7.27 1 89.31 477 ILE B CA 1
ATOM 8668 C C . ILE B 1 477 ? -8.648 44.25 8.484 1 89.31 477 ILE B C 1
ATOM 8670 O O . ILE B 1 477 ? -7.449 43.969 8.391 1 89.31 477 ILE B O 1
ATOM 8674 N N . HIS B 1 478 ? -9.141 44.719 9.578 1 88.69 478 HIS B N 1
ATOM 8675 C CA . HIS B 1 478 ? -8.422 44.75 10.844 1 88.69 478 HIS B CA 1
ATOM 8676 C C . HIS B 1 478 ? -9.266 44.219 11.984 1 88.69 478 HIS B C 1
ATOM 8678 O O . HIS B 1 478 ? -10.344 44.75 12.273 1 88.69 478 HIS B O 1
ATOM 8684 N N . LYS B 1 479 ? -8.805 43.125 12.562 1 79.94 479 LYS B N 1
ATOM 8685 C CA . LYS B 1 479 ? -9.5 42.5 13.672 1 79.94 479 LYS B CA 1
ATOM 8686 C C . LYS B 1 479 ? -10.945 42.156 13.297 1 79.94 479 LYS B C 1
ATOM 8688 O O . LYS B 1 479 ? -11.867 42.438 14.062 1 79.94 479 LYS B O 1
ATOM 8693 N N . GLY B 1 480 ? -11.117 41.844 12.078 1 76.5 480 GLY B N 1
ATOM 8694 C CA . GLY B 1 480 ? -12.398 41.344 11.609 1 76.5 480 GLY B CA 1
ATOM 8695 C C . GLY B 1 480 ? -13.297 42.438 11.062 1 76.5 480 GLY B C 1
ATOM 8696 O O . GLY B 1 480 ? -14.398 42.156 10.57 1 76.5 480 GLY B O 1
ATOM 8697 N N . LYS B 1 481 ? -12.867 43.656 11.062 1 86.12 481 LYS B N 1
ATOM 8698 C CA . LYS B 1 481 ? -13.695 44.75 10.602 1 86.12 481 LYS B CA 1
ATOM 8699 C C . LYS B 1 481 ? -13.055 45.469 9.398 1 86.12 481 LYS B C 1
ATOM 8701 O O . LYS B 1 481 ? -11.828 45.531 9.289 1 86.12 481 LYS B O 1
ATOM 8706 N N . LYS B 1 482 ? -13.867 45.906 8.555 1 92.31 482 LYS B N 1
ATOM 8707 C CA . LYS B 1 482 ? -13.391 46.656 7.406 1 92.31 482 LYS B CA 1
ATOM 8708 C C . LYS B 1 482 ? -12.953 48.062 7.824 1 92.31 482 LYS B C 1
ATOM 8710 O O . LYS B 1 482 ? -13.609 48.719 8.641 1 92.31 482 LYS B O 1
ATOM 8715 N N . ILE B 1 483 ? -11.898 48.469 7.277 1 94 483 ILE B N 1
ATOM 8716 C CA . ILE B 1 483 ? -11.352 49.75 7.668 1 94 483 ILE B CA 1
ATOM 8717 C C . ILE B 1 483 ? -11.141 50.625 6.43 1 94 483 ILE B C 1
ATOM 8719 O O . ILE B 1 483 ? -11.234 50.156 5.301 1 94 483 ILE B O 1
ATOM 8723 N N . SER B 1 484 ? -10.945 51.875 6.66 1 93.06 484 SER B N 1
ATOM 8724 C CA . SER B 1 484 ? -10.711 52.844 5.59 1 93.06 484 SER B CA 1
ATOM 8725 C C . SER B 1 484 ? -9.281 52.75 5.066 1 93.06 484 SER B C 1
ATOM 8727 O O . SER B 1 484 ? -8.422 52.125 5.699 1 93.06 484 SER B O 1
ATOM 8729 N N . TYR B 1 485 ? -9.062 53.375 3.953 1 94.38 485 TYR B N 1
ATOM 8730 C CA . TYR B 1 485 ? -7.723 53.406 3.379 1 94.38 485 TYR B CA 1
ATOM 8731 C C . TYR B 1 485 ? -6.758 54.156 4.301 1 94.38 485 TYR B C 1
ATOM 8733 O O . TYR B 1 485 ? -5.586 53.781 4.398 1 94.38 485 TYR B O 1
ATOM 8741 N N . LEU B 1 486 ? -7.246 55.188 4.906 1 94.56 486 LEU B N 1
ATOM 8742 C CA . LEU B 1 486 ? -6.418 55.938 5.828 1 94.56 486 LEU B CA 1
ATOM 8743 C C . LEU B 1 486 ? -5.93 55.062 6.977 1 94.56 486 LEU B C 1
ATOM 8745 O O . LEU B 1 486 ? -4.734 55.031 7.285 1 94.56 486 LEU B O 1
ATOM 8749 N N . GLU B 1 487 ? -6.875 54.344 7.543 1 95.44 487 GLU B N 1
ATOM 8750 C CA . GLU B 1 487 ? -6.531 53.469 8.664 1 95.44 487 GLU B CA 1
ATOM 8751 C C . GLU B 1 487 ? -5.625 52.312 8.211 1 95.44 487 GLU B C 1
ATOM 8753 O O . GLU B 1 487 ? -4.719 51.938 8.945 1 95.44 487 GLU B O 1
ATOM 8758 N N . MET B 1 488 ? -5.84 51.781 7.074 1 96.44 488 MET B N 1
ATOM 8759 C CA . MET B 1 488 ? -5.02 50.688 6.508 1 96.44 488 MET B CA 1
ATOM 8760 C C . MET B 1 488 ? -3.562 51.125 6.387 1 96.44 488 MET B C 1
ATOM 8762 O O . MET B 1 488 ? -2.658 50.438 6.832 1 96.44 488 MET B O 1
ATOM 8766 N N . LEU B 1 489 ? -3.371 52.344 5.844 1 96.25 489 LEU B N 1
ATOM 8767 C CA . LEU B 1 489 ? -2.02 52.844 5.609 1 96.25 489 LEU B CA 1
ATOM 8768 C C . LEU B 1 489 ? -1.346 53.219 6.926 1 96.25 489 LEU B C 1
ATOM 8770 O O . LEU B 1 489 ? -0.143 53 7.098 1 96.25 489 LEU B O 1
ATOM 8774 N N . ARG B 1 490 ? -2.104 53.75 7.848 1 96.12 490 ARG B N 1
ATOM 8775 C CA . ARG B 1 490 ? -1.562 54.094 9.156 1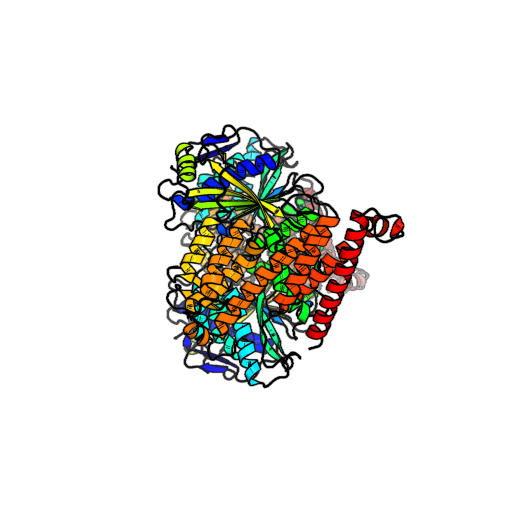 96.12 490 ARG B CA 1
ATOM 8776 C C . ARG B 1 490 ? -1.06 52.875 9.898 1 96.12 490 ARG B C 1
ATOM 8778 O O . ARG B 1 490 ? 0.06 52.844 10.414 1 96.12 490 ARG B O 1
ATOM 8785 N N . LEU B 1 491 ? -1.902 51.906 9.953 1 95.81 491 LEU B N 1
ATOM 8786 C CA . LEU B 1 491 ? -1.558 50.688 10.656 1 95.81 491 LEU B CA 1
ATOM 8787 C C . LEU B 1 491 ? -0.4 49.969 9.969 1 95.81 491 LEU B C 1
ATOM 8789 O O . LEU B 1 491 ? 0.514 49.469 10.633 1 95.81 491 LEU B O 1
ATOM 8793 N N . SER B 1 492 ? -0.42 49.906 8.625 1 96.5 492 SER B N 1
ATOM 8794 C CA . SER B 1 492 ? 0.615 49.219 7.855 1 96.5 492 SER B CA 1
ATOM 8795 C C . SER B 1 492 ? 1.977 49.875 8.047 1 96.5 492 SER B C 1
ATOM 8797 O O . SER B 1 492 ? 2.988 49.188 8.203 1 96.5 492 SER B O 1
ATOM 8799 N N . THR B 1 493 ? 1.965 51.156 7.996 1 95.81 493 THR B N 1
ATOM 8800 C CA . THR B 1 493 ? 3.211 51.875 8.203 1 95.81 493 THR B CA 1
ATOM 8801 C C . THR B 1 493 ? 3.742 51.656 9.617 1 95.81 493 THR B C 1
ATOM 8803 O O . THR B 1 493 ? 4.953 51.531 9.82 1 95.81 493 THR B O 1
ATOM 8806 N N . GLY B 1 494 ? 2.854 51.625 10.57 1 94 494 GLY B N 1
ATOM 8807 C CA . GLY B 1 494 ? 3.248 51.312 11.938 1 94 494 GLY B CA 1
ATOM 8808 C C . GLY B 1 494 ? 3.871 49.938 12.094 1 94 494 GLY B C 1
ATOM 8809 O O . GLY B 1 494 ? 4.918 49.812 12.727 1 94 494 GLY B O 1
ATOM 8810 N N . ILE B 1 495 ? 3.262 48.969 11.531 1 94.31 495 ILE B N 1
ATOM 8811 C CA . ILE B 1 495 ? 3.713 47.594 11.617 1 94.31 495 ILE B CA 1
ATOM 8812 C C . ILE B 1 495 ? 5.086 47.469 10.961 1 94.31 495 ILE B C 1
ATOM 8814 O O . ILE B 1 495 ? 5.992 46.844 11.523 1 94.31 495 ILE B O 1
ATOM 8818 N N . LEU B 1 496 ? 5.254 48.094 9.797 1 93.88 496 LEU B N 1
ATOM 8819 C CA . LEU B 1 496 ? 6.508 47.969 9.062 1 93.88 496 LEU B CA 1
ATOM 8820 C C . LEU B 1 496 ? 7.637 48.688 9.797 1 93.88 496 LEU B C 1
ATOM 8822 O O . LEU B 1 496 ? 8.789 48.25 9.758 1 93.88 496 LEU B O 1
ATOM 8826 N N . ALA B 1 497 ? 7.293 49.75 10.406 1 90.56 497 ALA B N 1
ATOM 8827 C CA . ALA B 1 497 ? 8.289 50.469 11.188 1 90.56 497 ALA B CA 1
ATOM 8828 C C . ALA B 1 497 ? 8.781 49.656 12.359 1 90.56 497 ALA B C 1
ATOM 8830 O O . ALA B 1 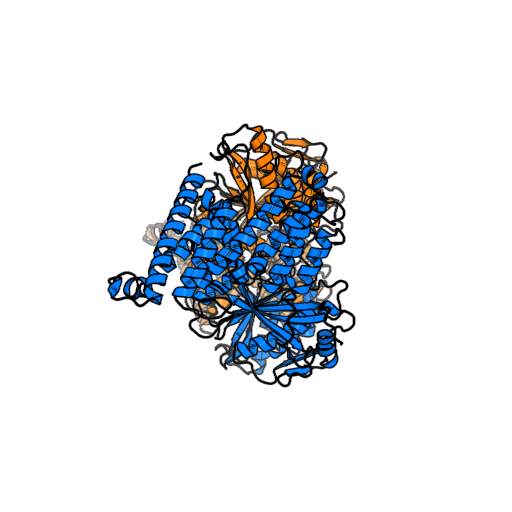497 ? 9.977 49.656 12.672 1 90.56 497 ALA B O 1
ATOM 8831 N N . ASP B 1 498 ? 7.855 49 12.906 1 87.75 498 ASP B N 1
ATOM 8832 C CA . ASP B 1 498 ? 8.203 48.156 14.047 1 87.75 498 ASP B CA 1
ATOM 8833 C C . ASP B 1 498 ? 9.016 46.938 13.602 1 87.75 498 ASP B C 1
ATOM 8835 O O . ASP B 1 498 ? 9.953 46.531 14.297 1 87.75 498 ASP B O 1
ATOM 8839 N N . LEU B 1 499 ? 8.664 46.344 12.516 1 87.75 499 LEU B N 1
ATOM 8840 C CA . LEU B 1 499 ? 9.312 45.156 11.992 1 87.75 499 LEU B CA 1
ATOM 8841 C C . LEU B 1 499 ? 10.773 45.406 11.664 1 87.75 499 LEU B C 1
ATOM 8843 O O . LEU B 1 499 ? 11.625 44.531 11.812 1 87.75 499 LEU B O 1
ATOM 8847 N N . LYS B 1 500 ? 11.055 46.531 11.234 1 81.44 500 LYS B N 1
ATOM 8848 C CA . LYS B 1 500 ? 12.414 46.938 10.898 1 81.44 500 LYS B CA 1
ATOM 8849 C C . LYS B 1 500 ? 13.352 46.781 12.094 1 81.44 500 LYS B C 1
ATOM 8851 O O . LYS B 1 500 ? 14.5 46.375 11.945 1 81.44 500 LYS B O 1
ATOM 8856 N N . PHE B 1 501 ? 12.797 47.031 13.242 1 77 501 PHE B N 1
ATOM 8857 C CA . PHE B 1 501 ? 13.609 46.969 14.453 1 77 501 PHE B CA 1
ATOM 8858 C C . PHE B 1 501 ? 13.727 45.531 14.938 1 77 501 PHE B C 1
ATOM 8860 O O . PHE B 1 501 ? 14.672 45.156 15.641 1 77 501 PHE B O 1
ATOM 8867 N N . GLU B 1 502 ? 12.805 44.75 14.578 1 75.38 502 GLU B N 1
ATOM 8868 C CA . GLU B 1 502 ? 12.773 43.375 15.031 1 75.38 502 GLU B CA 1
ATOM 8869 C C . GLU B 1 502 ? 13.648 42.5 14.156 1 75.38 502 GLU B C 1
ATOM 8871 O O . GLU B 1 502 ? 13.898 41.312 14.492 1 75.38 502 GLU B O 1
ATOM 8876 N N . PHE B 1 503 ? 14.195 42.969 13.109 1 71.75 503 PHE B N 1
ATOM 8877 C CA . PHE B 1 503 ? 14.922 42.156 12.141 1 71.75 503 PHE B CA 1
ATOM 8878 C C . PHE B 1 503 ? 16.312 41.812 12.656 1 71.75 503 PHE B C 1
ATOM 8880 O O . PHE B 1 503 ? 17.172 41.375 11.891 1 71.75 503 PHE B O 1
ATOM 8887 N N . ALA B 1 504 ? 16.469 42.094 14 1 71.38 504 ALA B N 1
ATOM 8888 C CA . ALA B 1 504 ? 17.672 41.531 14.586 1 71.38 504 ALA B CA 1
ATOM 8889 C C . ALA B 1 504 ? 17.75 40.031 14.32 1 71.38 504 ALA B C 1
ATOM 8891 O O . ALA B 1 504 ? 18.828 39.5 14.047 1 71.38 504 ALA B O 1
ATOM 8892 N N . ASN B 1 505 ? 16.625 39.438 14.391 1 82.06 505 ASN B N 1
ATOM 8893 C CA . ASN B 1 505 ? 16.484 38.062 13.883 1 82.06 505 ASN B CA 1
ATOM 8894 C C . ASN B 1 505 ? 15.859 38.062 12.492 1 82.06 505 ASN B C 1
ATOM 8896 O O . ASN B 1 505 ? 14.648 38.188 12.344 1 82.06 505 ASN B O 1
ATOM 8900 N N . TYR B 1 506 ? 16.672 37.969 11.484 1 85.06 506 TYR B N 1
ATOM 8901 C CA . TYR B 1 506 ? 16.25 38.094 10.094 1 85.06 506 TYR B CA 1
ATOM 8902 C C . TYR B 1 506 ? 15.688 36.75 9.586 1 85.06 506 TYR B C 1
ATOM 8904 O O . TYR B 1 506 ? 16.344 35.719 9.695 1 85.06 506 TYR B O 1
ATOM 8912 N N . PHE B 1 507 ? 14.523 36.812 9.18 1 88.62 507 PHE B N 1
ATOM 8913 C CA . PHE B 1 507 ? 13.891 35.688 8.516 1 88.62 507 PHE B CA 1
ATOM 8914 C C . PHE B 1 507 ? 13.5 36.031 7.086 1 88.62 507 PHE B C 1
ATOM 8916 O O . PHE B 1 507 ? 12.484 36.719 6.863 1 88.62 507 PHE B O 1
ATOM 8923 N N . ASP B 1 508 ? 14.125 35.562 6.133 1 86.56 508 ASP B N 1
ATOM 8924 C CA . ASP B 1 508 ? 13.969 35.938 4.734 1 86.56 508 ASP B CA 1
ATOM 8925 C C . ASP B 1 508 ? 12.547 35.688 4.25 1 86.56 508 ASP B C 1
ATOM 8927 O O . ASP B 1 508 ? 11.945 36.531 3.598 1 86.56 508 ASP B O 1
ATOM 8931 N N . PRO B 1 509 ? 12 34.594 4.582 1 83.69 509 PRO B N 1
ATOM 8932 C CA . PRO B 1 509 ? 10.641 34.344 4.086 1 83.69 509 PRO B CA 1
ATOM 8933 C C . PRO B 1 509 ? 9.633 35.375 4.609 1 83.69 509 PRO B C 1
ATOM 8935 O O . PRO B 1 509 ? 8.719 35.781 3.885 1 83.69 509 PRO B O 1
ATOM 8938 N N . LEU B 1 510 ? 9.781 35.75 5.816 1 88.38 510 LEU B N 1
ATOM 8939 C CA . LEU B 1 510 ? 8.859 36.719 6.414 1 88.38 510 LEU B CA 1
ATOM 8940 C C . LEU B 1 510 ? 9.047 38.125 5.812 1 88.38 510 LEU B C 1
ATOM 8942 O O . LEU B 1 510 ? 8.078 38.812 5.508 1 88.38 510 LEU B O 1
ATOM 8946 N N . VAL B 1 511 ? 10.305 38.469 5.59 1 89.19 511 VAL B N 1
ATOM 8947 C CA . VAL B 1 511 ? 10.602 39.75 4.992 1 89.19 511 VAL B CA 1
ATOM 8948 C C . VAL B 1 511 ? 10.055 39.812 3.57 1 89.19 511 VAL B C 1
ATOM 8950 O O . VAL B 1 511 ? 9.461 40.812 3.162 1 89.19 511 VAL B O 1
ATOM 8953 N N . SER B 1 512 ? 10.258 38.781 2.914 1 89 512 SER B N 1
ATOM 8954 C CA . SER B 1 512 ? 9.734 38.688 1.553 1 89 512 SER B CA 1
ATOM 8955 C C . SER B 1 512 ? 8.219 38.844 1.531 1 89 512 SER B C 1
ATOM 8957 O O . SER B 1 512 ? 7.672 39.531 0.662 1 89 512 SER B O 1
ATOM 8959 N N . LYS B 1 513 ? 7.543 38.312 2.451 1 90.06 513 LYS B N 1
ATOM 8960 C CA . LYS B 1 513 ? 6.086 38.406 2.533 1 90.06 513 LYS B CA 1
ATOM 8961 C C . LYS B 1 513 ? 5.652 39.812 2.908 1 90.06 513 LYS B C 1
ATOM 8963 O O . LYS B 1 513 ? 4.66 40.344 2.385 1 90.06 513 LYS B O 1
ATOM 8968 N N . ALA B 1 514 ? 6.371 40.344 3.811 1 92.31 514 ALA B N 1
ATOM 8969 C CA . ALA B 1 514 ? 6.074 41.719 4.203 1 92.31 514 ALA B CA 1
ATOM 8970 C C . ALA B 1 514 ? 6.156 42.656 3.002 1 92.31 514 ALA B C 1
ATOM 8972 O O . ALA B 1 514 ? 5.285 43.5 2.814 1 92.31 514 ALA B O 1
ATOM 8973 N N . ILE B 1 515 ? 7.145 42.438 2.207 1 92.88 515 ILE B N 1
ATOM 8974 C CA . ILE B 1 515 ? 7.328 43.25 1.008 1 92.88 515 ILE B CA 1
ATOM 8975 C C . ILE B 1 515 ? 6.176 43 0.037 1 92.88 515 ILE B C 1
ATOM 8977 O O . ILE B 1 515 ? 5.594 43.938 -0.501 1 92.88 515 ILE B O 1
ATOM 8981 N N . PHE B 1 516 ? 5.848 41.875 -0.121 1 92 516 PHE B N 1
ATOM 8982 C CA . PHE B 1 516 ? 4.789 41.469 -1.045 1 92 516 PHE B CA 1
ATOM 8983 C C . PHE B 1 516 ? 3.471 42.156 -0.659 1 92 516 PHE B C 1
ATOM 8985 O O . PHE B 1 516 ? 2.812 42.75 -1.496 1 92 516 PHE B O 1
ATOM 8992 N N . PHE B 1 517 ? 3.045 42.031 0.578 1 93.44 517 PHE B N 1
ATOM 8993 C CA . PHE B 1 517 ? 1.763 42.562 1.019 1 93.44 517 PHE B CA 1
ATOM 8994 C C . PHE B 1 517 ? 1.762 44.094 0.952 1 93.44 517 PHE B C 1
ATOM 8996 O O . PHE B 1 517 ? 0.759 44.688 0.574 1 93.44 517 PHE B O 1
ATOM 9003 N N . SER B 1 518 ? 2.865 44.625 1.256 1 94.81 518 SER B N 1
ATOM 9004 C CA . SER B 1 518 ? 2.979 46.062 1.203 1 94.81 518 SER B CA 1
ATOM 9005 C C . SER B 1 518 ? 2.895 46.594 -0.232 1 94.81 518 SER B C 1
ATOM 9007 O O . SER B 1 518 ? 2.223 47.594 -0.504 1 94.81 518 SER B O 1
ATOM 9009 N N . GLU B 1 519 ? 3.527 45.844 -1.078 1 94.62 519 GLU B N 1
ATOM 9010 C CA . GLU B 1 519 ? 3.471 46.219 -2.488 1 94.62 519 GLU B CA 1
ATOM 9011 C C . GLU B 1 519 ? 2.062 46.062 -3.049 1 94.62 519 GLU B C 1
ATOM 9013 O O . GLU B 1 519 ? 1.62 46.844 -3.885 1 94.62 519 GLU B O 1
ATOM 9018 N N . ALA B 1 520 ? 1.466 45.062 -2.58 1 93.75 520 ALA B N 1
ATOM 9019 C CA . ALA B 1 520 ? 0.086 44.844 -3.004 1 93.75 520 ALA B CA 1
ATOM 9020 C C . ALA B 1 520 ? -0.811 46 -2.582 1 93.75 520 ALA B C 1
ATOM 9022 O O . ALA B 1 520 ? -1.703 46.406 -3.33 1 93.75 520 ALA B O 1
ATOM 9023 N N . MET B 1 521 ? -0.609 46.531 -1.445 1 94.81 521 MET B N 1
ATOM 9024 C CA . MET B 1 521 ? -1.37 47.688 -0.957 1 94.81 521 MET B CA 1
ATOM 9025 C C . MET B 1 521 ? -1.044 48.938 -1.762 1 94.81 521 MET B C 1
ATOM 9027 O O . MET B 1 521 ? -1.939 49.719 -2.105 1 94.81 521 MET B O 1
ATOM 9031 N N . LEU B 1 522 ? 0.246 49.031 -2.092 1 94.88 522 LEU B N 1
ATOM 9032 C CA . LEU B 1 522 ? 0.719 50.219 -2.82 1 94.88 522 LEU B CA 1
ATOM 9033 C C . LEU B 1 522 ? 0.223 50.188 -4.262 1 94.88 522 LEU B C 1
ATOM 9035 O O . LEU B 1 522 ? 0.06 51.25 -4.879 1 94.88 522 LEU B O 1
ATOM 9039 N N . ASN B 1 523 ? -0.056 49.062 -4.785 1 93.56 523 ASN B N 1
ATOM 9040 C CA . ASN B 1 523 ? -0.483 48.906 -6.172 1 93.56 523 ASN B CA 1
ATOM 9041 C C . ASN B 1 523 ? -2.004 48.844 -6.289 1 93.56 523 ASN B C 1
ATOM 9043 O O . ASN B 1 523 ? -2.537 48.531 -7.348 1 93.56 523 ASN B O 1
ATOM 9047 N N . ASP B 1 524 ? -2.617 49.188 -5.203 1 93.38 524 ASP B N 1
ATOM 9048 C CA . ASP B 1 524 ? -4.078 49.25 -5.238 1 93.38 524 ASP B CA 1
ATOM 9049 C C . ASP B 1 524 ? -4.562 50.312 -6.199 1 93.38 524 ASP B C 1
ATOM 9051 O O . ASP B 1 524 ? -4.277 51.5 -6.004 1 93.38 524 ASP B O 1
ATOM 9055 N N . ARG B 1 525 ? -5.344 49.969 -7.184 1 92.06 525 ARG B N 1
ATOM 9056 C CA . ARG B 1 525 ? -5.75 50.875 -8.273 1 92.06 525 ARG B CA 1
ATOM 9057 C C . ARG B 1 525 ? -6.598 52.031 -7.746 1 92.06 525 ARG B C 1
ATOM 9059 O O . ARG B 1 525 ? -6.445 53.156 -8.188 1 92.06 525 ARG B O 1
ATOM 9066 N N . TYR B 1 526 ? -7.535 51.719 -6.926 1 92.94 526 TYR B N 1
ATOM 9067 C CA . TYR B 1 526 ? -8.406 52.75 -6.383 1 92.94 526 TYR B CA 1
ATOM 9068 C C . TYR B 1 526 ? -7.605 53.781 -5.586 1 92.94 526 TYR B C 1
ATOM 9070 O O . TYR B 1 526 ? -7.828 54.969 -5.719 1 92.94 526 TYR B O 1
ATOM 9078 N N . LEU B 1 527 ? -6.711 53.25 -4.785 1 92.94 527 LEU B N 1
ATOM 9079 C CA . LEU B 1 527 ? -5.871 54.125 -3.963 1 92.94 527 LEU B CA 1
ATOM 9080 C C . LEU B 1 527 ? -5.043 55.062 -4.832 1 92.94 527 LEU B C 1
ATOM 9082 O O . LEU B 1 527 ? -4.949 56.25 -4.551 1 92.94 527 LEU B O 1
ATOM 9086 N N . ILE B 1 528 ? -4.473 54.562 -5.875 1 92.88 528 ILE B N 1
ATOM 9087 C CA . ILE B 1 528 ? -3.617 55.344 -6.77 1 92.88 528 ILE B CA 1
ATOM 9088 C C . ILE B 1 528 ? -4.457 56.344 -7.523 1 92.88 528 ILE B C 1
ATOM 9090 O O . ILE B 1 528 ? -4.105 57.531 -7.582 1 92.88 528 ILE B O 1
ATOM 9094 N N . LYS B 1 529 ? -5.602 55.938 -8 1 93.38 529 LYS B N 1
ATOM 9095 C CA . LYS B 1 529 ? -6.457 56.812 -8.805 1 93.38 529 LYS B CA 1
ATOM 9096 C C . LYS B 1 529 ? -7.066 57.938 -7.961 1 93.38 529 LYS B C 1
ATOM 9098 O O . LYS B 1 529 ? -7.188 59.062 -8.414 1 93.38 529 LYS B O 1
ATOM 9103 N N . THR B 1 530 ? -7.426 57.594 -6.777 1 93.06 530 THR B N 1
ATOM 9104 C CA . THR B 1 530 ? -8.227 58.5 -5.965 1 93.06 530 THR B CA 1
ATOM 9105 C C . THR B 1 530 ? -7.324 59.469 -5.18 1 93.06 530 THR B C 1
ATOM 9107 O O . THR B 1 530 ? -7.672 60.625 -4.977 1 93.06 530 THR B O 1
ATOM 9110 N N . TYR B 1 531 ? -6.137 58.969 -4.809 1 93 531 TYR B N 1
ATOM 9111 C CA . TYR B 1 531 ? -5.398 59.781 -3.846 1 93 531 TYR B CA 1
ATOM 9112 C C . TYR B 1 531 ? -4.012 60.125 -4.375 1 93 531 TYR B C 1
ATOM 9114 O O . TYR B 1 531 ? -3.391 61.094 -3.922 1 93 531 TYR B O 1
ATOM 9122 N N . MET B 1 532 ? -3.508 59.438 -5.289 1 90.75 532 MET B N 1
ATOM 9123 C CA . MET B 1 532 ? -2.131 59.656 -5.73 1 90.75 532 MET B CA 1
ATOM 9124 C C . MET B 1 532 ? -2.094 60.438 -7.051 1 90.75 532 MET B C 1
ATOM 9126 O O . MET B 1 532 ? -1.159 61.188 -7.309 1 90.75 532 MET B O 1
ATOM 9130 N N . THR B 1 533 ? -3.049 60.312 -7.879 1 90.25 533 THR B N 1
ATOM 9131 C CA . THR B 1 533 ? -3.057 60.906 -9.211 1 90.25 533 THR B CA 1
ATOM 9132 C C . THR B 1 533 ? -3.494 62.344 -9.164 1 90.25 533 THR B C 1
ATOM 9134 O O . THR B 1 533 ? -2.9 63.219 -9.82 1 90.25 533 THR B O 1
ATOM 9137 N N . PRO B 1 534 ? -4.562 62.594 -8.406 1 91.12 534 PRO B N 1
ATOM 9138 C CA . PRO B 1 534 ? -5.008 64 -8.375 1 91.12 534 PRO B CA 1
ATOM 9139 C C . PRO B 1 534 ? -3.969 64.938 -7.762 1 91.12 534 PRO B C 1
ATOM 9141 O O . PRO B 1 534 ? -3.121 64.5 -6.98 1 91.12 534 PRO B O 1
ATOM 9144 N N . LYS B 1 535 ? -4.078 66.25 -8.148 1 88.94 535 LYS B N 1
ATOM 9145 C CA . LYS B 1 535 ? -3.199 67.25 -7.551 1 88.94 535 LYS B CA 1
ATOM 9146 C C . LYS B 1 535 ? -3.531 67.438 -6.078 1 88.94 535 LYS B C 1
ATOM 9148 O O . LYS B 1 535 ? -4.656 67.188 -5.645 1 88.94 535 LYS B O 1
ATOM 9153 N N . GLU B 1 536 ? -2.594 67.812 -5.344 1 86.06 536 GLU B N 1
ATOM 9154 C CA . GLU B 1 536 ? -2.703 67.938 -3.895 1 86.06 536 GLU B CA 1
ATOM 9155 C C . GLU B 1 536 ? -3.83 68.875 -3.496 1 86.06 536 GLU B C 1
ATOM 9157 O O . GLU B 1 536 ? -4.48 68.688 -2.467 1 86.06 536 GLU B O 1
ATOM 9162 N N . ASP B 1 537 ? -4.02 69.938 -4.34 1 86.81 537 ASP B N 1
ATOM 9163 C CA . ASP B 1 537 ? -5.004 70.938 -4.027 1 86.81 537 ASP B CA 1
ATOM 9164 C C . ASP B 1 537 ? -6.426 70.438 -4.223 1 86.81 537 ASP B C 1
ATOM 9166 O O . ASP B 1 537 ? -7.383 71 -3.709 1 86.81 537 ASP B O 1
ATOM 9170 N N . GLN B 1 538 ? -6.512 69.312 -4.895 1 91.5 538 GLN B N 1
ATOM 9171 C CA . GLN B 1 538 ? -7.816 68.75 -5.188 1 91.5 538 GLN B CA 1
ATOM 9172 C C . GLN B 1 538 ? -8.211 67.688 -4.129 1 91.5 538 GLN B C 1
ATOM 9174 O O . GLN B 1 538 ? -9.32 67.188 -4.152 1 91.5 538 GLN B O 1
ATOM 9179 N N . LEU B 1 539 ? -7.352 67.5 -3.197 1 89.75 539 LEU B N 1
ATOM 9180 C CA . LEU B 1 539 ? -7.594 66.438 -2.213 1 89.75 539 LEU B CA 1
ATOM 9181 C C . LEU B 1 539 ? -8.133 67 -0.912 1 89.75 539 LEU B C 1
ATOM 9183 O O . LEU B 1 539 ? -7.848 68.188 -0.584 1 89.75 539 LEU B O 1
ATOM 9187 N N . THR B 1 540 ? -8.945 66.312 -0.245 1 91.44 540 THR B N 1
ATOM 9188 C CA . THR B 1 540 ? -9.398 66.688 1.096 1 91.44 540 THR B CA 1
ATOM 9189 C C . THR B 1 540 ? -8.266 66.5 2.105 1 91.44 540 THR B C 1
ATOM 9191 O O . THR B 1 540 ? -7.195 66 1.773 1 91.44 540 THR B O 1
ATOM 9194 N N . GLN B 1 541 ? -8.445 67 3.318 1 90.06 541 GLN B N 1
ATOM 9195 C CA . GLN B 1 541 ? -7.438 66.812 4.359 1 90.06 541 GLN B CA 1
ATOM 9196 C C . GLN B 1 541 ? -7.074 65.375 4.574 1 90.06 541 GLN B C 1
ATOM 9198 O O . GLN B 1 541 ? -5.902 65 4.75 1 90.06 541 GLN B O 1
ATOM 9203 N N . ASN B 1 542 ? -8.109 64.562 4.523 1 91.12 542 ASN B N 1
ATOM 9204 C CA . ASN B 1 542 ? -7.891 63.125 4.648 1 91.12 542 ASN B CA 1
ATOM 9205 C C . ASN B 1 542 ? -7.094 62.562 3.465 1 91.12 542 ASN B C 1
ATOM 9207 O O . ASN B 1 542 ? -6.246 61.688 3.637 1 91.12 542 ASN B O 1
ATOM 9211 N N . GLY B 1 543 ? -7.32 63.125 2.387 1 93.31 543 GLY B N 1
ATOM 9212 C CA . GLY B 1 543 ? -6.613 62.688 1.191 1 93.31 543 GLY B CA 1
ATOM 9213 C C . GLY B 1 543 ? -5.133 63.031 1.222 1 93.31 543 GLY B C 1
ATOM 9214 O O . GLY B 1 543 ? -4.305 62.219 0.776 1 93.31 543 GLY B O 1
ATOM 9215 N N . VAL B 1 544 ? -4.863 64.125 1.78 1 93.12 544 VAL B N 1
ATOM 9216 C CA . VAL B 1 544 ? -3.469 64.562 1.887 1 93.12 544 VAL B CA 1
ATOM 9217 C C . VAL B 1 544 ? -2.727 63.656 2.857 1 93.12 544 VAL B C 1
ATOM 9219 O O . VAL B 1 544 ? -1.573 63.281 2.617 1 93.12 544 VAL B O 1
ATOM 9222 N N . THR B 1 545 ? -3.402 63.344 3.957 1 94 545 THR B N 1
ATOM 9223 C CA . THR B 1 545 ? -2.807 62.469 4.941 1 94 545 THR B CA 1
ATOM 9224 C C . THR B 1 545 ? -2.557 61.094 4.332 1 94 545 THR B C 1
ATOM 9226 O O . THR B 1 545 ? -1.527 60.469 4.598 1 94 545 THR B O 1
ATOM 9229 N N . ILE B 1 546 ? -3.459 60.594 3.529 1 95.5 546 ILE B N 1
ATOM 9230 C CA . ILE B 1 546 ? -3.336 59.312 2.854 1 95.5 546 ILE B CA 1
ATOM 9231 C C . ILE B 1 546 ? -2.111 59.312 1.943 1 95.5 546 ILE B C 1
ATOM 9233 O O . ILE B 1 546 ? -1.343 58.344 1.915 1 95.5 546 ILE B O 1
ATOM 9237 N N . ARG B 1 547 ? -1.972 60.375 1.237 1 94.38 547 ARG B N 1
ATOM 9238 C CA . ARG B 1 547 ? -0.839 60.5 0.325 1 94.38 547 ARG B CA 1
ATOM 9239 C C . ARG B 1 547 ? 0.482 60.469 1.088 1 94.38 547 ARG B C 1
ATOM 9241 O O . ARG B 1 547 ? 1.456 59.875 0.642 1 94.38 547 ARG B O 1
ATOM 9248 N N . LYS B 1 548 ? 0.528 61.156 2.195 1 94.38 548 LYS B N 1
ATOM 9249 C CA . LYS B 1 548 ? 1.729 61.188 3.027 1 94.38 548 LYS B CA 1
ATOM 9250 C C . LYS B 1 548 ? 2.059 59.781 3.537 1 94.38 548 LYS B C 1
ATOM 9252 O O . LYS B 1 548 ? 3.217 59.375 3.514 1 94.38 548 LYS B O 1
ATOM 9257 N N . LEU B 1 549 ? 1.082 59.125 4.035 1 96.06 549 LEU B N 1
ATOM 9258 C CA . LEU B 1 549 ? 1.265 57.781 4.555 1 96.06 549 LEU B CA 1
ATOM 9259 C C . LEU B 1 549 ? 1.679 56.812 3.441 1 96.06 549 LEU B C 1
ATOM 9261 O O . LEU B 1 549 ? 2.469 55.906 3.67 1 96.06 549 LEU B O 1
ATOM 9265 N N . TYR B 1 550 ? 1.119 56.969 2.275 1 96.25 550 TYR B N 1
ATOM 9266 C CA . TYR B 1 550 ? 1.49 56.188 1.104 1 96.25 550 TYR B CA 1
ATOM 9267 C C . TYR B 1 550 ? 2.977 56.344 0.797 1 96.25 550 TYR B C 1
ATOM 9269 O O . TYR B 1 550 ? 3.674 55.344 0.587 1 96.25 550 TYR B O 1
ATOM 9277 N N . ARG B 1 551 ? 3.451 57.562 0.76 1 94.5 551 ARG B N 1
ATOM 9278 C CA . ARG B 1 551 ? 4.859 57.812 0.49 1 94.5 551 ARG B CA 1
ATOM 9279 C C . ARG B 1 551 ? 5.746 57.219 1.572 1 94.5 551 ARG B C 1
ATOM 9281 O O . ARG B 1 551 ? 6.84 56.719 1.282 1 94.5 551 ARG B O 1
ATOM 9288 N N . ARG B 1 552 ? 5.227 57.312 2.775 1 95.69 552 ARG B N 1
ATOM 9289 C CA . ARG B 1 552 ? 5.973 56.719 3.877 1 95.69 552 ARG B CA 1
ATOM 9290 C C . ARG B 1 552 ? 6.059 55.219 3.717 1 95.69 552 ARG B C 1
ATOM 9292 O O . ARG B 1 552 ? 7.102 54.625 3.984 1 95.69 552 ARG B O 1
ATOM 9299 N N . LEU B 1 553 ? 4.996 54.625 3.363 1 96.44 553 LEU B N 1
ATOM 9300 C CA . LEU B 1 553 ? 4.969 53.188 3.139 1 96.44 553 LEU B CA 1
ATOM 9301 C C . 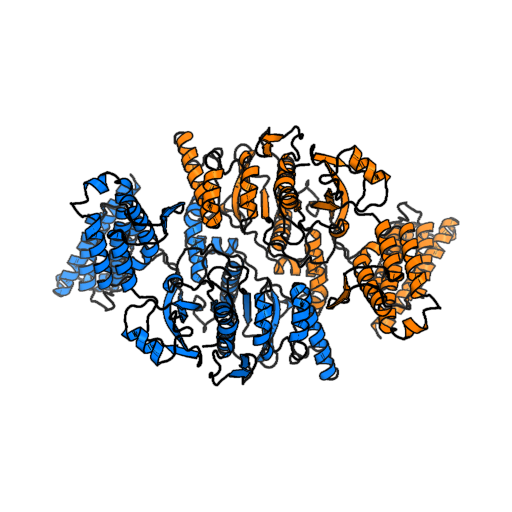LEU B 1 553 ? 5.934 52.781 2.025 1 96.44 553 LEU B C 1
ATOM 9303 O O . LEU B 1 553 ? 6.617 51.75 2.123 1 96.44 553 LEU B O 1
ATOM 9307 N N . VAL B 1 554 ? 5.977 53.562 0.965 1 95.81 554 VAL B N 1
ATOM 9308 C CA . VAL B 1 554 ? 6.898 53.312 -0.137 1 95.81 554 VAL B CA 1
ATOM 9309 C C . VAL B 1 554 ? 8.336 53.344 0.379 1 95.81 554 VAL B C 1
ATOM 9311 O O . VAL B 1 554 ? 9.141 52.469 0.035 1 95.81 554 VAL B O 1
ATOM 9314 N N . SER B 1 555 ? 8.617 54.281 1.185 1 94.88 555 SER B N 1
ATOM 9315 C CA . SER B 1 555 ? 9.969 54.406 1.734 1 94.88 555 SER B CA 1
ATOM 9316 C C . SER B 1 555 ? 10.328 53.219 2.605 1 94.88 555 SER B C 1
ATOM 9318 O O . SER B 1 555 ? 11.453 52.719 2.551 1 94.88 555 SER B O 1
ATOM 9320 N N . LEU B 1 556 ? 9.422 52.875 3.406 1 95 556 LEU B N 1
ATOM 9321 C CA . LEU B 1 556 ? 9.648 51.75 4.289 1 95 556 LEU B CA 1
ATOM 9322 C C . LEU B 1 556 ? 9.852 50.469 3.484 1 95 556 LEU B C 1
ATOM 9324 O O . LEU B 1 556 ? 10.703 49.625 3.828 1 95 556 LEU B O 1
ATOM 9328 N N . VAL B 1 557 ? 9.094 50.219 2.461 1 95.31 557 VAL B N 1
ATOM 9329 C CA . VAL B 1 557 ? 9.219 49.062 1.602 1 95.31 557 VAL B CA 1
ATOM 9330 C C . VAL B 1 557 ? 10.586 49.062 0.917 1 95.31 557 VAL B C 1
ATOM 9332 O O . VAL B 1 557 ? 11.234 48 0.815 1 95.31 557 VAL B O 1
ATOM 9335 N N . ASP B 1 558 ? 11 50.156 0.464 1 94.19 558 ASP B N 1
ATOM 9336 C CA . ASP B 1 558 ? 12.305 50.281 -0.174 1 94.19 558 ASP B CA 1
ATOM 9337 C C . ASP B 1 558 ? 13.422 49.938 0.806 1 94.19 558 ASP B C 1
ATOM 9339 O O . ASP B 1 558 ? 14.422 49.312 0.429 1 94.19 558 ASP B O 1
ATOM 9343 N N . GLU B 1 559 ? 13.234 50.375 1.96 1 92.06 559 GLU B N 1
ATOM 9344 C CA . GLU B 1 559 ? 14.211 50.062 2.994 1 92.06 559 GLU B CA 1
ATOM 9345 C C . GLU B 1 559 ? 14.266 48.562 3.244 1 92.06 559 GLU B C 1
ATOM 9347 O O . GLU B 1 559 ? 15.352 47.969 3.406 1 92.06 559 GLU B O 1
ATOM 9352 N N . LEU B 1 560 ? 13.18 47.969 3.324 1 92.25 560 LEU B N 1
ATOM 9353 C CA . LEU B 1 560 ? 13.109 46.531 3.518 1 92.25 560 LEU B CA 1
ATOM 9354 C C . LEU B 1 560 ? 13.773 45.781 2.355 1 92.25 560 LEU B C 1
ATOM 9356 O O . LEU B 1 560 ? 14.453 44.781 2.557 1 92.25 560 LEU B O 1
ATOM 9360 N N . LYS B 1 561 ? 13.523 46.219 1.222 1 92.75 561 LYS B N 1
ATOM 9361 C CA . LYS B 1 561 ? 14.156 45.625 0.046 1 92.75 561 LYS B CA 1
ATOM 9362 C C . LYS B 1 561 ? 15.672 45.75 0.11 1 92.75 561 LYS B C 1
ATOM 9364 O O . LYS B 1 561 ? 16.391 44.844 -0.272 1 92.75 561 LYS B O 1
ATOM 9369 N N . ALA B 1 562 ? 16.078 46.812 0.561 1 90.44 562 ALA B N 1
ATOM 9370 C CA . ALA B 1 562 ? 17.516 47.062 0.716 1 90.44 562 ALA B CA 1
ATOM 9371 C C . ALA B 1 562 ? 18.109 46.094 1.76 1 90.44 562 ALA B C 1
ATOM 9373 O O . ALA B 1 562 ? 19.203 45.562 1.562 1 90.44 562 ALA B O 1
ATOM 9374 N N . ILE B 1 563 ? 17.391 46 2.82 1 88.44 563 ILE B N 1
ATOM 9375 C CA . ILE B 1 563 ? 17.828 45.062 3.871 1 88.44 563 ILE B CA 1
ATOM 9376 C C . ILE B 1 563 ? 17.906 43.656 3.32 1 88.44 563 ILE B C 1
ATOM 9378 O O . ILE B 1 563 ? 18.875 42.938 3.57 1 88.44 563 ILE B O 1
ATOM 9382 N N . ARG B 1 564 ? 16.859 43.281 2.678 1 89.31 564 ARG B N 1
ATOM 9383 C CA . ARG B 1 564 ? 16.812 41.938 2.105 1 89.31 564 ARG B CA 1
ATOM 9384 C C . ARG B 1 564 ? 17.969 41.719 1.128 1 89.31 564 ARG B C 1
ATOM 9386 O O . ARG B 1 564 ? 18.594 40.656 1.137 1 89.31 564 ARG B O 1
ATOM 9393 N N . LYS B 1 565 ? 18.266 42.625 0.287 1 86.94 565 LYS B N 1
ATOM 9394 C CA . LYS B 1 565 ? 19.359 42.562 -0.677 1 86.94 565 LYS B CA 1
ATOM 9395 C C . LYS B 1 565 ? 20.703 42.406 0.03 1 86.94 565 LYS B C 1
ATOM 9397 O O . LYS B 1 565 ? 21.562 41.625 -0.389 1 86.94 565 LYS B O 1
ATOM 9402 N N . THR B 1 566 ? 20.891 43.156 1.011 1 84.06 566 THR B N 1
ATOM 9403 C CA . THR B 1 566 ? 22.141 43.125 1.762 1 84.06 566 THR B CA 1
ATOM 9404 C C . THR B 1 566 ? 22.328 41.781 2.443 1 84.06 566 THR B C 1
ATOM 9406 O O . THR B 1 566 ? 23.438 41.25 2.486 1 84.06 566 THR B O 1
ATOM 9409 N N . LYS B 1 567 ? 21.266 41.25 2.977 1 82.38 567 LYS B N 1
ATOM 9410 C CA . LYS B 1 567 ? 21.344 40 3.717 1 82.38 567 LYS B CA 1
ATOM 9411 C C . LYS B 1 567 ? 21.5 38.812 2.77 1 82.38 567 LYS B C 1
ATOM 9413 O O . LYS B 1 567 ? 22.141 37.812 3.109 1 82.38 567 LYS B O 1
ATOM 9418 N N . THR B 1 568 ? 20.797 38.812 1.692 1 72.88 568 THR B N 1
ATOM 9419 C CA . THR B 1 568 ? 20.922 37.75 0.718 1 72.88 568 THR B CA 1
ATOM 9420 C C . THR B 1 568 ? 22.297 37.75 0.057 1 72.88 568 THR B C 1
ATOM 9422 O O . THR B 1 568 ? 22.812 36.688 -0.318 1 72.88 568 THR B O 1
ATOM 9425 N N . GLU B 1 569 ? 22.891 38.875 -0.19 1 62.75 569 GLU B N 1
ATOM 9426 C CA . GLU B 1 569 ? 24.234 39.031 -0.765 1 62.75 569 GLU B CA 1
ATOM 9427 C C . GLU B 1 569 ? 25.312 38.75 0.272 1 62.75 569 GLU B C 1
ATOM 9429 O O . GLU B 1 569 ? 26.438 38.375 -0.079 1 62.75 569 GLU B O 1
ATOM 9434 N N . ALA B 1 570 ? 24.984 38.656 1.484 1 59.69 570 ALA B N 1
ATOM 9435 C CA . ALA B 1 570 ? 25.953 38.312 2.52 1 59.69 570 ALA B CA 1
ATOM 9436 C C . ALA B 1 570 ? 25.969 36.812 2.777 1 59.69 570 ALA B C 1
ATOM 9438 O O . ALA B 1 570 ? 24.938 36.156 2.664 1 59.69 570 ALA B O 1
#

Sequence (1140 aa):
MKWQNAFSKIPTFKTLKSGHLLPKSPLRDLDELRRFLDFIHIKFCLLKPYAEIKGYPVVDARDLLPSFEPSLTEFPELPGFSMVAFGRSLDYFNEIFQFDLLHTCRDPDSRVLGESCVLETSLHDKNLACFLAHMPKEMREEFKEATKDHQISDISSYSLLVGFLSRMDRAHVLSLDRDGQFYLSGIYASLPSDLDTELKRFGLRSRKFKSNDNLLYENNREFVYQFLMELYGYPISSERKTSAAIFARRLHKMGENFLIKALGQSDRTLTSIFSTQSGHPYPRVEKIALVPVEIRGLDVIDHLDKEGYFFDRKRRTVILRVVYRQHKFDINNVRQDRALSVWRQEIIHPLTGQVCTSVNLLKDTYTMSLKLNDIVRGEFLGRVVYKKNDIIENTETHEKRLKFLHSWLSKHQRRMIGYSDEFYAEIVRVLDGYLTDPALAEEFGEHHELHQEVWTTYSYIKQAREIKELEDLKNRIHKGKKISYLEMLRLSTGILADLKFEFANYFDPLVSKAIFFSEAMLNDRYLIKTYMTPKEDQLTQNGVTIRKLYRRLVSLVDELKAIRKTKTEAMKWQNAFSKIPTFKTLKSGHLLPKSPLRDLDELRRFLDFIHIKFCLLKPYAEIKGYPVVDARDLLPSFEPSLTEFPELPGFSMVAFGRSLDYFNEIFQFDLLHTCRDPDSRVLGESCVLETSLHDKNLACFLAHMPKEMREEFKEATKDHQISDISSYSLLVGFLSRMDRAHVLSLDRDGQFYLSGIYASLPSDLDTELKRFGLRSRKFKSNDNLLYENNREFVYQFLMELYGYPISSERKTSAAIFARRLHKMGENFLIKALGQSDRTLTSIFSTQSGHPYPRVEKIALVPVEIRGLDVIDHLDKEGYFFDRKRRTVILRVVYRQHKFDINNVRQDRALSVWRQEIIHPLTGQVCTSVNLLKDTYTMSLKLNDIVRGEFLGRVVYKKNDIIENTETHEKRLKFLHSWLSKHQRRMIGYSDEFYAEIVRVLDGYLTDPALAEEFGEHHELHQEVWTTYSYIKQAREIKELEDLKNRIHKGKKISYLEMLRLSTGILADLKFEFANYFDPLVSKAIFFSEAMLNDRYLIKTYMTPKEDQLTQNGVTIRKLYRRLVSLVDELKAIRKTKTEA

Foldseek 3Di:
DDLLQFQCAAPQWHADPSSFIFGPDFDQDPVSVVLVVVLLCCSPQAVVCVVPPPPPDFFALQVQFLFQDAQADFDLVGFWAKAKEFSADDPQVPDPWDWAWADDLQQPDPPPPDDSVVVQVVRQVVRLVRLLVQADPVCNVVVCVQCVPHRQFAPRCCSVCSNRNRNTDYHWYWYQHPVSGITGTTDRMDQDAPPVVVLVVQCVVLVQDDPPDVVSCVVCSSLSSSLQLSLQSDHPYDPSSNSQSRSQLVCVVVVTFMKMWIAGRRNRKIKIWGDDDPDDPGTWIKIKTKHFQPDPPPVVLVVCVVVQQAPDNVRRIWIKMWTKDADDQDLLPLLNRHGIDTPFMWTAHRNHRDTDGPDDRNPCLVVVLVQLLCLLVFNDQAWFDFPVHDTQRTNNAVVSSLSVLLRSLVRCLSVLLVDDPVSNVSVCCRCCCRLVPPVCVVVCVVVVVSSVSSVLSVLSSVLSSLLVQLQCLLVCDHPHDHHDLLVSLVSLLVSLVVVVVSCVPPDLSSLVSNLVSLVSSLPDPCLCVPQVPDDPVPDDPSSNSSNVSSVSSVVSSVVSVVVSVVVVVD/DDLLQFQCAAPQWHADPSSFIFGPDFDQAPVSVVLVVVRLCCSPQAVVCVVPPPPPDFFALQVQFLFQDEQADFDLVGFWAKAKEFSADDPQVPDPWDWAWADDLQQPDPPPPDDSVVVQVVRQVVRLVRLLVQADPVCNVVVCVQCVPHRQFAPRCCSVCSNRNRNTDYHWYWYQHPVSGITGTTHRMDQDAPPVVVLVVQCVVLVQDDPPDVVSCVVCSSLSSSLQLSLQSDHPYDPSSNSQSRSQVVCVVVVTFMKMWIAGRRNRKIKIWGADDPDDPGTWIKIKTKHFQPDPPPVVLVVCVVVQQAPDNVRRIWIKMWTKDADDQDLLPLLRRHGIDTPFMWTAHRNHRDTDGPDDRNPCLVVVLVQLLCLLVQNDADWFDFPVHDTQGTNNAVLSSLSVLLRSLVRCLSVLLVDDPVSNVSVCCRCCCRLVPPVCVVVCVVVVVSSVSSVLSVLSSVLSSLLVQLQCLLVCAHPHDHHDLLVSLVSLLVSLVVVVVSCVPPDLSSLVSNLVSLVSSLPDPCLCVPQVPDDPVVDDPSSNSSNVSSVSSVVSSVVSVVVSVVVVVD

pLDDT: mean 86.61, std 11.11, range [38.38, 98.62]

Nearest PDB structures (foldseek):
  8fit-assembly2_C  TM=3.245E-01  e=2.518E+00  synthetic construct